Protein AF-A0A6P2NT28-F1 (afdb_monomer_lite)

InterPro domains:
  IPR043764 Domain of unknown function DUF5710 [PF18974] (355-395)

Secondary structure (DSSP, 8-state):
----------HHHHHHHHHHHHHHHHHHHHHHHHHHHHHHHHHHTT--GGGSSGGGTSPPPEEEETTEEEE--HHHHHHHHHHHHHHT----BEE-HHHHHHTT-EE-TT---EEEEEEEEE-TTSPEEEEEEEEEEEEEEGGGEETPPPP-PPPPEEHHHHHHHHHHTTPPTTS-HHHHHHHHHHHHHHHTT----HHHHHHHHHHHHHHHGGGEE---TTTTTHHHHHHHHHHHHTTSHHHHHHHHHHHHH-HHHHHHHHHHHHHHHHHHHHHHHHHHHHHHHHHHHHHHHHHHHHHHHHT------------S-SS----------TTHHHHHHHHHHHHHHHHHHT-SEEE---GGGHHHHHHTT-EEEGGGTEEEE-TTS-GGGGGGG-TTS-----SS-HHHHHHHHHHHHHHTTB--SSPP--BSS-EEE-BTTSSSS---EEEEEETT-STT---EEEEEETTT--EEEEE--S----HHHHHHHHHHHHHHHHHHHHHHHHHHHHHHHHHHHHHHTPEE-TT-HHHHHHT---TT-EEEEHHHHTTSGGGS-TTS--S--TTSEEEEEEEE-TT--EEEEEEEETTS--EEEPTTS--TT-BEEESSS-HHHHHHHHHH-GGGS-SEEEEES-HHHHHHHHHHH---EEE-SSHHHHHHHHHHHHTT--TTSEEEEE----TTHHHHHHHHHHHHH---TT-SSSPEEEEE-SSS-EEEEE-TT---SSSEEE-SSSEEEEEEEE-TTS-EEEEEEEEEESSTTPPPEEEEEE-HHHHHHHHHHHHTB-PPPTT-SSPPBSSEEE----S--TT---SHHHHHHHH-HHHHHHHHHHHHHHHHHHHGGG---PPP------------

Foldseek 3Di:
DDDDDDDDPDPVVVVVVVVVLVVQVVVVVVVLLVVLLVQLVCLLVQNQLLLVLCLLVADFAFEADPNDTGGDAFVQRSVLSSVCVVVVPRARYKDFPVRCVVQVKDFAPPWDWDKDWDWQCDDPVRHGDPHTDIDITTITGPVRIGPDDDDDDDDAQELVLLVLLLVVVVDDPPPLSLVSLLVLQLVQCVVLVHDPDPLLSLLLSSLLSSLQSNRYDQCDPVQHCNSVVSSNVSSVVCSDNVSSVSNSVVCNVCVPSSSVSRVSSVVSNVVSSVSSVVSSVVVVVVVVVVVVVVVVVVVVVVVDDDDDDDDDDDDDDPDPDDDDDDDDDPPVVVVVVVVVVVVVVVQVVQFPAWFLADPVCVVVCVVLPWDADPVLGTITHGPPRDCVSRVVRPLPDDDDDFWDDPVVVQVVVLVVQVVQQWDSPDDDDQPQDKDFTDHPVDPDDDRQKIKYWHQCDDPVRWIWMKIDRNVVRDIDTDTDPDDTDDPSRVNSVSRVVVVVVVVVVVVLVVLLVVQLVLLVVQLVPFAQCCPFLVCVVLVFDCAQKGKDALLSVVVDCQQADPVRDGPGDRHWMWIWRFWAAQVLRGRWIWTATSVRPDTDTRHSTDQARTWHKDPASGNLRLLVCCQVCLVPHDQEEEEEADPSLQRLLCVLAVHMYIHQVHLVNSLRNLLVSQVRHDPSYAYEYAWWFLQCLLVVVLVVCCVQQVQAQPAPPFDWAWADQAPPDIDIGGRHNDDAPQDWDHGNFWIKGKHFDADVPDRHTAKMWIWTDRDPPDHTDIDMGGRSRVVSQVSSQLSQFDDDDPPDPGGGGSHHYHFDHDPDCVVNGTGSSSCCVPPNSVSSVVSVVVVSVVVVVVVVVPPDDDDDDDDDDDDDDDDD

Organism: NCBI:txid2015348

Structure (mmCIF, N/CA/C/O backbone):
data_AF-A0A6P2NT28-F1
#
_entry.id   AF-A0A6P2NT28-F1
#
loop_
_atom_site.group_PDB
_atom_site.id
_atom_site.type_symbol
_atom_site.label_atom_id
_atom_site.label_alt_id
_atom_site.label_comp_id
_atom_site.label_asym_id
_atom_site.label_entity_id
_atom_site.label_seq_id
_atom_site.pdbx_PDB_ins_code
_atom_site.Cartn_x
_atom_site.Cartn_y
_atom_site.Cartn_z
_atom_site.occupancy
_atom_site.B_iso_or_equiv
_atom_site.auth_seq_id
_atom_site.auth_comp_id
_atom_site.auth_asym_id
_atom_site.auth_atom_id
_atom_site.pdbx_PDB_model_num
ATOM 1 N N . MET A 1 1 ? 35.280 -46.758 43.889 1.00 35.34 1 MET A N 1
ATOM 2 C CA . MET A 1 1 ? 34.142 -46.848 44.836 1.00 35.34 1 MET A CA 1
ATOM 3 C C . MET A 1 1 ? 33.483 -45.474 44.852 1.00 35.34 1 MET A C 1
ATOM 5 O O . MET A 1 1 ? 33.636 -44.735 45.812 1.00 35.34 1 MET A O 1
ATOM 9 N N . ASP A 1 2 ? 32.979 -44.946 43.741 1.00 31.22 2 ASP A N 1
ATOM 10 C CA . ASP A 1 2 ? 32.010 -45.500 42.778 1.00 31.22 2 ASP A CA 1
ATOM 11 C C . ASP A 1 2 ? 30.737 -45.979 43.463 1.00 31.22 2 ASP A C 1
ATOM 13 O O . ASP A 1 2 ? 30.714 -47.083 43.996 1.00 31.22 2 ASP A O 1
ATOM 17 N N . GLU A 1 3 ? 29.741 -45.094 43.511 1.00 33.44 3 GLU A N 1
ATOM 18 C CA . GLU A 1 3 ? 28.442 -45.232 42.829 1.00 33.44 3 GLU A CA 1
ATOM 19 C C . GLU A 1 3 ? 27.430 -44.271 43.468 1.00 33.44 3 GLU A C 1
ATOM 21 O O . GLU A 1 3 ? 26.980 -44.514 44.580 1.00 33.44 3 GLU A O 1
ATOM 26 N N . VAL A 1 4 ? 27.023 -43.220 42.745 1.00 29.62 4 VAL A N 1
ATOM 27 C CA . VAL A 1 4 ? 25.621 -42.767 42.716 1.00 29.62 4 VAL A CA 1
ATOM 28 C C . VAL A 1 4 ? 25.342 -42.236 41.309 1.00 29.62 4 VAL A C 1
ATOM 30 O O . VAL A 1 4 ? 25.994 -41.308 40.836 1.00 29.62 4 VAL A O 1
ATOM 33 N N . GLN A 1 5 ? 24.394 -42.886 40.639 1.00 32.94 5 GLN A N 1
ATOM 34 C CA . GLN A 1 5 ? 23.810 -42.505 39.357 1.00 32.94 5 GLN A CA 1
ATOM 35 C C . GLN A 1 5 ? 23.048 -41.177 39.476 1.00 32.94 5 GLN A C 1
ATOM 37 O O . GLN A 1 5 ? 22.153 -41.065 40.310 1.00 32.94 5 GLN A O 1
ATOM 42 N N . GLU A 1 6 ? 23.304 -40.228 38.574 1.00 32.09 6 GLU A N 1
ATOM 43 C CA . GLU A 1 6 ? 22.331 -39.190 38.217 1.00 32.09 6 GLU A CA 1
ATOM 44 C C . GLU A 1 6 ? 21.870 -39.413 36.774 1.00 32.09 6 GLU A C 1
ATOM 46 O O . GLU A 1 6 ? 22.660 -39.533 35.837 1.00 32.09 6 GLU A O 1
ATOM 51 N N . ALA A 1 7 ? 20.556 -39.563 36.636 1.00 30.47 7 ALA A N 1
ATOM 52 C CA . ALA A 1 7 ? 19.865 -39.945 35.421 1.00 30.47 7 ALA A CA 1
ATOM 53 C C . ALA A 1 7 ? 19.900 -38.834 34.361 1.00 30.47 7 ALA A C 1
ATOM 55 O O . ALA A 1 7 ? 19.582 -37.677 34.631 1.00 30.47 7 ALA A O 1
ATOM 56 N N . MET A 1 8 ? 20.200 -39.213 33.118 1.00 31.39 8 MET A N 1
ATOM 57 C CA . MET A 1 8 ? 19.921 -38.382 31.949 1.00 31.39 8 MET A CA 1
ATOM 58 C C . MET A 1 8 ? 18.400 -38.218 31.776 1.00 31.39 8 MET A C 1
ATOM 60 O O . MET A 1 8 ? 17.691 -39.229 31.812 1.00 31.39 8 MET A O 1
ATOM 64 N N . PRO A 1 9 ? 17.869 -37.015 31.479 1.00 34.97 9 PRO A N 1
ATOM 65 C CA . PRO A 1 9 ? 16.537 -36.899 30.911 1.00 34.97 9 PRO A CA 1
ATOM 66 C C . PRO A 1 9 ? 16.593 -37.439 29.477 1.00 34.97 9 PRO A C 1
ATOM 68 O O . PRO A 1 9 ? 17.052 -36.796 28.536 1.00 34.97 9 PRO A O 1
ATOM 71 N N . THR A 1 10 ? 16.170 -38.690 29.356 1.00 34.22 10 THR A N 1
ATOM 72 C CA . THR A 1 10 ? 15.996 -39.489 28.144 1.00 34.22 10 THR A CA 1
ATOM 73 C C . THR A 1 10 ? 15.249 -38.751 27.029 1.00 34.22 10 THR A C 1
ATOM 75 O O . THR A 1 10 ? 14.239 -38.098 27.285 1.00 34.22 10 THR A O 1
ATOM 78 N N . GLN A 1 11 ? 15.656 -38.989 25.773 1.00 37.53 11 GLN A N 1
ATOM 79 C CA . GLN A 1 11 ? 14.915 -38.700 24.525 1.00 37.53 11 GLN A CA 1
ATOM 80 C C . GLN A 1 11 ? 13.416 -39.070 24.584 1.00 37.53 11 GLN A C 1
ATOM 82 O O . GLN A 1 11 ? 12.606 -38.484 23.869 1.00 37.53 11 GLN A O 1
ATOM 87 N N . VAL A 1 12 ? 13.034 -39.974 25.490 1.00 32.75 12 VAL A N 1
ATOM 88 C CA . VAL A 1 12 ? 11.652 -40.317 25.840 1.00 32.75 12 VAL A CA 1
ATOM 89 C C . VAL A 1 12 ? 10.856 -39.102 26.342 1.00 32.75 12 VAL A C 1
ATOM 91 O O . VAL A 1 12 ? 9.709 -38.964 25.959 1.00 32.75 12 VAL A O 1
ATOM 94 N N . ALA A 1 13 ? 11.424 -38.163 27.108 1.00 31.80 13 ALA A N 1
ATOM 95 C CA . ALA A 1 13 ? 10.699 -36.970 27.578 1.00 31.80 13 ALA A CA 1
ATOM 96 C C . ALA A 1 13 ? 10.409 -35.962 26.446 1.00 31.80 13 ALA A C 1
ATOM 98 O O . ALA A 1 13 ? 9.346 -35.337 26.428 1.00 31.80 13 ALA A O 1
ATOM 99 N N . ALA A 1 14 ? 11.315 -35.849 25.467 1.00 37.44 14 ALA A N 1
ATOM 100 C CA . ALA A 1 14 ? 11.133 -35.037 24.260 1.00 37.44 14 ALA A CA 1
ATOM 101 C C . ALA A 1 14 ? 10.142 -35.684 23.269 1.00 37.44 14 ALA A C 1
ATOM 103 O O . ALA A 1 14 ? 9.327 -34.993 22.660 1.00 37.44 14 ALA A O 1
ATOM 104 N N . GLN A 1 15 ? 10.149 -37.017 23.152 1.00 34.56 15 GLN A N 1
ATOM 105 C CA . GLN A 1 15 ? 9.151 -37.766 22.380 1.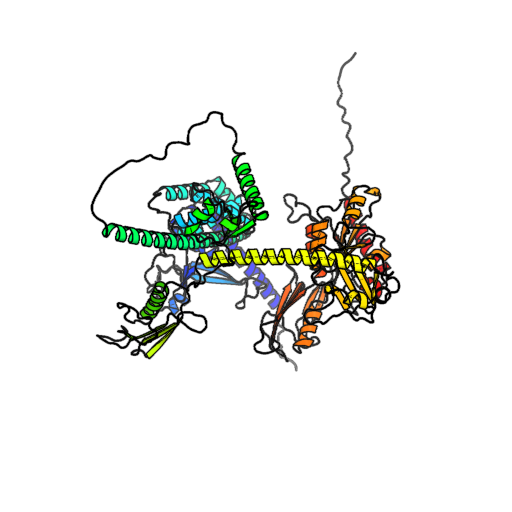00 34.56 15 GLN A CA 1
ATOM 106 C C . GLN A 1 15 ? 7.778 -37.799 23.062 1.00 34.56 15 GLN A C 1
ATOM 108 O O . GLN A 1 15 ? 6.775 -37.669 22.374 1.00 34.56 15 GLN A O 1
ATOM 113 N N . VAL A 1 16 ? 7.705 -37.891 24.393 1.00 33.09 16 VAL A N 1
ATOM 114 C CA . VAL A 1 16 ? 6.451 -37.825 25.167 1.00 33.09 16 VAL A CA 1
ATOM 115 C C . VAL A 1 16 ? 5.831 -36.430 25.076 1.00 33.09 16 VAL A C 1
ATOM 117 O O . VAL A 1 16 ? 4.616 -36.325 24.974 1.00 33.09 16 VAL A O 1
ATOM 120 N N . THR A 1 17 ? 6.628 -35.357 25.016 1.00 47.12 17 THR A N 1
ATOM 121 C CA . THR A 1 17 ? 6.112 -33.997 24.768 1.00 47.12 17 THR A CA 1
ATOM 122 C C . THR A 1 17 ? 5.739 -33.752 23.306 1.00 47.12 17 THR A C 1
ATOM 124 O O . THR A 1 17 ? 4.769 -33.046 23.059 1.00 47.12 17 THR A O 1
ATOM 127 N N . ALA A 1 18 ? 6.437 -34.336 22.327 1.00 44.44 18 ALA A N 1
ATOM 128 C CA . ALA A 1 18 ? 6.034 -34.272 20.918 1.00 44.44 18 ALA A CA 1
ATOM 129 C C . ALA A 1 18 ? 4.758 -35.090 20.642 1.00 44.44 18 ALA A C 1
ATOM 131 O O . ALA A 1 18 ? 3.851 -34.595 19.979 1.00 44.44 18 ALA A O 1
ATOM 132 N N . GLN A 1 19 ? 4.648 -36.291 21.214 1.00 41.31 19 GLN A N 1
ATOM 133 C CA . GLN A 1 19 ? 3.455 -37.131 21.134 1.00 41.31 19 GLN A CA 1
ATOM 134 C C . GLN A 1 19 ? 2.287 -36.486 21.883 1.00 41.31 19 GLN A C 1
ATOM 136 O O . GLN A 1 19 ? 1.227 -36.345 21.299 1.00 41.31 19 GLN A O 1
ATOM 141 N N . ALA A 1 20 ? 2.489 -35.948 23.092 1.00 43.09 20 ALA A N 1
ATOM 142 C CA . ALA A 1 20 ? 1.457 -35.181 23.794 1.00 43.09 20 ALA A CA 1
ATOM 143 C C . ALA A 1 20 ? 1.022 -33.918 23.025 1.00 43.09 20 ALA A C 1
ATOM 145 O O . ALA A 1 20 ? -0.142 -33.536 23.094 1.00 43.09 20 ALA A O 1
ATOM 146 N N . LYS A 1 21 ? 1.919 -33.279 22.255 1.00 42.72 21 LYS A N 1
ATOM 147 C CA . LYS A 1 21 ? 1.586 -32.157 21.354 1.00 42.72 21 LYS A CA 1
ATOM 148 C C . LYS A 1 21 ? 0.769 -32.611 20.141 1.00 42.72 21 LYS A C 1
ATOM 150 O O . LYS A 1 21 ? -0.178 -31.924 19.763 1.00 42.72 21 LYS A O 1
ATOM 155 N N . VAL A 1 22 ? 1.104 -33.757 19.548 1.00 46.47 22 VAL A N 1
ATOM 156 C CA . VAL A 1 22 ? 0.324 -34.380 18.466 1.00 46.47 22 VAL A CA 1
ATOM 157 C C . VAL A 1 22 ? -1.038 -34.841 18.986 1.00 46.47 22 VAL A C 1
ATOM 159 O O . VAL A 1 22 ? -2.043 -34.561 18.344 1.00 46.47 22 VAL A O 1
ATOM 162 N N . ASP A 1 23 ? -1.095 -35.431 20.177 1.00 44.81 23 ASP A N 1
ATOM 163 C CA . ASP A 1 23 ? -2.311 -35.915 20.830 1.00 44.81 23 ASP A CA 1
ATOM 164 C C . ASP A 1 23 ? -3.206 -34.755 21.287 1.00 44.81 23 ASP A C 1
ATOM 166 O O . ASP A 1 23 ? -4.419 -34.824 21.124 1.00 44.81 23 ASP A O 1
ATOM 170 N N . ALA A 1 24 ? -2.644 -33.647 21.785 1.00 46.66 24 ALA A N 1
ATOM 171 C CA . ALA A 1 24 ? -3.395 -32.434 22.117 1.00 46.66 24 ALA A CA 1
ATOM 172 C C . ALA A 1 24 ? -3.928 -31.724 20.861 1.00 46.66 24 ALA A C 1
ATOM 174 O O . ALA A 1 24 ? -5.078 -31.278 20.845 1.00 46.66 24 ALA A O 1
ATOM 175 N N . ARG A 1 25 ? -3.137 -31.673 19.776 1.00 50.47 25 ARG A N 1
ATOM 176 C CA . ARG A 1 25 ? -3.577 -31.168 18.464 1.00 50.47 25 ARG A CA 1
ATOM 177 C C . ARG A 1 25 ? -4.669 -32.061 17.876 1.00 50.47 25 ARG A C 1
ATOM 179 O O . ARG A 1 25 ? -5.683 -31.542 17.414 1.00 50.47 25 ARG A O 1
ATOM 186 N N . ALA A 1 26 ? -4.507 -33.379 17.963 1.00 51.41 26 ALA A N 1
ATOM 187 C CA . ALA A 1 26 ? -5.488 -34.367 17.536 1.00 51.41 26 ALA A CA 1
ATOM 188 C C . ALA A 1 26 ? -6.761 -34.308 18.390 1.00 51.41 26 ALA A C 1
ATOM 190 O O . ALA A 1 26 ? -7.847 -34.353 17.832 1.00 51.41 26 ALA A O 1
ATOM 191 N N . ALA A 1 27 ? -6.671 -34.116 19.709 1.00 51.06 27 ALA A N 1
ATOM 192 C CA . ALA A 1 27 ? -7.822 -33.998 20.606 1.00 51.06 27 ALA A CA 1
ATOM 193 C C . ALA A 1 27 ? -8.572 -32.665 20.437 1.00 51.06 27 ALA A C 1
ATOM 195 O O . ALA A 1 27 ? -9.805 -32.640 20.446 1.00 51.06 27 ALA A O 1
ATOM 196 N N . GLY A 1 28 ? -7.855 -31.551 20.248 1.00 56.25 28 GLY A N 1
ATOM 197 C CA . GLY A 1 28 ? -8.440 -30.239 19.958 1.00 56.25 28 GLY A CA 1
ATOM 198 C C . GLY A 1 28 ? -9.067 -30.160 18.562 1.00 56.25 28 GLY A C 1
ATOM 199 O O . GLY A 1 28 ? -10.102 -29.513 18.383 1.00 56.25 28 GLY A O 1
ATOM 200 N N . TYR A 1 29 ? -8.475 -30.839 17.575 1.00 60.94 29 TYR A N 1
ATOM 201 C CA . TYR A 1 29 ? -9.045 -31.008 16.238 1.00 60.94 29 TYR A CA 1
ATOM 202 C C . TYR A 1 29 ? -10.234 -31.978 16.249 1.00 60.94 29 TYR A C 1
ATOM 204 O O . TYR A 1 29 ? -11.290 -31.630 15.738 1.00 60.94 29 TYR A O 1
ATOM 212 N N . ALA A 1 30 ? -10.134 -33.127 16.924 1.00 59.44 30 ALA A N 1
ATOM 213 C CA . ALA A 1 30 ? -11.220 -34.100 17.058 1.00 59.44 30 ALA A CA 1
ATOM 214 C C . ALA A 1 30 ? -12.442 -33.525 17.786 1.00 59.44 30 ALA A C 1
ATOM 216 O O . ALA A 1 30 ? -13.572 -33.844 17.430 1.00 59.44 30 ALA A O 1
ATOM 217 N N . HIS A 1 31 ? -12.246 -32.647 18.774 1.00 64.62 31 HIS A N 1
ATOM 218 C CA . HIS A 1 31 ? -13.354 -31.967 19.442 1.00 64.62 31 HIS A CA 1
ATOM 219 C C . HIS A 1 31 ? -14.034 -30.934 18.535 1.00 64.62 31 HIS A C 1
ATOM 221 O O . HIS A 1 31 ? -15.258 -30.935 18.437 1.00 64.62 31 HIS A O 1
ATOM 227 N N . ARG A 1 32 ? -13.260 -30.103 17.820 1.00 66.44 32 ARG A N 1
ATOM 228 C CA . ARG A 1 32 ? -13.798 -29.176 16.806 1.00 66.44 32 ARG A CA 1
ATOM 229 C C . ARG A 1 32 ? -14.529 -29.917 15.689 1.00 66.44 32 ARG A C 1
ATOM 231 O O . ARG A 1 32 ? -15.617 -29.510 15.306 1.00 66.44 32 ARG A O 1
ATOM 238 N N . LEU A 1 33 ? -13.979 -31.044 15.251 1.00 67.88 33 LEU A N 1
ATOM 239 C CA . LEU A 1 33 ? -14.594 -31.948 14.289 1.00 67.88 33 LEU A CA 1
ATOM 240 C C . LEU A 1 33 ? -15.909 -32.530 14.820 1.00 67.88 33 LEU A C 1
ATOM 242 O O . LEU A 1 33 ? -16.906 -32.536 14.113 1.00 67.88 33 LEU A O 1
ATOM 246 N N . ALA A 1 34 ? -15.941 -32.993 16.072 1.00 70.69 34 ALA A N 1
ATOM 247 C CA . ALA A 1 34 ? -17.156 -33.516 16.695 1.00 70.69 34 ALA A CA 1
ATOM 248 C C . ALA A 1 34 ? -18.238 -32.437 16.854 1.00 70.69 34 ALA A C 1
ATOM 250 O O . ALA A 1 34 ? -19.422 -32.719 16.693 1.00 70.69 34 ALA A O 1
ATOM 251 N N . ILE A 1 35 ? -17.832 -31.206 17.155 1.00 72.12 35 ILE A N 1
ATOM 252 C CA . ILE A 1 35 ? -18.711 -30.042 17.231 1.00 72.12 35 ILE A CA 1
ATOM 253 C C . ILE A 1 35 ? -19.277 -29.692 15.849 1.00 72.12 35 ILE A C 1
ATOM 255 O O . ILE A 1 35 ? -20.492 -29.572 15.719 1.00 72.12 35 ILE A O 1
ATOM 259 N N . ALA A 1 36 ? -18.426 -29.576 14.826 1.00 75.44 36 ALA A N 1
ATOM 260 C CA . ALA A 1 36 ? -18.841 -29.288 13.454 1.00 75.44 36 ALA A CA 1
ATOM 261 C C . ALA A 1 36 ? -19.793 -30.371 12.926 1.00 75.44 36 ALA A C 1
ATOM 263 O O . ALA A 1 36 ? -20.849 -30.050 12.400 1.00 75.44 36 ALA A O 1
ATOM 264 N N . LYS A 1 37 ? -19.503 -31.651 13.189 1.00 78.88 37 LYS A N 1
ATOM 265 C CA . LYS A 1 37 ? -20.389 -32.774 12.839 1.00 78.88 37 LYS A CA 1
ATOM 266 C C . LYS A 1 37 ? -21.736 -32.726 13.553 1.00 78.88 37 LYS A C 1
ATOM 268 O O . LYS A 1 37 ? -22.765 -32.962 12.936 1.00 78.88 37 LYS A O 1
ATOM 273 N N . ARG A 1 38 ? -21.763 -32.403 14.851 1.00 81.50 38 ARG A N 1
ATOM 274 C CA . ARG A 1 38 ? -23.031 -32.200 15.579 1.00 81.50 38 ARG A CA 1
ATOM 275 C C . ARG A 1 38 ? -23.823 -31.033 15.004 1.00 81.50 38 ARG A C 1
ATOM 277 O O . ARG A 1 38 ? -25.044 -31.090 14.969 1.00 81.50 38 ARG A O 1
ATOM 284 N N . PHE A 1 39 ? -23.134 -29.989 14.559 1.00 81.75 39 PHE A N 1
ATOM 285 C CA . PHE A 1 39 ? -23.763 -28.861 13.891 1.00 81.75 39 PHE A CA 1
ATOM 286 C C . PHE A 1 39 ? -24.317 -29.260 12.515 1.00 81.75 39 PHE A C 1
ATOM 288 O O . PHE A 1 39 ? -25.466 -28.949 12.231 1.00 81.75 39 PHE A O 1
ATOM 295 N N . ALA A 1 40 ? -23.573 -30.034 11.717 1.00 83.94 40 ALA A N 1
ATOM 296 C CA . ALA A 1 40 ? -24.047 -30.603 10.453 1.00 83.94 40 ALA A CA 1
ATOM 297 C C . ALA A 1 40 ? -25.301 -31.468 10.651 1.00 83.94 40 ALA A C 1
ATOM 299 O O . ALA A 1 40 ? -26.292 -31.268 9.963 1.00 83.94 40 ALA A O 1
ATOM 300 N N . GLN A 1 41 ? -25.316 -32.335 11.668 1.00 87.19 41 GLN A N 1
ATOM 301 C CA . GLN A 1 41 ? -26.491 -33.144 12.024 1.00 87.19 41 GLN A CA 1
ATOM 302 C C . GLN A 1 41 ? -27.718 -32.289 12.364 1.00 87.19 41 GLN A C 1
ATOM 304 O O . GLN A 1 41 ? -28.835 -32.646 12.003 1.00 87.19 41 GLN A O 1
ATOM 309 N N . ARG A 1 42 ? -27.521 -31.157 13.051 1.00 87.12 42 ARG A N 1
ATOM 310 C CA . ARG A 1 42 ? -28.599 -30.200 13.350 1.00 87.12 42 ARG A CA 1
ATOM 311 C C . ARG A 1 42 ? -29.089 -29.480 12.089 1.00 87.12 42 ARG A C 1
ATOM 313 O O . ARG A 1 42 ? -30.277 -29.211 11.944 1.00 87.12 42 ARG A O 1
ATOM 320 N N . VAL A 1 43 ? -28.184 -29.187 11.153 1.00 87.44 43 VAL A N 1
ATOM 321 C CA . VAL A 1 43 ? -28.543 -28.634 9.839 1.00 87.44 43 VAL A CA 1
ATOM 322 C C . VAL A 1 43 ? -29.364 -29.642 9.032 1.00 87.44 43 VAL A C 1
ATOM 324 O O . VAL A 1 43 ? -30.409 -29.278 8.505 1.00 87.44 43 VAL A O 1
ATOM 327 N N . GLU A 1 44 ? -28.958 -30.913 8.992 1.00 86.00 44 GLU A N 1
ATOM 328 C CA . GLU A 1 44 ? -29.727 -31.984 8.337 1.00 86.00 44 GLU A CA 1
ATOM 329 C C . GLU A 1 44 ? -31.097 -32.202 8.983 1.00 86.00 44 GLU A C 1
ATOM 331 O O . GLU A 1 44 ? -32.081 -32.453 8.288 1.00 86.00 44 GLU A O 1
ATOM 336 N N . ALA A 1 45 ? -31.170 -32.092 10.311 1.00 86.62 45 ALA A N 1
ATOM 337 C CA . ALA A 1 45 ? -32.416 -32.190 11.063 1.00 86.62 45 ALA A CA 1
ATOM 338 C C . ALA A 1 45 ? -33.308 -30.940 10.932 1.00 86.62 45 ALA A C 1
ATOM 340 O O . ALA A 1 45 ? -34.463 -30.977 11.358 1.00 86.62 45 ALA A O 1
ATOM 341 N N . GLY A 1 46 ? -32.794 -29.847 10.355 1.00 85.75 46 GLY A N 1
ATOM 342 C CA . GLY A 1 46 ? -33.505 -28.577 10.215 1.00 85.75 46 GLY A CA 1
ATOM 343 C C . GLY A 1 46 ? -33.750 -27.843 11.538 1.00 85.75 46 GLY A C 1
ATOM 344 O O . GLY A 1 46 ? -34.636 -26.994 11.606 1.00 85.75 46 GLY A O 1
ATOM 345 N N . ASP A 1 47 ? -33.006 -28.169 12.600 1.00 87.06 47 ASP A N 1
ATOM 346 C CA . ASP A 1 47 ? -33.190 -27.619 13.951 1.00 87.06 47 ASP A CA 1
ATOM 347 C C . ASP A 1 47 ? -31.986 -26.797 14.453 1.00 87.06 47 ASP A C 1
ATOM 349 O O . ASP A 1 47 ? -31.970 -26.334 15.604 1.00 87.06 47 ASP A O 1
ATOM 353 N N . ALA A 1 48 ? -30.988 -26.574 13.592 1.00 87.31 48 ALA A N 1
ATOM 354 C CA . ALA A 1 48 ? -29.891 -25.658 13.871 1.00 87.31 48 ALA A CA 1
ATOM 355 C C . ALA A 1 48 ? -30.423 -24.240 14.119 1.00 87.31 48 ALA A C 1
ATOM 357 O O . ALA A 1 48 ? -31.238 -23.722 13.360 1.00 87.31 48 ALA A O 1
ATOM 358 N N . VAL A 1 49 ? -29.934 -23.586 15.174 1.00 85.00 49 VAL A N 1
ATOM 359 C CA . VAL A 1 49 ? -30.509 -22.339 15.703 1.00 85.00 49 VAL A CA 1
ATOM 360 C C . VAL A 1 49 ? -30.644 -21.227 14.664 1.00 85.00 49 VAL A C 1
ATOM 362 O O . VAL A 1 49 ? -31.615 -20.489 14.687 1.00 85.00 49 VAL A O 1
ATOM 365 N N . PHE A 1 50 ? -29.730 -21.121 13.702 1.00 80.56 50 PHE A N 1
ATOM 366 C CA . PHE A 1 50 ? -29.805 -20.095 12.658 1.00 80.56 50 PHE A CA 1
ATOM 367 C C . PHE A 1 50 ? -30.882 -20.375 11.582 1.00 80.56 50 PHE A C 1
ATOM 369 O O . PHE A 1 50 ? -31.262 -19.470 10.846 1.00 80.56 50 PHE A O 1
ATOM 376 N N . MET A 1 51 ? -31.418 -21.600 11.521 1.00 79.94 51 MET A N 1
ATOM 377 C CA . MET A 1 51 ? -32.461 -22.038 10.580 1.00 79.94 51 MET A CA 1
ATOM 378 C C . MET A 1 51 ? -33.873 -22.003 11.177 1.00 79.94 51 MET A C 1
ATOM 380 O O . MET A 1 51 ? -34.855 -22.070 10.448 1.00 79.94 51 MET A O 1
ATOM 384 N N . THR A 1 52 ? -34.014 -21.889 12.499 1.00 76.50 52 THR A N 1
ATOM 385 C CA . THR A 1 52 ? -35.330 -21.949 13.164 1.00 76.50 52 THR A CA 1
ATOM 386 C C . THR A 1 52 ? -36.067 -20.607 13.183 1.00 76.50 52 THR A C 1
ATOM 388 O O . THR A 1 52 ? -37.199 -20.527 13.658 1.00 76.50 52 THR A O 1
ATOM 391 N N . GLY A 1 53 ? -35.419 -19.524 12.737 1.00 67.44 53 GLY A N 1
ATOM 392 C CA . GLY A 1 53 ? -35.935 -18.152 12.837 1.00 67.44 53 GLY A CA 1
ATOM 393 C C . GLY A 1 53 ? -35.923 -17.573 14.261 1.00 67.44 53 GLY A C 1
ATOM 394 O O . GLY A 1 53 ? -36.111 -16.370 14.433 1.00 67.44 53 GLY A O 1
ATOM 395 N N . GLN A 1 54 ? -35.611 -18.389 15.275 1.00 70.25 54 GLN A N 1
ATOM 396 C CA . GLN A 1 54 ? -35.435 -17.968 16.668 1.00 70.25 54 GLN A CA 1
ATOM 397 C C . GLN A 1 54 ? -34.379 -16.862 16.874 1.00 70.25 54 GLN A C 1
ATOM 399 O O . GLN A 1 54 ? -34.634 -15.986 17.706 1.00 70.25 54 GLN A O 1
ATOM 404 N N . PRO A 1 55 ? -33.250 -16.796 16.129 1.00 66.75 55 PRO A N 1
ATOM 405 C CA . PRO A 1 55 ? -32.236 -15.762 16.329 1.00 66.75 55 PRO A CA 1
ATOM 406 C C . PRO A 1 55 ? -32.777 -14.343 16.192 1.00 66.75 55 PRO A C 1
ATOM 408 O O . PRO A 1 55 ? -32.368 -13.472 16.941 1.00 66.75 55 PRO A O 1
ATOM 411 N N . ALA A 1 56 ? -33.762 -14.098 15.324 1.00 64.88 56 ALA A N 1
ATOM 412 C CA . ALA A 1 56 ? -34.375 -12.771 15.208 1.00 64.88 56 ALA A CA 1
ATOM 413 C C . ALA A 1 56 ? -35.023 -12.286 16.525 1.00 64.88 56 ALA A C 1
ATOM 415 O O . ALA A 1 56 ? -35.195 -11.084 16.754 1.00 64.88 56 ALA A O 1
ATOM 416 N N . THR A 1 57 ? -35.363 -13.225 17.411 1.00 70.38 57 THR A N 1
ATOM 417 C CA . THR A 1 57 ? -36.030 -12.979 18.695 1.00 70.38 57 THR A CA 1
ATOM 418 C C . THR A 1 57 ? -35.140 -13.211 19.918 1.00 70.38 57 THR A C 1
ATOM 420 O O . THR A 1 57 ? -35.469 -12.718 20.995 1.00 70.38 57 THR A O 1
ATOM 423 N N . MET A 1 58 ? -34.013 -13.909 19.764 1.00 79.44 58 MET A N 1
ATOM 424 C CA . MET A 1 58 ? -33.064 -14.207 20.839 1.00 79.44 58 MET A CA 1
ATOM 425 C C . MET A 1 58 ? -31.954 -13.160 20.887 1.00 79.44 58 MET A C 1
ATOM 427 O O . MET A 1 58 ? -31.366 -12.845 19.861 1.00 79.44 58 MET A O 1
ATOM 431 N N . GLU A 1 59 ? -31.613 -12.647 22.069 1.00 82.88 59 GLU A N 1
ATOM 432 C CA . GLU A 1 59 ? -30.447 -11.770 22.197 1.00 82.88 59 GLU A CA 1
ATOM 433 C C . GLU A 1 59 ? -29.139 -12.567 22.088 1.00 82.88 59 GLU A C 1
ATOM 435 O O . GLU A 1 59 ? -29.037 -13.709 22.543 1.00 82.88 59 GLU A O 1
ATOM 440 N N . MET A 1 60 ? -28.118 -11.941 21.501 1.00 86.50 60 MET A N 1
ATOM 441 C CA . MET A 1 60 ? -26.809 -12.555 21.327 1.00 86.50 60 MET A CA 1
ATOM 442 C C . MET A 1 60 ? -26.103 -12.822 22.669 1.00 86.50 60 MET A C 1
ATOM 444 O O . MET A 1 60 ? -26.050 -11.923 23.524 1.00 86.50 60 MET A O 1
ATOM 448 N N . PRO A 1 61 ? -25.503 -14.021 22.848 1.00 90.75 61 PRO A N 1
ATOM 449 C CA . PRO A 1 61 ? -24.781 -14.384 24.054 1.00 90.75 61 PRO A CA 1
ATOM 450 C C . PRO A 1 61 ? -23.664 -13.397 24.368 1.00 90.75 61 PRO A C 1
ATOM 452 O O . PRO A 1 61 ? -22.845 -13.053 23.511 1.00 90.75 61 PRO A O 1
ATOM 455 N N . HIS A 1 62 ? -23.606 -12.957 25.615 1.00 90.19 62 HIS A N 1
ATOM 456 C CA . HIS A 1 62 ? -22.604 -12.008 26.073 1.00 90.19 62 HIS A CA 1
ATOM 457 C C . HIS A 1 62 ? -22.253 -12.252 27.539 1.00 90.19 62 HIS A C 1
ATOM 459 O O . HIS A 1 62 ? -22.957 -12.947 28.269 1.00 90.19 62 HIS A O 1
ATOM 465 N N . THR A 1 63 ? -21.147 -11.672 27.979 1.00 90.69 63 THR A N 1
ATOM 466 C CA . THR A 1 63 ? -20.812 -11.543 29.397 1.00 90.69 63 THR A CA 1
ATOM 467 C C . THR A 1 63 ? -20.838 -10.070 29.799 1.00 90.69 63 THR A C 1
ATOM 469 O O . THR A 1 63 ? -20.941 -9.184 28.947 1.00 90.69 63 THR A O 1
ATOM 472 N N . VAL A 1 64 ? -20.758 -9.797 31.099 1.00 82.75 64 VAL A N 1
ATOM 473 C CA . VAL A 1 64 ? -20.608 -8.439 31.631 1.00 82.75 64 VAL A CA 1
ATOM 474 C C . VAL A 1 64 ? -19.304 -8.376 32.411 1.00 82.75 64 VAL A C 1
ATOM 476 O O . VAL A 1 64 ? -19.066 -9.190 33.303 1.00 82.75 64 VAL A O 1
ATOM 479 N N . SER A 1 65 ? -18.451 -7.417 32.065 1.00 73.81 65 SER A N 1
ATOM 480 C CA . SER A 1 65 ? -17.166 -7.189 32.728 1.00 73.81 65 SER A CA 1
ATOM 481 C C . SER A 1 65 ? -16.991 -5.699 32.982 1.00 73.81 65 SER A C 1
ATOM 483 O O . SER A 1 65 ? -17.157 -4.905 32.063 1.00 73.81 65 SER A O 1
ATOM 485 N N . ALA A 1 66 ? -16.678 -5.318 34.224 1.00 68.44 66 ALA A N 1
ATOM 486 C CA . ALA A 1 66 ? -16.565 -3.917 34.653 1.00 68.44 66 ALA A CA 1
ATOM 487 C C . ALA A 1 66 ? -17.805 -3.047 34.332 1.00 68.44 66 ALA A C 1
ATOM 489 O O . ALA A 1 66 ? -17.685 -1.856 34.076 1.00 68.44 66 ALA A O 1
ATOM 490 N N . GLY A 1 67 ? -19.003 -3.646 34.339 1.00 70.25 67 GLY A N 1
ATOM 491 C CA . GLY A 1 67 ? -20.257 -2.959 34.003 1.00 70.25 67 GLY A CA 1
ATOM 492 C C . GLY A 1 67 ? -20.537 -2.837 32.501 1.00 70.25 67 GLY A C 1
ATOM 493 O O . GLY A 1 67 ? -21.617 -2.396 32.125 1.00 70.25 67 GLY A O 1
ATOM 494 N N . GLU A 1 68 ? -19.620 -3.279 31.640 1.00 70.69 68 GLU A N 1
ATOM 495 C CA . GLU A 1 68 ? -19.783 -3.238 30.188 1.00 70.69 68 GLU A CA 1
ATOM 496 C C . GLU A 1 68 ? -20.215 -4.596 29.625 1.00 70.69 68 GLU A C 1
ATOM 498 O O . GLU A 1 68 ? -19.687 -5.650 30.001 1.00 70.69 68 GLU A O 1
ATOM 503 N N . LYS A 1 69 ? -21.139 -4.566 28.660 1.00 80.94 69 LYS A N 1
ATOM 504 C CA . LYS A 1 69 ? -21.536 -5.732 27.863 1.00 80.94 69 LYS A CA 1
ATOM 505 C C . LYS A 1 69 ? -20.397 -6.134 26.920 1.00 80.94 69 LYS A C 1
ATOM 507 O O . LYS A 1 69 ? -19.937 -5.336 26.108 1.00 80.94 69 LYS A O 1
ATOM 512 N N . ARG A 1 70 ? -19.957 -7.391 27.004 1.00 81.75 70 ARG A N 1
ATOM 513 C CA . ARG A 1 70 ? -18.888 -7.977 26.179 1.00 81.75 70 ARG A CA 1
ATOM 514 C C . ARG A 1 70 ? -19.453 -9.156 25.375 1.00 81.75 70 ARG A C 1
ATOM 516 O O . ARG A 1 70 ? -19.810 -10.164 25.986 1.00 81.75 70 ARG A O 1
ATOM 523 N N . PRO A 1 71 ? -19.577 -9.055 24.039 1.00 84.56 71 PRO A N 1
ATOM 524 C CA . PRO A 1 71 ? -20.173 -10.118 23.233 1.00 84.56 71 PRO A CA 1
ATOM 525 C C . PRO A 1 71 ? -19.307 -11.380 23.253 1.00 84.56 71 PRO A C 1
ATOM 527 O O . PRO A 1 71 ? -18.079 -11.301 23.233 1.00 84.56 71 PRO A O 1
ATOM 530 N N . ILE A 1 72 ? -19.951 -12.548 23.264 1.00 85.94 72 ILE A N 1
ATOM 531 C CA . ILE A 1 72 ? -19.276 -13.821 23.011 1.00 85.94 72 ILE A CA 1
ATOM 532 C C . ILE A 1 72 ? -19.288 -14.041 21.499 1.00 85.94 72 ILE A C 1
ATOM 534 O O . ILE A 1 72 ? -20.341 -13.972 20.867 1.00 85.94 72 ILE A O 1
ATOM 538 N N . THR A 1 73 ? -18.112 -14.279 20.925 1.00 81.56 73 THR A N 1
ATOM 539 C CA . THR A 1 73 ? -17.894 -14.334 19.474 1.00 81.56 73 THR A CA 1
ATOM 540 C C . THR A 1 73 ? -17.454 -15.724 19.010 1.00 81.56 73 THR A C 1
ATOM 542 O O . THR A 1 73 ? -17.328 -16.683 19.784 1.00 81.56 73 THR A O 1
ATOM 545 N N . GLY A 1 74 ? -17.237 -15.835 17.710 1.00 79.69 74 GLY A N 1
ATOM 546 C CA . GLY A 1 74 ? -16.876 -17.021 16.973 1.00 79.69 74 GLY A CA 1
ATOM 547 C C . GLY A 1 74 ? -17.932 -18.109 17.063 1.00 79.69 74 GLY A C 1
ATOM 548 O O . GLY A 1 74 ? -19.127 -17.906 17.285 1.00 79.69 74 GLY A O 1
ATOM 549 N N . PHE A 1 75 ? -17.448 -19.336 16.943 1.00 79.12 75 PHE A N 1
ATOM 550 C CA . PHE A 1 75 ? -18.295 -20.511 17.056 1.00 79.12 75 PHE A CA 1
ATOM 551 C C . PHE A 1 75 ? -18.972 -20.642 18.436 1.00 79.12 75 PHE A C 1
ATOM 553 O O . PHE A 1 75 ? -20.100 -21.129 18.528 1.00 79.12 75 PHE A O 1
ATOM 560 N N . ASN A 1 76 ? -18.329 -20.166 19.511 1.00 85.44 76 ASN A N 1
ATOM 561 C CA . ASN A 1 76 ? -18.896 -20.227 20.864 1.00 85.44 76 ASN A CA 1
ATOM 562 C C . ASN A 1 76 ? -20.247 -19.508 20.953 1.00 85.44 76 ASN A C 1
ATOM 564 O O . ASN A 1 76 ? -21.135 -19.972 21.666 1.00 85.44 76 ASN A O 1
ATOM 568 N N . ARG A 1 77 ? -20.430 -18.429 20.185 1.00 87.44 77 ARG A N 1
ATOM 569 C CA . ARG A 1 77 ? -21.703 -17.712 20.081 1.00 87.44 77 ARG A CA 1
ATOM 570 C C . ARG A 1 77 ? -22.830 -18.614 19.583 1.00 87.44 77 ARG A C 1
ATOM 572 O O . ARG A 1 77 ? -23.868 -18.722 20.227 1.00 87.44 77 ARG A O 1
ATOM 579 N N . TRP A 1 78 ? -22.606 -19.296 18.462 1.00 86.31 78 TRP A N 1
ATOM 580 C CA . TRP A 1 78 ? -23.592 -20.187 17.843 1.00 86.31 78 TRP A CA 1
ATOM 581 C C . TRP A 1 78 ? -23.905 -21.398 18.713 1.00 86.31 78 TRP A C 1
ATOM 583 O O . TRP A 1 78 ? -25.060 -21.801 18.825 1.00 86.31 78 TRP A O 1
ATOM 593 N N . MET A 1 79 ? -22.892 -21.938 19.387 1.00 87.06 79 MET A N 1
ATOM 594 C CA . MET A 1 79 ? -23.084 -23.024 20.339 1.00 87.06 79 MET A CA 1
ATOM 595 C C . MET A 1 79 ? -23.958 -22.596 21.523 1.00 87.06 79 MET A C 1
ATOM 597 O O . MET A 1 79 ? -24.879 -23.320 21.891 1.00 87.06 79 MET A O 1
ATOM 601 N N . LEU A 1 80 ? -23.702 -21.424 22.111 1.00 90.25 80 LEU A N 1
ATOM 602 C CA . LEU A 1 80 ? -24.511 -20.912 23.218 1.00 90.25 80 LEU A CA 1
ATOM 603 C C . LEU A 1 80 ? -25.943 -20.602 22.786 1.00 90.25 80 LEU A C 1
ATOM 605 O O . LEU A 1 80 ? -26.868 -20.963 23.505 1.00 90.25 80 LEU A O 1
ATOM 609 N N . MET A 1 81 ? -26.130 -20.029 21.596 1.00 89.12 81 MET A N 1
ATOM 610 C CA . MET A 1 81 ? -27.454 -19.835 20.998 1.00 89.12 81 MET A CA 1
ATOM 611 C C . MET A 1 81 ? -28.206 -21.163 20.848 1.00 89.12 81 MET A C 1
ATOM 613 O O . MET A 1 81 ? -29.358 -21.265 21.261 1.00 89.12 81 MET A O 1
ATOM 617 N N . GLN A 1 82 ? -27.549 -22.210 20.338 1.00 89.75 82 GLN A N 1
ATOM 618 C CA . GLN A 1 82 ? -28.157 -23.540 20.236 1.00 89.75 82 GLN A CA 1
ATOM 619 C C . GLN A 1 82 ? -28.538 -24.098 21.611 1.00 89.75 82 GLN A C 1
ATOM 621 O O . GLN A 1 82 ? -29.632 -24.628 21.779 1.00 89.75 82 GLN A O 1
ATOM 626 N N . VAL A 1 83 ? -27.666 -23.958 22.614 1.00 90.50 83 VAL A N 1
ATOM 627 C CA . VAL A 1 83 ? -27.952 -24.423 23.980 1.00 90.50 83 VAL A CA 1
ATOM 628 C C . VAL A 1 83 ? -29.118 -23.654 24.596 1.00 90.50 83 VAL A C 1
ATOM 630 O O . VAL A 1 83 ? -29.963 -24.259 25.253 1.00 90.50 83 VAL A O 1
ATOM 633 N N . MET A 1 84 ? -29.187 -22.341 24.381 1.00 91.00 84 MET A N 1
ATOM 634 C CA . MET A 1 84 ? -30.309 -21.521 24.830 1.00 91.00 84 MET A CA 1
ATOM 635 C C . MET A 1 84 ? -31.617 -21.967 24.175 1.00 91.00 84 MET A C 1
ATOM 637 O O . MET A 1 84 ? -32.611 -22.098 24.884 1.00 91.00 84 MET A O 1
ATOM 641 N N . GLN A 1 85 ? -31.609 -22.272 22.872 1.00 89.44 85 GLN A N 1
ATOM 642 C CA . GLN A 1 85 ? -32.768 -22.828 22.168 1.00 89.44 85 GLN A CA 1
ATOM 643 C C . GLN A 1 85 ? -33.180 -24.183 22.761 1.00 89.44 85 GLN A C 1
ATOM 645 O O . GLN A 1 85 ? -34.327 -24.359 23.164 1.00 89.44 85 GLN A O 1
ATOM 650 N N . ASP A 1 86 ? -32.239 -25.124 22.874 1.00 90.44 86 ASP A N 1
ATOM 651 C CA . ASP A 1 86 ? -32.500 -26.483 23.362 1.00 90.44 86 ASP A CA 1
ATOM 652 C C . ASP A 1 86 ? -33.018 -26.495 24.813 1.00 90.44 86 ASP A C 1
ATOM 654 O O . ASP A 1 86 ? -33.802 -27.365 25.196 1.00 90.44 86 ASP A O 1
ATOM 658 N N . ARG A 1 87 ? -32.564 -25.544 25.640 1.00 90.31 87 ARG A N 1
ATOM 659 C CA . ARG A 1 87 ? -32.906 -25.449 27.070 1.00 90.31 87 ARG A CA 1
ATOM 660 C C . ARG A 1 87 ? -33.957 -24.383 27.383 1.00 90.31 87 ARG A C 1
ATOM 662 O O . ARG A 1 87 ? -34.263 -24.183 28.558 1.00 90.31 87 ARG A O 1
ATOM 669 N N . ALA A 1 88 ? -34.493 -23.715 26.360 1.00 87.88 88 ALA A N 1
ATOM 670 C CA . ALA A 1 88 ? -35.435 -22.601 26.473 1.00 87.88 88 ALA A CA 1
ATOM 671 C C . ALA A 1 88 ? -34.970 -21.500 27.451 1.00 87.88 88 ALA A C 1
ATOM 673 O O . ALA A 1 88 ? -35.744 -20.989 28.262 1.00 87.88 88 ALA A O 1
ATOM 674 N N . TRP A 1 89 ? -33.683 -21.149 27.406 1.00 89.31 89 TRP A N 1
ATOM 675 C CA . TRP A 1 89 ? -33.132 -20.058 28.209 1.00 89.31 89 TRP A CA 1
ATOM 676 C C . TRP A 1 89 ? -33.333 -18.718 27.508 1.00 89.31 89 TRP A C 1
ATOM 678 O O . TRP A 1 89 ? -32.906 -18.538 26.370 1.00 89.31 89 TRP A O 1
ATOM 688 N N . SER A 1 90 ? -33.953 -17.770 28.210 1.00 83.62 90 SER A N 1
ATOM 689 C CA . SER A 1 90 ? -34.250 -16.433 27.684 1.00 83.62 90 SER A CA 1
ATOM 690 C C . SER A 1 90 ? -33.192 -15.378 28.016 1.00 83.62 90 SER A C 1
ATOM 692 O O . SER A 1 90 ? -33.155 -14.342 27.364 1.00 83.62 90 SER A O 1
ATOM 694 N N . ASP A 1 91 ? -32.358 -15.602 29.038 1.00 88.88 91 ASP A N 1
ATOM 695 C CA . ASP A 1 91 ? -31.282 -14.676 29.410 1.00 88.88 91 ASP A CA 1
ATOM 696 C C . ASP A 1 91 ? -30.031 -14.992 28.580 1.00 88.88 91 ASP A C 1
ATOM 698 O O . ASP A 1 91 ? -29.578 -16.136 28.557 1.00 88.88 91 ASP A O 1
ATOM 702 N N . ALA A 1 92 ? -29.474 -14.000 27.888 1.00 90.50 92 ALA A N 1
ATOM 703 C CA . ALA A 1 92 ? -28.300 -14.171 27.032 1.00 90.50 92 ALA A CA 1
ATOM 704 C C . ALA A 1 92 ? -26.965 -13.990 27.777 1.00 90.50 92 ALA A C 1
ATOM 706 O O . ALA A 1 92 ? -25.897 -14.059 27.162 1.00 90.50 92 ALA A O 1
ATOM 707 N N . ARG A 1 93 ? -26.993 -13.751 29.094 1.00 92.56 93 ARG A N 1
ATOM 708 C CA . ARG A 1 93 ? -25.788 -13.503 29.890 1.00 92.56 93 ARG A CA 1
ATOM 709 C C . ARG A 1 93 ? -25.160 -14.797 30.388 1.00 92.56 93 ARG A C 1
ATOM 711 O O . ARG A 1 93 ? -25.822 -15.645 30.991 1.00 92.56 93 ARG A O 1
ATOM 718 N N . PHE A 1 94 ? -23.853 -14.910 30.186 1.00 94.31 94 PHE A N 1
ATOM 719 C CA . PHE A 1 94 ? -23.037 -16.036 30.624 1.00 94.31 94 PHE A CA 1
ATOM 720 C C . PHE A 1 94 ? -21.840 -15.555 31.445 1.00 94.31 94 PHE A C 1
ATOM 722 O O . PHE A 1 94 ? -21.172 -14.580 31.088 1.00 94.31 94 PHE A O 1
ATOM 729 N N . PHE A 1 95 ? -21.560 -16.261 32.537 1.00 93.19 95 PHE A N 1
ATOM 730 C CA . PHE A 1 95 ? -20.505 -15.912 33.485 1.00 93.19 95 PHE A CA 1
ATOM 731 C C . PHE A 1 95 ? -19.620 -17.115 33.792 1.00 93.19 95 PHE A C 1
ATOM 733 O O . PHE A 1 95 ? -20.111 -18.239 33.891 1.00 93.19 95 PHE A O 1
ATOM 740 N N . THR A 1 96 ? -18.319 -16.887 33.939 1.00 91.31 96 THR A N 1
ATOM 741 C CA . THR A 1 96 ? -17.384 -17.900 34.439 1.00 91.31 96 THR A CA 1
ATOM 742 C C . THR A 1 96 ? -17.519 -18.053 35.951 1.00 91.31 96 THR A C 1
ATOM 744 O O . THR A 1 96 ? -17.963 -17.134 36.642 1.00 91.31 96 THR A O 1
ATOM 747 N N . ASP A 1 97 ? -17.063 -19.184 36.489 1.00 86.94 97 ASP A N 1
ATOM 748 C CA . ASP A 1 97 ? -17.069 -19.429 37.938 1.00 86.94 97 ASP A CA 1
ATOM 749 C C . ASP A 1 97 ? -16.304 -18.331 38.705 1.00 86.94 97 ASP A C 1
ATOM 751 O O . ASP A 1 97 ? -16.754 -17.861 39.749 1.00 86.94 97 ASP A O 1
ATOM 755 N N . GLN A 1 98 ? -15.214 -17.819 38.121 1.00 86.12 98 GLN A N 1
ATOM 756 C CA . GLN A 1 98 ? -14.437 -16.708 38.674 1.00 86.12 98 GLN A CA 1
ATOM 757 C C . GLN A 1 98 ? -15.228 -15.391 38.721 1.00 86.12 98 GLN A C 1
ATOM 759 O O . GLN A 1 98 ? -15.103 -14.639 39.685 1.00 86.12 98 GLN A O 1
ATOM 764 N N . GLN A 1 99 ? -16.039 -15.087 37.700 1.00 89.00 99 GLN A N 1
ATOM 765 C CA . GLN A 1 99 ? -16.880 -13.882 37.696 1.00 89.00 99 GLN A CA 1
ATOM 766 C C . GLN A 1 99 ? -17.993 -13.975 38.744 1.00 89.00 99 GLN A C 1
ATOM 768 O O . GLN A 1 99 ? -18.305 -12.977 39.395 1.00 89.00 99 GLN A O 1
ATOM 773 N N . ILE A 1 100 ? -18.568 -15.168 38.917 1.00 90.25 100 ILE A N 1
ATOM 774 C CA . ILE A 1 100 ? -19.602 -15.445 39.920 1.00 90.25 100 ILE A CA 1
ATOM 775 C C . ILE A 1 100 ? -19.022 -15.238 41.323 1.00 90.25 100 ILE A C 1
ATOM 777 O O . ILE A 1 100 ? -19.592 -14.489 42.117 1.00 90.25 100 ILE A O 1
ATOM 781 N N . GLU A 1 101 ? -17.858 -15.833 41.594 1.00 88.31 101 GLU A N 1
ATOM 782 C CA . GLU A 1 101 ? -17.162 -15.716 42.876 1.00 88.31 101 GLU A CA 1
ATOM 783 C C . GLU A 1 101 ? -16.743 -14.269 43.173 1.00 88.31 101 GLU A C 1
ATOM 785 O O . GLU A 1 101 ? -17.069 -13.737 44.235 1.00 88.31 101 GLU A O 1
ATOM 790 N N . ALA A 1 102 ? -16.090 -13.598 42.218 1.00 86.38 102 ALA A N 1
ATOM 791 C CA . ALA A 1 102 ? -15.627 -12.218 42.377 1.00 86.38 102 ALA A CA 1
ATOM 792 C C . ALA A 1 102 ? -16.774 -11.223 42.619 1.00 86.38 102 ALA A C 1
ATOM 794 O O . ALA A 1 102 ? -16.582 -10.210 43.292 1.00 86.38 102 ALA A O 1
ATOM 795 N N . SER A 1 103 ? -17.966 -11.516 42.096 1.00 87.19 103 SER A N 1
ATOM 796 C CA . SER A 1 103 ? -19.159 -10.680 42.268 1.00 87.19 103 SER A CA 1
ATOM 797 C C . SER A 1 103 ? -19.947 -11.004 43.544 1.00 87.19 103 SER A C 1
ATOM 799 O O . SER A 1 103 ? -20.939 -10.339 43.839 1.00 87.19 103 SER A O 1
ATOM 801 N N . GLY A 1 104 ? -19.538 -12.028 44.305 1.00 89.81 104 GLY A N 1
ATOM 802 C CA . GLY A 1 104 ? -20.269 -12.517 45.477 1.00 89.81 104 GLY A CA 1
ATOM 803 C C . GLY A 1 104 ? -21.614 -13.173 45.139 1.00 89.81 104 GLY A C 1
ATOM 804 O O . GLY A 1 104 ? -22.480 -13.292 46.011 1.00 89.81 104 GLY A O 1
ATOM 805 N N . TRP A 1 105 ? -21.810 -13.574 43.882 1.00 94.19 105 TRP A N 1
ATOM 806 C CA . TRP A 1 105 ? -23.007 -14.271 43.425 1.00 94.19 105 TRP A CA 1
ATOM 807 C C . TRP A 1 105 ? -22.958 -15.749 43.807 1.00 94.19 105 TRP A C 1
ATOM 809 O O . TRP A 1 105 ? -21.897 -16.308 44.086 1.00 94.19 105 TRP A O 1
ATOM 819 N N . LYS A 1 106 ? -24.123 -16.401 43.837 1.00 91.38 106 LYS A N 1
ATOM 820 C CA . LYS A 1 106 ? -24.234 -17.807 44.239 1.00 91.38 106 LYS A CA 1
ATOM 821 C C . LYS A 1 106 ? -24.747 -18.663 43.098 1.00 91.38 106 LYS A C 1
ATOM 823 O O . LYS A 1 106 ? -25.829 -18.432 42.572 1.00 91.38 106 LYS A O 1
ATOM 828 N N . LEU A 1 107 ? -23.973 -19.680 42.744 1.00 92.81 107 LEU A N 1
ATOM 829 C CA . LEU A 1 107 ? -24.387 -20.696 41.789 1.00 92.81 107 LEU A CA 1
ATOM 830 C C . LEU A 1 107 ? -25.495 -21.572 42.399 1.00 92.81 107 LEU A C 1
ATOM 832 O O . LEU A 1 107 ? -25.354 -22.039 43.530 1.00 92.81 107 LEU A O 1
ATOM 836 N N . ARG A 1 108 ? -26.585 -21.811 41.662 1.00 92.44 108 ARG A N 1
ATOM 837 C CA . ARG A 1 108 ? -27.654 -22.727 42.096 1.00 92.44 108 ARG A CA 1
ATOM 838 C C . ARG A 1 108 ? -27.192 -24.182 42.038 1.00 92.44 108 ARG A C 1
ATOM 840 O O . ARG A 1 108 ? -26.432 -24.561 41.153 1.00 92.44 108 ARG A O 1
ATOM 847 N N . GLU A 1 109 ? -27.712 -25.028 42.927 1.00 85.81 109 GLU A N 1
ATOM 848 C CA . GLU A 1 109 ? -27.334 -26.453 42.997 1.00 85.81 109 GLU A CA 1
ATOM 849 C C . GLU A 1 109 ? -27.630 -27.236 41.706 1.00 85.81 109 GLU A C 1
ATOM 851 O O . GLU A 1 109 ? -26.936 -28.197 41.387 1.00 85.81 109 GLU A O 1
ATOM 856 N N . ASN A 1 110 ? -28.640 -26.819 40.940 1.00 88.62 110 ASN A N 1
ATOM 857 C CA . ASN A 1 110 ? -29.025 -27.428 39.667 1.00 88.62 110 ASN A CA 1
ATOM 858 C C . ASN A 1 110 ? -28.442 -26.707 38.438 1.00 88.62 110 ASN A C 1
ATOM 860 O O . ASN A 1 110 ? -28.948 -26.901 37.328 1.00 88.62 110 ASN A O 1
ATOM 864 N N . ALA A 1 111 ? -27.416 -25.868 38.623 1.00 88.88 111 ALA A N 1
ATOM 865 C CA . ALA A 1 111 ? -26.805 -25.123 37.535 1.00 88.88 111 ALA A CA 1
ATOM 866 C C . ALA A 1 111 ? -26.251 -26.053 36.452 1.00 88.88 111 ALA A C 1
ATOM 868 O O . ALA A 1 111 ? -25.601 -27.061 36.728 1.00 88.88 111 ALA A O 1
ATOM 869 N N . GLN A 1 112 ? -26.493 -25.690 35.194 1.00 89.12 112 GLN A N 1
ATOM 870 C CA . GLN A 1 112 ? -26.047 -26.473 34.046 1.00 89.12 112 GLN A CA 1
ATOM 871 C C . GLN A 1 112 ? -24.937 -25.730 33.289 1.00 89.12 112 GLN A C 1
ATOM 873 O O . GLN A 1 112 ? -25.245 -24.999 32.343 1.00 89.12 112 GLN A O 1
ATOM 878 N N . PRO A 1 113 ? -23.656 -25.897 33.665 1.00 90.25 113 PRO A N 1
ATOM 879 C CA . PRO A 1 113 ? -22.556 -25.232 32.980 1.00 90.25 113 PRO A CA 1
ATOM 880 C C . PRO A 1 113 ? -22.458 -25.678 31.517 1.00 90.25 113 PRO A C 1
ATOM 882 O O . PRO A 1 113 ? -22.782 -26.813 31.153 1.00 90.25 113 PRO A O 1
ATOM 885 N N . VAL A 1 114 ? -21.988 -24.767 30.674 1.00 88.50 114 VAL A N 1
ATOM 886 C CA . VAL A 1 114 ? -21.662 -25.009 29.271 1.00 88.50 114 VAL A CA 1
ATOM 887 C C . VAL A 1 114 ? -20.161 -24.837 29.112 1.00 88.50 114 VAL A C 1
ATOM 889 O O . VAL A 1 114 ? -19.602 -23.819 29.508 1.00 88.50 114 VAL A O 1
ATOM 892 N N . VAL A 1 115 ? -19.492 -25.842 28.555 1.00 83.25 115 VAL A N 1
ATOM 893 C CA . VAL A 1 115 ? -18.047 -25.784 28.324 1.00 83.25 115 VAL A CA 1
ATOM 894 C C . VAL A 1 115 ? -17.794 -25.097 26.990 1.00 83.25 115 VAL A C 1
ATOM 896 O O . VAL A 1 115 ? -18.235 -25.584 25.951 1.00 83.25 115 VAL A O 1
ATOM 899 N N . LEU A 1 116 ? -17.078 -23.979 27.030 1.00 81.94 116 LEU A N 1
ATOM 900 C CA . LEU A 1 116 ? -16.578 -23.277 25.857 1.00 81.94 116 LEU A CA 1
ATOM 901 C C . LEU A 1 116 ? -15.136 -23.676 25.573 1.00 81.94 116 LEU A C 1
ATOM 903 O O . LEU A 1 116 ? -14.404 -24.137 26.454 1.00 81.94 116 LEU A O 1
ATOM 907 N N . GLN A 1 117 ? -14.725 -23.461 24.328 1.00 71.25 117 GLN A N 1
ATOM 908 C CA . GLN A 1 117 ? -13.348 -23.644 23.906 1.00 71.25 117 GLN A CA 1
ATOM 909 C C . GLN A 1 117 ? -12.822 -22.351 23.291 1.00 71.25 117 GLN A C 1
ATOM 911 O O . GLN A 1 117 ? -13.436 -21.783 22.391 1.00 71.25 117 GLN A O 1
ATOM 916 N N . PHE A 1 118 ? -11.655 -21.916 23.744 1.00 66.94 118 PHE A N 1
ATOM 917 C CA . PHE A 1 118 ? -10.907 -20.822 23.150 1.00 66.94 118 PHE A CA 1
ATOM 918 C C . PHE A 1 118 ? -9.592 -21.346 22.595 1.00 66.94 118 PHE A C 1
ATOM 920 O O . PHE A 1 118 ? -8.966 -22.237 23.169 1.00 66.94 118 PHE A O 1
ATOM 927 N N . VAL A 1 119 ? -9.206 -20.822 21.439 1.00 61.47 119 VAL A N 1
ATOM 928 C CA . VAL A 1 119 ? -7.941 -21.157 20.798 1.00 61.47 119 VAL A CA 1
ATOM 929 C C . VAL A 1 119 ? -7.065 -19.922 20.899 1.00 61.47 119 VAL A C 1
ATOM 931 O O . VAL A 1 119 ? -7.249 -18.963 20.155 1.00 61.47 119 VAL A O 1
ATOM 934 N N . ASN A 1 120 ? -6.125 -19.953 21.834 1.00 56.50 120 ASN A N 1
ATOM 935 C CA . ASN A 1 120 ? -5.067 -18.967 21.929 1.00 56.50 120 ASN A CA 1
ATOM 936 C C . ASN A 1 120 ? -4.093 -19.247 20.789 1.00 56.50 120 ASN A C 1
ATOM 938 O O . ASN A 1 120 ? -3.259 -20.142 20.876 1.00 56.50 120 ASN A O 1
ATOM 942 N N . ALA A 1 121 ? -4.221 -18.512 19.690 1.00 44.78 121 ALA A N 1
ATOM 943 C CA . ALA A 1 121 ? -3.190 -18.477 18.657 1.00 44.78 121 ALA A CA 1
ATOM 944 C C . ALA A 1 121 ? -2.025 -17.562 19.056 1.00 44.78 121 ALA A C 1
ATOM 946 O O . ALA A 1 121 ? -1.018 -17.532 18.362 1.00 44.78 121 ALA A O 1
ATOM 947 N N . THR A 1 122 ? -2.162 -16.838 20.166 1.00 41.09 122 THR A N 1
ATOM 948 C CA . THR A 1 122 ? -1.165 -15.928 20.715 1.00 41.09 122 THR A CA 1
ATOM 949 C C . THR A 1 122 ? -1.026 -16.135 22.217 1.00 41.09 122 THR A C 1
ATOM 951 O O . THR A 1 122 ? -2.004 -16.479 22.881 1.00 41.09 122 THR A O 1
ATOM 954 N N . ASP A 1 123 ? 0.164 -15.914 22.765 1.00 50.94 123 ASP A N 1
ATOM 955 C CA . ASP A 1 123 ? 0.350 -15.874 24.215 1.00 50.94 123 ASP A CA 1
ATOM 956 C C . ASP A 1 123 ? -0.193 -14.558 24.813 1.00 50.94 123 ASP A C 1
ATOM 958 O O . ASP A 1 123 ? -0.743 -13.704 24.111 1.00 50.94 123 ASP A O 1
ATOM 962 N N . SER A 1 124 ? -0.038 -14.375 26.128 1.00 37.62 124 SER A N 1
ATOM 963 C CA . SER A 1 124 ? -0.486 -13.176 26.851 1.00 37.62 124 SER A CA 1
ATOM 964 C C . SER A 1 124 ? 0.203 -11.871 26.421 1.00 37.62 124 SER A C 1
ATOM 966 O O . SER A 1 124 ? -0.186 -10.803 26.891 1.00 37.62 124 SER A O 1
ATOM 968 N N . THR A 1 125 ? 1.195 -11.933 25.528 1.00 36.09 125 THR A N 1
ATOM 969 C CA . THR A 1 125 ? 1.898 -10.775 24.955 1.00 36.09 125 THR A CA 1
ATOM 970 C C . THR A 1 125 ? 1.448 -10.448 23.527 1.00 36.09 125 THR A C 1
ATOM 972 O O . THR A 1 125 ? 1.912 -9.466 22.954 1.00 36.09 125 THR A O 1
ATOM 975 N N . GLY A 1 126 ? 0.529 -11.239 22.955 1.00 34.59 126 GLY A N 1
ATOM 976 C CA . GLY A 1 126 ? 0.081 -11.099 21.566 1.00 34.59 126 GLY A CA 1
ATOM 977 C C . GLY A 1 126 ? 1.019 -11.753 20.545 1.00 34.59 126 GLY A C 1
ATOM 978 O O . GLY A 1 126 ? 0.788 -11.634 19.343 1.00 34.59 126 GLY A O 1
ATOM 979 N N . THR A 1 127 ? 2.050 -12.470 21.003 1.00 42.56 127 THR A N 1
ATOM 980 C CA . THR A 1 127 ? 2.987 -13.202 20.143 1.00 42.56 127 THR A CA 1
ATOM 981 C C . THR A 1 127 ? 2.329 -14.474 19.637 1.00 42.56 127 THR A C 1
ATOM 983 O O . THR A 1 127 ? 1.809 -15.247 20.439 1.00 42.56 127 THR A O 1
ATOM 986 N N . ALA A 1 128 ? 2.364 -14.716 18.324 1.00 37.31 128 ALA A N 1
ATOM 987 C CA . ALA A 1 128 ? 1.805 -15.927 17.735 1.00 37.31 128 ALA A CA 1
ATOM 988 C C . ALA A 1 128 ? 2.462 -17.185 18.330 1.00 37.31 128 ALA A C 1
ATOM 990 O O . ALA A 1 128 ? 3.674 -17.387 18.243 1.00 37.31 128 ALA A O 1
ATOM 991 N N . LEU A 1 129 ? 1.648 -18.044 18.934 1.00 43.84 129 LEU A N 1
ATOM 992 C CA . LEU A 1 129 ? 2.077 -19.334 19.439 1.00 43.84 129 LEU A CA 1
ATOM 993 C C . LEU A 1 129 ? 2.362 -20.256 18.254 1.00 43.84 129 LEU A C 1
ATOM 995 O O . LEU A 1 129 ? 1.507 -20.467 17.396 1.00 43.84 129 LEU A O 1
ATOM 999 N N . ALA A 1 130 ? 3.541 -20.882 18.252 1.00 42.50 130 ALA A N 1
ATOM 1000 C CA . ALA A 1 130 ? 3.908 -21.885 17.249 1.00 42.50 130 ALA A CA 1
ATOM 1001 C C . ALA A 1 130 ? 2.911 -23.064 17.189 1.00 42.50 130 ALA A C 1
ATOM 1003 O O . ALA A 1 130 ? 2.794 -23.741 16.170 1.00 42.50 130 ALA A O 1
ATOM 1004 N N . ILE A 1 131 ? 2.188 -23.317 18.287 1.00 47.16 131 ILE A N 1
ATOM 1005 C CA . ILE A 1 131 ? 1.042 -24.226 18.350 1.00 47.16 131 ILE A CA 1
ATOM 1006 C C . ILE A 1 131 ? -0.070 -23.498 19.108 1.00 47.16 131 ILE A C 1
ATOM 1008 O O . ILE A 1 131 ? 0.139 -23.186 20.279 1.00 47.16 131 ILE A O 1
ATOM 1012 N N . PRO A 1 132 ? -1.245 -23.267 18.499 1.00 52.56 132 PRO A N 1
ATOM 1013 C CA . PRO A 1 132 ? -2.346 -22.634 19.202 1.00 52.56 132 PRO A CA 1
ATOM 1014 C C . PRO A 1 132 ? -2.766 -23.449 20.430 1.00 52.56 132 PRO A C 1
ATOM 1016 O O . PRO A 1 132 ? -3.079 -24.640 20.322 1.00 52.56 132 PRO A O 1
ATOM 1019 N N . GLU A 1 133 ? -2.782 -22.814 21.597 1.00 58.44 133 GLU A N 1
ATOM 1020 C CA . GLU A 1 133 ? -3.227 -23.435 22.836 1.00 58.44 133 GLU A CA 1
ATOM 1021 C C . GLU A 1 133 ? -4.751 -23.508 22.869 1.00 58.44 133 GLU A C 1
ATOM 1023 O O . GLU A 1 133 ? -5.456 -22.518 22.679 1.00 58.44 133 GLU A O 1
ATOM 1028 N N . VAL A 1 134 ? -5.277 -24.700 23.135 1.00 63.12 134 VAL A N 1
ATOM 1029 C CA . VAL A 1 134 ? -6.711 -24.906 23.315 1.00 63.12 134 VAL A CA 1
ATOM 1030 C C . VAL A 1 134 ? -7.029 -24.825 24.800 1.00 63.12 134 VAL A C 1
ATOM 1032 O O . VAL A 1 134 ? -6.731 -25.752 25.552 1.00 63.12 134 VAL A O 1
ATOM 1035 N N . GLN A 1 135 ? -7.671 -23.741 25.215 1.00 67.75 135 GLN A N 1
ATOM 1036 C CA . GLN A 1 135 ? -8.180 -23.585 26.571 1.00 67.75 135 GLN A CA 1
ATOM 1037 C C . GLN A 1 135 ? -9.674 -23.885 26.603 1.00 67.75 135 GLN A C 1
ATOM 1039 O O . GLN A 1 135 ? -10.430 -23.503 25.709 1.00 67.75 135 GLN A O 1
ATOM 1044 N N . ARG A 1 136 ? -10.109 -24.599 27.639 1.00 74.81 136 ARG A N 1
ATOM 1045 C CA . ARG A 1 136 ? -11.523 -24.874 27.895 1.00 74.81 136 ARG A CA 1
ATOM 1046 C C . ARG A 1 136 ? -11.909 -24.232 29.207 1.00 74.81 136 ARG A C 1
ATOM 1048 O O . ARG A 1 136 ? -11.162 -24.331 30.175 1.00 74.81 136 ARG A O 1
ATOM 1055 N N . PHE A 1 137 ? -13.078 -23.618 29.235 1.00 78.38 137 PHE A N 1
ATOM 1056 C CA . PHE A 1 137 ? -13.624 -23.031 30.448 1.00 78.38 137 PHE A CA 1
ATOM 1057 C C . PHE A 1 137 ? -15.136 -23.223 30.482 1.00 78.38 137 PHE A C 1
ATOM 1059 O O . PHE A 1 137 ? -15.792 -23.303 29.442 1.00 78.38 137 PHE A O 1
ATOM 1066 N N . SER A 1 138 ? -15.684 -23.345 31.684 1.00 85.75 138 SER A N 1
ATOM 1067 C CA . SER A 1 138 ? -17.121 -23.373 31.928 1.00 85.75 138 SER A CA 1
ATOM 1068 C C . SER A 1 138 ? -17.669 -21.954 31.958 1.00 85.75 138 SER A C 1
ATOM 1070 O O . SER A 1 138 ? -17.084 -21.046 32.551 1.00 85.75 138 SER A O 1
ATOM 1072 N N . VAL A 1 139 ? -18.834 -21.783 31.349 1.00 92.69 139 VAL A N 1
ATOM 1073 C CA . VAL A 1 139 ? -19.706 -20.642 31.603 1.00 92.69 139 VAL A CA 1
ATOM 1074 C C . VAL A 1 139 ? -21.056 -21.132 32.094 1.00 92.69 139 VAL A C 1
ATOM 1076 O O . VAL A 1 139 ? -21.540 -22.192 31.692 1.00 92.69 139 VAL A O 1
ATOM 1079 N N . VAL A 1 140 ? -21.688 -20.344 32.949 1.00 93.81 140 VAL A N 1
ATOM 1080 C CA . VAL A 1 140 ? -23.021 -20.600 33.478 1.00 93.81 140 VAL A CA 1
ATOM 1081 C C . VAL A 1 140 ? -23.936 -19.466 33.041 1.00 93.81 140 VAL A C 1
ATOM 1083 O O . VAL A 1 140 ? -23.574 -18.292 33.109 1.00 93.81 140 VAL A O 1
ATOM 1086 N N . ASN A 1 141 ? -25.126 -19.824 32.566 1.00 95.25 141 ASN A N 1
ATOM 1087 C CA . ASN A 1 141 ? -26.146 -18.850 32.211 1.00 95.25 141 ASN A CA 1
ATOM 1088 C C . ASN A 1 141 ? -26.690 -18.141 33.463 1.00 95.25 141 ASN A C 1
ATOM 1090 O O . ASN A 1 141 ? -26.910 -18.783 34.492 1.00 95.25 141 ASN A O 1
ATOM 1094 N N . ALA A 1 142 ? -26.966 -16.842 33.358 1.00 92.56 142 ALA A N 1
ATOM 1095 C CA . ALA A 1 142 ? -27.492 -16.016 34.446 1.00 92.56 142 ALA A CA 1
ATOM 1096 C C . ALA A 1 142 ? -28.746 -16.590 35.124 1.00 92.56 142 ALA A C 1
ATOM 1098 O O . ALA A 1 142 ? -28.913 -16.424 36.330 1.00 92.56 142 ALA A O 1
ATOM 1099 N N . ALA A 1 143 ? -29.586 -17.340 34.400 1.00 89.88 143 ALA A N 1
ATOM 1100 C CA . ALA A 1 143 ? -30.769 -17.995 34.962 1.00 89.88 143 ALA A CA 1
ATOM 1101 C C . ALA A 1 143 ? -30.457 -19.005 36.090 1.00 89.88 143 ALA A C 1
ATOM 1103 O O . ALA A 1 143 ? -31.355 -19.386 36.844 1.00 89.88 143 ALA A O 1
ATOM 1104 N N . HIS A 1 144 ? -29.200 -19.443 36.216 1.00 93.44 144 HIS A N 1
ATOM 1105 C CA . HIS A 1 144 ? -28.731 -20.401 37.226 1.00 93.44 144 HIS A CA 1
ATOM 1106 C C . HIS A 1 144 ? -27.884 -19.760 38.331 1.00 93.44 144 HIS A C 1
ATOM 1108 O O . HIS A 1 144 ? -27.268 -20.476 39.121 1.00 93.44 144 HIS A O 1
ATOM 1114 N N . ILE A 1 145 ? -27.826 -18.429 38.387 1.00 93.25 145 ILE A N 1
ATOM 1115 C CA . ILE A 1 145 ? -26.972 -17.692 39.316 1.00 93.25 145 ILE A CA 1
ATOM 1116 C C . ILE A 1 145 ? -27.838 -16.719 40.120 1.00 93.25 145 ILE A C 1
ATOM 1118 O O . ILE A 1 145 ? -28.509 -15.848 39.571 1.00 93.25 145 ILE A O 1
ATOM 1122 N N . ASP A 1 146 ? -27.804 -16.847 41.441 1.00 91.75 146 ASP A N 1
ATOM 1123 C CA . ASP A 1 146 ? -28.468 -15.928 42.356 1.00 91.75 146 ASP A CA 1
ATOM 1124 C C . ASP A 1 146 ? -27.578 -14.710 42.638 1.00 91.75 146 ASP A C 1
ATOM 1126 O O . ASP A 1 146 ? -26.389 -14.837 42.940 1.00 91.75 146 ASP A O 1
ATOM 1130 N N . GLY A 1 147 ? -28.173 -13.517 42.578 1.00 88.12 147 GLY A N 1
ATOM 1131 C CA . GLY A 1 147 ? -27.490 -12.242 42.821 1.00 88.12 147 GLY A CA 1
ATOM 1132 C C . GLY A 1 147 ? -27.103 -11.468 41.559 1.00 88.12 147 GLY A C 1
ATOM 1133 O O . GLY A 1 147 ? -26.718 -10.305 41.678 1.00 88.12 147 GLY A O 1
ATOM 1134 N N . VAL A 1 148 ? -27.261 -12.056 40.365 1.00 88.00 148 VAL A N 1
ATOM 1135 C CA . VAL A 1 148 ? -27.076 -11.332 39.097 1.00 88.00 148 VAL A CA 1
ATOM 1136 C C . VAL A 1 148 ? -28.118 -10.208 39.003 1.00 88.00 148 VAL A C 1
ATOM 1138 O O . VAL A 1 148 ? -29.306 -10.469 39.220 1.00 88.00 148 VAL A O 1
ATOM 1141 N N . PRO A 1 149 ? -27.716 -8.966 38.669 1.00 85.69 149 PRO A N 1
ATOM 1142 C CA . PRO A 1 149 ? -28.654 -7.871 38.459 1.00 85.69 149 PRO A CA 1
ATOM 1143 C C . PRO A 1 149 ? -29.745 -8.215 37.430 1.00 85.69 149 PRO A C 1
ATOM 1145 O O . PRO A 1 149 ? -29.493 -9.010 36.511 1.00 85.69 149 PRO A O 1
ATOM 1148 N N . PRO A 1 150 ? -30.944 -7.610 37.538 1.00 80.69 150 PRO A N 1
ATOM 1149 C CA . PRO A 1 150 ? -32.009 -7.790 36.558 1.00 80.69 150 PRO A CA 1
ATOM 1150 C C . PRO A 1 150 ? -31.515 -7.555 35.130 1.00 80.69 150 PRO A C 1
ATOM 1152 O O . PRO A 1 150 ? -30.646 -6.720 34.885 1.00 80.69 150 PRO A O 1
ATOM 1155 N N . PHE A 1 151 ? -32.045 -8.337 34.196 1.00 71.19 151 PHE A N 1
ATOM 1156 C CA . PHE A 1 151 ? -31.739 -8.189 32.782 1.00 71.19 151 PHE A CA 1
ATOM 1157 C C . PHE A 1 151 ? -32.394 -6.913 32.238 1.00 71.19 151 PHE A C 1
ATOM 1159 O O . PHE A 1 151 ? -33.620 -6.793 32.262 1.00 71.19 151 PHE A O 1
ATOM 1166 N N . GLU A 1 152 ? -31.582 -5.979 31.747 1.00 69.31 152 GLU A N 1
ATOM 1167 C CA . GLU A 1 152 ? -32.045 -4.807 31.005 1.00 69.31 152 GLU A CA 1
ATOM 1168 C C . GLU A 1 152 ? -31.847 -5.068 29.503 1.00 69.31 152 GLU A C 1
ATOM 1170 O O . GLU A 1 152 ? -30.705 -5.229 29.066 1.00 69.31 152 GLU A O 1
ATOM 1175 N N . PRO A 1 153 ? -32.928 -5.155 28.702 1.00 64.94 153 PRO A N 1
ATOM 1176 C CA . PRO A 1 153 ? -32.813 -5.414 27.273 1.00 64.94 153 PRO A CA 1
ATOM 1177 C C . PRO A 1 153 ? -32.037 -4.301 26.569 1.00 64.94 153 PRO A C 1
ATOM 1179 O O . PRO A 1 153 ? -32.322 -3.118 26.760 1.00 64.94 153 PRO A O 1
ATOM 1182 N N . THR A 1 154 ? -31.100 -4.674 25.695 1.00 68.50 154 THR A N 1
ATOM 1183 C CA . THR A 1 154 ? -30.403 -3.699 24.847 1.00 68.50 154 THR A CA 1
ATOM 1184 C C . THR A 1 154 ? -31.390 -3.066 23.861 1.00 68.50 154 THR A C 1
ATOM 1186 O O . THR A 1 154 ? -32.179 -3.773 23.230 1.00 68.50 154 THR A O 1
ATOM 1189 N N . GLN A 1 155 ? -31.330 -1.743 23.684 1.00 76.88 155 GLN A N 1
ATOM 1190 C CA . GLN A 1 155 ? -32.118 -1.073 22.650 1.00 76.88 155 GLN A CA 1
ATOM 1191 C C . GLN A 1 155 ? -31.649 -1.523 21.258 1.00 76.88 155 GLN A C 1
ATOM 1193 O O . GLN A 1 155 ? -30.466 -1.407 20.924 1.00 76.88 155 GLN A O 1
ATOM 1198 N N . LYS A 1 156 ? -32.583 -2.048 20.460 1.00 86.56 156 LYS A N 1
ATOM 1199 C CA . LYS A 1 156 ? -32.334 -2.491 19.084 1.00 86.56 156 LYS A CA 1
ATOM 1200 C C . LYS A 1 156 ? -32.206 -1.304 18.122 1.00 86.56 156 LYS A C 1
ATOM 1202 O O . LYS A 1 156 ? -32.715 -0.215 18.387 1.00 86.56 156 LYS A O 1
ATOM 1207 N N . ILE A 1 157 ? -31.527 -1.528 17.001 1.00 89.25 157 ILE A N 1
ATOM 1208 C CA . ILE A 1 157 ? -31.325 -0.545 15.931 1.00 89.25 157 ILE A CA 1
ATOM 1209 C C . ILE A 1 157 ? -32.585 -0.511 15.054 1.00 89.25 157 ILE A C 1
ATOM 1211 O O . ILE A 1 157 ? -32.960 -1.556 14.530 1.00 89.25 157 ILE A O 1
ATOM 1215 N N . PRO A 1 158 ? -33.244 0.638 14.836 1.00 87.81 158 PRO A N 1
ATOM 1216 C CA . PRO A 1 158 ? -34.414 0.716 13.963 1.00 87.81 158 PRO A CA 1
ATOM 1217 C C . PRO A 1 158 ? -34.119 0.198 12.548 1.00 87.81 158 PRO A C 1
ATOM 1219 O O . PRO A 1 158 ? -33.096 0.555 11.965 1.00 87.81 158 PRO A O 1
ATOM 1222 N N . SER A 1 159 ? -35.027 -0.581 11.955 1.00 85.44 159 SER A N 1
ATOM 1223 C CA . SER A 1 159 ? -34.901 -1.059 10.561 1.00 85.44 159 SER A CA 1
ATOM 1224 C C . SER A 1 159 ? -34.681 0.075 9.550 1.00 85.44 159 SER A C 1
ATOM 1226 O O . SER A 1 159 ? -33.840 -0.059 8.668 1.00 85.44 159 SER A O 1
ATOM 1228 N N . LYS A 1 160 ? -35.290 1.249 9.754 1.00 82.38 160 LYS A N 1
ATOM 1229 C CA . LYS A 1 160 ? -35.033 2.460 8.949 1.00 82.38 160 LYS A CA 1
ATOM 1230 C C . LYS A 1 160 ? -33.561 2.906 8.952 1.00 82.38 160 LYS A C 1
ATOM 1232 O O . LYS A 1 160 ? -33.072 3.444 7.964 1.00 82.38 160 LYS A O 1
ATOM 1237 N N . ALA A 1 161 ? -32.838 2.692 10.051 1.00 85.88 161 ALA A N 1
ATOM 1238 C CA . ALA A 1 161 ? -31.408 2.986 10.117 1.00 85.88 161 ALA A CA 1
ATOM 1239 C C . ALA A 1 161 ? -30.582 1.979 9.311 1.00 85.88 161 ALA A C 1
ATOM 1241 O O . ALA A 1 161 ? -29.621 2.362 8.647 1.00 85.88 161 ALA A O 1
ATOM 1242 N N . LEU A 1 162 ? -30.986 0.707 9.316 1.00 86.75 162 LEU A N 1
ATOM 1243 C CA . LEU A 1 162 ? -30.396 -0.302 8.444 1.00 86.75 162 LEU A CA 1
ATOM 1244 C C . LEU A 1 162 ? -30.648 0.029 6.964 1.00 86.75 162 LEU A C 1
ATOM 1246 O O . LEU A 1 162 ? -29.719 -0.032 6.168 1.00 86.75 162 LEU A O 1
ATOM 1250 N N . GLU A 1 163 ? -31.864 0.440 6.606 1.00 83.62 163 GLU A N 1
ATOM 1251 C CA . GLU A 1 163 ? -32.197 0.899 5.252 1.00 83.62 163 GLU A CA 1
ATOM 1252 C C . GLU A 1 163 ? -31.358 2.111 4.836 1.00 83.62 163 GLU A C 1
ATOM 1254 O O . GLU A 1 163 ? -30.798 2.132 3.744 1.00 83.62 163 GLU A O 1
ATOM 1259 N N . ALA A 1 164 ? -31.207 3.103 5.717 1.00 75.69 164 ALA A N 1
ATOM 1260 C CA . ALA A 1 164 ? -30.355 4.260 5.456 1.00 75.69 164 ALA A CA 1
ATOM 1261 C C . ALA A 1 164 ? -28.886 3.855 5.238 1.00 75.69 164 ALA A C 1
ATOM 1263 O O . ALA A 1 164 ? -28.238 4.375 4.328 1.00 75.69 164 ALA A O 1
ATOM 1264 N N . ALA A 1 165 ? -28.377 2.887 6.007 1.00 78.50 165 ALA A N 1
ATOM 1265 C CA . ALA A 1 165 ? -27.044 2.325 5.799 1.00 78.50 165 ALA A CA 1
ATOM 1266 C C . ALA A 1 165 ? -26.926 1.581 4.454 1.00 78.50 165 ALA A C 1
ATOM 1268 O O . ALA A 1 165 ? -25.940 1.763 3.745 1.00 78.50 165 ALA A O 1
ATOM 1269 N N . MET A 1 166 ? -27.942 0.811 4.053 1.00 77.81 166 MET A N 1
ATOM 1270 C CA . MET A 1 166 ? -27.983 0.142 2.744 1.00 77.81 166 MET A CA 1
ATOM 1271 C C . MET A 1 166 ? -28.002 1.144 1.587 1.00 77.81 166 MET A C 1
ATOM 1273 O O . MET A 1 166 ? -27.277 0.977 0.612 1.00 77.81 166 MET A O 1
ATOM 1277 N N . VAL A 1 167 ? -28.776 2.223 1.701 1.00 68.44 167 VAL A N 1
ATOM 1278 C CA . VAL A 1 167 ? -28.791 3.303 0.703 1.00 68.44 167 VAL A CA 1
ATOM 1279 C C . VAL A 1 167 ? -27.432 4.012 0.643 1.00 68.44 167 VAL A C 1
ATOM 1281 O O . VAL A 1 167 ? -26.958 4.367 -0.440 1.00 68.44 167 VAL A O 1
ATOM 1284 N N . ALA A 1 168 ? -26.763 4.196 1.786 1.00 62.16 168 ALA A N 1
ATOM 1285 C CA . ALA A 1 168 ? -25.397 4.716 1.828 1.00 62.16 168 ALA A CA 1
ATOM 1286 C C . ALA A 1 168 ? -24.393 3.766 1.148 1.00 62.16 168 ALA A C 1
ATOM 1288 O O . ALA A 1 168 ? -23.461 4.250 0.506 1.00 62.16 168 ALA A O 1
ATOM 1289 N N . ALA A 1 169 ? -24.637 2.455 1.222 1.00 62.38 169 ALA A N 1
ATOM 1290 C CA . ALA A 1 169 ? -23.907 1.390 0.532 1.00 62.38 169 ALA A CA 1
ATOM 1291 C C . ALA A 1 169 ? -24.396 1.119 -0.912 1.00 62.38 169 ALA A C 1
ATOM 1293 O O . ALA A 1 169 ? -24.113 0.059 -1.462 1.00 62.38 169 ALA A O 1
ATOM 1294 N N . ASP A 1 170 ? -25.110 2.071 -1.527 1.00 62.03 170 ASP A N 1
ATOM 1295 C CA . ASP A 1 170 ? -25.545 2.057 -2.933 1.00 62.03 170 ASP A CA 1
ATOM 1296 C C . ASP A 1 170 ? -26.601 0.989 -3.314 1.00 62.03 170 ASP A C 1
ATOM 1298 O O . ASP A 1 170 ? -26.764 0.670 -4.493 1.00 62.03 170 ASP A O 1
ATOM 1302 N N . PHE A 1 171 ? -27.384 0.477 -2.354 1.00 62.38 171 PHE A N 1
ATOM 1303 C CA . PHE A 1 171 ? -28.544 -0.386 -2.638 1.00 62.38 171 PHE A CA 1
ATOM 1304 C C . PHE A 1 171 ? -29.793 0.425 -3.038 1.00 62.38 171 PHE A C 1
ATOM 1306 O O . PHE A 1 171 ? -30.061 1.495 -2.487 1.00 62.38 171 PHE A O 1
ATOM 1313 N N . GLU A 1 172 ? -30.579 -0.091 -3.995 1.00 61.50 172 GLU A N 1
ATOM 1314 C CA . GLU A 1 172 ? -31.754 0.604 -4.548 1.00 61.50 172 GLU A CA 1
ATOM 1315 C C . GLU A 1 172 ? -32.894 0.770 -3.516 1.00 61.50 172 GLU A C 1
ATOM 1317 O O . GLU A 1 172 ? -33.399 -0.234 -2.991 1.00 61.50 172 GLU A O 1
ATOM 1322 N N . PRO A 1 173 ? -33.370 2.011 -3.268 1.00 51.50 173 PRO A N 1
ATOM 1323 C CA . PRO A 1 173 ? -34.541 2.267 -2.432 1.00 51.50 173 PRO A CA 1
ATOM 1324 C C . PRO A 1 173 ? -35.795 1.563 -2.973 1.00 51.50 173 PRO A C 1
ATOM 1326 O O . PRO A 1 173 ? -36.120 1.686 -4.152 1.00 51.50 173 PRO A O 1
ATOM 1329 N N . GLY A 1 174 ? -36.524 0.855 -2.105 1.00 55.72 174 GLY A N 1
ATOM 1330 C CA . GLY A 1 174 ? -37.736 0.105 -2.469 1.00 55.72 174 GLY A CA 1
ATOM 1331 C C . GLY A 1 174 ? -37.526 -1.399 -2.686 1.00 55.72 174 GLY A C 1
ATOM 1332 O O . GLY A 1 174 ? -38.509 -2.133 -2.796 1.00 55.72 174 GLY A O 1
ATOM 1333 N N . THR A 1 175 ? -36.278 -1.879 -2.682 1.00 65.81 175 THR A N 1
ATOM 1334 C CA . THR A 1 175 ? -35.981 -3.314 -2.537 1.00 65.81 175 THR A CA 1
ATOM 1335 C C . THR A 1 175 ? -36.442 -3.791 -1.158 1.00 65.81 175 THR A C 1
ATOM 1337 O O . THR A 1 175 ? -36.298 -3.068 -0.172 1.00 65.81 175 THR A O 1
ATOM 1340 N N . GLN A 1 176 ? -36.982 -5.010 -1.058 1.00 78.88 176 GLN A N 1
ATOM 1341 C CA . GLN A 1 176 ? -37.335 -5.580 0.243 1.00 78.88 176 GLN A CA 1
ATOM 1342 C C . GLN A 1 176 ? -36.077 -5.639 1.130 1.00 78.88 176 GLN A C 1
ATOM 1344 O O . GLN A 1 176 ? -35.076 -6.237 0.743 1.00 78.88 176 GLN A O 1
ATOM 1349 N N . VAL A 1 177 ? -36.126 -5.028 2.320 1.00 82.19 177 VAL A N 1
ATOM 1350 C CA . VAL A 1 177 ? -34.955 -4.806 3.202 1.00 82.19 177 VAL A CA 1
ATOM 1351 C C . VAL A 1 177 ? -34.172 -6.089 3.486 1.00 82.19 177 VAL A C 1
ATOM 1353 O O . VAL A 1 177 ? -32.945 -6.083 3.533 1.00 82.19 177 VAL A O 1
ATOM 1356 N N . VAL A 1 178 ? -34.877 -7.211 3.641 1.00 86.50 178 VAL A N 1
ATOM 1357 C CA . VAL A 1 178 ? -34.267 -8.522 3.902 1.00 86.50 178 VAL A CA 1
ATOM 1358 C C . VAL A 1 178 ? -33.513 -9.060 2.677 1.00 86.50 178 VAL A C 1
ATOM 1360 O O . VAL A 1 178 ? -32.421 -9.601 2.838 1.00 86.50 178 VAL A O 1
ATOM 1363 N N . ASP A 1 179 ? -34.037 -8.868 1.463 1.00 85.44 179 ASP A N 1
ATOM 1364 C CA . ASP A 1 179 ? -33.357 -9.263 0.220 1.00 85.44 179 ASP A CA 1
ATOM 1365 C C . ASP A 1 179 ? -32.142 -8.359 -0.057 1.00 85.44 179 ASP A C 1
ATOM 1367 O O . ASP A 1 179 ? -31.069 -8.846 -0.419 1.00 85.44 179 ASP A O 1
ATOM 1371 N N . ALA A 1 180 ? -32.276 -7.048 0.180 1.00 85.00 180 ALA A N 1
ATOM 1372 C CA . ALA A 1 180 ? -31.163 -6.103 0.085 1.00 85.00 180 ALA A CA 1
ATOM 1373 C C . ALA A 1 180 ? -30.045 -6.448 1.084 1.00 85.00 180 ALA A C 1
ATOM 1375 O O . ALA A 1 180 ? -28.867 -6.430 0.729 1.00 85.00 180 ALA A O 1
ATOM 1376 N N . LEU A 1 181 ? -30.406 -6.846 2.311 1.00 89.88 181 LEU A N 1
ATOM 1377 C CA . LEU A 1 181 ? -29.450 -7.322 3.311 1.00 89.88 181 LEU A CA 1
ATOM 1378 C C . LEU A 1 181 ? -28.711 -8.578 2.858 1.00 89.88 181 LEU A C 1
ATOM 1380 O O . LEU A 1 181 ? -27.502 -8.661 3.053 1.00 89.88 181 LEU A O 1
ATOM 1384 N N . ALA A 1 182 ? -29.410 -9.538 2.253 1.00 89.69 182 ALA A N 1
ATOM 1385 C CA . ALA A 1 182 ? -28.788 -10.755 1.741 1.00 89.69 182 ALA A CA 1
ATOM 1386 C C . ALA A 1 182 ? -27.741 -10.442 0.660 1.00 89.69 182 ALA A C 1
ATOM 1388 O O . ALA A 1 182 ? -26.603 -10.903 0.743 1.00 89.69 182 ALA A O 1
ATOM 1389 N N . ALA A 1 183 ? -28.089 -9.580 -0.301 1.00 88.88 183 ALA A N 1
ATOM 1390 C CA . ALA A 1 183 ? -27.166 -9.143 -1.347 1.00 88.88 183 ALA A CA 1
ATOM 1391 C C . ALA A 1 183 ? -25.966 -8.361 -0.782 1.00 88.88 183 ALA A C 1
ATOM 1393 O O . ALA A 1 183 ? -24.837 -8.512 -1.255 1.00 88.88 183 ALA A O 1
ATOM 1394 N N . TRP A 1 184 ? -26.194 -7.549 0.252 1.00 90.38 184 TRP A N 1
ATOM 1395 C CA . TRP A 1 184 ? -25.135 -6.800 0.916 1.00 90.38 184 TRP A CA 1
ATOM 1396 C C . TRP A 1 184 ? -24.165 -7.696 1.684 1.00 90.38 184 TRP A C 1
ATOM 1398 O O . TRP A 1 184 ? -22.949 -7.538 1.561 1.00 90.38 184 TRP A O 1
ATOM 1408 N N . VAL A 1 185 ? -24.687 -8.686 2.407 1.00 91.06 185 VAL A N 1
ATOM 1409 C CA . VAL A 1 185 ? -23.881 -9.713 3.071 1.00 91.06 185 VAL A CA 1
ATOM 1410 C C . VAL A 1 185 ? -23.005 -10.459 2.063 1.00 91.06 185 VAL A C 1
ATOM 1412 O O . VAL A 1 185 ? -21.818 -10.640 2.320 1.00 91.06 185 VAL A O 1
ATOM 1415 N N . ASP A 1 186 ? -23.543 -10.821 0.900 1.00 89.62 186 ASP A N 1
ATOM 1416 C CA . ASP A 1 186 ? -22.793 -11.519 -0.151 1.00 89.62 186 ASP A CA 1
ATOM 1417 C C . ASP A 1 186 ? -21.689 -10.667 -0.784 1.00 89.62 186 ASP A C 1
ATOM 1419 O O . ASP A 1 186 ? -20.626 -11.178 -1.141 1.00 89.62 186 ASP A O 1
ATOM 1423 N N . ALA A 1 187 ? -21.928 -9.364 -0.951 1.00 86.38 187 ALA A N 1
ATOM 1424 C CA . ALA A 1 187 ? -20.903 -8.432 -1.411 1.00 86.38 187 ALA A CA 1
ATOM 1425 C C . ALA A 1 187 ? -19.763 -8.328 -0.388 1.00 86.38 187 ALA A C 1
ATOM 1427 O O . ALA A 1 187 ? -18.604 -8.545 -0.729 1.00 86.38 187 ALA A O 1
ATOM 1428 N N . GLN A 1 188 ? -20.097 -8.105 0.885 1.00 83.62 188 GLN A N 1
ATOM 1429 C CA . GLN A 1 188 ? -19.105 -7.992 1.956 1.00 83.62 188 GLN A CA 1
ATOM 1430 C C . GLN A 1 188 ? -18.347 -9.303 2.193 1.00 83.62 188 GLN A C 1
ATOM 1432 O O . GLN A 1 188 ? -17.146 -9.286 2.443 1.00 83.62 188 GLN A O 1
ATOM 1437 N N . TYR A 1 189 ? -19.016 -10.454 2.090 1.00 83.94 189 TYR A N 1
ATOM 1438 C CA . TYR A 1 189 ? -18.363 -11.757 2.202 1.00 83.94 189 TYR A CA 1
ATOM 1439 C C . TYR A 1 189 ? -17.258 -11.928 1.151 1.00 83.94 189 TYR A C 1
ATOM 1441 O O . TYR A 1 189 ? -16.169 -12.395 1.488 1.00 83.94 189 TYR A O 1
ATOM 1449 N N . ARG A 1 190 ? -17.501 -11.489 -0.093 1.00 83.56 190 ARG A N 1
ATOM 1450 C CA . ARG A 1 190 ? -16.487 -11.478 -1.159 1.00 83.56 190 ARG A CA 1
ATOM 1451 C C . ARG A 1 190 ? -15.353 -10.494 -0.864 1.00 83.56 190 ARG A C 1
ATOM 1453 O O . ARG A 1 190 ? -14.194 -10.876 -0.991 1.00 83.56 190 ARG A O 1
ATOM 1460 N N . ASP A 1 191 ? -15.665 -9.289 -0.387 1.00 80.88 191 ASP A N 1
ATOM 1461 C CA . ASP A 1 191 ? -14.657 -8.274 -0.032 1.00 80.88 191 ASP A CA 1
ATOM 1462 C C . ASP A 1 191 ? -13.706 -8.744 1.084 1.00 80.88 191 ASP A C 1
ATOM 1464 O O . ASP A 1 191 ? -12.515 -8.433 1.071 1.00 80.88 191 ASP A O 1
ATOM 1468 N N . PHE A 1 192 ? -14.201 -9.542 2.037 1.00 73.69 192 PHE A N 1
ATOM 1469 C CA . PHE A 1 192 ? -13.387 -10.149 3.098 1.00 73.69 192 PHE A CA 1
ATOM 1470 C C . PHE A 1 192 ? -12.636 -11.425 2.663 1.00 73.69 192 PHE A C 1
ATOM 1472 O O . PHE A 1 192 ? -12.086 -12.129 3.517 1.00 73.69 192 PHE A O 1
ATOM 1479 N N . GLY A 1 193 ? -12.589 -11.728 1.361 1.00 72.69 193 GLY A N 1
ATOM 1480 C CA . GLY A 1 193 ? -11.880 -12.889 0.815 1.00 72.69 193 GLY A CA 1
ATOM 1481 C C . GLY A 1 193 ? -12.586 -14.220 1.086 1.00 72.69 193 GLY A C 1
ATOM 1482 O O . GLY A 1 193 ? -11.928 -15.242 1.284 1.00 72.69 193 GLY A O 1
ATOM 1483 N N . GLY A 1 194 ? -13.920 -14.209 1.162 1.00 76.19 194 GLY A N 1
ATOM 1484 C CA . GLY A 1 194 ? -14.735 -15.417 1.251 1.00 76.19 194 GLY A CA 1
ATOM 1485 C C . GLY A 1 194 ? -14.527 -16.356 0.056 1.00 76.19 194 GLY A C 1
ATOM 1486 O O . GLY A 1 194 ? -14.130 -15.927 -1.025 1.00 76.19 194 GLY A O 1
ATOM 1487 N N . ARG A 1 195 ? -14.786 -17.657 0.243 1.00 77.62 195 ARG A N 1
ATOM 1488 C CA . ARG A 1 195 ? -14.641 -18.648 -0.838 1.00 77.62 195 ARG A CA 1
ATOM 1489 C C . ARG A 1 195 ? -15.780 -18.493 -1.847 1.00 77.62 195 ARG A C 1
ATOM 1491 O O . ARG A 1 195 ? -16.937 -18.426 -1.443 1.00 77.62 195 ARG A O 1
ATOM 1498 N N . ASP A 1 196 ? -15.460 -18.529 -3.138 1.00 71.81 196 ASP A N 1
ATOM 1499 C CA . ASP A 1 196 ? -16.405 -18.291 -4.250 1.00 71.81 196 ASP A CA 1
ATOM 1500 C C . ASP A 1 196 ? -17.288 -19.512 -4.600 1.00 71.81 196 ASP A C 1
ATOM 1502 O O . ASP A 1 196 ? -17.821 -19.667 -5.695 1.00 71.81 196 ASP A O 1
ATOM 1506 N N . GLU A 1 197 ? -17.432 -20.439 -3.656 1.00 81.19 197 GLU A N 1
ATOM 1507 C CA . GLU A 1 197 ? -18.240 -21.642 -3.807 1.00 81.19 197 GLU A CA 1
ATOM 1508 C C . GLU A 1 197 ? -19.657 -21.395 -3.273 1.00 81.19 197 GLU A C 1
ATOM 1510 O O . GLU A 1 197 ? -19.848 -20.989 -2.122 1.00 81.19 197 GLU A O 1
ATOM 1515 N N . SER A 1 198 ? -20.678 -21.724 -4.071 1.00 77.94 198 SER A N 1
ATOM 1516 C CA . SER A 1 198 ? -22.077 -21.377 -3.774 1.00 77.94 198 SER A CA 1
ATOM 1517 C C . SER A 1 198 ? -22.579 -21.880 -2.414 1.00 77.94 198 SER A C 1
ATOM 1519 O O . SER A 1 198 ? -23.409 -21.233 -1.780 1.00 77.94 198 SER A O 1
ATOM 1521 N N . ALA A 1 199 ? -22.092 -23.033 -1.944 1.00 76.31 199 ALA A N 1
ATOM 1522 C CA . ALA A 1 199 ? -22.474 -23.587 -0.646 1.00 76.31 199 ALA A CA 1
ATOM 1523 C C . ALA A 1 199 ? -21.818 -22.841 0.536 1.00 76.31 199 ALA A C 1
ATOM 1525 O O . ALA A 1 199 ? -22.464 -22.662 1.570 1.00 76.31 199 ALA A O 1
ATOM 1526 N N . TYR A 1 200 ? -20.582 -22.351 0.376 1.00 80.31 200 TYR A N 1
ATOM 1527 C CA . TYR A 1 200 ? -19.889 -21.538 1.385 1.00 80.31 200 TYR A CA 1
ATOM 1528 C C . TYR A 1 200 ? -20.511 -20.155 1.509 1.00 80.31 200 TYR A C 1
ATOM 1530 O O . TYR A 1 200 ? -20.784 -19.710 2.622 1.00 80.31 200 TYR A O 1
ATOM 1538 N N . GLN A 1 201 ? -20.798 -19.517 0.375 1.00 83.81 201 GLN A N 1
ATOM 1539 C CA . GLN A 1 201 ? -21.505 -18.242 0.340 1.00 83.81 201 GLN A CA 1
ATOM 1540 C C . GLN A 1 201 ? -22.894 -18.367 0.978 1.00 83.81 201 GLN A C 1
ATOM 1542 O O . GLN A 1 201 ? -23.256 -17.556 1.824 1.00 83.81 201 GLN A O 1
ATOM 1547 N N . ALA A 1 202 ? -23.648 -19.425 0.659 1.00 83.38 202 ALA A N 1
ATOM 1548 C CA . ALA A 1 202 ? -24.981 -19.634 1.222 1.00 83.38 202 ALA A CA 1
ATOM 1549 C C . ALA A 1 202 ? -24.966 -19.878 2.744 1.00 83.38 202 ALA A C 1
ATOM 1551 O O . ALA A 1 202 ? -25.818 -19.351 3.462 1.00 83.38 202 ALA A O 1
ATOM 1552 N N . LEU A 1 203 ? -23.997 -20.648 3.253 1.00 86.12 203 LEU A N 1
ATOM 1553 C CA . LEU A 1 203 ? -23.797 -20.833 4.693 1.00 86.12 203 LEU A CA 1
ATOM 1554 C C . LEU A 1 203 ? -23.368 -19.523 5.373 1.00 86.12 203 LEU A C 1
ATOM 1556 O O . LEU A 1 203 ? -23.900 -19.175 6.428 1.00 86.12 203 LEU A O 1
ATOM 1560 N N . ALA A 1 204 ? -22.421 -18.796 4.780 1.00 86.06 204 ALA A N 1
ATOM 1561 C CA . ALA A 1 204 ? -21.937 -17.532 5.319 1.00 86.06 204 ALA A CA 1
ATOM 1562 C C . ALA A 1 204 ? -23.048 -16.479 5.373 1.00 86.06 204 ALA A C 1
ATOM 1564 O O . ALA A 1 204 ? -23.210 -15.797 6.385 1.00 86.06 204 ALA A O 1
ATOM 1565 N N . GLN A 1 205 ? -23.880 -16.414 4.331 1.00 89.00 205 GLN A N 1
ATOM 1566 C CA . GLN A 1 205 ? -25.053 -15.555 4.299 1.00 89.00 205 GLN A CA 1
ATOM 1567 C C . GLN A 1 205 ? -26.016 -15.886 5.444 1.00 89.00 205 GLN A C 1
ATOM 1569 O O . GLN A 1 205 ? -26.401 -14.989 6.195 1.00 89.00 205 GLN A O 1
ATOM 1574 N N . ALA A 1 206 ? -26.351 -17.168 5.636 1.00 87.75 206 ALA A N 1
ATOM 1575 C CA . ALA A 1 206 ? -27.243 -17.605 6.710 1.00 87.75 206 ALA A CA 1
ATOM 1576 C C . ALA A 1 206 ? -26.702 -17.234 8.103 1.00 87.75 206 ALA A C 1
ATOM 1578 O O . ALA A 1 206 ? -27.450 -16.730 8.944 1.00 87.75 206 ALA A O 1
ATOM 1579 N N . LEU A 1 207 ? -25.399 -17.421 8.341 1.00 88.19 207 LEU A N 1
ATOM 1580 C CA . LEU A 1 207 ? -24.740 -17.072 9.603 1.00 88.19 207 LEU A CA 1
ATOM 1581 C C . LEU A 1 207 ? -24.672 -15.553 9.821 1.00 88.19 207 LEU A C 1
ATOM 1583 O O . LEU A 1 207 ? -25.031 -15.071 10.895 1.00 88.19 207 LEU A O 1
ATOM 1587 N N . ALA A 1 208 ? -24.225 -14.785 8.827 1.00 89.62 208 ALA A N 1
ATOM 1588 C CA . ALA A 1 208 ? -24.078 -13.336 8.941 1.00 89.62 208 ALA A CA 1
ATOM 1589 C C . ALA A 1 208 ? -25.437 -12.649 9.121 1.00 89.62 208 ALA A C 1
ATOM 1591 O O . ALA A 1 208 ? -25.608 -11.866 10.054 1.00 89.62 208 ALA A O 1
ATOM 1592 N N . MET A 1 209 ? -26.435 -12.997 8.306 1.00 89.50 209 MET A N 1
ATOM 1593 C CA . MET A 1 209 ? -27.784 -12.441 8.438 1.00 89.50 209 MET A CA 1
ATOM 1594 C C . MET A 1 209 ? -28.414 -12.807 9.784 1.00 89.50 209 MET A C 1
ATOM 1596 O O . MET A 1 209 ? -28.918 -11.926 10.479 1.00 89.50 209 MET A O 1
ATOM 1600 N N . SER A 1 210 ? -28.300 -14.067 10.216 1.00 86.88 210 SER A N 1
ATOM 1601 C CA . SER A 1 210 ? -28.799 -14.500 11.530 1.00 86.88 210 SER A CA 1
ATOM 1602 C C . SER A 1 210 ? -28.087 -13.820 12.702 1.00 86.88 210 SER A C 1
ATOM 1604 O O . SER A 1 210 ? -28.637 -13.779 13.800 1.00 86.88 210 SER A O 1
ATOM 1606 N N . ALA A 1 211 ? -26.885 -13.274 12.488 1.00 86.94 211 ALA A N 1
ATOM 1607 C CA . ALA A 1 211 ? -26.182 -12.469 13.479 1.00 86.94 211 ALA A CA 1
ATOM 1608 C C . ALA A 1 211 ? -26.597 -10.988 13.474 1.00 86.94 211 ALA A C 1
ATOM 1610 O O . ALA A 1 211 ? -26.489 -10.330 14.505 1.00 86.94 211 ALA A O 1
ATOM 1611 N N . VAL A 1 212 ? -27.086 -10.473 12.342 1.00 88.88 212 VAL A N 1
ATOM 1612 C CA . VAL A 1 212 ? -27.616 -9.106 12.214 1.00 88.88 212 VAL A CA 1
ATOM 1613 C C . VAL A 1 212 ? -29.056 -9.026 12.727 1.00 88.88 212 VAL A C 1
ATOM 1615 O O . VAL A 1 212 ? -29.402 -8.074 13.420 1.00 88.88 212 VAL A O 1
ATOM 1618 N N . PHE A 1 213 ? -29.899 -10.027 12.450 1.00 87.69 213 PHE A N 1
ATOM 1619 C CA . PHE A 1 213 ? -31.328 -10.000 12.793 1.00 87.69 213 PHE A CA 1
ATOM 1620 C C . PHE A 1 213 ? -31.662 -9.627 14.251 1.00 87.69 213 PHE A C 1
ATOM 1622 O O . PHE A 1 213 ? -32.563 -8.803 14.424 1.00 87.69 213 PHE A O 1
ATOM 1629 N N . PRO A 1 214 ? -30.984 -10.165 15.288 1.00 83.75 214 PRO A N 1
ATOM 1630 C CA . PRO A 1 214 ? -31.276 -9.816 16.675 1.00 83.75 214 PRO A CA 1
ATOM 1631 C C . PRO A 1 214 ? -31.039 -8.343 17.013 1.00 83.75 214 PRO A C 1
ATOM 1633 O O . PRO A 1 214 ? -31.730 -7.804 17.880 1.00 83.75 214 PRO A O 1
ATOM 1636 N N . GLU A 1 215 ? -30.075 -7.709 16.340 1.00 87.44 215 GLU A N 1
ATOM 1637 C CA . GLU A 1 215 ? -29.632 -6.334 16.596 1.00 87.44 215 GLU A CA 1
ATOM 1638 C C . GLU A 1 215 ? -30.590 -5.291 16.007 1.00 87.44 215 GLU A C 1
ATOM 1640 O O . GLU A 1 215 ? -30.555 -4.128 16.410 1.00 87.44 215 GLU A O 1
ATOM 1645 N N . ILE A 1 216 ? -31.456 -5.702 15.077 1.00 87.56 216 ILE A N 1
ATOM 1646 C CA . ILE A 1 216 ? -32.371 -4.824 14.348 1.00 87.56 216 ILE A CA 1
ATOM 1647 C C . ILE A 1 216 ? -33.793 -4.934 14.908 1.00 87.56 216 ILE A C 1
ATOM 1649 O O . ILE A 1 216 ? -34.302 -6.020 15.200 1.00 87.56 216 ILE A O 1
ATOM 1653 N N . ASP A 1 217 ? -34.451 -3.788 15.050 1.00 86.94 217 ASP A N 1
ATOM 1654 C CA . ASP A 1 217 ? -35.872 -3.689 15.330 1.00 86.94 217 ASP A CA 1
ATOM 1655 C C . ASP A 1 217 ? -36.673 -3.741 14.025 1.00 86.94 217 ASP A C 1
ATOM 1657 O O . ASP A 1 217 ? -36.762 -2.774 13.259 1.00 86.94 217 ASP A O 1
ATOM 1661 N N . TRP A 1 218 ? -37.256 -4.909 13.777 1.00 80.31 218 TRP A N 1
ATOM 1662 C CA . TRP A 1 218 ? -38.066 -5.189 12.595 1.00 80.31 218 TRP A CA 1
ATOM 1663 C C . TRP A 1 218 ? -39.527 -4.737 12.741 1.00 80.31 218 TRP A C 1
ATOM 1665 O O . TRP A 1 218 ? -40.284 -4.839 11.778 1.00 80.31 218 TRP A O 1
ATOM 1675 N N . ARG A 1 219 ? -39.932 -4.223 13.914 1.00 69.12 219 ARG A N 1
ATOM 1676 C CA . ARG A 1 219 ? -41.320 -3.846 14.238 1.00 69.12 219 ARG A CA 1
ATOM 1677 C C . ARG A 1 219 ? -41.624 -2.372 13.945 1.00 69.12 219 ARG A C 1
ATOM 1679 O O . ARG A 1 219 ? -42.259 -1.697 14.753 1.00 69.12 219 ARG A O 1
ATOM 1686 N N . ASP A 1 220 ? -41.170 -1.863 12.803 1.00 60.28 220 ASP A N 1
ATOM 1687 C CA . ASP A 1 220 ? -41.501 -0.498 12.381 1.00 60.28 220 ASP A CA 1
ATOM 1688 C C . ASP A 1 220 ? -43.025 -0.322 12.194 1.00 60.28 220 ASP A C 1
ATOM 1690 O O . ASP A 1 220 ? -43.708 -1.148 11.579 1.00 60.28 220 ASP A O 1
ATOM 1694 N N . VAL A 1 221 ? -43.557 0.784 12.723 1.00 50.59 221 VAL A N 1
ATOM 1695 C CA . VAL A 1 221 ? -44.989 1.121 12.782 1.00 50.59 221 VAL A CA 1
ATOM 1696 C C . VAL A 1 221 ? -45.578 1.345 11.381 1.00 50.59 221 VAL A C 1
ATOM 1698 O O . VAL A 1 221 ? -46.775 1.139 11.187 1.00 50.59 221 VAL A O 1
ATOM 1701 N N . GLN A 1 222 ? -44.756 1.730 10.393 1.00 50.75 222 GLN A N 1
ATOM 1702 C CA . GLN A 1 222 ? -45.204 1.977 9.014 1.00 50.75 222 GLN A CA 1
ATOM 1703 C C . GLN A 1 222 ? -45.346 0.704 8.162 1.00 50.75 222 GLN A C 1
ATOM 1705 O O . GLN A 1 222 ? -46.204 0.663 7.280 1.00 50.75 222 GLN A O 1
ATOM 1710 N N . HIS A 1 223 ? -44.552 -0.339 8.430 1.00 54.53 223 HIS A N 1
ATOM 1711 C CA . HIS A 1 223 ? -44.440 -1.524 7.563 1.00 54.53 223 HIS A CA 1
ATOM 1712 C C . HIS A 1 223 ? -45.016 -2.819 8.172 1.00 54.53 223 HIS A C 1
ATOM 1714 O O . HIS A 1 223 ? -45.259 -3.787 7.444 1.00 54.53 223 HIS A O 1
ATOM 1720 N N . GLY A 1 224 ? -45.305 -2.844 9.480 1.00 56.53 224 GLY A N 1
ATOM 1721 C CA . GLY A 1 224 ? -46.034 -3.934 10.143 1.00 56.53 224 GLY A CA 1
ATOM 1722 C C . GLY A 1 224 ? -45.436 -5.337 9.924 1.00 56.53 224 GLY A C 1
ATOM 1723 O O . GLY A 1 224 ? -44.225 -5.508 9.812 1.00 56.53 224 GLY A O 1
ATOM 1724 N N . THR A 1 225 ? -46.295 -6.362 9.823 1.00 57.78 225 THR A N 1
ATOM 1725 C CA . THR A 1 225 ? -45.947 -7.797 9.660 1.00 57.78 225 THR A CA 1
ATOM 1726 C C . THR A 1 225 ? -45.161 -8.145 8.379 1.00 57.78 225 THR A C 1
ATOM 1728 O O . THR A 1 225 ? -44.855 -9.314 8.148 1.00 57.78 225 THR A O 1
ATOM 1731 N N . SER A 1 226 ? -44.848 -7.167 7.520 1.00 66.44 226 SER A N 1
ATOM 1732 C CA . SER A 1 226 ? -44.149 -7.366 6.241 1.00 66.44 226 SER A CA 1
ATOM 1733 C C . SER A 1 226 ? -42.701 -7.838 6.428 1.00 66.44 226 SER A C 1
ATOM 1735 O O . SER A 1 226 ? -42.275 -8.795 5.780 1.00 66.44 226 SER A O 1
ATOM 1737 N N . HIS A 1 227 ? -41.958 -7.237 7.364 1.00 72.31 227 HIS A N 1
ATOM 1738 C CA . HIS A 1 227 ? -40.569 -7.621 7.647 1.00 72.31 227 HIS A CA 1
ATOM 1739 C C . HIS A 1 227 ? -40.457 -8.981 8.339 1.00 72.31 227 HIS A C 1
ATOM 1741 O O . HIS A 1 227 ? -39.581 -9.771 7.999 1.00 72.31 227 HIS A O 1
ATOM 1747 N N . GLU A 1 228 ? -41.374 -9.295 9.258 1.00 71.31 228 GLU A N 1
ATOM 1748 C CA . GLU A 1 228 ? -41.432 -10.615 9.897 1.00 71.31 228 GLU A CA 1
ATOM 1749 C C . GLU A 1 228 ? -41.707 -11.718 8.868 1.00 71.31 228 GLU A C 1
ATOM 1751 O O . GLU A 1 228 ? -41.067 -12.769 8.900 1.00 71.31 228 GLU A O 1
ATOM 1756 N N . LYS A 1 229 ? -42.600 -11.457 7.906 1.00 77.44 229 LYS A N 1
ATOM 1757 C CA . LYS A 1 229 ? -42.866 -12.382 6.802 1.00 77.44 229 LYS A CA 1
ATOM 1758 C C . LYS A 1 229 ? -41.651 -12.543 5.885 1.00 77.44 229 LYS A C 1
ATOM 1760 O O . LYS A 1 229 ? -41.307 -13.669 5.547 1.00 77.44 229 LYS A O 1
ATOM 1765 N N . ALA A 1 230 ? -40.976 -11.451 5.525 1.00 80.31 230 ALA A N 1
ATOM 1766 C CA . ALA A 1 230 ? -39.758 -11.484 4.709 1.00 80.31 230 ALA A CA 1
ATOM 1767 C C . ALA A 1 230 ? -38.631 -12.282 5.385 1.00 80.31 230 ALA A C 1
ATOM 1769 O O . ALA A 1 230 ? -37.940 -13.072 4.748 1.00 80.31 230 ALA A O 1
ATOM 1770 N N . LEU A 1 231 ? -38.484 -12.122 6.702 1.00 78.25 231 LEU A N 1
ATOM 1771 C CA . LEU A 1 231 ? -37.526 -12.874 7.503 1.00 78.25 231 LEU A CA 1
ATOM 1772 C C . LEU A 1 231 ? -37.876 -14.368 7.543 1.00 78.25 231 LEU A C 1
ATOM 1774 O O . LEU A 1 231 ? -36.994 -15.203 7.365 1.00 78.25 231 LEU A O 1
ATOM 1778 N N . GLN A 1 232 ? -39.156 -14.717 7.703 1.00 78.94 232 GLN A N 1
ATOM 1779 C CA . GLN A 1 232 ? -39.620 -16.107 7.609 1.00 78.94 232 GLN A CA 1
ATOM 1780 C C . GLN A 1 232 ? -39.383 -16.704 6.216 1.00 78.94 232 GLN A C 1
ATOM 1782 O O . GLN A 1 232 ? -38.930 -17.841 6.110 1.00 78.94 232 GLN A O 1
ATOM 1787 N N . GLU A 1 233 ? -39.652 -15.946 5.151 1.00 83.50 233 GLU A N 1
ATOM 1788 C CA . GLU A 1 233 ? -39.401 -16.359 3.767 1.00 83.50 233 GLU A CA 1
ATOM 1789 C C . GLU A 1 233 ? -37.898 -16.578 3.518 1.00 83.50 233 GLU A C 1
ATOM 1791 O O . GLU A 1 233 ? -37.519 -17.591 2.928 1.00 83.50 233 GLU A O 1
ATOM 1796 N N . GLN A 1 234 ? -37.031 -15.702 4.034 1.00 85.06 234 GLN A N 1
ATOM 1797 C CA . GLN A 1 234 ? -35.577 -15.846 3.931 1.00 85.06 234 GLN A CA 1
ATOM 1798 C C . GLN A 1 234 ? -35.053 -17.056 4.720 1.00 85.06 234 GLN A C 1
ATOM 1800 O O . GLN A 1 234 ? -34.277 -17.849 4.191 1.00 85.06 234 GLN A O 1
ATOM 1805 N N . VAL A 1 235 ? -35.524 -17.263 5.952 1.00 80.81 235 VAL A N 1
ATOM 1806 C CA . VAL A 1 235 ? -35.173 -18.440 6.765 1.00 80.81 235 VAL A CA 1
ATOM 1807 C C . VAL A 1 235 ? -35.652 -19.739 6.100 1.00 80.81 235 VAL A C 1
ATOM 1809 O O . VAL A 1 235 ? -34.939 -20.746 6.102 1.00 80.81 235 VAL A O 1
ATOM 1812 N N . ALA A 1 236 ? -36.823 -19.721 5.454 1.00 81.12 236 ALA A N 1
ATOM 1813 C CA . ALA A 1 236 ? -37.328 -20.861 4.695 1.00 81.12 236 ALA A CA 1
ATOM 1814 C C . ALA A 1 236 ? -36.439 -21.202 3.484 1.00 81.12 236 ALA A C 1
ATOM 1816 O O . ALA A 1 236 ? -36.287 -22.383 3.160 1.00 81.12 236 ALA A O 1
ATOM 1817 N N . ARG A 1 237 ? -35.789 -20.210 2.848 1.00 80.31 237 ARG A N 1
ATOM 1818 C CA . ARG A 1 237 ? -34.810 -20.457 1.769 1.00 80.31 237 ARG A CA 1
ATOM 1819 C C . ARG A 1 237 ? -33.612 -21.265 2.273 1.00 80.31 237 ARG A C 1
ATOM 1821 O O . ARG A 1 237 ? -33.167 -22.159 1.555 1.00 80.31 237 ARG A O 1
ATOM 1828 N N . TRP A 1 238 ? -33.155 -21.027 3.503 1.00 77.12 238 TRP A N 1
ATOM 1829 C CA . TRP A 1 238 ? -32.087 -21.804 4.154 1.00 77.12 238 TRP A CA 1
ATOM 1830 C C . TRP A 1 238 ? -32.564 -23.124 4.767 1.00 77.12 238 TRP A C 1
ATOM 1832 O O . TRP A 1 238 ? -31.759 -23.880 5.281 1.00 77.12 238 TRP A O 1
ATOM 1842 N N . SER A 1 239 ? -33.858 -23.431 4.717 1.00 71.25 239 SER A N 1
ATOM 1843 C CA . SER A 1 239 ? -34.423 -24.650 5.319 1.00 71.25 239 SER A CA 1
ATOM 1844 C C . SER A 1 239 ? -34.951 -25.632 4.271 1.00 71.25 239 SER A C 1
ATOM 1846 O O . SER A 1 239 ? -35.653 -26.590 4.594 1.00 71.25 239 SER A O 1
ATOM 1848 N N . ASN A 1 240 ? -34.643 -25.406 2.989 1.00 83.31 240 ASN A N 1
ATOM 1849 C CA . ASN A 1 240 ? -35.029 -26.328 1.926 1.00 83.31 240 ASN A CA 1
ATOM 1850 C C . ASN A 1 240 ? -34.094 -27.554 1.887 1.00 83.31 240 ASN A C 1
ATOM 1852 O O . ASN A 1 240 ? -32.903 -27.454 2.181 1.00 83.31 240 ASN A O 1
ATOM 1856 N N . ALA A 1 241 ? -34.625 -28.716 1.493 1.00 81.81 241 ALA A N 1
ATOM 1857 C CA . ALA A 1 241 ? -33.905 -29.994 1.559 1.00 81.81 241 ALA A CA 1
ATOM 1858 C C . ALA A 1 241 ? -32.580 -30.011 0.775 1.00 81.81 241 ALA A C 1
ATOM 1860 O O . ALA A 1 241 ? -31.610 -30.622 1.222 1.00 81.81 241 ALA A O 1
ATOM 1861 N N . GLN A 1 242 ? -32.518 -29.315 -0.364 1.00 83.69 242 GLN A N 1
ATOM 1862 C CA . GLN A 1 242 ? -31.304 -29.244 -1.175 1.00 83.69 242 GLN A CA 1
ATOM 1863 C C . GLN A 1 242 ? -30.221 -28.406 -0.490 1.00 83.69 242 GLN A C 1
ATOM 1865 O O . GLN A 1 242 ? -29.058 -28.801 -0.469 1.00 83.69 242 GLN A O 1
ATOM 1870 N N . TRP A 1 243 ? -30.601 -27.268 0.092 1.00 86.56 243 TRP A N 1
ATOM 1871 C CA . TRP A 1 243 ? -29.696 -26.414 0.855 1.00 86.56 243 TRP A CA 1
ATOM 1872 C C . TRP A 1 243 ? -29.138 -27.164 2.066 1.00 86.56 243 TRP A C 1
ATOM 1874 O O . TRP A 1 243 ? -27.922 -27.211 2.240 1.00 86.56 243 TRP A O 1
ATOM 1884 N N . MET A 1 244 ? -30.009 -27.826 2.839 1.00 85.12 244 MET A N 1
ATOM 1885 C CA . MET A 1 244 ? -29.613 -28.583 4.033 1.00 85.12 244 MET A CA 1
ATOM 1886 C C . MET A 1 244 ? -28.618 -29.691 3.687 1.00 85.12 244 MET A C 1
ATOM 1888 O O . MET A 1 244 ? -27.576 -29.800 4.328 1.00 85.12 244 MET A O 1
ATOM 1892 N N . SER A 1 245 ? -28.889 -30.452 2.622 1.00 84.06 245 SER A N 1
ATOM 1893 C CA . SER A 1 245 ? -27.981 -31.499 2.151 1.00 84.06 245 SER A CA 1
ATOM 1894 C C . SER A 1 245 ? -26.632 -30.942 1.687 1.00 84.06 245 SER A C 1
ATOM 1896 O O . SER A 1 245 ? -25.601 -31.538 1.987 1.00 84.06 245 SER A O 1
ATOM 1898 N N . ASN A 1 246 ? -26.618 -29.814 0.970 1.00 84.44 246 ASN A N 1
ATOM 1899 C CA . ASN A 1 246 ? -25.382 -29.213 0.463 1.00 84.44 246 ASN A CA 1
ATOM 1900 C C . ASN A 1 246 ? -24.507 -28.670 1.601 1.00 84.44 246 ASN A C 1
ATOM 1902 O O . ASN A 1 246 ? -23.294 -28.865 1.595 1.00 84.44 246 ASN A O 1
ATOM 1906 N N . VAL A 1 247 ? -25.115 -27.999 2.581 1.00 82.62 247 VAL A N 1
ATOM 1907 C CA . VAL A 1 247 ? -24.391 -27.416 3.717 1.00 82.62 247 VAL A CA 1
ATOM 1908 C C . VAL A 1 247 ? -23.901 -28.496 4.675 1.00 82.62 247 VAL A C 1
ATOM 1910 O O . VAL A 1 247 ? -22.762 -28.423 5.127 1.00 82.62 247 VAL A O 1
ATOM 1913 N N . ALA A 1 248 ? -24.703 -29.526 4.945 1.00 84.00 248 ALA A N 1
ATOM 1914 C CA . ALA A 1 248 ? -24.256 -30.663 5.743 1.00 84.00 248 ALA A CA 1
ATOM 1915 C C . ALA A 1 248 ? -23.067 -31.383 5.091 1.00 84.00 248 ALA A C 1
ATOM 1917 O O . ALA A 1 248 ? -22.047 -31.593 5.746 1.00 84.00 248 ALA A O 1
ATOM 1918 N N . ALA A 1 249 ? -23.149 -31.653 3.782 1.00 84.19 249 ALA A N 1
ATOM 1919 C CA . ALA A 1 249 ? -22.056 -32.257 3.023 1.00 84.19 249 ALA A CA 1
ATOM 1920 C C . ALA A 1 249 ? -20.786 -31.389 3.028 1.00 84.19 249 ALA A C 1
ATOM 1922 O O . ALA A 1 249 ? -19.685 -31.921 3.146 1.00 84.19 249 ALA A O 1
ATOM 1923 N N . LEU A 1 250 ? -20.929 -30.063 2.945 1.00 83.12 250 LEU A N 1
ATOM 1924 C CA . LEU A 1 250 ? -19.815 -29.117 3.038 1.00 83.12 250 LEU A CA 1
ATOM 1925 C C . LEU A 1 250 ? -19.133 -29.172 4.408 1.00 83.12 250 LEU A C 1
ATOM 1927 O O . LEU A 1 250 ? -17.908 -29.254 4.477 1.00 83.12 250 LEU A O 1
ATOM 1931 N N . ILE A 1 251 ? -19.912 -29.159 5.493 1.00 78.50 251 ILE A N 1
ATOM 1932 C CA . ILE A 1 251 ? -19.373 -29.212 6.858 1.00 78.50 251 ILE A CA 1
ATOM 1933 C C . ILE A 1 251 ? -18.693 -30.561 7.122 1.00 78.50 251 ILE A C 1
ATOM 1935 O O . ILE A 1 251 ? -17.664 -30.601 7.795 1.00 78.50 251 ILE A O 1
ATOM 1939 N N . ASP A 1 252 ? -19.235 -31.654 6.582 1.00 79.44 252 ASP A N 1
ATOM 1940 C CA . ASP A 1 252 ? -18.630 -32.983 6.690 1.00 79.44 252 ASP A CA 1
ATOM 1941 C C . ASP A 1 252 ? -17.347 -33.125 5.858 1.00 79.44 252 ASP A C 1
ATOM 1943 O O . ASP A 1 252 ? -16.407 -33.792 6.303 1.00 79.44 252 ASP A O 1
ATOM 1947 N N . ALA A 1 253 ? -17.290 -32.497 4.680 1.00 78.88 253 ALA A N 1
ATOM 1948 C CA . ALA A 1 253 ? -16.138 -32.545 3.782 1.00 78.88 253 ALA A CA 1
ATOM 1949 C C . ALA A 1 253 ? -14.968 -31.671 4.262 1.00 78.88 253 ALA A C 1
ATOM 1951 O O . ALA A 1 253 ? -13.825 -32.132 4.253 1.00 78.88 253 ALA A O 1
ATOM 1952 N N . ASP A 1 254 ? -15.238 -30.440 4.711 1.00 74.81 254 ASP A N 1
ATOM 1953 C CA . ASP A 1 254 ? -14.222 -29.515 5.235 1.00 74.81 254 ASP A CA 1
ATOM 1954 C C . ASP A 1 254 ? -14.697 -28.792 6.519 1.00 74.81 254 ASP A C 1
ATOM 1956 O O . ASP A 1 254 ? -15.074 -27.613 6.518 1.00 74.81 254 ASP A O 1
ATOM 1960 N N . PRO A 1 255 ? -14.621 -29.484 7.670 1.00 71.69 255 PRO A N 1
ATOM 1961 C CA . PRO A 1 255 ? -14.946 -28.927 8.980 1.00 71.69 255 PRO A CA 1
ATOM 1962 C C . PRO A 1 255 ? -14.141 -27.675 9.344 1.00 71.69 255 PRO A C 1
ATOM 1964 O O . PRO A 1 255 ? -14.595 -26.886 10.168 1.00 71.69 255 PRO A O 1
ATOM 1967 N N . SER A 1 256 ? -12.939 -27.492 8.784 1.00 68.38 256 SER A N 1
ATOM 1968 C CA . SER A 1 256 ? -12.102 -26.315 9.049 1.00 68.38 256 SER A CA 1
ATOM 1969 C C . SER A 1 256 ? -12.640 -25.091 8.316 1.00 68.38 256 SER A C 1
ATOM 1971 O O . SER A 1 256 ? -12.780 -24.030 8.925 1.00 68.38 256 SER A O 1
ATOM 1973 N N . ALA A 1 257 ? -13.024 -25.247 7.050 1.00 66.62 257 ALA A N 1
ATOM 1974 C CA . ALA A 1 257 ? -13.601 -24.159 6.271 1.00 66.62 257 ALA A CA 1
ATOM 1975 C C . ALA A 1 257 ? -14.975 -23.711 6.786 1.00 66.62 257 ALA A C 1
ATOM 1977 O O . ALA A 1 257 ? -15.332 -22.542 6.642 1.00 66.62 257 ALA A O 1
ATOM 1978 N N . PHE A 1 258 ? -15.713 -24.584 7.479 1.00 75.38 258 PHE A N 1
ATOM 1979 C CA . PHE A 1 258 ? -16.878 -24.175 8.267 1.00 75.38 258 PHE A CA 1
ATOM 1980 C C . PHE A 1 258 ? -16.520 -23.124 9.338 1.00 75.38 258 PHE A C 1
ATOM 1982 O O . PHE A 1 258 ? -17.209 -22.111 9.466 1.00 75.38 258 PHE A O 1
ATOM 1989 N N . PHE A 1 259 ? -15.429 -23.311 10.092 1.00 76.19 259 PHE A N 1
ATOM 1990 C CA . PHE A 1 259 ? -14.997 -22.326 11.094 1.00 76.19 259 PHE A CA 1
ATOM 1991 C C . PHE A 1 259 ? -14.508 -21.020 10.458 1.00 76.19 259 PHE A C 1
ATOM 1993 O O . PHE A 1 259 ? -14.747 -19.949 11.021 1.00 76.19 259 PHE A O 1
ATOM 2000 N N . ASP A 1 260 ? -13.880 -21.087 9.283 1.00 72.19 260 ASP A N 1
ATOM 2001 C CA . ASP A 1 260 ? -13.517 -19.892 8.516 1.00 72.19 260 ASP A CA 1
ATOM 2002 C C . ASP A 1 260 ? -14.755 -19.135 8.033 1.00 72.19 260 ASP A C 1
ATOM 2004 O O . ASP A 1 260 ? -14.823 -17.915 8.190 1.00 72.19 260 ASP A O 1
ATOM 2008 N N . ALA A 1 261 ? -15.775 -19.843 7.539 1.00 76.69 261 ALA A N 1
ATOM 2009 C CA . ALA A 1 261 ? -17.052 -19.244 7.168 1.00 76.69 261 ALA A CA 1
ATOM 2010 C C . ALA A 1 261 ? -17.718 -18.559 8.370 1.00 76.69 261 ALA A C 1
ATOM 2012 O O . ALA A 1 261 ? -18.162 -17.418 8.246 1.00 76.69 261 ALA A O 1
ATOM 2013 N N . VAL A 1 262 ? -17.717 -19.190 9.552 1.00 80.75 262 VAL A N 1
ATOM 2014 C CA . VAL A 1 262 ? -18.199 -18.571 10.801 1.00 80.75 262 VAL A CA 1
ATOM 2015 C C . VAL A 1 262 ? -17.424 -17.289 11.114 1.00 80.75 262 VAL A C 1
ATOM 2017 O O . VAL A 1 262 ? -18.043 -16.263 11.386 1.00 80.75 262 VAL A O 1
ATOM 2020 N N . ARG A 1 263 ? -16.087 -17.320 11.040 1.00 79.81 263 ARG A N 1
ATOM 2021 C CA . ARG A 1 263 ? -15.226 -16.162 11.328 1.00 79.81 263 ARG A CA 1
ATOM 2022 C C . ARG A 1 263 ? -15.486 -14.996 10.372 1.00 79.81 263 ARG A C 1
ATOM 2024 O O . ARG A 1 263 ? -15.654 -13.869 10.827 1.00 79.81 263 ARG A O 1
ATOM 2031 N N . VAL A 1 264 ? -15.518 -15.249 9.064 1.00 77.81 264 VAL A N 1
ATOM 2032 C CA . VAL A 1 264 ? -15.751 -14.201 8.055 1.00 77.81 264 VAL A CA 1
ATOM 2033 C C . VAL A 1 264 ? -17.164 -13.630 8.192 1.00 77.81 264 VAL A C 1
ATOM 2035 O O . VAL A 1 264 ? -17.336 -12.415 8.176 1.00 77.81 264 VAL A O 1
ATOM 2038 N N . SER A 1 265 ? -18.164 -14.481 8.437 1.00 84.12 265 SER A N 1
ATOM 2039 C CA . SER A 1 265 ? -19.554 -14.049 8.650 1.00 84.12 265 SER A CA 1
ATOM 2040 C C . SER A 1 265 ? -19.711 -13.122 9.856 1.00 84.12 265 SER A C 1
ATOM 2042 O O . SER A 1 265 ? -20.551 -12.225 9.845 1.00 84.12 265 SER A O 1
ATOM 2044 N N . GLU A 1 266 ? -18.905 -13.308 10.906 1.00 83.75 266 GLU A N 1
ATOM 2045 C CA . GLU A 1 266 ? -18.892 -12.386 12.043 1.00 83.75 266 GLU A CA 1
ATOM 2046 C C . GLU A 1 266 ? -18.332 -11.012 11.701 1.00 83.75 266 GLU A C 1
ATOM 2048 O O . GLU A 1 266 ? -18.892 -10.017 12.157 1.00 83.75 266 GLU A O 1
ATOM 2053 N N . LEU A 1 267 ? -17.267 -10.949 10.898 1.00 80.62 267 LEU A N 1
ATOM 2054 C CA . LEU A 1 267 ? -16.703 -9.679 10.437 1.00 80.62 267 LEU A CA 1
ATOM 2055 C C . LEU A 1 267 ? -17.716 -8.921 9.576 1.00 80.62 267 LEU A C 1
ATOM 2057 O O . LEU A 1 267 ? -17.953 -7.737 9.811 1.00 80.62 267 LEU A O 1
ATOM 2061 N N . VAL A 1 268 ? -18.380 -9.627 8.656 1.00 84.75 268 VAL A N 1
ATOM 2062 C CA . VAL A 1 268 ? -19.453 -9.071 7.821 1.00 84.75 268 VAL A CA 1
ATOM 2063 C C . VAL A 1 268 ? -20.595 -8.526 8.684 1.00 84.75 268 VAL A C 1
ATOM 2065 O O . VAL A 1 268 ? -20.981 -7.366 8.542 1.00 84.75 268 VAL A O 1
ATOM 2068 N N . ALA A 1 269 ? -21.108 -9.324 9.626 1.00 87.94 269 ALA A N 1
ATOM 2069 C CA . ALA A 1 269 ? -22.195 -8.896 10.506 1.00 87.94 269 ALA A CA 1
ATOM 2070 C C . ALA A 1 269 ? -21.800 -7.693 11.380 1.00 87.94 269 ALA A C 1
ATOM 2072 O O . ALA A 1 269 ? -22.582 -6.755 11.523 1.00 87.94 269 ALA A O 1
ATOM 2073 N N . ALA A 1 270 ? -20.582 -7.685 11.934 1.00 82.56 270 ALA A N 1
ATOM 2074 C CA . ALA A 1 270 ? -20.078 -6.575 12.739 1.00 82.56 270 ALA A CA 1
ATOM 2075 C C . ALA A 1 270 ? -19.966 -5.276 11.926 1.00 82.56 270 ALA A C 1
ATOM 2077 O O . ALA A 1 270 ? -20.342 -4.209 12.419 1.00 82.56 270 ALA A O 1
ATOM 2078 N N . GLN A 1 271 ? -19.503 -5.366 10.676 1.00 82.12 271 GLN A N 1
ATOM 2079 C CA . GLN A 1 271 ? -19.416 -4.225 9.768 1.00 82.12 271 GLN A CA 1
ATOM 2080 C C . GLN A 1 271 ? -20.807 -3.649 9.466 1.00 82.12 271 GLN A C 1
ATOM 2082 O O . GLN A 1 271 ? -21.017 -2.443 9.606 1.00 82.12 271 GLN A O 1
ATOM 2087 N N . ILE A 1 272 ? -21.777 -4.508 9.143 1.00 87.00 272 ILE A N 1
ATOM 2088 C CA . ILE A 1 272 ? -23.167 -4.113 8.866 1.00 87.00 272 ILE A CA 1
ATOM 2089 C C . ILE A 1 272 ? -23.808 -3.442 10.086 1.00 87.00 272 ILE A C 1
ATOM 2091 O O . ILE A 1 272 ? -24.363 -2.349 9.975 1.00 87.00 272 ILE A O 1
ATOM 2095 N N . VAL A 1 273 ? -23.696 -4.057 11.269 1.00 86.50 273 VAL A N 1
ATOM 2096 C CA . VAL A 1 273 ? -24.248 -3.508 12.520 1.00 86.50 273 VAL A CA 1
ATOM 2097 C C . VAL A 1 273 ? -23.615 -2.157 12.851 1.00 86.50 273 VAL A C 1
ATOM 2099 O O . VAL A 1 273 ? -24.313 -1.238 13.276 1.00 86.50 273 VAL A O 1
ATOM 2102 N N . THR A 1 274 ? -22.309 -2.003 12.623 1.00 81.31 274 THR A N 1
ATOM 2103 C CA . THR A 1 274 ? -21.607 -0.731 12.841 1.00 81.31 274 THR A CA 1
ATOM 2104 C C . THR A 1 274 ? -22.156 0.361 11.929 1.00 81.31 274 THR A C 1
ATOM 2106 O O . THR A 1 274 ? -22.490 1.445 12.405 1.00 81.31 274 THR A O 1
ATOM 2109 N N . GLN A 1 275 ? -22.317 0.075 10.637 1.00 77.06 275 GLN A N 1
ATOM 2110 C CA . GLN A 1 275 ? -22.860 1.043 9.684 1.00 77.06 275 GLN A CA 1
ATOM 2111 C C . GLN A 1 275 ? -24.324 1.396 9.980 1.00 77.06 275 GLN A C 1
ATOM 2113 O O . GLN A 1 275 ? -24.689 2.570 9.936 1.00 77.06 275 GLN A O 1
ATOM 2118 N N . ALA A 1 276 ? -25.141 0.422 10.386 1.00 83.12 276 ALA A N 1
ATOM 2119 C CA . ALA A 1 276 ? -26.517 0.669 10.811 1.00 83.12 276 ALA A CA 1
ATOM 2120 C C . ALA A 1 276 ? -26.593 1.546 12.079 1.00 83.12 276 ALA A C 1
ATOM 2122 O O . ALA A 1 276 ? -27.450 2.423 12.165 1.00 83.12 276 ALA A O 1
ATOM 2123 N N . ARG A 1 277 ? -25.675 1.377 13.045 1.00 85.50 277 ARG A N 1
ATOM 2124 C CA . ARG A 1 277 ? -25.586 2.252 14.235 1.00 85.50 277 ARG A CA 1
ATOM 2125 C C . ARG A 1 277 ? -25.172 3.678 13.880 1.00 85.50 277 ARG A C 1
ATOM 2127 O O . ARG A 1 277 ? -25.714 4.621 14.453 1.00 85.50 277 ARG A O 1
ATOM 2134 N N . VAL A 1 278 ? -24.248 3.847 12.933 1.00 69.50 278 VAL A N 1
ATOM 2135 C CA . VAL A 1 278 ? -23.868 5.176 12.424 1.00 69.50 278 VAL A CA 1
ATOM 2136 C C . VAL A 1 278 ? -25.080 5.856 11.787 1.00 69.50 278 VAL A C 1
ATOM 2138 O O . VAL A 1 278 ? -25.426 6.969 12.176 1.00 69.50 278 VAL A O 1
ATOM 2141 N N . ALA A 1 279 ? -25.791 5.156 10.903 1.00 74.12 279 ALA A N 1
ATOM 2142 C CA . ALA A 1 279 ? -26.997 5.678 10.268 1.00 74.12 279 ALA A CA 1
ATOM 2143 C C . ALA A 1 279 ? -28.123 5.976 11.278 1.00 74.12 279 ALA A C 1
ATOM 2145 O O . ALA A 1 279 ? -28.837 6.967 11.139 1.00 74.12 279 ALA A O 1
ATOM 2146 N N . GLN A 1 280 ? -28.268 5.169 12.336 1.00 83.19 280 GLN A N 1
ATOM 2147 C CA . GLN A 1 280 ? -29.224 5.428 13.418 1.00 83.19 280 GLN A CA 1
ATOM 2148 C C . GLN A 1 280 ? -28.926 6.753 14.117 1.00 83.19 280 GLN A C 1
ATOM 2150 O O . GLN A 1 280 ? -29.848 7.521 14.396 1.00 83.19 280 GLN A O 1
ATOM 2155 N N . GLN A 1 281 ? -27.651 7.020 14.396 1.00 72.12 281 GLN A N 1
ATOM 2156 C CA . GLN A 1 281 ? -27.241 8.269 15.022 1.00 72.12 281 GLN A CA 1
ATOM 2157 C C . GLN A 1 281 ? -27.527 9.464 14.105 1.00 72.12 281 GLN A C 1
ATOM 2159 O O . GLN A 1 281 ? -28.033 10.481 14.571 1.00 72.12 281 GLN A O 1
ATOM 2164 N N . GLU A 1 282 ? -27.274 9.332 12.803 1.00 67.75 282 GLU A N 1
ATOM 2165 C CA . GLU A 1 282 ? -27.573 10.376 11.816 1.00 67.75 282 GLU A CA 1
ATOM 2166 C C . GLU A 1 282 ? -29.076 10.655 11.688 1.00 67.75 282 GLU A C 1
ATOM 2168 O O . GLU A 1 282 ? -29.487 11.816 11.684 1.00 67.75 282 GLU A O 1
ATOM 2173 N N . LEU A 1 283 ? -29.908 9.608 11.642 1.00 70.25 283 LEU A N 1
ATOM 2174 C CA . LEU A 1 283 ? -31.367 9.746 11.603 1.00 70.25 283 LEU A CA 1
ATOM 2175 C C . LEU A 1 283 ? -31.911 10.405 12.868 1.00 70.25 283 LEU A C 1
ATOM 2177 O O . LEU A 1 283 ? -32.773 11.272 12.777 1.00 70.25 283 LEU A O 1
ATOM 2181 N N . ARG A 1 284 ? -31.388 10.034 14.039 1.00 70.94 284 ARG A N 1
ATOM 2182 C CA . ARG A 1 284 ? -31.789 10.642 15.309 1.00 70.94 284 ARG A CA 1
ATOM 2183 C C . ARG A 1 284 ? -31.479 12.137 15.336 1.00 70.94 284 ARG A C 1
ATOM 2185 O O . ARG A 1 284 ? -32.341 12.923 15.709 1.00 70.94 284 ARG A O 1
ATOM 2192 N N . ILE A 1 285 ? -30.283 12.522 14.892 1.00 57.69 285 ILE A N 1
ATOM 2193 C CA . ILE A 1 285 ? -29.890 13.932 14.777 1.00 57.69 285 ILE A CA 1
ATOM 2194 C C . ILE A 1 285 ? -30.828 14.666 13.804 1.00 57.69 285 ILE A C 1
ATOM 2196 O O . ILE A 1 285 ? -31.268 15.777 14.087 1.00 57.69 285 ILE A O 1
ATOM 2200 N N . ALA A 1 286 ? -31.175 14.047 12.671 1.00 55.56 286 ALA A N 1
ATOM 2201 C CA . ALA A 1 286 ? -32.093 14.637 11.699 1.00 55.56 286 ALA A CA 1
ATOM 2202 C C . ALA A 1 286 ? -33.518 14.821 12.257 1.00 55.56 286 ALA A C 1
ATOM 2204 O O . ALA A 1 286 ? -34.126 15.872 12.035 1.00 55.56 286 ALA A O 1
ATOM 2205 N N . ASP A 1 287 ? -34.031 13.840 13.002 1.00 55.75 287 ASP A N 1
ATOM 2206 C CA . ASP A 1 287 ? -35.344 13.916 13.645 1.00 55.75 287 ASP A CA 1
ATOM 2207 C C . ASP A 1 287 ? -35.360 14.995 14.742 1.00 55.75 287 ASP A C 1
ATOM 2209 O O . ASP A 1 287 ? -36.274 15.819 14.758 1.00 55.75 287 ASP A O 1
ATOM 2213 N N . GLU A 1 288 ? -34.325 15.077 15.586 1.00 52.09 288 GLU A N 1
ATOM 2214 C CA . GLU A 1 288 ? -34.178 16.119 16.620 1.00 52.09 288 GLU A CA 1
ATOM 2215 C C . GLU A 1 288 ? -34.151 17.533 16.002 1.00 52.09 288 GLU A C 1
ATOM 2217 O O . GLU A 1 288 ? -34.847 18.435 16.475 1.00 52.09 288 GLU A O 1
ATOM 2222 N N . ILE A 1 289 ? -33.452 17.715 14.874 1.00 48.03 289 ILE A N 1
ATOM 2223 C CA . ILE A 1 289 ? -33.464 18.971 14.103 1.00 48.03 289 ILE A CA 1
ATOM 2224 C C . ILE A 1 289 ? -34.864 19.269 13.536 1.00 48.03 289 ILE A C 1
ATOM 2226 O O . ILE A 1 289 ? -35.294 20.425 13.510 1.00 48.03 289 ILE A O 1
ATOM 2230 N N . SER A 1 290 ? -35.588 18.250 13.064 1.00 46.47 290 SER A N 1
ATOM 2231 C CA . SER A 1 290 ? -36.928 18.420 12.487 1.00 46.47 290 SER A CA 1
ATOM 2232 C C . SER A 1 290 ? -37.983 18.805 13.533 1.00 46.47 290 SER A C 1
ATOM 2234 O O . SER A 1 290 ? -38.807 19.684 13.269 1.00 46.47 290 SER A O 1
ATOM 2236 N N . VAL A 1 291 ? -37.911 18.216 14.733 1.00 49.12 291 VAL A N 1
ATOM 2237 C CA . VAL A 1 291 ? -38.794 18.520 15.868 1.00 49.12 291 VAL A CA 1
ATOM 2238 C C . VAL A 1 291 ? -38.541 19.940 16.363 1.00 49.12 291 VAL A C 1
ATOM 2240 O O . VAL A 1 291 ? -39.490 20.713 16.475 1.00 49.12 291 VAL A O 1
ATOM 2243 N N . ALA A 1 292 ? -37.274 20.336 16.526 1.00 46.12 292 ALA A N 1
ATOM 2244 C CA . ALA A 1 292 ? -36.918 21.701 16.918 1.00 46.12 292 ALA A CA 1
ATOM 2245 C C . ALA A 1 292 ? -37.449 22.758 15.926 1.00 46.12 292 ALA A C 1
ATOM 2247 O O . ALA A 1 292 ? -37.894 23.836 16.323 1.00 46.12 292 ALA A O 1
ATOM 2248 N N . ARG A 1 293 ? -37.469 22.440 14.623 1.00 47.41 293 ARG A N 1
ATOM 2249 C CA . ARG A 1 293 ? -38.064 23.305 13.589 1.00 47.41 293 ARG A CA 1
ATOM 2250 C C . ARG A 1 293 ? -39.595 23.338 13.656 1.00 47.41 293 ARG A C 1
ATOM 2252 O O . ARG A 1 293 ? -40.180 24.407 13.481 1.00 47.41 293 ARG A O 1
ATOM 2259 N N . GLN A 1 294 ? -40.265 22.212 13.911 1.00 42.72 294 GLN A N 1
ATOM 2260 C CA . GLN A 1 294 ? -41.727 22.178 14.074 1.00 42.72 294 GLN A CA 1
ATOM 2261 C C . GLN A 1 294 ? -42.194 22.937 15.320 1.00 42.72 294 GLN A C 1
ATOM 2263 O O . GLN A 1 294 ? -43.184 23.661 15.235 1.00 42.72 294 GLN A O 1
ATOM 2268 N N . GLU A 1 295 ? -41.472 22.842 16.436 1.00 48.22 295 GLU A N 1
ATOM 2269 C CA . GLU A 1 295 ? -41.768 23.595 17.661 1.00 48.22 295 GLU A CA 1
ATOM 2270 C C . GLU A 1 295 ? -41.612 25.108 17.444 1.00 48.22 295 GLU A C 1
ATOM 2272 O O . GLU A 1 295 ? -42.521 25.862 17.786 1.00 48.22 295 GLU A O 1
ATOM 2277 N N . GLN A 1 296 ? -40.565 25.548 16.732 1.00 49.44 296 GLN A N 1
ATOM 2278 C CA . GLN A 1 296 ? -40.431 26.949 16.302 1.00 49.44 296 GLN A CA 1
ATOM 2279 C C . GLN A 1 296 ? -41.570 27.405 15.378 1.00 49.44 296 GLN A C 1
ATOM 2281 O O . GLN A 1 296 ? -42.025 28.545 15.462 1.00 49.44 296 GLN A O 1
ATOM 2286 N N . THR A 1 297 ? -42.051 26.526 14.495 1.00 44.84 297 THR A N 1
ATOM 2287 C CA . THR A 1 297 ? -43.157 26.850 13.577 1.00 44.84 297 THR A CA 1
ATOM 2288 C C . THR A 1 297 ? -44.491 26.959 14.329 1.00 44.84 297 THR A C 1
ATOM 2290 O O . THR A 1 297 ? -45.310 27.819 14.011 1.00 44.84 297 THR A O 1
ATOM 2293 N N . LEU A 1 298 ? -44.709 26.120 15.347 1.00 43.31 298 LEU A N 1
ATOM 2294 C CA . LEU A 1 298 ? -45.899 26.141 16.205 1.00 43.31 298 LEU A CA 1
ATOM 2295 C C . LEU A 1 298 ? -45.900 27.337 17.170 1.00 43.31 298 LEU A C 1
ATOM 2297 O O . LEU A 1 298 ? -46.958 27.931 17.374 1.00 43.31 298 LEU A O 1
ATOM 2301 N N . GLU A 1 299 ? -44.742 27.750 17.695 1.00 45.88 299 GLU A N 1
ATOM 2302 C CA . GLU A 1 299 ? -44.598 29.001 18.459 1.00 45.88 299 GLU A CA 1
ATOM 2303 C C . GLU A 1 299 ? -44.892 30.233 17.588 1.00 45.88 299 GLU A C 1
ATOM 2305 O O . GLU A 1 299 ? -45.653 31.110 17.997 1.00 45.88 299 GLU A O 1
ATOM 2310 N N . GLN A 1 300 ? -44.396 30.260 16.344 1.00 46.28 300 GLN A N 1
ATOM 2311 C CA . GLN A 1 300 ? -44.679 31.340 15.387 1.00 46.28 300 GLN A CA 1
ATOM 2312 C C . GLN A 1 300 ? -46.151 31.381 14.933 1.00 46.28 300 GLN A C 1
ATOM 2314 O O . GLN A 1 300 ? -46.679 32.456 14.647 1.00 46.28 300 GLN A O 1
ATOM 2319 N N . GLN A 1 301 ? -46.835 30.231 14.884 1.00 42.75 301 GLN A N 1
ATOM 2320 C CA . GLN A 1 301 ? -48.269 30.144 14.571 1.00 42.75 301 GLN A CA 1
ATOM 2321 C C . GLN A 1 301 ? -49.170 30.476 15.775 1.00 42.75 301 GLN A C 1
ATOM 2323 O O . GLN A 1 301 ? -50.265 31.005 15.580 1.00 42.75 301 GLN A O 1
ATOM 2328 N N . ALA A 1 302 ? -48.728 30.227 17.013 1.00 41.12 302 ALA A N 1
ATOM 2329 C CA . ALA A 1 302 ? -49.460 30.594 18.230 1.00 41.12 302 ALA A CA 1
ATOM 2330 C C . ALA A 1 302 ? -49.490 32.116 18.483 1.00 41.12 302 ALA A C 1
ATOM 2332 O O . ALA A 1 302 ? -50.425 32.616 19.111 1.00 41.12 302 ALA A O 1
ATOM 2333 N N . GLU A 1 303 ? -48.521 32.866 17.946 1.00 47.16 303 GLU A N 1
ATOM 2334 C CA . GLU A 1 303 ? -48.495 34.336 17.991 1.00 47.16 303 GLU A CA 1
ATOM 2335 C C . GLU A 1 303 ? -49.387 35.016 16.930 1.00 47.16 303 GLU A C 1
ATOM 2337 O O . GLU A 1 303 ? -49.531 36.241 16.950 1.00 47.16 303 GLU A O 1
ATOM 2342 N N . GLN A 1 304 ? -50.024 34.268 16.016 1.00 42.50 304 GLN A N 1
ATOM 2343 C CA . GLN A 1 304 ? -50.748 34.848 14.875 1.00 42.50 304 GLN A CA 1
ATOM 2344 C C . GLN A 1 304 ? -52.157 34.262 14.657 1.00 42.50 304 GLN A C 1
ATOM 2346 O O . GLN A 1 304 ? -52.371 33.371 13.842 1.00 42.50 304 GLN A O 1
ATOM 2351 N N . LEU A 1 305 ? -53.165 34.857 15.304 1.00 28.19 305 LEU A N 1
ATOM 2352 C CA . LEU A 1 305 ? -54.575 34.889 14.861 1.00 28.19 305 LEU A CA 1
ATOM 2353 C C . LEU A 1 305 ? -55.140 36.297 15.174 1.00 28.19 305 LEU A C 1
ATOM 2355 O O . LEU A 1 305 ? -54.785 36.805 16.239 1.00 28.19 305 LEU A O 1
ATOM 2359 N N . PRO A 1 306 ? -56.058 36.930 14.388 1.00 39.72 306 PRO A N 1
ATOM 2360 C CA . PRO A 1 306 ? -56.759 36.498 13.161 1.00 39.72 306 PRO A CA 1
ATOM 2361 C C . PRO A 1 306 ? -56.815 37.540 11.989 1.00 39.72 306 PRO A C 1
ATOM 2363 O O . PRO A 1 306 ? -56.341 38.663 12.116 1.00 39.72 306 PRO A O 1
ATOM 2366 N N . GLN A 1 307 ? -57.554 37.161 10.921 1.00 28.66 307 GLN A N 1
ATOM 2367 C CA . GLN A 1 307 ? -58.018 37.881 9.696 1.00 28.66 307 GLN A CA 1
ATOM 2368 C C . GLN A 1 307 ? -57.055 37.832 8.490 1.00 28.66 307 GLN A C 1
ATOM 2370 O O . GLN A 1 307 ? -55.942 38.316 8.578 1.00 28.66 307 GLN A O 1
ATOM 2375 N N . GLY A 1 308 ? -57.382 37.328 7.296 1.00 26.62 308 GLY A N 1
ATOM 2376 C CA . GLY A 1 308 ? -58.592 36.742 6.713 1.00 26.62 308 GLY A CA 1
ATOM 2377 C C . GLY A 1 308 ? -58.502 36.834 5.174 1.00 26.62 308 GLY A C 1
ATOM 2378 O O . GLY A 1 308 ? -58.251 37.924 4.680 1.00 26.62 308 GLY A O 1
ATOM 2379 N N . GLU A 1 309 ? -58.732 35.703 4.478 1.00 28.98 309 GLU A N 1
ATOM 2380 C CA . GLU A 1 309 ? -59.205 35.527 3.073 1.00 28.98 309 GLU A CA 1
ATOM 2381 C C . GLU A 1 309 ? 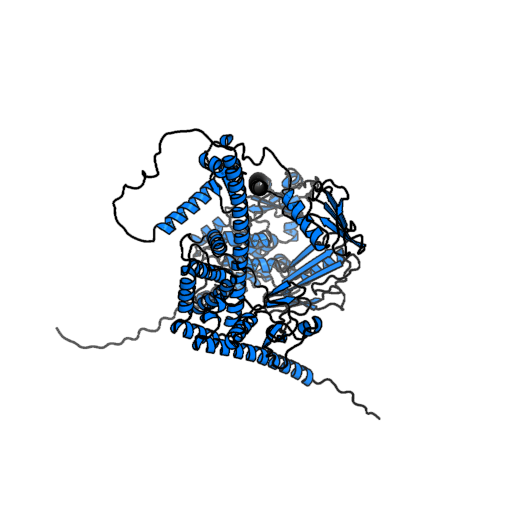-58.364 36.100 1.897 1.00 28.98 309 GLU A C 1
ATOM 2383 O O . GLU A 1 309 ? -57.825 37.188 1.977 1.00 28.98 309 GLU A O 1
ATOM 2388 N N . GLN A 1 310 ? -58.221 35.513 0.697 1.00 27.92 310 GLN A N 1
ATOM 2389 C CA . GLN A 1 310 ? -58.692 34.306 -0.007 1.00 27.92 310 GLN A CA 1
ATOM 2390 C C . GLN A 1 310 ? -57.899 34.227 -1.346 1.00 27.92 310 GLN A C 1
ATOM 2392 O O . GLN A 1 310 ? -57.604 35.271 -1.925 1.00 27.92 310 GLN A O 1
ATOM 2397 N N . GLY A 1 311 ? -57.663 33.028 -1.914 1.00 26.52 311 GLY A N 1
ATOM 2398 C CA . GLY A 1 311 ? -57.442 32.875 -3.372 1.00 26.52 311 GLY A CA 1
ATOM 2399 C C . GLY A 1 311 ? -56.484 31.778 -3.876 1.00 26.52 311 GLY A C 1
ATOM 2400 O O . GLY A 1 311 ? -55.368 32.096 -4.255 1.00 26.52 311 GLY A O 1
ATOM 2401 N N . LYS A 1 312 ? -56.971 30.520 -3.926 1.00 29.00 312 LYS A N 1
ATOM 2402 C CA . LYS A 1 312 ? -56.801 29.443 -4.954 1.00 29.00 312 LYS A CA 1
ATOM 2403 C C . LYS A 1 312 ? -55.518 29.480 -5.830 1.00 29.00 312 LYS A C 1
ATOM 2405 O O . LYS A 1 312 ? -55.334 30.423 -6.579 1.00 29.00 312 LYS A O 1
ATOM 2410 N N . GLY A 1 313 ? -54.630 28.482 -5.903 1.00 27.38 313 GLY A N 1
ATOM 2411 C CA . GLY A 1 313 ? -54.800 27.025 -5.928 1.00 27.38 313 GLY A CA 1
ATOM 2412 C C . GLY A 1 313 ? -54.630 26.487 -7.362 1.00 27.38 313 GLY A C 1
ATOM 2413 O O . GLY A 1 313 ? -55.575 26.601 -8.134 1.00 27.38 313 GLY A O 1
ATOM 2414 N N . VAL A 1 314 ? -53.476 25.888 -7.704 1.00 25.70 314 VAL A N 1
ATOM 2415 C CA . VAL A 1 314 ? -53.326 24.921 -8.818 1.00 25.70 314 VAL A CA 1
ATOM 2416 C C . VAL A 1 314 ? -52.272 23.875 -8.438 1.00 25.70 314 VAL A C 1
ATOM 2418 O O . VAL A 1 314 ? -51.122 24.203 -8.162 1.00 25.70 314 VAL A O 1
ATOM 2421 N N . SER A 1 315 ? -52.708 22.619 -8.409 1.00 29.42 315 SER A N 1
ATOM 2422 C CA . SER A 1 315 ? -51.963 21.405 -8.085 1.00 29.42 315 SER A CA 1
ATOM 2423 C C . SER A 1 315 ? -51.267 20.790 -9.303 1.00 29.42 315 SER A C 1
ATOM 2425 O O . SER A 1 315 ? -51.876 20.630 -10.362 1.00 29.42 315 SER A O 1
ATOM 2427 N N . GLU A 1 316 ? -50.013 20.386 -9.101 1.00 28.47 316 GLU A N 1
ATOM 2428 C CA . GLU A 1 316 ? -49.440 19.063 -9.406 1.00 28.47 316 GLU A CA 1
ATOM 2429 C C . GLU A 1 316 ? -50.290 18.153 -10.323 1.00 28.47 316 GLU A C 1
ATOM 2431 O O . GLU A 1 316 ? -50.952 17.226 -9.872 1.00 28.47 316 GLU A O 1
ATOM 2436 N N . SER A 1 317 ? -50.351 18.456 -11.625 1.00 28.66 317 SER A N 1
ATOM 2437 C CA . SER A 1 317 ? -50.981 17.577 -12.629 1.00 28.66 317 SER A CA 1
ATOM 2438 C C . SER A 1 317 ? -50.715 18.020 -14.071 1.00 28.66 317 SER A C 1
ATOM 2440 O O . SER A 1 317 ? -51.627 18.074 -14.892 1.00 28.66 317 SER A O 1
ATOM 2442 N N . THR A 1 318 ? -49.482 18.370 -14.449 1.00 29.62 318 THR A N 1
ATOM 2443 C CA . THR A 1 318 ? -49.177 18.514 -15.886 1.00 29.62 318 THR A CA 1
ATOM 2444 C C . THR A 1 318 ? -47.700 18.307 -16.191 1.00 29.62 318 THR A C 1
ATOM 2446 O O . THR A 1 318 ? -46.990 19.263 -16.457 1.00 29.62 318 THR A O 1
ATOM 2449 N N . MET A 1 319 ? -47.239 17.054 -16.171 1.00 26.34 319 MET A N 1
ATOM 2450 C CA . MET A 1 319 ? -46.173 16.570 -17.067 1.00 26.34 319 MET A CA 1
ATOM 2451 C C . MET A 1 319 ? -46.068 15.037 -17.021 1.00 26.34 319 MET A C 1
ATOM 2453 O O . MET A 1 319 ? -44.994 14.460 -16.973 1.00 26.34 319 MET A O 1
ATOM 2457 N N . GLU A 1 320 ? -47.211 14.352 -17.065 1.00 30.19 320 GLU A N 1
ATOM 2458 C CA . GLU A 1 320 ? -47.239 12.904 -17.264 1.00 30.19 320 GLU A CA 1
ATOM 2459 C C . GLU A 1 320 ? -48.396 12.558 -18.203 1.00 30.19 320 GLU A C 1
ATOM 2461 O O . GLU A 1 320 ? -49.531 12.340 -17.788 1.00 30.19 320 GLU A O 1
ATOM 2466 N N . LYS A 1 321 ? -48.112 12.659 -19.507 1.00 28.64 321 LYS A N 1
ATOM 2467 C CA . LYS A 1 321 ? -48.768 11.945 -20.616 1.00 28.64 321 LYS A CA 1
ATOM 2468 C C . LYS A 1 321 ? -48.202 12.452 -21.938 1.00 28.64 321 LYS A C 1
ATOM 2470 O O . LYS A 1 321 ? -48.685 13.419 -22.517 1.00 28.64 321 LYS A O 1
ATOM 2475 N N . SER A 1 322 ? -47.188 11.751 -22.433 1.00 26.19 322 SER A N 1
ATOM 2476 C CA . SER A 1 322 ? -46.993 11.496 -23.865 1.00 26.19 322 SER A CA 1
ATOM 2477 C C . SER A 1 322 ? -46.142 10.229 -24.018 1.00 26.19 322 SER A C 1
ATOM 2479 O O . SER A 1 322 ? -44.920 10.287 -24.053 1.00 26.19 322 SER A O 1
ATOM 2481 N N . GLN A 1 323 ? -46.801 9.074 -24.088 1.00 30.22 323 GLN A N 1
ATOM 2482 C CA . GLN A 1 323 ? -46.280 7.852 -24.712 1.00 30.22 323 GLN A CA 1
ATOM 2483 C C . GLN A 1 323 ? -47.337 7.397 -25.734 1.00 30.22 323 GLN A C 1
ATOM 2485 O O . GLN A 1 323 ? -48.527 7.638 -25.505 1.00 30.22 323 GLN A O 1
ATOM 2490 N N . PRO A 1 324 ? -46.937 6.787 -26.867 1.00 34.41 324 PRO A N 1
ATOM 2491 C CA . PRO A 1 324 ? -46.828 5.322 -26.861 1.00 34.41 324 PRO A CA 1
ATOM 2492 C C . PRO A 1 324 ? -45.673 4.751 -27.707 1.00 34.41 324 PRO A C 1
ATOM 2494 O O . PRO A 1 324 ? -45.351 5.279 -28.768 1.00 34.41 324 PRO A O 1
ATOM 2497 N N . GLY A 1 325 ? -45.118 3.605 -27.281 1.00 25.02 325 GLY A N 1
ATOM 2498 C CA . GLY A 1 325 ? -44.271 2.786 -28.160 1.00 25.02 325 GLY A CA 1
ATOM 2499 C C . GLY A 1 325 ? -43.419 1.676 -27.530 1.00 25.02 325 GLY A C 1
ATOM 2500 O O . GLY A 1 325 ? -42.213 1.722 -27.685 1.00 25.02 325 GLY A O 1
ATOM 2501 N N . GLN A 1 326 ? -44.059 0.687 -26.893 1.00 27.98 326 GLN A N 1
ATOM 2502 C CA . GLN A 1 326 ? -43.662 -0.734 -26.760 1.00 27.98 326 GLN A CA 1
ATOM 2503 C C . GLN A 1 326 ? -42.300 -1.173 -26.155 1.00 27.98 326 GLN A C 1
ATOM 2505 O O . GLN A 1 326 ? -41.212 -0.723 -26.477 1.00 27.98 326 GLN A O 1
ATOM 2510 N N . SER A 1 327 ? -42.439 -2.181 -25.292 1.00 35.47 327 SER A N 1
ATOM 2511 C CA . SER A 1 327 ? -41.469 -2.950 -24.505 1.00 35.47 327 SER A CA 1
ATOM 2512 C C . SER A 1 327 ? -40.384 -3.704 -25.286 1.00 35.47 327 SER A C 1
ATOM 2514 O O . SER A 1 327 ? -40.745 -4.411 -26.223 1.00 35.47 327 SER A O 1
ATOM 2516 N N . HIS A 1 328 ? -39.147 -3.732 -24.758 1.00 28.39 328 HIS A N 1
ATOM 2517 C CA . HIS A 1 328 ? -38.268 -4.918 -24.621 1.00 28.39 328 HIS A CA 1
ATOM 2518 C C . HIS A 1 328 ? -37.029 -4.626 -23.728 1.00 28.39 328 HIS A C 1
ATOM 2520 O O . HIS A 1 328 ? -36.346 -3.636 -23.946 1.00 28.39 328 HIS A O 1
ATOM 2526 N N . GLY A 1 329 ? -36.721 -5.532 -22.782 1.00 28.06 329 GLY A N 1
ATOM 2527 C CA . GLY A 1 329 ? -35.351 -5.863 -22.330 1.00 28.06 329 GLY A CA 1
ATOM 2528 C C . GLY A 1 329 ? -34.708 -5.067 -21.176 1.00 28.06 32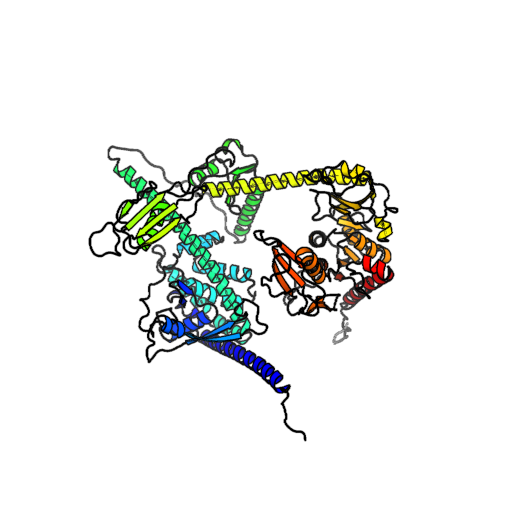9 GLY A C 1
ATOM 2529 O O . GLY A 1 329 ? -34.336 -3.913 -21.332 1.00 28.06 329 GLY A O 1
ATOM 2530 N N . GLY A 1 330 ? -34.450 -5.735 -20.043 1.00 33.28 330 GLY A N 1
ATOM 2531 C CA . GLY A 1 330 ? -33.751 -5.220 -18.849 1.00 33.28 330 GLY A CA 1
ATOM 2532 C C . GLY A 1 330 ? -32.241 -4.946 -18.983 1.00 33.28 330 GLY A C 1
ATOM 2533 O O . GLY A 1 330 ? -31.555 -4.878 -17.972 1.00 33.28 330 GLY A O 1
ATOM 2534 N N . SER A 1 331 ? -31.707 -4.765 -20.193 1.00 34.84 331 SER A N 1
ATOM 2535 C CA . SER A 1 331 ? -30.290 -4.426 -20.430 1.00 34.84 331 SER A CA 1
ATOM 2536 C C . SER A 1 331 ? -30.000 -2.916 -20.423 1.00 34.84 331 SER A C 1
ATOM 2538 O O . SER A 1 331 ? -28.852 -2.499 -20.543 1.00 34.84 331 SER A O 1
ATOM 2540 N N . ASP A 1 332 ? -31.033 -2.082 -20.289 1.00 42.03 332 ASP A N 1
ATOM 2541 C CA . ASP A 1 332 ? -30.973 -0.660 -20.647 1.00 42.03 332 ASP A CA 1
ATOM 2542 C C . ASP A 1 332 ? -30.874 0.294 -19.434 1.00 42.03 332 ASP A C 1
ATOM 2544 O O . ASP A 1 332 ? -30.521 1.465 -19.582 1.00 42.03 332 ASP A O 1
ATOM 2548 N N . ALA A 1 333 ? -31.165 -0.190 -18.219 1.00 38.72 333 ALA A N 1
ATOM 2549 C CA . ALA A 1 333 ? -31.104 0.595 -16.977 1.00 38.72 333 ALA A CA 1
ATOM 2550 C C . ALA A 1 333 ? -29.680 0.660 -16.392 1.00 38.72 333 ALA A C 1
ATOM 2552 O O . ALA A 1 333 ? -29.208 1.731 -16.014 1.00 38.72 333 ALA A O 1
ATOM 2553 N N . GLN A 1 334 ? -28.956 -0.464 -16.415 1.00 38.75 334 GLN A N 1
ATOM 2554 C CA . GLN A 1 334 ? -27.551 -0.546 -16.000 1.00 38.75 334 GLN A CA 1
ATOM 2555 C C . GLN A 1 334 ? -26.639 0.284 -16.918 1.00 38.75 334 GLN A C 1
ATOM 2557 O O . GLN A 1 334 ? -25.769 1.004 -16.434 1.00 38.75 334 GLN A O 1
ATOM 2562 N N . ALA A 1 335 ? -26.896 0.268 -18.232 1.00 36.50 335 ALA A N 1
ATOM 2563 C CA . ALA A 1 335 ? -26.183 1.094 -19.207 1.00 36.50 335 ALA A CA 1
ATOM 2564 C C . ALA A 1 335 ? -26.441 2.600 -19.004 1.00 36.50 335 ALA A C 1
ATOM 2566 O O . ALA A 1 335 ? -25.518 3.406 -19.120 1.00 36.50 335 ALA A O 1
ATOM 2567 N N . ARG A 1 336 ? -27.672 2.989 -18.638 1.00 39.56 336 ARG A N 1
ATOM 2568 C CA . ARG A 1 336 ? -28.027 4.383 -18.318 1.00 39.56 336 ARG A CA 1
ATOM 2569 C C . ARG A 1 336 ? -27.398 4.873 -17.010 1.00 39.56 336 ARG A C 1
ATOM 2571 O O . ARG A 1 336 ? -26.890 5.993 -16.986 1.00 39.56 336 ARG A O 1
ATOM 2578 N N . ASN A 1 337 ? -27.366 4.044 -15.966 1.00 42.97 337 ASN A N 1
ATOM 2579 C CA . ASN A 1 337 ? -26.713 4.383 -14.695 1.00 42.97 337 ASN A CA 1
ATOM 2580 C C . ASN A 1 337 ? -25.184 4.444 -14.831 1.00 42.97 337 ASN A C 1
ATOM 2582 O O . ASN A 1 337 ? -24.573 5.398 -14.356 1.00 42.97 337 ASN A O 1
ATOM 2586 N N . ALA A 1 338 ? -24.569 3.508 -15.561 1.00 44.06 338 ALA A N 1
ATOM 2587 C CA . ALA A 1 338 ? -23.140 3.558 -15.871 1.00 44.06 338 ALA A CA 1
ATOM 2588 C C . ALA A 1 338 ? -22.775 4.807 -16.696 1.00 44.06 338 ALA A C 1
ATOM 2590 O O . ALA A 1 338 ? -21.783 5.474 -16.403 1.00 44.06 338 ALA A O 1
ATOM 2591 N N . ALA A 1 339 ? -23.604 5.176 -17.680 1.00 47.84 339 ALA A N 1
ATOM 2592 C CA . ALA A 1 339 ? -23.409 6.387 -18.476 1.00 47.84 339 ALA A CA 1
ATOM 2593 C C . ALA A 1 339 ? -23.573 7.678 -17.652 1.00 47.84 339 ALA A C 1
ATOM 2595 O O . ALA A 1 339 ? -22.836 8.639 -17.876 1.00 47.84 339 ALA A O 1
ATOM 2596 N N . TYR A 1 340 ? -24.503 7.714 -16.691 1.00 48.31 340 TYR A N 1
ATOM 2597 C CA . TYR A 1 340 ? -24.682 8.854 -15.787 1.00 48.31 340 TYR A CA 1
ATOM 2598 C C . TYR A 1 340 ? -23.503 9.008 -14.818 1.00 48.31 340 TYR A C 1
ATOM 2600 O O . TYR A 1 340 ? -22.959 10.106 -14.710 1.00 48.31 340 TYR A O 1
ATOM 2608 N N . SER A 1 341 ? -23.054 7.921 -14.182 1.00 59.41 341 SER A N 1
ATOM 2609 C CA . SER A 1 341 ? -21.891 7.944 -13.286 1.00 59.41 341 SER A CA 1
ATOM 2610 C C . SER A 1 341 ? -20.609 8.320 -14.029 1.00 59.41 341 SER A C 1
ATOM 2612 O O . SER A 1 341 ? -19.891 9.207 -13.580 1.00 59.41 341 SER A O 1
ATOM 2614 N N . ALA A 1 342 ? -20.364 7.759 -15.219 1.00 62.31 342 ALA A N 1
ATOM 2615 C CA . ALA A 1 342 ? -19.218 8.138 -16.049 1.00 62.31 342 ALA A CA 1
ATOM 2616 C C . ALA A 1 342 ? -19.271 9.614 -16.483 1.00 62.31 342 ALA A C 1
ATOM 2618 O O . ALA A 1 342 ? -18.250 10.303 -16.503 1.00 62.31 342 ALA A O 1
ATOM 2619 N N . ARG A 1 343 ? -20.467 10.131 -16.795 1.00 69.44 343 ARG A N 1
ATOM 2620 C CA . ARG A 1 343 ? -20.667 11.550 -17.113 1.00 69.44 343 ARG A CA 1
ATOM 2621 C C . ARG A 1 343 ? -20.434 12.448 -15.898 1.00 69.44 343 ARG A C 1
ATOM 2623 O O . ARG A 1 343 ? -19.867 13.522 -16.066 1.00 69.44 343 ARG A O 1
ATOM 2630 N N . LEU A 1 344 ? -20.854 12.037 -14.702 1.00 66.38 344 LEU A N 1
ATOM 2631 C CA . LEU A 1 344 ? -20.650 12.793 -13.464 1.00 66.38 344 LEU A CA 1
ATOM 2632 C C . LEU A 1 344 ? -19.170 12.831 -13.059 1.00 66.38 344 LEU A C 1
ATOM 2634 O O . LEU A 1 344 ? -18.675 13.900 -12.715 1.00 66.38 344 LEU A O 1
ATOM 2638 N N . GLU A 1 345 ? -18.462 11.706 -13.178 1.00 73.81 345 GLU A N 1
ATOM 2639 C CA . GLU A 1 345 ? -17.003 11.607 -13.015 1.00 73.81 345 GLU A CA 1
ATOM 2640 C C . GLU A 1 345 ? -16.269 12.530 -13.998 1.00 73.81 345 GLU A C 1
ATOM 2642 O O . GLU A 1 345 ? -15.415 13.319 -13.597 1.00 73.81 345 GLU A O 1
ATOM 2647 N N . ALA A 1 346 ? -16.659 12.521 -15.279 1.00 74.25 346 ALA A N 1
ATOM 2648 C CA . ALA A 1 346 ? -16.089 13.414 -16.288 1.00 74.25 346 ALA A CA 1
ATOM 2649 C C . ALA A 1 346 ? -16.388 14.898 -15.997 1.00 74.25 346 ALA A C 1
ATOM 2651 O O . ALA A 1 346 ? -15.494 15.740 -16.067 1.00 74.25 346 ALA A O 1
ATOM 2652 N N . MET A 1 347 ? -17.628 15.228 -15.617 1.00 78.50 347 MET A N 1
ATOM 2653 C CA . MET A 1 347 ? -18.016 16.588 -15.223 1.00 78.50 347 MET A CA 1
ATOM 2654 C C . MET A 1 347 ? -17.246 17.066 -13.995 1.00 78.50 347 MET A C 1
ATOM 2656 O O . MET A 1 347 ? -16.861 18.233 -13.939 1.00 78.50 347 MET A O 1
ATOM 2660 N N . PHE A 1 348 ? -17.023 16.179 -13.023 1.00 77.75 348 PHE A N 1
ATOM 2661 C CA . PHE A 1 348 ? -16.213 16.489 -11.860 1.00 77.75 348 PHE A CA 1
ATOM 2662 C C . PHE A 1 348 ? -14.760 16.696 -12.275 1.00 77.75 348 PHE A C 1
ATOM 2664 O O . PHE A 1 348 ? -14.197 17.728 -11.937 1.00 77.75 348 PHE A O 1
ATOM 2671 N N . ALA A 1 349 ? -14.155 15.803 -13.059 1.00 76.19 349 ALA A N 1
ATOM 2672 C CA . ALA A 1 349 ? -12.778 15.943 -13.543 1.00 76.19 349 ALA A CA 1
ATOM 2673 C C . ALA A 1 349 ? -12.531 17.262 -14.304 1.00 76.19 349 ALA A C 1
ATOM 2675 O O . ALA A 1 349 ? -11.466 17.861 -14.165 1.00 76.19 349 ALA A O 1
ATOM 2676 N N . GLU A 1 350 ? -13.527 17.741 -15.053 1.00 85.31 350 GLU A N 1
ATOM 2677 C CA . GLU A 1 350 ? -13.469 18.976 -15.847 1.00 85.31 350 GLU A CA 1
ATOM 2678 C C . GLU A 1 350 ? -13.987 20.243 -15.136 1.00 85.31 350 GLU A C 1
ATOM 2680 O O . GLU A 1 350 ? -14.029 21.309 -15.751 1.00 85.31 350 GLU A O 1
ATOM 2685 N N . ARG A 1 351 ? -14.402 20.149 -13.868 1.00 89.81 351 ARG A N 1
ATOM 2686 C CA . ARG A 1 351 ? -15.025 21.239 -13.089 1.00 89.81 351 ARG A CA 1
ATOM 2687 C C . ARG A 1 351 ? -14.235 22.559 -13.087 1.00 89.81 351 ARG A C 1
ATOM 2689 O O . ARG A 1 351 ? -13.007 22.560 -13.098 1.00 89.81 351 ARG A O 1
ATOM 2696 N N . GLU A 1 352 ? -14.948 23.680 -12.943 1.00 86.06 352 GLU A N 1
ATOM 2697 C CA . GLU A 1 352 ? -14.345 25.008 -12.729 1.00 86.06 352 GLU A CA 1
ATOM 2698 C C . GLU A 1 352 ? -13.911 25.231 -11.272 1.00 86.06 352 GLU A C 1
ATOM 2700 O O . GLU A 1 352 ? -12.863 25.823 -11.016 1.00 86.06 352 GLU A O 1
ATOM 2705 N N . ALA A 1 353 ? -14.726 24.800 -10.298 1.00 82.94 353 ALA A N 1
ATOM 2706 C CA . ALA A 1 353 ? -14.464 25.022 -8.873 1.00 82.94 353 ALA A CA 1
ATOM 2707 C C . ALA A 1 353 ? -15.181 24.018 -7.964 1.00 82.94 353 ALA A C 1
ATOM 2709 O O . ALA A 1 353 ? -16.178 23.412 -8.350 1.00 82.94 353 ALA A O 1
ATOM 2710 N N . VAL A 1 354 ? -14.695 23.902 -6.727 1.00 82.75 354 VAL A N 1
ATOM 2711 C CA . VAL A 1 354 ? -15.341 23.189 -5.617 1.00 82.75 354 VAL A CA 1
ATOM 2712 C C . VAL A 1 354 ? -15.863 24.216 -4.608 1.00 82.75 354 VAL A C 1
ATOM 2714 O O . VAL A 1 354 ? -15.188 25.209 -4.333 1.00 82.75 354 VAL A O 1
ATOM 2717 N N . LEU A 1 355 ? -17.057 23.982 -4.070 1.00 79.69 355 LEU A N 1
ATOM 2718 C CA . LEU A 1 355 ? -17.807 24.900 -3.217 1.00 79.69 355 LEU A CA 1
ATOM 2719 C C . LEU A 1 355 ? -17.996 24.330 -1.806 1.00 79.69 355 LEU A C 1
ATOM 2721 O O . LEU A 1 355 ? -18.207 23.128 -1.624 1.00 79.69 355 LEU A O 1
ATOM 2725 N N . ALA A 1 356 ? -17.996 25.216 -0.813 1.00 73.19 356 ALA A N 1
ATOM 2726 C CA . ALA A 1 356 ? -18.370 24.928 0.567 1.00 73.19 356 ALA A CA 1
ATOM 2727 C C . ALA A 1 356 ? -19.816 25.387 0.814 1.00 73.19 356 ALA A C 1
ATOM 2729 O O . ALA A 1 356 ? -20.050 26.436 1.405 1.00 73.19 356 ALA A O 1
ATOM 2730 N N . VAL A 1 357 ? -20.785 24.621 0.310 1.00 68.50 357 VAL A N 1
ATOM 2731 C CA . VAL A 1 357 ? -22.212 24.975 0.392 1.00 68.50 357 VAL A CA 1
ATOM 2732 C C . VAL A 1 357 ? -22.799 24.475 1.719 1.00 68.50 357 VAL A C 1
ATOM 2734 O O . VAL A 1 357 ? -22.785 23.260 1.952 1.00 68.50 357 VAL A O 1
ATOM 2737 N N . PRO A 1 358 ? -23.327 25.361 2.586 1.00 62.25 358 PRO A N 1
ATOM 2738 C CA . PRO A 1 358 ? -24.108 24.960 3.751 1.00 62.25 358 PRO A CA 1
ATOM 2739 C C . PRO A 1 358 ? -25.305 24.107 3.346 1.00 62.25 358 PRO A C 1
ATOM 2741 O O . PRO A 1 358 ? -25.900 24.316 2.289 1.00 62.25 358 PRO A O 1
ATOM 2744 N N . PHE A 1 359 ? -25.707 23.163 4.196 1.00 51.47 359 PHE A N 1
ATOM 2745 C CA . PHE A 1 359 ? -26.809 22.264 3.849 1.00 51.47 359 PHE A CA 1
ATOM 2746 C C . PHE A 1 359 ? -28.117 23.017 3.551 1.00 51.47 359 PHE A C 1
ATOM 2748 O O . PHE A 1 359 ? -28.873 22.611 2.670 1.00 51.47 359 PHE A O 1
ATOM 2755 N N . GLU A 1 360 ? -28.359 24.132 4.242 1.00 52.62 360 GLU A N 1
ATOM 2756 C CA . GLU A 1 360 ? -29.544 24.980 4.061 1.00 52.62 360 GLU A CA 1
ATOM 2757 C C . GLU A 1 360 ? -29.569 25.704 2.705 1.00 52.62 360 GLU A C 1
ATOM 2759 O O . GLU A 1 360 ? -30.637 26.019 2.191 1.00 52.62 360 GLU A O 1
ATOM 2764 N N . GLU A 1 361 ? -28.408 25.903 2.078 1.00 65.75 361 GLU A N 1
ATOM 2765 C CA . GLU A 1 361 ? -28.265 26.636 0.815 1.00 65.75 361 GLU A CA 1
ATOM 2766 C C . GLU A 1 361 ? -28.087 25.714 -0.401 1.00 65.75 361 GLU A C 1
ATOM 2768 O O . GLU A 1 361 ? -27.900 26.175 -1.529 1.00 65.75 361 GLU A O 1
ATOM 2773 N N . LYS A 1 362 ? -28.181 24.394 -0.198 1.00 63.97 362 LYS A N 1
ATOM 2774 C CA . LYS A 1 362 ? -27.944 23.383 -1.236 1.00 63.97 362 LYS A CA 1
ATOM 2775 C C . LYS A 1 362 ? -28.870 23.515 -2.446 1.00 63.97 362 LYS A C 1
ATOM 2777 O O . LYS A 1 362 ? -28.420 23.354 -3.577 1.00 63.97 362 LYS A O 1
ATOM 2782 N N . GLU A 1 363 ? -30.148 23.831 -2.223 1.00 77.81 363 GLU A N 1
ATOM 2783 C CA . GLU A 1 363 ? -31.112 23.983 -3.318 1.00 77.81 363 GLU A CA 1
ATOM 2784 C C . GLU A 1 363 ? -30.798 25.243 -4.127 1.00 77.81 363 GLU A C 1
ATOM 2786 O O . GLU A 1 363 ? -30.815 25.198 -5.350 1.00 77.81 363 GLU A O 1
ATOM 2791 N N . ARG A 1 364 ? -30.355 26.322 -3.469 1.00 86.00 364 ARG A N 1
ATOM 2792 C CA . ARG A 1 364 ? -29.919 27.555 -4.136 1.00 86.00 364 ARG A CA 1
ATOM 2793 C C . ARG A 1 364 ? -28.651 27.340 -4.967 1.00 86.00 364 ARG A C 1
ATOM 2795 O O . ARG A 1 364 ? -28.574 27.790 -6.108 1.00 86.00 364 ARG A O 1
ATOM 2802 N N . ALA A 1 365 ? -27.662 26.618 -4.438 1.00 75.44 365 ALA A N 1
ATOM 2803 C CA . ALA A 1 365 ? -26.462 26.267 -5.200 1.00 75.44 365 ALA A CA 1
ATOM 2804 C C . ALA A 1 365 ? -26.800 25.384 -6.416 1.00 75.44 365 ALA A C 1
ATOM 2806 O O . ALA A 1 365 ? -26.267 25.591 -7.509 1.00 75.44 365 ALA A O 1
ATOM 2807 N N . LYS A 1 366 ? -27.728 24.436 -6.247 1.00 84.44 366 LYS A N 1
ATOM 2808 C CA . LYS A 1 366 ? -28.223 23.557 -7.312 1.00 84.44 366 LYS A CA 1
ATOM 2809 C C . LYS A 1 366 ? -29.009 24.314 -8.384 1.00 84.44 366 LYS A C 1
ATOM 2811 O O . LYS A 1 366 ? -28.787 24.074 -9.568 1.00 84.44 366 LYS A O 1
ATOM 2816 N N . GLU A 1 367 ? -29.872 25.251 -8.000 1.00 86.81 367 GLU A N 1
ATOM 2817 C CA . GLU A 1 367 ? -30.609 26.137 -8.915 1.00 86.81 367 GLU A CA 1
ATOM 2818 C C . GLU A 1 367 ? -29.670 26.986 -9.780 1.00 86.81 367 GLU A C 1
ATOM 2820 O O . GLU A 1 367 ? -29.950 27.235 -10.953 1.00 86.81 367 GLU A O 1
ATOM 2825 N N . LEU A 1 368 ? -28.519 27.384 -9.231 1.00 84.88 368 LEU A N 1
ATOM 2826 C CA . LEU A 1 368 ? -27.474 28.094 -9.970 1.00 84.88 368 LEU A CA 1
ATOM 2827 C C . LEU A 1 368 ? -26.634 27.180 -10.877 1.00 84.88 368 LEU A C 1
ATOM 2829 O O . LEU A 1 368 ? -25.862 27.683 -11.696 1.00 84.88 368 LEU A O 1
ATOM 2833 N N . GLY A 1 369 ? -26.805 25.858 -10.776 1.00 81.06 369 GLY A N 1
ATOM 2834 C CA . GLY A 1 369 ? -26.156 24.856 -11.622 1.00 81.06 369 GLY A CA 1
ATOM 2835 C C . GLY A 1 369 ? -24.972 24.129 -10.981 1.00 81.06 369 GLY A C 1
ATOM 2836 O O . GLY A 1 369 ? -24.265 23.413 -11.691 1.00 81.06 369 GLY A O 1
ATOM 2837 N N . ALA A 1 370 ? -24.734 24.283 -9.672 1.00 81.12 370 ALA A N 1
ATOM 2838 C CA . ALA A 1 370 ? -23.757 23.453 -8.970 1.00 81.12 370 ALA A CA 1
ATOM 2839 C C . ALA A 1 370 ? -24.243 22.001 -8.872 1.00 81.12 370 ALA A C 1
ATOM 2841 O O . ALA A 1 370 ? -25.439 21.718 -8.779 1.00 81.12 370 ALA A O 1
ATOM 2842 N N . VAL A 1 371 ? -23.298 21.068 -8.865 1.00 83.75 371 VAL A N 1
ATOM 2843 C CA . VAL A 1 371 ? -23.560 19.630 -8.830 1.00 83.75 371 VAL A CA 1
ATOM 2844 C C . VAL A 1 371 ? -22.916 19.038 -7.582 1.00 83.75 371 VAL A C 1
ATOM 2846 O O . VAL A 1 371 ? -21.800 19.394 -7.214 1.00 83.75 371 VAL A O 1
ATOM 2849 N N . TRP A 1 372 ? -23.624 18.138 -6.907 1.00 79.31 372 TRP A N 1
ATOM 2850 C CA . TRP A 1 372 ? -23.087 17.412 -5.762 1.00 79.31 372 TRP A CA 1
ATOM 2851 C C . TRP A 1 372 ? -22.237 16.226 -6.222 1.00 79.31 372 TRP A C 1
ATOM 2853 O O . TRP A 1 372 ? -22.686 15.414 -7.032 1.00 79.31 372 TRP A O 1
ATOM 2863 N N . TYR A 1 373 ? -21.028 16.097 -5.679 1.00 74.06 373 TYR A N 1
ATOM 2864 C CA . TYR A 1 373 ? -20.119 14.993 -5.958 1.00 74.06 373 TYR A CA 1
ATOM 2865 C C . TYR A 1 373 ? -19.950 14.099 -4.723 1.00 74.06 373 TYR A C 1
ATOM 2867 O O . TYR A 1 373 ? -19.184 14.397 -3.802 1.00 74.06 373 TYR A O 1
ATOM 2875 N N . LYS A 1 374 ? -20.696 12.986 -4.718 1.00 52.94 374 LYS A N 1
ATOM 2876 C CA . LYS A 1 374 ? -20.807 12.031 -3.601 1.00 52.94 374 LYS A CA 1
ATOM 2877 C C . LYS A 1 374 ? -19.461 11.421 -3.160 1.00 52.94 374 LYS A C 1
ATOM 2879 O O . LYS A 1 374 ? -19.243 11.409 -1.951 1.00 52.94 374 LYS A O 1
ATOM 2884 N N . PRO A 1 375 ? -18.537 10.993 -4.051 1.00 67.69 375 PRO A N 1
ATOM 2885 C CA . PRO A 1 375 ? -17.295 10.330 -3.629 1.00 67.69 375 PRO A CA 1
ATOM 2886 C C . PRO A 1 375 ? -16.400 11.174 -2.716 1.00 67.69 375 PRO A C 1
ATOM 2888 O O . PRO A 1 375 ? -15.644 10.633 -1.917 1.00 67.69 375 PRO A O 1
ATOM 2891 N N . GLN A 1 376 ? -16.475 12.502 -2.832 1.00 54.47 376 GLN A N 1
ATOM 2892 C CA . GLN A 1 376 ? -15.628 13.427 -2.068 1.00 54.47 376 GLN A CA 1
ATOM 2893 C C . GLN A 1 376 ? -16.438 14.364 -1.163 1.00 54.47 376 GLN A C 1
ATOM 2895 O O . GLN A 1 376 ? -15.871 15.177 -0.434 1.00 54.47 376 GLN A O 1
ATOM 2900 N N . LEU A 1 377 ? -17.768 14.214 -1.171 1.00 60.75 377 LEU A N 1
ATOM 2901 C CA . LEU A 1 377 ? -18.721 14.970 -0.360 1.00 60.75 377 LEU A CA 1
ATOM 2902 C C . LEU A 1 377 ? -18.570 16.488 -0.517 1.00 60.75 377 LEU A C 1
ATOM 2904 O O . LEU A 1 377 ? -18.497 17.222 0.474 1.00 60.75 377 LEU A O 1
ATOM 2908 N N . VAL A 1 378 ? -18.527 16.953 -1.766 1.00 66.12 378 VAL A N 1
ATOM 2909 C CA . VAL A 1 378 ? -18.405 18.376 -2.100 1.00 66.12 378 VAL A CA 1
ATOM 2910 C C . VAL A 1 378 ? -19.369 18.789 -3.208 1.00 66.12 378 VAL A C 1
ATOM 2912 O O . VAL A 1 378 ? -19.708 18.000 -4.089 1.00 66.12 378 VAL A O 1
ATOM 2915 N N . TRP A 1 379 ? -19.790 20.052 -3.187 1.00 83.44 379 TRP A N 1
ATOM 2916 C CA . TRP A 1 379 ? -20.454 20.682 -4.328 1.00 83.44 379 TRP A CA 1
ATOM 2917 C C . TRP A 1 379 ? -19.399 21.191 -5.305 1.00 83.44 379 TRP A C 1
ATOM 2919 O O . TRP A 1 379 ? -18.343 21.658 -4.884 1.00 83.44 379 TRP A O 1
ATOM 2929 N N . PHE A 1 380 ? -19.664 21.130 -6.604 1.00 84.31 380 PHE A N 1
ATOM 2930 C CA . PHE A 1 380 ? -18.769 21.669 -7.622 1.00 84.31 380 PHE A CA 1
ATOM 2931 C C . PHE A 1 380 ? -19.522 22.442 -8.694 1.00 84.31 380 PHE A C 1
ATOM 2933 O O . PHE A 1 380 ? -20.711 22.229 -8.921 1.00 84.31 380 PHE A O 1
ATOM 2940 N N . VAL A 1 381 ? -18.804 23.336 -9.364 1.00 89.31 381 VAL A N 1
ATOM 2941 C CA . VAL A 1 381 ? -19.281 24.102 -10.511 1.00 89.31 381 VAL A CA 1
ATOM 2942 C C . VAL A 1 381 ? -18.798 23.400 -11.782 1.00 89.31 381 VAL A C 1
ATOM 2944 O O . VAL A 1 381 ? -17.586 23.347 -12.007 1.00 89.31 381 VAL A O 1
ATOM 2947 N N . PRO A 1 382 ? -19.692 22.828 -12.608 1.00 86.75 382 PRO A N 1
ATOM 2948 C CA . PRO A 1 382 ? -19.325 22.272 -13.907 1.00 86.75 382 PRO A CA 1
ATOM 2949 C C . PRO A 1 382 ? -18.625 23.284 -14.823 1.00 86.75 382 PRO A C 1
ATOM 2951 O O . PRO A 1 382 ? -18.866 24.490 -14.738 1.00 86.75 382 PRO A O 1
ATOM 2954 N N . LYS A 1 383 ? -17.798 22.767 -15.739 1.00 87.44 383 LYS A N 1
ATOM 2955 C CA . LYS A 1 383 ? -17.094 23.546 -16.768 1.00 87.44 383 LYS A CA 1
ATOM 2956 C C . LYS A 1 383 ? -18.023 24.498 -17.523 1.00 87.44 383 LYS A C 1
ATOM 2958 O O . LYS A 1 383 ? -19.091 24.086 -17.977 1.00 87.44 383 LYS A O 1
ATOM 2963 N N . GLY A 1 384 ? -17.595 25.747 -17.710 1.00 81.00 384 GLY A N 1
ATOM 2964 C CA . GLY A 1 384 ? -18.322 26.747 -18.501 1.00 81.00 384 GLY A CA 1
ATOM 2965 C C . GLY A 1 384 ? -19.433 27.514 -17.770 1.00 81.00 384 GLY A C 1
ATOM 2966 O O . GLY A 1 384 ? -20.077 28.359 -18.394 1.00 81.00 384 GLY A O 1
ATOM 2967 N N . LEU A 1 385 ? -19.657 27.273 -16.473 1.00 83.94 385 LEU A N 1
ATOM 2968 C CA . LEU A 1 385 ? -20.518 28.125 -15.647 1.00 83.94 385 LEU A CA 1
ATOM 2969 C C . LEU A 1 385 ? -19.734 29.299 -15.042 1.00 83.94 385 LEU A C 1
ATOM 2971 O O . LEU A 1 385 ? -18.557 29.200 -14.705 1.00 83.94 385 LEU A O 1
ATOM 2975 N N . GLU A 1 386 ? -20.409 30.437 -14.884 1.00 83.69 386 GLU A N 1
ATOM 2976 C CA . GLU A 1 386 ? -19.796 31.665 -14.377 1.00 83.69 386 GLU A CA 1
ATOM 2977 C C . GLU A 1 386 ? -19.536 31.590 -12.861 1.00 83.69 386 GLU A C 1
ATOM 2979 O O . GLU A 1 386 ? -20.461 31.685 -12.051 1.00 83.69 386 GLU A O 1
ATOM 2984 N N . LEU A 1 387 ? -18.260 31.482 -12.473 1.00 83.06 387 LEU A N 1
ATOM 2985 C CA . LEU A 1 387 ? -17.823 31.357 -11.074 1.00 83.06 387 LEU A CA 1
ATOM 2986 C C . LEU A 1 387 ? -18.281 32.504 -10.161 1.00 83.06 387 LEU A C 1
ATOM 2988 O O . LEU A 1 387 ? -18.467 32.296 -8.964 1.00 83.06 387 LEU A O 1
ATOM 2992 N N . ALA A 1 388 ? -18.503 33.703 -10.709 1.00 84.38 388 ALA A N 1
ATOM 2993 C CA . ALA A 1 388 ? -18.951 34.861 -9.937 1.00 84.38 388 ALA A CA 1
ATOM 2994 C C . ALA A 1 388 ? -20.295 34.623 -9.218 1.00 84.38 388 ALA A C 1
ATOM 2996 O O . ALA A 1 388 ? -20.524 35.212 -8.163 1.00 84.38 388 ALA A O 1
ATOM 2997 N N . LYS A 1 389 ? -21.149 33.726 -9.739 1.00 87.00 389 LYS A N 1
ATOM 2998 C CA . LYS A 1 389 ? -22.455 33.373 -9.152 1.00 87.00 389 LYS A CA 1
ATOM 2999 C C . LYS A 1 389 ? -22.360 32.545 -7.871 1.00 87.00 389 LYS A C 1
ATOM 3001 O O . LYS A 1 389 ? -23.327 32.493 -7.127 1.00 87.00 389 LYS A O 1
ATOM 3006 N N . PHE A 1 390 ? -21.212 31.918 -7.615 1.00 85.25 390 PHE A N 1
ATOM 3007 C CA . PHE A 1 390 ? -21.004 31.005 -6.487 1.00 85.25 390 PHE A CA 1
ATOM 3008 C C . PHE A 1 390 ? -20.031 31.567 -5.442 1.00 85.25 390 PHE A C 1
ATOM 3010 O O . PHE A 1 390 ? -19.572 30.833 -4.569 1.00 85.25 390 PHE A O 1
ATOM 3017 N N . LYS A 1 391 ? -19.691 32.863 -5.534 1.00 81.25 391 LYS A N 1
ATOM 3018 C CA . LYS A 1 391 ? -18.657 33.506 -4.708 1.00 81.25 391 LYS A CA 1
ATOM 3019 C C . LYS A 1 391 ? -18.904 33.358 -3.202 1.00 81.25 391 LYS A C 1
ATOM 3021 O O . LYS A 1 391 ? -17.955 33.248 -2.440 1.00 81.25 391 LYS A O 1
ATOM 3026 N N . GLU A 1 392 ? -20.162 33.334 -2.779 1.00 74.38 392 GLU A N 1
ATOM 3027 C CA . GLU A 1 392 ? -20.546 33.192 -1.368 1.00 74.38 392 GLU A CA 1
ATOM 3028 C C . GLU A 1 392 ? -20.240 31.808 -0.769 1.00 74.38 392 GLU A C 1
ATOM 3030 O O . GLU A 1 392 ? -20.085 31.694 0.441 1.00 74.38 392 GLU A O 1
ATOM 3035 N N . TRP A 1 393 ? -20.085 30.774 -1.605 1.00 77.69 393 TRP A N 1
ATOM 3036 C CA . TRP A 1 393 ? -19.670 29.428 -1.187 1.00 77.69 393 TRP A CA 1
ATOM 3037 C C . TRP A 1 393 ? -18.203 29.141 -1.512 1.00 77.69 393 TRP A C 1
ATOM 3039 O O . TRP A 1 393 ? -17.760 27.990 -1.448 1.00 77.69 393 TRP A O 1
ATOM 3049 N N . ASP A 1 394 ? -17.438 30.168 -1.892 1.00 75.31 394 ASP A N 1
ATOM 3050 C CA . ASP A 1 394 ? -16.006 30.044 -2.109 1.00 75.31 394 ASP A CA 1
ATOM 3051 C C . ASP A 1 394 ? -15.306 29.793 -0.763 1.00 75.31 394 ASP A C 1
ATOM 3053 O O . ASP A 1 394 ? -15.395 30.627 0.143 1.00 75.31 394 ASP A O 1
ATOM 3057 N N . PRO A 1 395 ? -14.536 28.699 -0.617 1.00 66.06 395 PRO A N 1
ATOM 3058 C CA . PRO A 1 395 ? -13.811 28.407 0.618 1.00 66.06 395 PRO A CA 1
ATOM 3059 C C . PRO A 1 395 ? -12.812 29.500 1.073 1.00 66.06 395 PRO A C 1
ATOM 3061 O O . PRO A 1 395 ? -12.218 29.370 2.141 1.00 66.06 395 PRO A O 1
ATOM 3064 N N . ARG A 1 396 ? -12.571 30.561 0.283 1.00 64.69 396 ARG A N 1
ATOM 3065 C CA . ARG A 1 396 ? -11.646 31.676 0.582 1.00 64.69 396 ARG A CA 1
ATOM 3066 C C . ARG A 1 396 ? -12.244 32.821 1.422 1.00 64.69 396 ARG A C 1
ATOM 3068 O O . ARG A 1 396 ? -11.478 33.454 2.149 1.00 64.69 396 ARG A O 1
ATOM 3075 N N . ASP A 1 397 ? -13.557 33.067 1.400 1.00 53.53 397 ASP A N 1
ATOM 3076 C CA . ASP A 1 397 ? -14.164 34.333 1.872 1.00 53.53 397 ASP A CA 1
ATOM 3077 C C . ASP A 1 397 ? -15.056 34.186 3.153 1.00 53.53 397 ASP A C 1
ATOM 3079 O O . ASP A 1 397 ? -16.265 34.264 3.038 1.00 53.53 397 ASP A O 1
ATOM 3083 N N . HIS A 1 398 ? -14.474 34.056 4.375 1.00 47.06 398 HIS A N 1
ATOM 3084 C CA . HIS A 1 398 ? -15.090 34.178 5.754 1.00 47.06 398 HIS A CA 1
ATOM 3085 C C . HIS A 1 398 ? -16.343 33.283 6.085 1.00 47.06 398 HIS A C 1
ATOM 3087 O O . HIS A 1 398 ? -17.033 32.835 5.195 1.00 47.06 398 HIS A O 1
ATOM 3093 N N . CYS A 1 399 ? -16.716 32.831 7.302 1.00 41.12 399 CYS A N 1
ATOM 3094 C CA . CYS A 1 399 ? -16.464 33.173 8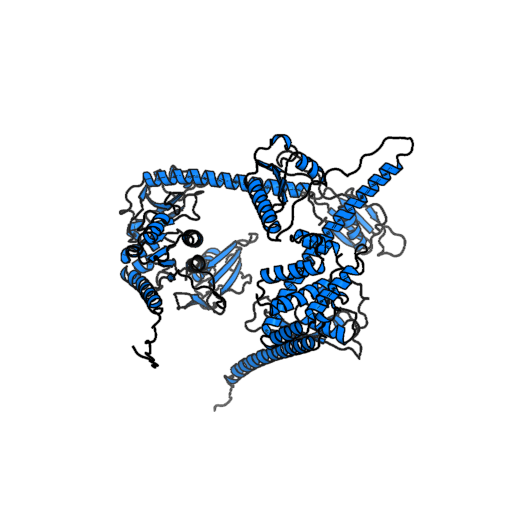.714 1.00 41.12 399 CYS A CA 1
ATOM 3095 C C . CYS A 1 399 ? -16.250 31.894 9.570 1.00 41.12 399 CYS A C 1
ATOM 3097 O O . CYS A 1 399 ? -17.045 30.958 9.505 1.00 41.12 399 CYS A O 1
ATOM 3099 N N . LEU A 1 400 ? -15.227 31.874 10.430 1.00 47.09 400 LEU A N 1
ATOM 3100 C CA . LEU A 1 400 ? -15.126 30.947 11.567 1.00 47.09 400 LEU A CA 1
ATOM 3101 C C . LEU A 1 400 ? -15.918 31.547 12.747 1.00 47.09 400 LEU A C 1
ATOM 3103 O O . LEU A 1 400 ? -15.497 32.554 13.313 1.00 47.09 400 LEU A O 1
ATOM 3107 N N . GLY A 1 401 ? -17.073 30.957 13.077 1.00 42.72 401 GLY A N 1
ATOM 3108 C CA . GLY A 1 401 ? -17.905 31.245 14.259 1.00 42.72 401 GLY A CA 1
ATOM 3109 C C . GLY A 1 401 ? -17.980 30.040 15.214 1.00 42.72 401 GLY A C 1
ATOM 3110 O O . GLY A 1 401 ? -17.636 28.932 14.810 1.00 42.72 401 GLY A O 1
ATOM 3111 N N . LYS A 1 402 ? -18.346 30.290 16.485 1.00 38.25 402 LYS A N 1
ATOM 3112 C CA . LYS A 1 402 ? -17.989 29.492 17.682 1.00 38.25 402 LYS A CA 1
ATOM 3113 C C . LYS A 1 402 ? -18.487 28.031 17.717 1.00 38.25 402 LYS A C 1
ATOM 3115 O O . LYS A 1 402 ? -19.582 27.716 17.273 1.00 38.25 402 LYS A O 1
ATOM 3120 N N . THR A 1 403 ? -17.616 27.219 18.322 1.00 52.09 403 THR A N 1
ATOM 3121 C CA . THR A 1 403 ? -17.687 25.833 18.820 1.00 52.09 403 THR A CA 1
ATOM 3122 C C . THR A 1 403 ? -18.999 25.460 19.523 1.00 52.09 403 THR A C 1
ATOM 3124 O O . THR A 1 403 ? -19.631 26.366 20.049 1.00 52.09 403 THR A O 1
ATOM 3127 N N . ALA A 1 404 ? -19.331 24.152 19.531 1.00 54.00 404 ALA A N 1
ATOM 3128 C CA . ALA A 1 404 ? -20.441 23.428 20.199 1.00 54.00 404 ALA A CA 1
ATOM 3129 C C . ALA A 1 404 ? -21.539 24.273 20.884 1.00 54.00 404 ALA A C 1
ATOM 3131 O O . ALA A 1 404 ? -21.251 25.125 21.724 1.00 54.00 404 ALA A O 1
ATOM 3132 N N . ALA A 1 405 ? -22.814 23.988 20.586 1.00 62.28 405 ALA A N 1
ATOM 3133 C CA . ALA A 1 405 ? -23.939 24.709 21.185 1.00 62.28 405 ALA A CA 1
ATOM 3134 C C . ALA A 1 405 ? -23.841 24.712 22.725 1.00 62.28 405 ALA A C 1
ATOM 3136 O O . ALA A 1 405 ? -23.610 23.676 23.344 1.00 62.28 405 ALA A O 1
ATOM 3137 N N . GLU A 1 406 ? -24.019 25.882 23.352 1.00 66.50 406 GLU A N 1
ATOM 3138 C CA . GLU A 1 406 ? -23.879 26.075 24.808 1.00 66.50 406 GLU A CA 1
ATOM 3139 C C . GLU A 1 406 ? -24.717 25.074 25.624 1.00 66.50 406 GLU A C 1
ATOM 3141 O O . GLU A 1 406 ? -24.282 24.609 26.678 1.00 66.50 406 GLU A O 1
ATOM 3146 N N . SER A 1 407 ? -25.877 24.676 25.099 1.00 71.88 407 SER A N 1
ATOM 3147 C CA . SER A 1 407 ? -26.747 23.655 25.684 1.00 71.88 407 SER A CA 1
ATOM 3148 C C . SER A 1 407 ? -26.084 22.279 25.790 1.00 71.88 407 SER A C 1
ATOM 3150 O O . SER A 1 407 ? -26.182 21.654 26.840 1.00 71.88 407 SER A O 1
ATOM 3152 N N . GLU A 1 408 ? -25.352 21.831 24.765 1.00 72.06 408 GLU A N 1
ATOM 3153 C CA . GLU A 1 408 ? -24.680 20.521 24.758 1.00 72.06 408 GLU A CA 1
ATOM 3154 C C . GLU A 1 408 ? -23.563 20.460 25.806 1.00 72.06 408 GLU A C 1
ATOM 3156 O O . GLU A 1 408 ? -23.408 19.470 26.522 1.00 72.06 408 GLU A O 1
ATOM 3161 N N . VAL A 1 409 ? -22.817 21.558 25.948 1.00 75.56 409 VAL A N 1
ATOM 3162 C CA . VAL A 1 409 ? -21.753 21.701 26.951 1.00 75.56 409 VAL A CA 1
ATOM 3163 C C . VAL A 1 409 ? -22.340 21.690 28.366 1.00 75.56 409 VAL A C 1
ATOM 3165 O O . VAL A 1 409 ? -21.790 21.059 29.270 1.00 75.56 409 VAL A O 1
ATOM 3168 N N . ILE A 1 410 ? -23.473 22.371 28.564 1.00 86.75 410 ILE A N 1
ATOM 3169 C CA . ILE A 1 410 ? -24.179 22.408 29.848 1.00 86.75 410 ILE A CA 1
ATOM 3170 C C . ILE A 1 410 ? -24.786 21.041 30.190 1.00 86.75 410 ILE A C 1
ATOM 3172 O O . ILE A 1 410 ? -24.736 20.651 31.356 1.00 86.75 410 ILE A O 1
ATOM 3176 N N . ASP A 1 411 ? -25.320 20.300 29.220 1.00 85.12 411 ASP A N 1
ATOM 3177 C CA . ASP A 1 411 ? -25.922 18.978 29.439 1.00 85.12 411 ASP A CA 1
ATOM 3178 C C . ASP A 1 411 ? -24.888 17.897 29.777 1.00 85.12 411 ASP A C 1
ATOM 3180 O O . ASP A 1 411 ? -25.111 17.081 30.683 1.00 85.12 411 ASP A O 1
ATOM 3184 N N . ASP A 1 412 ? -23.723 17.925 29.130 1.00 86.88 412 ASP A N 1
ATOM 3185 C CA . ASP A 1 412 ? -22.610 17.044 29.490 1.00 86.88 412 ASP A CA 1
ATOM 3186 C C . ASP A 1 412 ? -22.076 17.373 30.897 1.00 86.88 412 ASP A C 1
ATOM 3188 O O . ASP A 1 412 ? -21.944 16.492 31.755 1.00 86.88 412 ASP A O 1
ATOM 3192 N N . PHE A 1 413 ? -21.906 18.663 31.214 1.00 92.81 413 PHE A N 1
ATOM 3193 C CA . PHE A 1 413 ? -21.502 19.086 32.558 1.00 92.81 413 PHE A CA 1
ATOM 3194 C C . PHE A 1 413 ? -22.539 18.715 33.627 1.00 92.81 413 PHE A C 1
ATOM 3196 O O . PHE A 1 413 ? -22.190 18.281 34.731 1.00 92.81 413 PHE A O 1
ATOM 3203 N N . ARG A 1 414 ? -23.832 18.829 33.300 1.00 93.12 414 ARG A N 1
ATOM 3204 C CA . ARG A 1 414 ? -24.950 18.404 34.154 1.00 93.12 414 ARG A CA 1
ATOM 3205 C C . ARG A 1 414 ? -24.877 16.910 34.454 1.00 93.12 414 ARG A C 1
ATOM 3207 O O . ARG A 1 414 ? -25.109 16.502 35.594 1.00 93.12 414 ARG A O 1
ATOM 3214 N N . SER A 1 415 ? -24.519 16.104 33.460 1.00 91.38 415 SER A N 1
ATOM 3215 C CA . SER A 1 415 ? -24.338 14.658 33.611 1.00 91.38 415 SER A CA 1
ATOM 3216 C C . SER A 1 415 ? -23.174 14.334 34.552 1.00 91.38 415 SER A C 1
ATOM 3218 O O . SER A 1 415 ? -23.337 13.524 35.468 1.00 91.38 415 SER A O 1
ATOM 3220 N N . ALA A 1 416 ? -22.052 15.048 34.431 1.00 92.31 416 ALA A N 1
ATOM 3221 C CA . ALA A 1 416 ? -20.921 14.918 35.350 1.00 92.31 416 ALA A CA 1
ATOM 3222 C C . ALA A 1 416 ? -21.275 15.335 36.794 1.00 92.31 416 ALA A C 1
ATOM 3224 O O . ALA A 1 416 ? -20.893 14.664 37.755 1.00 92.31 416 ALA A O 1
ATOM 3225 N N . MET A 1 417 ? -22.069 16.399 36.976 1.00 94.19 417 MET A N 1
ATOM 3226 C CA . MET A 1 417 ? -22.551 16.813 38.304 1.00 94.19 417 MET A CA 1
ATOM 3227 C C . MET A 1 417 ? -23.466 15.762 38.935 1.00 94.19 417 MET A C 1
ATOM 3229 O O . MET A 1 417 ? -23.345 15.460 40.125 1.00 94.19 417 MET A O 1
ATOM 3233 N N . LYS A 1 418 ? -24.359 15.175 38.134 1.00 92.75 418 LYS A N 1
ATOM 3234 C CA . LYS A 1 418 ? -25.260 14.109 38.577 1.00 92.75 418 LYS A CA 1
ATOM 3235 C C . LYS A 1 418 ? -24.492 12.846 38.974 1.00 92.75 418 LYS A C 1
ATOM 3237 O O . LYS A 1 418 ? -24.850 12.226 39.972 1.00 92.75 418 LYS A O 1
ATOM 3242 N N . ALA A 1 419 ? -23.424 12.499 38.253 1.00 90.75 419 ALA A N 1
ATOM 3243 C CA . ALA A 1 419 ? -22.555 11.369 38.591 1.00 90.75 419 ALA A CA 1
ATOM 3244 C C . ALA A 1 419 ? -21.882 11.531 39.968 1.00 90.75 419 ALA A C 1
ATOM 3246 O O . ALA A 1 419 ? -21.719 10.552 40.689 1.00 90.75 419 ALA A O 1
ATOM 3247 N N . MET A 1 420 ? -21.589 12.769 40.381 1.00 89.19 420 MET A N 1
ATOM 3248 C CA . MET A 1 420 ? -21.109 13.096 41.733 1.00 89.19 420 MET A CA 1
ATOM 3249 C C . MET A 1 420 ? -22.227 13.252 42.778 1.00 89.19 420 MET A C 1
ATOM 3251 O O . MET A 1 420 ? -21.985 13.728 43.887 1.00 89.19 420 MET A O 1
ATOM 3255 N N . ASN A 1 421 ? -23.460 12.861 42.449 1.00 91.06 421 ASN A N 1
ATOM 3256 C CA . ASN A 1 421 ? -24.610 12.903 43.351 1.00 91.06 421 ASN A CA 1
ATOM 3257 C C . ASN A 1 421 ? -24.984 14.329 43.822 1.00 91.06 421 ASN A C 1
ATOM 3259 O O . ASN A 1 421 ? -25.538 14.521 44.913 1.00 91.06 421 ASN A O 1
ATOM 3263 N N . LEU A 1 422 ? -24.680 15.345 43.004 1.00 92.44 422 LEU A N 1
ATOM 3264 C CA . LEU A 1 422 ? -25.096 16.730 43.225 1.00 92.44 422 LEU A CA 1
ATOM 3265 C C . LEU A 1 422 ? -26.487 16.989 42.633 1.00 92.44 422 LEU A C 1
ATOM 3267 O O . LEU A 1 422 ? -26.920 16.354 41.673 1.00 92.44 422 LEU A O 1
ATOM 3271 N N . ASP A 1 423 ? -27.188 17.953 43.221 1.00 91.00 423 ASP A N 1
ATOM 3272 C CA . ASP A 1 423 ? -28.480 18.424 42.740 1.00 91.00 423 ASP A CA 1
ATOM 3273 C C . ASP A 1 423 ? -28.317 19.284 41.483 1.00 91.00 423 ASP A C 1
ATOM 3275 O O . ASP A 1 423 ? -27.612 20.296 41.486 1.00 91.00 423 ASP A O 1
ATOM 3279 N N . VAL A 1 424 ? -28.980 18.847 40.415 1.00 89.94 424 VAL A N 1
ATOM 3280 C CA . VAL A 1 424 ? -28.917 19.415 39.064 1.00 89.94 424 VAL A CA 1
ATOM 3281 C C . VAL A 1 424 ? -30.268 19.961 38.595 1.00 89.94 424 VAL A C 1
ATOM 3283 O O . VAL A 1 424 ? -30.431 20.258 37.415 1.00 89.94 424 VAL A O 1
ATOM 3286 N N . SER A 1 425 ? -31.251 20.088 39.496 1.00 83.31 425 SER A N 1
ATOM 3287 C CA . SER A 1 425 ? -32.604 20.539 39.138 1.00 83.31 425 SER A CA 1
ATOM 3288 C C . SER A 1 425 ? -32.705 22.036 38.823 1.00 83.31 425 SER A C 1
ATOM 3290 O O . SER A 1 425 ? -33.761 22.492 38.397 1.00 83.31 425 SER A O 1
ATOM 3292 N N . GLY A 1 426 ? -31.662 22.817 39.112 1.00 81.69 426 GLY A N 1
ATOM 3293 C CA . GLY A 1 426 ? -31.601 24.250 38.822 1.00 81.69 426 GLY A CA 1
ATOM 3294 C C . GLY A 1 426 ? -30.753 24.570 37.592 1.00 81.69 426 GLY A C 1
ATOM 3295 O O . GLY A 1 426 ? -29.967 23.742 37.131 1.00 81.69 426 GLY A O 1
ATOM 3296 N N . ASP A 1 427 ? -30.871 25.805 37.105 1.00 87.12 427 ASP A N 1
ATOM 3297 C CA . ASP A 1 427 ? -30.057 26.299 35.994 1.00 87.12 427 ASP A CA 1
ATOM 3298 C C . ASP A 1 427 ? -28.565 26.276 36.348 1.00 87.12 427 ASP A C 1
ATOM 3300 O O . ASP A 1 427 ? -28.133 26.804 37.384 1.00 87.12 427 ASP A O 1
ATOM 3304 N N . ILE A 1 428 ? -27.768 25.663 35.471 1.00 90.88 428 ILE A N 1
ATOM 3305 C CA . ILE A 1 428 ? -26.313 25.635 35.599 1.00 90.88 428 ILE A CA 1
ATOM 3306 C C . ILE A 1 428 ? -25.765 26.949 35.056 1.00 90.88 428 ILE A C 1
ATOM 3308 O O . ILE A 1 428 ? -25.959 27.288 33.893 1.00 90.88 428 ILE A O 1
ATOM 3312 N N . LYS A 1 429 ? -25.063 27.693 35.908 1.00 90.75 429 LYS A N 1
ATOM 3313 C CA . LYS A 1 429 ? -24.461 28.975 35.548 1.00 90.75 429 LYS A CA 1
ATOM 3314 C C . LYS A 1 429 ? -23.045 28.755 35.037 1.00 90.75 429 LYS A C 1
ATOM 3316 O O . LYS A 1 429 ? -22.159 28.389 35.807 1.00 90.75 429 LYS A O 1
ATOM 3321 N N . ALA A 1 430 ? -22.837 29.023 33.753 1.00 86.69 430 ALA A N 1
ATOM 3322 C CA . ALA A 1 430 ? -21.547 28.898 33.083 1.00 86.69 430 ALA A CA 1
ATOM 3323 C C . ALA A 1 430 ? -20.751 30.223 33.092 1.00 86.69 430 ALA A C 1
ATOM 3325 O O . ALA A 1 430 ? -20.227 30.673 32.078 1.00 86.69 430 ALA A O 1
ATOM 3326 N N . ASP A 1 431 ? -20.710 30.892 34.250 1.00 85.69 431 ASP A N 1
ATOM 3327 C CA . ASP A 1 431 ? -20.117 32.227 34.431 1.00 85.69 431 ASP A CA 1
ATOM 3328 C C . ASP A 1 431 ? -18.662 32.199 34.938 1.00 85.69 431 ASP A C 1
ATOM 3330 O O . ASP A 1 431 ? -18.125 33.233 35.349 1.00 85.69 431 ASP A O 1
ATOM 3334 N N . GLY A 1 432 ? -18.039 31.015 34.969 1.00 84.81 432 GLY A N 1
ATOM 3335 C CA . GLY A 1 432 ? -16.688 30.814 35.488 1.00 84.81 432 GLY A CA 1
ATOM 3336 C C . GLY A 1 432 ? -16.556 31.065 36.996 1.00 84.81 432 GLY A C 1
ATOM 3337 O O . GLY A 1 432 ? -15.452 31.322 37.478 1.00 84.81 432 GLY A O 1
ATOM 3338 N N . LYS A 1 433 ? -17.651 31.025 37.771 1.00 92.06 433 LYS A N 1
ATOM 3339 C CA . LYS A 1 433 ? -17.634 31.195 39.236 1.00 92.06 433 LYS A CA 1
ATOM 3340 C C . LYS A 1 433 ? -18.143 29.950 39.958 1.00 92.06 433 LYS A C 1
ATOM 3342 O O . LYS A 1 433 ? -18.829 29.107 39.394 1.00 92.06 433 LYS A O 1
ATOM 3347 N N . TRP A 1 434 ? -17.794 29.839 41.240 1.00 92.56 434 TRP A N 1
ATOM 3348 C CA . TRP A 1 434 ? -18.263 28.746 42.091 1.00 92.56 434 TRP A CA 1
ATOM 3349 C C . TRP A 1 434 ? -19.718 28.951 42.527 1.00 92.56 434 TRP A C 1
ATOM 3351 O O . TRP A 1 434 ? -20.036 29.938 43.194 1.00 92.56 434 TRP A O 1
ATOM 3361 N N . HIS A 1 435 ? -20.566 27.962 42.260 1.00 93.69 435 HIS A N 1
ATOM 3362 C CA . HIS A 1 435 ? -21.957 27.895 42.709 1.00 93.69 435 HIS A CA 1
ATOM 3363 C C . HIS A 1 435 ? -22.144 26.721 43.666 1.00 93.69 435 HIS A C 1
ATOM 3365 O O . HIS A 1 435 ? -21.604 25.643 43.441 1.00 93.69 435 HIS A O 1
ATOM 3371 N N . ASN A 1 436 ? -22.895 26.924 44.754 1.00 94.44 436 ASN A N 1
ATOM 3372 C CA . ASN A 1 436 ? -23.194 25.860 45.718 1.00 94.44 436 ASN A CA 1
ATOM 3373 C C . ASN A 1 436 ? -24.545 25.219 45.409 1.00 94.44 436 ASN A C 1
ATOM 3375 O O . ASN A 1 436 ? -25.548 25.921 45.275 1.00 94.44 436 ASN A O 1
ATOM 3379 N N . VAL A 1 437 ? -24.572 23.893 45.418 1.00 93.94 437 VAL A N 1
ATOM 3380 C CA . VAL A 1 437 ? -25.768 23.071 45.231 1.00 93.94 437 VAL A CA 1
ATOM 3381 C C . VAL A 1 437 ? -25.919 22.097 46.392 1.00 93.94 437 VAL A C 1
ATOM 3383 O O . VAL A 1 437 ? -25.029 21.928 47.235 1.00 93.94 437 VAL A O 1
ATOM 3386 N N . ARG A 1 438 ? -27.084 21.471 46.486 1.00 93.06 438 ARG A N 1
ATOM 3387 C CA . ARG A 1 438 ? -27.279 20.372 47.423 1.00 93.06 438 ARG A CA 1
ATOM 3388 C C . ARG A 1 438 ? -26.484 19.154 46.940 1.00 93.06 438 ARG A C 1
ATOM 3390 O O . ARG A 1 438 ? -26.382 18.923 45.744 1.00 93.06 438 ARG A O 1
ATOM 3397 N N . THR A 1 439 ? -25.934 18.377 47.868 1.00 91.00 439 THR A N 1
ATOM 3398 C CA . THR A 1 439 ? -25.454 17.012 47.591 1.00 91.00 439 THR A CA 1
ATOM 3399 C C . THR A 1 439 ? -26.402 16.006 48.237 1.00 91.00 439 THR A C 1
ATOM 3401 O O . THR A 1 439 ? -26.907 16.238 49.346 1.00 91.00 439 THR A O 1
ATOM 3404 N N . PHE A 1 440 ? -26.652 14.892 47.554 1.00 90.62 440 PHE A N 1
ATOM 3405 C CA . PHE A 1 440 ? -27.426 13.768 48.077 1.00 90.62 440 PHE A CA 1
ATOM 3406 C C . PHE A 1 440 ? -26.588 12.798 48.917 1.00 90.62 440 PHE A C 1
ATOM 3408 O O . PHE A 1 440 ? -27.156 11.984 49.644 1.00 90.62 440 PHE A O 1
ATOM 3415 N N . SER A 1 441 ? -25.263 12.956 48.934 1.00 86.00 441 SER A N 1
ATOM 3416 C CA . SER A 1 441 ? -24.358 12.221 49.827 1.00 86.00 441 SER A CA 1
ATOM 3417 C C . SER A 1 441 ? -24.602 12.542 51.309 1.00 86.00 441 SER A C 1
ATOM 3419 O O . SER A 1 441 ? -24.279 11.741 52.185 1.00 86.00 441 SER A O 1
ATOM 3421 N N . LYS A 1 442 ? -25.218 13.696 51.616 1.00 86.69 442 LYS A N 1
ATOM 3422 C CA . LYS A 1 442 ? -25.598 14.120 52.974 1.00 86.69 442 LYS A CA 1
ATOM 3423 C C . LYS A 1 442 ? -27.120 14.099 53.165 1.00 86.69 442 LYS A C 1
ATOM 3425 O O . LYS A 1 442 ? -27.858 14.754 52.429 1.00 86.69 442 LYS A O 1
ATOM 3430 N N . LYS A 1 443 ? -27.600 13.421 54.219 1.00 84.44 443 LYS A N 1
ATOM 3431 C CA . LYS A 1 443 ? -29.031 13.399 54.589 1.00 84.44 443 LYS A CA 1
ATOM 3432 C C . LYS A 1 443 ? -29.538 14.795 54.990 1.00 84.44 443 LYS A C 1
ATOM 3434 O O . LYS A 1 443 ? -28.862 15.527 55.710 1.00 84.44 443 LYS A O 1
ATOM 3439 N N . GLY A 1 444 ? -30.763 15.124 54.571 1.00 81.94 444 GLY A N 1
ATOM 3440 C CA . GLY A 1 444 ? -31.435 16.398 54.864 1.00 81.94 444 GLY A CA 1
ATOM 3441 C C . GLY A 1 444 ? -31.056 17.564 53.928 1.00 81.94 444 GLY A C 1
ATOM 3442 O O . GLY A 1 444 ? -30.227 17.400 53.026 1.00 81.94 444 GLY A O 1
ATOM 3443 N N . PRO A 1 445 ? -31.675 18.749 54.107 1.00 86.12 445 PRO A N 1
ATOM 3444 C CA . PRO A 1 445 ? -31.378 19.941 53.313 1.00 86.12 445 PRO A CA 1
ATOM 3445 C C . PRO A 1 445 ? -29.940 20.407 53.557 1.00 86.12 445 PRO A C 1
ATOM 3447 O O . PRO A 1 445 ? -29.509 20.537 54.703 1.00 86.12 445 PRO A O 1
ATOM 3450 N N . ASN A 1 446 ? -29.181 20.667 52.494 1.00 90.06 446 ASN A N 1
ATOM 3451 C CA . ASN A 1 446 ? -27.796 21.117 52.601 1.00 90.06 446 ASN A CA 1
ATOM 3452 C C . ASN A 1 446 ? -27.358 21.899 51.350 1.00 90.06 446 ASN A C 1
ATOM 3454 O O . ASN A 1 446 ? -28.048 21.891 50.335 1.00 90.06 446 ASN A O 1
ATOM 3458 N N . LYS A 1 447 ? -26.197 22.555 51.438 1.00 90.69 447 LYS A N 1
ATOM 3459 C CA . LYS A 1 447 ? -25.486 23.189 50.313 1.00 90.69 447 LYS A CA 1
ATOM 3460 C C . LYS A 1 447 ? -24.034 22.702 50.244 1.00 90.69 447 LYS A C 1
ATOM 3462 O O . LYS A 1 447 ? -23.107 23.499 50.123 1.00 90.69 447 LYS A O 1
ATOM 3467 N N . ALA A 1 448 ? -23.836 21.406 50.485 1.00 89.38 448 ALA A N 1
ATOM 3468 C CA . ALA A 1 448 ? -22.507 20.816 50.601 1.00 89.38 448 ALA A CA 1
ATOM 3469 C C . ALA A 1 448 ? -21.935 20.333 49.253 1.00 89.38 448 ALA A C 1
ATOM 3471 O O . ALA A 1 448 ? -20.820 19.838 49.242 1.00 89.38 448 ALA A O 1
ATOM 3472 N N . GLY A 1 449 ? -22.629 20.528 48.128 1.00 92.69 449 GLY A N 1
ATOM 3473 C CA . GLY A 1 449 ? -22.061 20.399 46.782 1.00 92.69 449 GLY A CA 1
ATOM 3474 C C . GLY A 1 449 ? -21.662 21.761 46.204 1.00 92.69 449 GLY A C 1
ATOM 3475 O O . GLY A 1 449 ? -22.204 22.795 46.602 1.00 92.69 449 GLY A O 1
ATOM 3476 N N . ALA A 1 450 ? -20.716 21.790 45.268 1.00 94.19 450 ALA A N 1
ATOM 3477 C CA . ALA A 1 450 ? -20.367 22.989 44.513 1.00 94.19 450 ALA A CA 1
ATOM 3478 C C . ALA A 1 450 ? -19.832 22.670 43.112 1.00 94.19 450 ALA A C 1
ATOM 3480 O O . ALA A 1 450 ? -19.238 21.616 42.906 1.00 94.19 450 ALA A O 1
ATOM 3481 N N . TYR A 1 451 ? -19.989 23.602 42.173 1.00 96.19 451 TYR A N 1
ATOM 3482 C CA . TYR A 1 451 ? -19.454 23.495 40.815 1.00 96.19 451 TYR A CA 1
ATOM 3483 C C . TYR A 1 451 ? -18.955 24.845 40.280 1.00 96.19 451 TYR A C 1
ATOM 3485 O O . TYR A 1 451 ? -19.314 25.892 40.816 1.00 96.19 451 TYR A O 1
ATOM 3493 N N . ILE A 1 452 ? -18.154 24.810 39.219 1.00 94.69 452 ILE A N 1
ATOM 3494 C CA . ILE A 1 452 ? -17.739 25.940 38.375 1.00 94.69 452 ILE A CA 1
ATOM 3495 C C . ILE A 1 452 ? -17.691 25.461 36.919 1.00 94.69 452 ILE A C 1
ATOM 3497 O O . ILE A 1 452 ? -17.185 24.369 36.667 1.00 94.69 452 ILE A O 1
ATOM 3501 N N . LEU A 1 453 ? -18.199 26.260 35.980 1.00 92.50 453 LEU A N 1
ATOM 3502 C CA . LEU A 1 453 ? -18.190 25.978 34.539 1.00 92.50 453 LEU A CA 1
ATOM 3503 C C . LEU A 1 453 ? -17.811 27.250 33.766 1.00 92.50 453 LEU A C 1
ATOM 3505 O O . LEU A 1 453 ? -18.377 28.310 34.028 1.00 92.50 453 LEU A O 1
ATOM 3509 N N . ASP A 1 454 ? -16.864 27.140 32.836 1.00 85.69 454 ASP A N 1
ATOM 3510 C CA . ASP A 1 454 ? -16.384 28.205 31.950 1.00 85.69 454 ASP A CA 1
ATOM 3511 C C . ASP A 1 454 ? -16.430 27.728 30.486 1.00 85.69 454 ASP A C 1
ATOM 3513 O O . ASP A 1 454 ? -15.689 26.825 30.083 1.00 85.69 454 ASP A O 1
ATOM 3517 N N . LEU A 1 455 ? -17.308 28.347 29.688 1.00 76.81 455 LEU A N 1
ATOM 3518 C CA . LEU A 1 455 ? -17.506 28.033 28.265 1.00 76.81 455 LEU A CA 1
ATOM 3519 C C . LEU A 1 455 ? -16.389 28.568 27.365 1.00 76.81 455 LEU A C 1
ATOM 3521 O O . LEU A 1 455 ? -16.303 28.187 26.201 1.00 76.81 455 LEU A O 1
ATOM 3525 N N . HIS A 1 456 ? -15.558 29.483 27.863 1.00 64.56 456 HIS A N 1
ATOM 3526 C CA . HIS A 1 456 ? -14.482 30.099 27.088 1.00 64.56 456 HIS A CA 1
ATOM 3527 C C . HIS A 1 456 ? -13.141 29.371 27.245 1.00 64.56 456 HIS A C 1
ATOM 3529 O O . HIS A 1 456 ? -12.250 29.568 26.419 1.00 64.56 456 HIS A O 1
ATOM 3535 N N . GLY A 1 457 ? -13.035 28.461 28.217 1.00 58.84 457 GLY A N 1
ATOM 3536 C CA . GLY A 1 457 ? -12.033 27.401 28.208 1.00 58.84 457 GLY A CA 1
ATOM 3537 C C . GLY A 1 457 ? -10.575 27.820 28.433 1.00 58.84 457 GLY A C 1
ATOM 3538 O O . GLY A 1 457 ? -10.260 28.901 28.923 1.00 58.84 457 GLY A O 1
ATOM 3539 N N . GLY A 1 458 ? -9.652 26.905 28.103 1.00 49.59 458 GLY A N 1
ATOM 3540 C CA . GLY A 1 458 ? -8.198 27.144 28.117 1.00 49.59 458 GLY A CA 1
ATOM 3541 C C . GLY A 1 458 ? -7.683 27.868 26.861 1.00 49.59 458 GLY A C 1
ATOM 3542 O O . GLY A 1 458 ? -8.459 28.391 26.072 1.00 49.59 458 GLY A O 1
ATOM 3543 N N . ARG A 1 459 ? -6.358 27.870 26.622 1.00 40.19 459 ARG A N 1
ATOM 3544 C CA . ARG A 1 459 ? -5.730 28.496 25.424 1.00 40.19 459 ARG A CA 1
ATOM 3545 C C . ARG A 1 459 ? -6.276 27.997 24.074 1.00 40.19 459 ARG A C 1
ATOM 3547 O O . ARG A 1 459 ? -6.033 28.641 23.061 1.00 40.19 459 ARG A O 1
ATOM 3554 N N . ASP A 1 460 ? -6.943 26.851 24.071 1.00 43.53 460 ASP A N 1
ATOM 3555 C CA . ASP A 1 460 ? -7.510 26.132 22.931 1.00 43.53 460 ASP A CA 1
ATOM 3556 C C . ASP A 1 460 ? -9.020 26.366 22.733 1.00 43.53 460 ASP A C 1
ATOM 3558 O O . ASP A 1 460 ? -9.574 25.902 21.743 1.00 43.53 460 ASP A O 1
ATOM 3562 N N . GLY A 1 461 ? -9.688 27.093 23.638 1.00 53.19 461 GLY A N 1
ATOM 3563 C CA . GLY A 1 461 ? -11.125 27.381 23.546 1.00 53.19 461 GLY A CA 1
ATOM 3564 C C . GLY A 1 461 ? -12.048 26.223 23.949 1.00 53.19 461 GLY A C 1
ATOM 3565 O O . GLY A 1 461 ? -13.256 26.324 23.754 1.00 53.19 461 GLY A O 1
ATOM 3566 N N . THR A 1 462 ? -11.503 25.140 24.516 1.00 68.00 462 THR A N 1
ATOM 3567 C CA . THR A 1 462 ? -12.272 23.979 25.000 1.00 68.00 462 THR A CA 1
ATOM 3568 C C . THR A 1 462 ? -12.935 24.293 26.349 1.00 68.00 462 THR A C 1
ATOM 3570 O O . THR A 1 462 ? -12.190 24.609 27.286 1.00 68.00 462 THR A O 1
ATOM 3573 N N . PRO A 1 463 ? -14.275 24.182 26.498 1.00 82.06 463 PRO A N 1
ATOM 3574 C CA . PRO A 1 463 ? -14.970 24.425 27.765 1.00 82.06 463 PRO A CA 1
ATOM 3575 C C . PRO A 1 463 ? -14.436 23.575 28.922 1.00 82.06 463 PRO A C 1
ATOM 3577 O O . PRO A 1 463 ? -14.133 22.390 28.754 1.00 82.06 463 PRO A O 1
ATOM 3580 N N . LYS A 1 464 ? -14.320 24.177 30.111 1.00 88.25 464 LYS A N 1
ATOM 3581 C CA . LYS A 1 464 ? -13.750 23.536 31.311 1.00 88.25 464 LYS A CA 1
ATOM 3582 C C . LYS A 1 464 ? -14.573 23.831 32.551 1.00 88.25 464 LYS A C 1
ATOM 3584 O O . LYS A 1 464 ? -15.199 24.878 32.669 1.00 88.25 464 LYS A O 1
ATOM 3589 N N . GLY A 1 465 ? -14.520 22.921 33.515 1.00 91.38 465 GLY A N 1
ATOM 3590 C CA . GLY A 1 465 ? -15.260 23.035 34.761 1.00 91.38 465 GLY A CA 1
ATOM 3591 C C . GLY A 1 465 ? -14.638 22.240 35.902 1.00 91.38 465 GLY A C 1
ATOM 3592 O O . GLY A 1 465 ? -13.645 21.525 35.756 1.00 91.38 465 GLY A O 1
ATOM 3593 N N . SER A 1 466 ? -15.199 22.387 37.094 1.00 94.19 466 SER A N 1
ATOM 3594 C CA . SER A 1 466 ? -14.853 21.571 38.257 1.00 94.19 466 SER A CA 1
ATOM 3595 C C . SER A 1 466 ? -16.066 21.374 39.149 1.00 94.19 466 SER A C 1
ATOM 3597 O O . SER A 1 466 ? -16.879 22.277 39.319 1.00 94.19 466 SER A O 1
ATOM 3599 N N . ILE A 1 467 ? -16.160 20.194 39.747 1.00 96.94 467 ILE A N 1
ATOM 3600 C CA . ILE A 1 467 ? -17.283 19.737 40.561 1.00 96.94 467 ILE A CA 1
ATOM 3601 C C . ILE A 1 467 ? -16.722 19.243 41.903 1.00 96.94 467 ILE A C 1
ATOM 3603 O O . ILE A 1 467 ? -15.636 18.667 41.961 1.00 96.94 467 ILE A O 1
ATOM 3607 N N . SER A 1 468 ? -17.405 19.521 43.012 1.00 92.94 468 SER A N 1
ATOM 3608 C CA . SER A 1 468 ? -16.996 19.093 44.349 1.00 92.94 468 SER A CA 1
ATOM 3609 C C . SER A 1 468 ? -18.190 18.705 45.205 1.00 92.94 468 SER A C 1
ATOM 3611 O O . SER A 1 468 ? -19.142 19.474 45.341 1.00 92.94 468 SER A O 1
ATOM 3613 N N . ASP A 1 469 ? -18.074 17.567 45.880 1.00 91.94 469 ASP A N 1
ATOM 3614 C CA . ASP A 1 469 ? -18.862 17.251 47.061 1.00 91.94 469 ASP A CA 1
ATOM 3615 C C . ASP A 1 469 ? -18.015 17.553 48.313 1.00 91.94 469 ASP A C 1
ATOM 3617 O O . ASP A 1 469 ? -17.056 16.859 48.644 1.00 91.94 469 ASP A O 1
ATOM 3621 N N . LYS A 1 470 ? -18.356 18.627 49.031 1.00 88.19 470 LYS A N 1
ATOM 3622 C CA . LYS A 1 470 ? -17.657 19.072 50.250 1.00 88.19 470 LYS A CA 1
ATOM 3623 C C . LYS A 1 470 ? -17.966 18.188 51.457 1.00 88.19 470 LYS A C 1
ATOM 3625 O O . LYS A 1 470 ? -17.324 18.351 52.491 1.00 88.19 470 LYS A O 1
ATOM 3630 N N . TYR A 1 471 ? -18.976 17.321 51.372 1.00 84.56 471 TYR A N 1
ATOM 3631 C CA . TYR A 1 471 ? -19.316 16.387 52.438 1.00 84.56 471 TYR A CA 1
ATOM 3632 C C . TYR A 1 471 ? -18.468 15.117 52.361 1.00 84.56 471 TYR A C 1
ATOM 3634 O O . TYR A 1 471 ? -17.947 14.686 53.387 1.00 84.56 471 TYR A O 1
ATOM 3642 N N . THR A 1 472 ? -18.294 14.552 51.164 1.00 83.19 472 THR A N 1
ATOM 3643 C CA . THR A 1 472 ? -17.417 13.386 50.946 1.00 83.19 472 THR A CA 1
ATOM 3644 C C . THR A 1 472 ? -15.949 13.786 50.769 1.00 83.19 472 THR A C 1
ATOM 3646 O O . THR A 1 472 ? -15.059 12.972 50.997 1.00 83.19 472 THR A O 1
ATOM 3649 N N . GLY A 1 473 ? -15.688 15.045 50.399 1.00 82.56 473 GLY A N 1
ATOM 3650 C CA . GLY A 1 473 ? -14.357 15.559 50.067 1.00 82.56 473 GLY A CA 1
ATOM 3651 C C . GLY A 1 473 ? -13.953 15.317 48.608 1.00 82.56 473 GLY A C 1
ATOM 3652 O O . GLY A 1 473 ? -12.856 15.707 48.210 1.00 82.56 473 GLY A O 1
ATOM 3653 N N . GLU A 1 474 ? -14.827 14.702 47.810 1.00 85.12 474 GLU A N 1
ATOM 3654 C CA . GLU A 1 474 ? -14.569 14.341 46.420 1.00 85.12 474 GLU A CA 1
ATOM 3655 C C . GLU A 1 474 ? -14.564 15.571 45.502 1.00 85.12 474 GLU A C 1
ATOM 3657 O O . GLU A 1 474 ? -15.356 16.511 45.658 1.00 85.12 474 GLU A O 1
ATOM 3662 N N . ARG A 1 475 ? -13.643 15.583 44.534 1.00 90.00 475 ARG A N 1
ATOM 3663 C CA . ARG A 1 475 ? -13.497 16.647 43.534 1.00 90.00 475 ARG A CA 1
ATOM 3664 C C . ARG A 1 475 ? -13.249 16.030 42.164 1.00 90.00 475 ARG A C 1
ATOM 3666 O O . ARG A 1 475 ? -12.412 15.143 42.042 1.00 90.00 475 ARG A O 1
ATOM 3673 N N . HIS A 1 476 ? -13.914 16.559 41.147 1.00 91.88 476 HIS A N 1
ATOM 3674 C CA . HIS A 1 476 ? -13.773 16.144 39.758 1.00 91.88 476 HIS A CA 1
ATOM 3675 C C . HIS A 1 476 ? -13.470 17.365 38.888 1.00 91.88 476 HIS A C 1
ATOM 3677 O O . HIS A 1 476 ? -14.208 18.352 38.909 1.00 91.88 476 HIS A O 1
ATOM 3683 N N . ALA A 1 477 ? -12.362 17.319 38.151 1.00 90.25 477 ALA A N 1
ATOM 3684 C CA . ALA A 1 477 ? -12.074 18.289 37.102 1.00 90.25 477 ALA A CA 1
ATOM 3685 C C . ALA A 1 477 ? -12.741 17.811 35.809 1.00 90.25 477 ALA A C 1
ATOM 3687 O O . ALA A 1 477 ? -12.600 16.646 35.455 1.00 90.25 477 ALA A O 1
ATOM 3688 N N . TRP A 1 478 ? -13.447 18.706 35.122 1.00 90.94 478 TRP A N 1
ATOM 3689 C CA . TRP A 1 478 ? -14.244 18.382 33.942 1.00 90.94 478 TRP A CA 1
ATOM 3690 C C . TRP A 1 478 ? -13.785 19.207 32.734 1.00 90.94 478 TRP A C 1
ATOM 3692 O O . TRP A 1 478 ? -13.381 20.366 32.866 1.00 90.94 478 TRP A O 1
ATOM 3702 N N . THR A 1 479 ? -13.805 18.608 31.549 1.00 82.56 479 THR A N 1
ATOM 3703 C CA . THR A 1 479 ? -13.506 19.242 30.255 1.00 82.56 479 THR A CA 1
ATOM 3704 C C . THR A 1 479 ? -14.425 18.612 29.214 1.00 82.56 479 THR A C 1
ATOM 3706 O O . THR A 1 479 ? -14.648 17.408 29.279 1.00 82.56 479 THR A O 1
ATOM 3709 N N . PHE A 1 480 ? -14.957 19.410 28.288 1.00 80.31 480 PHE A N 1
ATOM 3710 C CA . PHE A 1 480 ? -15.887 18.918 27.268 1.00 80.31 480 PHE A CA 1
ATOM 3711 C C . PHE A 1 480 ? -15.173 18.054 26.213 1.00 80.31 480 PHE A C 1
ATOM 3713 O O . PHE A 1 480 ? -14.173 18.492 25.644 1.00 80.31 480 PHE A O 1
ATOM 3720 N N . ASP A 1 481 ? -15.708 16.859 25.942 1.00 60.72 481 ASP A N 1
ATOM 3721 C CA . ASP A 1 481 ? -15.133 15.834 25.043 1.00 60.72 481 ASP A CA 1
ATOM 3722 C C . ASP A 1 481 ? -15.994 15.592 23.773 1.00 60.72 481 ASP A C 1
ATOM 3724 O O . ASP A 1 481 ? -15.860 14.586 23.080 1.00 60.72 481 ASP A O 1
ATOM 3728 N N . GLY A 1 482 ? -16.922 16.512 23.460 1.00 60.00 482 GLY A N 1
ATOM 3729 C CA . GLY A 1 482 ? -17.830 16.430 22.303 1.00 60.00 482 GLY A CA 1
ATOM 3730 C C . GLY A 1 482 ? -17.293 17.058 20.999 1.00 60.00 482 GLY A C 1
ATOM 3731 O O . GLY A 1 482 ? -16.274 17.756 21.001 1.00 60.00 482 GLY A O 1
ATOM 3732 N N . PRO A 1 483 ? -17.965 16.837 19.846 1.00 50.94 483 PRO A N 1
ATOM 3733 C CA . PRO A 1 483 ? -17.499 17.307 18.541 1.00 50.94 483 PRO A CA 1
ATOM 3734 C C . PRO A 1 483 ? -17.526 18.841 18.423 1.00 50.94 483 PRO A C 1
ATOM 3736 O O . PRO A 1 483 ? -18.570 19.477 18.484 1.00 50.94 483 PRO A O 1
ATOM 3739 N N . LEU A 1 484 ? -16.357 19.437 18.177 1.00 51.38 484 LEU A N 1
ATOM 3740 C CA . LEU A 1 484 ? -16.159 20.894 18.158 1.00 51.38 484 LEU A CA 1
ATOM 3741 C C . LEU A 1 484 ? -16.540 21.587 16.824 1.00 51.38 484 LEU A C 1
ATOM 3743 O O . LEU A 1 484 ? -16.579 22.816 16.793 1.00 51.38 484 LEU A O 1
ATOM 3747 N N . LEU A 1 485 ? -16.782 20.841 15.729 1.00 50.97 485 LEU A N 1
ATOM 3748 C CA . LEU A 1 485 ? -16.906 21.376 14.355 1.00 50.97 485 LEU A CA 1
ATOM 3749 C C . LEU A 1 485 ? -18.291 21.166 13.717 1.00 50.97 485 LEU A C 1
ATOM 3751 O O . LEU A 1 485 ? -18.790 20.037 13.687 1.00 50.97 485 LEU A O 1
ATOM 3755 N N . THR A 1 486 ? -18.842 22.214 13.094 1.00 50.44 486 THR A N 1
ATOM 3756 C CA . THR A 1 486 ? -20.133 22.166 12.378 1.00 50.44 486 THR A CA 1
ATOM 3757 C C . THR A 1 486 ? -20.027 21.460 11.006 1.00 50.44 486 THR A C 1
ATOM 3759 O O . THR A 1 486 ? -18.929 21.343 10.442 1.00 50.44 486 THR A O 1
ATOM 3762 N N . PRO A 1 487 ? -21.138 20.968 10.421 1.00 49.12 487 PRO A N 1
ATOM 3763 C CA . PRO A 1 487 ? -21.161 20.383 9.072 1.00 49.12 487 PRO A CA 1
ATOM 3764 C C . PRO A 1 487 ? -20.599 21.303 7.974 1.00 49.12 487 PRO A C 1
ATOM 3766 O O . PRO A 1 487 ? -19.889 20.840 7.080 1.00 49.12 487 PRO A O 1
ATOM 3769 N N . GLU A 1 488 ? -20.838 22.609 8.082 1.00 53.03 488 GLU A N 1
ATOM 3770 C CA . GLU A 1 488 ? -20.350 23.651 7.169 1.00 53.03 488 GLU A CA 1
ATOM 3771 C C . GLU A 1 488 ? -18.822 23.756 7.235 1.00 53.03 488 GLU A C 1
ATOM 3773 O O . GLU A 1 488 ? -18.140 23.862 6.212 1.00 53.03 488 GLU A O 1
ATOM 3778 N N . GLN A 1 489 ? -18.258 23.636 8.441 1.00 55.28 489 GLN A N 1
ATOM 3779 C CA . GLN A 1 489 ? -16.813 23.626 8.657 1.00 55.28 489 GLN A CA 1
ATOM 3780 C C . GLN A 1 489 ? -16.168 22.356 8.081 1.00 55.28 489 GLN A C 1
ATOM 3782 O O . GLN A 1 489 ? -15.109 22.438 7.458 1.00 55.28 489 GLN A O 1
ATOM 3787 N N . LYS A 1 490 ? -16.824 21.191 8.193 1.00 54.00 490 LYS A N 1
ATOM 3788 C CA . LYS A 1 490 ? -16.351 19.939 7.569 1.00 54.00 490 LYS A CA 1
ATOM 3789 C C . LYS A 1 490 ? -16.392 20.003 6.037 1.00 54.00 490 LYS A C 1
ATOM 3791 O O . LYS A 1 490 ? -15.431 19.580 5.393 1.00 54.00 490 LYS A O 1
ATOM 3796 N N . ALA A 1 491 ? -17.461 20.547 5.450 1.00 56.06 491 ALA A N 1
ATOM 3797 C CA . ALA A 1 491 ? -17.583 20.739 4.001 1.00 56.06 491 ALA A CA 1
ATOM 3798 C C . ALA A 1 491 ? -16.497 21.686 3.463 1.00 56.06 491 ALA A C 1
ATOM 3800 O O . ALA A 1 491 ? -15.843 21.383 2.464 1.00 56.06 491 ALA A O 1
ATOM 3801 N N . ARG A 1 492 ? -16.223 22.778 4.185 1.00 64.69 492 ARG A N 1
ATOM 3802 C CA . ARG A 1 492 ? -15.127 23.697 3.868 1.00 64.69 492 ARG A CA 1
ATOM 3803 C C . ARG A 1 492 ? -13.754 23.036 3.972 1.00 64.69 492 ARG A C 1
ATOM 3805 O O . ARG A 1 492 ? -12.958 23.189 3.054 1.00 64.69 492 ARG A O 1
ATOM 3812 N N . MET A 1 493 ? -13.473 22.277 5.034 1.00 54.88 493 MET A N 1
ATOM 3813 C CA . MET A 1 493 ? -12.189 21.575 5.182 1.00 54.88 493 MET A CA 1
ATOM 3814 C C . MET A 1 493 ? -11.936 20.584 4.039 1.00 54.88 493 MET A C 1
ATOM 3816 O O . MET A 1 493 ? -10.813 20.512 3.547 1.00 54.88 493 MET A O 1
ATOM 3820 N N . ARG A 1 494 ? -12.968 19.860 3.578 1.00 62.28 494 ARG A N 1
ATOM 3821 C CA . ARG A 1 494 ? -12.870 18.962 2.412 1.00 62.28 494 ARG A CA 1
ATOM 3822 C C . ARG A 1 494 ? -12.618 19.743 1.124 1.00 62.28 494 ARG A C 1
ATOM 3824 O O . ARG A 1 494 ? -11.669 19.431 0.412 1.00 62.28 494 ARG A O 1
ATOM 3831 N N . ALA A 1 495 ? -13.393 20.797 0.864 1.00 67.00 495 ALA A N 1
ATOM 3832 C CA . ALA A 1 495 ? -13.216 21.643 -0.316 1.00 67.00 495 ALA A CA 1
ATOM 3833 C C . ALA A 1 495 ? -11.834 22.333 -0.349 1.00 67.00 495 ALA A C 1
ATOM 3835 O O . ALA A 1 495 ? -11.179 22.362 -1.391 1.00 67.00 495 ALA A O 1
ATOM 3836 N N . GLU A 1 496 ? -11.343 22.837 0.790 1.00 69.12 496 GLU A N 1
ATOM 3837 C CA . GLU A 1 496 ? -9.996 23.409 0.914 1.00 69.12 496 GLU A CA 1
ATOM 3838 C C . GLU A 1 496 ? -8.898 22.355 0.741 1.00 69.12 496 GLU A C 1
ATOM 3840 O O . GLU A 1 496 ? -7.901 22.631 0.075 1.00 69.12 496 GLU A O 1
ATOM 3845 N N . ALA A 1 497 ? -9.059 21.157 1.315 1.00 61.62 497 ALA A N 1
ATOM 3846 C CA . ALA A 1 497 ? -8.098 20.068 1.163 1.00 61.62 497 ALA A CA 1
ATOM 3847 C C . ALA A 1 497 ? -7.988 19.611 -0.298 1.00 61.62 497 ALA A C 1
ATOM 3849 O O . ALA A 1 497 ? -6.874 19.462 -0.795 1.00 61.62 497 ALA A O 1
ATOM 3850 N N . MET A 1 498 ? -9.115 19.470 -1.004 1.00 69.62 498 MET A N 1
ATOM 3851 C CA . MET A 1 498 ? -9.129 19.121 -2.428 1.00 69.62 498 MET A CA 1
ATOM 3852 C C . MET A 1 498 ? -8.480 20.200 -3.284 1.00 69.62 498 MET A C 1
ATOM 3854 O O . MET A 1 498 ? -7.618 19.892 -4.102 1.00 69.62 498 MET A O 1
ATOM 3858 N N . ARG A 1 499 ? -8.810 21.476 -3.049 1.00 74.81 499 ARG A N 1
ATOM 3859 C CA . ARG A 1 499 ? -8.181 22.567 -3.796 1.00 74.81 499 ARG A CA 1
ATOM 3860 C C . ARG A 1 499 ? -6.678 22.644 -3.529 1.00 74.81 499 ARG A C 1
ATOM 3862 O O . ARG A 1 499 ? -5.911 22.814 -4.466 1.00 74.81 499 ARG A O 1
ATOM 3869 N N . ARG A 1 500 ? -6.239 22.485 -2.274 1.00 70.19 500 ARG A N 1
ATOM 3870 C CA . ARG A 1 500 ? -4.806 22.440 -1.932 1.00 70.19 500 ARG A CA 1
ATOM 3871 C C . ARG A 1 500 ? -4.102 21.255 -2.586 1.00 70.19 500 ARG A C 1
ATOM 3873 O O . ARG A 1 500 ? -2.981 21.429 -3.049 1.00 70.19 500 ARG A O 1
ATOM 3880 N N . ALA A 1 501 ? -4.742 20.087 -2.637 1.00 70.56 501 ALA A N 1
ATOM 3881 C CA . ALA A 1 501 ? -4.210 18.920 -3.331 1.00 70.56 501 ALA A CA 1
ATOM 3882 C C . ALA A 1 501 ? -4.075 19.185 -4.839 1.00 70.56 501 ALA A C 1
ATOM 3884 O O . ALA A 1 501 ? -3.008 18.972 -5.396 1.00 70.56 501 ALA A O 1
ATOM 3885 N N . GLU A 1 502 ? -5.091 19.763 -5.484 1.00 77.25 502 GLU A N 1
ATOM 3886 C CA . GLU A 1 502 ? -5.034 20.132 -6.905 1.00 77.25 502 GLU A CA 1
ATOM 3887 C C . GLU A 1 502 ? -3.986 21.209 -7.208 1.00 77.25 502 GLU A C 1
ATOM 3889 O O . GLU A 1 502 ? -3.268 21.127 -8.204 1.00 77.25 502 GLU A O 1
ATOM 3894 N N . GLU A 1 503 ? -3.904 22.248 -6.375 1.00 76.56 503 GLU A N 1
ATOM 3895 C CA . GLU A 1 503 ? -2.892 23.298 -6.495 1.00 76.56 503 GLU A CA 1
ATOM 3896 C C . GLU A 1 503 ? -1.487 22.703 -6.349 1.00 76.56 503 GLU A C 1
ATOM 3898 O O . GLU A 1 503 ? -0.602 23.040 -7.141 1.00 76.56 503 GLU A O 1
ATOM 3903 N N . ALA A 1 504 ? -1.297 21.787 -5.394 1.00 72.19 504 ALA A N 1
ATOM 3904 C CA . ALA A 1 504 ? -0.051 21.055 -5.205 1.00 72.19 504 ALA A CA 1
ATOM 3905 C C . ALA A 1 504 ? 0.268 20.149 -6.404 1.00 72.19 504 ALA A C 1
ATOM 3907 O O . ALA A 1 504 ? 1.393 20.189 -6.895 1.00 72.19 504 ALA A O 1
ATOM 3908 N N . ASP A 1 505 ? -0.709 19.415 -6.939 1.00 78.62 505 ASP A N 1
ATOM 3909 C CA . ASP A 1 505 ? -0.540 18.542 -8.104 1.00 78.62 505 ASP A CA 1
ATOM 3910 C C . ASP A 1 505 ? -0.189 19.345 -9.363 1.00 78.62 505 ASP A C 1
ATOM 3912 O O . ASP A 1 505 ? 0.764 19.015 -10.070 1.00 78.62 505 ASP A O 1
ATOM 3916 N N . ARG A 1 506 ? -0.892 20.456 -9.630 1.00 83.25 506 ARG A N 1
ATOM 3917 C CA . ARG A 1 506 ? -0.584 21.359 -10.756 1.00 83.25 506 ARG A CA 1
ATOM 3918 C C . ARG A 1 506 ? 0.769 22.043 -10.582 1.00 83.25 506 ARG A C 1
ATOM 3920 O O . ARG A 1 506 ? 1.475 22.275 -11.565 1.00 83.25 506 ARG A O 1
ATOM 3927 N N . ALA A 1 507 ? 1.132 22.425 -9.358 1.00 82.19 507 ALA A N 1
ATOM 3928 C CA . ALA A 1 507 ? 2.457 22.962 -9.068 1.00 82.19 507 ALA A CA 1
ATOM 3929 C C . ALA A 1 507 ? 3.540 21.900 -9.304 1.00 82.19 507 ALA A C 1
ATOM 3931 O O . ALA A 1 507 ? 4.528 22.198 -9.971 1.00 82.19 507 ALA A O 1
ATOM 3932 N N . MET A 1 508 ? 3.317 20.661 -8.856 1.00 84.00 508 MET A N 1
ATOM 3933 C CA . MET A 1 508 ? 4.224 19.535 -9.075 1.00 84.00 508 MET A CA 1
ATOM 3934 C C . MET A 1 508 ? 4.383 19.227 -10.565 1.00 84.00 508 MET A C 1
ATOM 3936 O O . MET A 1 508 ? 5.508 19.108 -11.033 1.00 84.00 508 MET A O 1
ATOM 3940 N N . GLN A 1 509 ? 3.294 19.154 -11.334 1.00 86.94 509 GLN A N 1
ATOM 3941 C CA . GLN A 1 509 ? 3.349 18.905 -12.779 1.00 86.94 509 GLN A CA 1
ATOM 3942 C C . GLN A 1 509 ? 4.114 20.001 -13.527 1.00 86.94 509 GLN A C 1
ATOM 3944 O O . GLN A 1 509 ? 4.943 19.690 -14.380 1.00 86.94 509 GLN A O 1
ATOM 3949 N N . ARG A 1 510 ? 3.886 21.280 -13.191 1.00 87.69 510 ARG A N 1
ATOM 3950 C CA . ARG A 1 510 ? 4.652 22.396 -13.772 1.00 87.69 510 ARG A CA 1
ATOM 3951 C C . ARG A 1 510 ? 6.132 22.315 -13.408 1.00 87.69 510 ARG A C 1
ATOM 3953 O O . ARG A 1 510 ? 6.966 22.436 -14.297 1.00 87.69 510 ARG A O 1
ATOM 3960 N N . ALA A 1 511 ? 6.449 22.060 -12.139 1.00 87.44 511 ALA A N 1
ATOM 3961 C CA . ALA A 1 511 ? 7.827 21.889 -11.683 1.00 87.44 511 ALA A CA 1
ATOM 3962 C C . ALA A 1 511 ? 8.517 20.710 -12.391 1.00 87.44 511 ALA A C 1
ATOM 3964 O O . ALA A 1 511 ? 9.647 20.842 -12.844 1.00 87.44 511 ALA A O 1
ATOM 3965 N N . GLN A 1 512 ? 7.818 19.588 -12.574 1.00 91.81 512 GLN A N 1
ATOM 3966 C CA . GLN A 1 512 ? 8.321 18.437 -13.327 1.00 91.81 512 GLN A CA 1
ATOM 3967 C C . GLN A 1 512 ? 8.484 18.722 -14.824 1.00 91.81 512 GLN A C 1
ATOM 3969 O O . GLN A 1 512 ? 9.354 18.124 -15.453 1.00 91.81 512 GLN A O 1
ATOM 3974 N N . GLY A 1 513 ? 7.649 19.587 -15.406 1.00 92.25 513 GLY A N 1
ATOM 3975 C CA . GLY A 1 513 ? 7.787 20.051 -16.788 1.00 92.25 513 GLY A CA 1
ATOM 3976 C C . GLY A 1 513 ? 9.062 20.870 -16.980 1.00 92.25 513 GLY A C 1
ATOM 3977 O O . GLY A 1 513 ? 9.886 20.519 -17.817 1.00 92.25 513 GLY A O 1
ATOM 3978 N N . VAL A 1 514 ? 9.268 21.878 -16.128 1.00 93.25 514 VAL A N 1
ATOM 3979 C CA . VAL A 1 514 ? 10.493 22.698 -16.113 1.00 93.25 514 VAL A CA 1
ATOM 3980 C C . VAL A 1 514 ? 11.731 21.829 -15.873 1.00 93.25 514 VAL A C 1
ATOM 3982 O O . VAL A 1 514 ? 12.694 21.891 -16.633 1.00 93.25 514 VAL A O 1
ATOM 3985 N N . ALA A 1 515 ? 11.680 20.930 -14.888 1.00 94.69 515 ALA A N 1
ATOM 3986 C CA . ALA A 1 515 ? 12.788 20.023 -14.609 1.00 94.69 515 ALA A CA 1
ATOM 3987 C C . ALA A 1 515 ? 13.099 19.083 -15.790 1.00 94.69 515 ALA A C 1
ATOM 3989 O O . ALA A 1 515 ? 14.256 18.728 -16.002 1.00 94.69 515 ALA A O 1
ATOM 3990 N N . ALA A 1 516 ? 12.096 18.684 -16.582 1.00 97.06 516 ALA A N 1
ATOM 3991 C CA . ALA A 1 516 ? 12.309 17.877 -17.783 1.00 97.06 516 ALA A CA 1
ATOM 3992 C C . ALA A 1 516 ? 13.020 18.665 -18.897 1.00 97.06 516 ALA A C 1
ATOM 3994 O O . ALA A 1 516 ? 13.902 18.112 -19.558 1.00 97.06 516 ALA A O 1
ATOM 3995 N N . GLU A 1 517 ? 12.683 19.946 -19.078 1.00 96.94 517 GLU A N 1
ATOM 3996 C CA . GLU A 1 517 ? 13.379 20.849 -20.006 1.00 96.94 517 GLU A CA 1
ATOM 3997 C C . GLU A 1 517 ? 14.845 21.024 -19.590 1.00 96.94 517 GLU A C 1
ATOM 3999 O O . GLU A 1 517 ? 15.751 20.722 -20.370 1.00 96.94 517 GLU A O 1
ATOM 4004 N N . HIS A 1 518 ? 15.089 21.371 -18.324 1.00 97.88 518 HIS A N 1
ATOM 4005 C CA . HIS A 1 518 ? 16.434 21.475 -17.753 1.00 97.88 518 HIS A CA 1
ATOM 4006 C C . HIS A 1 518 ? 17.226 20.159 -17.871 1.00 97.88 518 HIS A C 1
ATOM 4008 O O . HIS A 1 518 ? 18.399 20.155 -18.241 1.00 97.88 518 HIS A O 1
ATOM 4014 N N . ALA A 1 519 ? 16.594 19.009 -17.613 1.00 98.00 519 ALA A N 1
ATOM 4015 C CA . ALA A 1 519 ? 17.222 17.700 -17.779 1.00 98.00 519 ALA A CA 1
ATOM 4016 C C . ALA A 1 519 ? 17.662 17.450 -19.231 1.00 98.00 519 ALA A C 1
ATOM 4018 O O . ALA A 1 519 ? 18.762 16.940 -19.463 1.00 98.00 519 ALA A O 1
ATOM 4019 N N . ALA A 1 520 ? 16.831 17.811 -20.212 1.00 97.81 520 ALA A N 1
ATOM 4020 C CA . ALA A 1 520 ? 17.173 17.690 -21.624 1.00 97.81 520 ALA A CA 1
ATOM 4021 C C . ALA A 1 520 ? 18.345 18.610 -22.010 1.00 97.81 520 ALA A C 1
ATOM 4023 O O . ALA A 1 520 ? 19.252 18.171 -22.720 1.00 97.81 520 ALA A O 1
ATOM 4024 N N . GLU A 1 521 ? 18.377 19.842 -21.496 1.00 97.88 521 GLU A N 1
ATOM 4025 C CA . GLU A 1 521 ? 19.491 20.777 -21.694 1.00 97.88 521 GLU A CA 1
ATOM 4026 C C . GLU A 1 521 ? 20.805 20.263 -21.100 1.00 97.88 521 GLU A C 1
ATOM 4028 O O . GLU A 1 521 ? 21.842 20.322 -21.764 1.00 97.88 521 GLU A O 1
ATOM 4033 N N . ILE A 1 522 ? 20.773 19.726 -19.875 1.00 98.06 522 ILE A N 1
ATOM 4034 C CA . ILE A 1 522 ? 21.948 19.136 -19.217 1.00 98.06 522 ILE A CA 1
ATOM 4035 C C . ILE A 1 522 ? 22.509 17.996 -20.069 1.00 98.06 522 ILE A C 1
ATOM 4037 O O . ILE A 1 522 ? 23.717 17.921 -20.293 1.00 98.06 522 ILE A O 1
ATOM 4041 N N . VAL A 1 523 ? 21.641 17.112 -20.571 1.00 97.81 523 VAL A N 1
ATOM 4042 C CA . VAL A 1 523 ? 22.064 15.991 -21.420 1.00 97.81 523 VAL A CA 1
ATOM 4043 C C . VAL A 1 523 ? 22.626 16.486 -22.755 1.00 97.81 523 VAL A C 1
ATOM 4045 O O . VAL A 1 523 ? 23.636 15.954 -23.213 1.00 97.81 523 VAL A O 1
ATOM 4048 N N . ALA A 1 524 ? 22.032 17.519 -23.358 1.00 97.19 524 ALA A N 1
ATOM 4049 C CA . ALA A 1 524 ? 22.502 18.107 -24.614 1.00 97.19 524 ALA A CA 1
ATOM 4050 C C . ALA A 1 524 ? 23.877 18.790 -24.491 1.00 97.19 524 ALA A C 1
ATOM 4052 O O . ALA A 1 524 ? 24.660 18.768 -25.439 1.00 97.19 524 ALA A O 1
ATOM 4053 N N . GLN A 1 525 ? 24.193 19.362 -23.326 1.00 96.06 525 GLN A N 1
ATOM 4054 C CA . GLN A 1 525 ? 25.512 19.932 -23.010 1.00 96.06 525 GLN A CA 1
ATOM 4055 C C . GLN A 1 525 ? 26.566 18.869 -22.657 1.00 96.06 525 GLN A C 1
ATOM 4057 O O . GLN A 1 525 ? 27.748 19.182 -22.495 1.00 96.06 525 GLN A O 1
ATOM 4062 N N . GLY A 1 526 ? 26.143 17.616 -22.505 1.00 95.94 526 GLY A N 1
ATOM 4063 C CA . GLY A 1 526 ? 26.975 16.515 -22.059 1.00 95.94 526 GLY A CA 1
ATOM 4064 C C . GLY A 1 526 ? 28.087 16.128 -23.033 1.00 95.94 526 GLY A C 1
ATOM 4065 O O . GLY A 1 526 ? 27.892 16.025 -24.242 1.00 95.94 526 GLY A O 1
ATOM 4066 N N . LEU A 1 527 ? 29.265 15.833 -22.482 1.00 96.19 527 LEU A N 1
ATOM 4067 C CA . LEU A 1 527 ? 30.397 15.260 -23.211 1.00 96.19 527 LEU A CA 1
ATOM 4068 C C . LEU A 1 527 ? 30.410 13.724 -23.094 1.00 96.19 527 LEU A C 1
ATOM 4070 O O . LEU A 1 527 ? 29.842 13.177 -22.146 1.00 96.19 527 LEU A O 1
ATOM 4074 N N . PRO A 1 528 ? 31.093 12.992 -23.995 1.00 95.19 528 PRO A N 1
ATOM 4075 C CA . PRO A 1 528 ? 31.215 11.536 -23.898 1.00 95.19 528 PRO A CA 1
ATOM 4076 C C . PRO A 1 528 ? 31.793 11.071 -22.553 1.00 95.19 528 PRO A C 1
ATOM 4078 O O . PRO A 1 528 ? 32.839 11.553 -22.119 1.00 95.19 528 PRO A O 1
ATOM 4081 N N . ALA A 1 529 ? 31.152 10.092 -21.909 1.00 95.12 529 ALA A N 1
ATOM 4082 C CA . ALA A 1 529 ? 31.473 9.679 -20.539 1.00 95.12 529 ALA A CA 1
ATOM 4083 C C . ALA A 1 529 ? 32.446 8.488 -20.398 1.00 95.12 529 ALA A C 1
ATOM 4085 O O . ALA A 1 529 ? 32.725 8.055 -19.282 1.00 95.12 529 ALA A O 1
ATOM 4086 N N . ALA A 1 530 ? 33.001 7.955 -21.492 1.00 91.12 530 ALA A N 1
ATOM 4087 C CA . ALA A 1 530 ? 33.859 6.757 -21.460 1.00 91.12 530 ALA A CA 1
ATOM 4088 C C . ALA A 1 530 ? 35.105 6.891 -20.553 1.00 91.12 530 ALA A C 1
ATOM 4090 O O . ALA A 1 530 ? 35.641 5.897 -20.066 1.00 91.12 530 ALA A O 1
ATOM 4091 N N . GLY A 1 531 ? 35.578 8.120 -20.318 1.00 90.19 531 GLY A N 1
ATOM 4092 C CA . GLY A 1 531 ? 36.716 8.413 -19.444 1.00 90.19 531 GLY A CA 1
ATOM 4093 C C . GLY A 1 531 ? 36.366 8.697 -17.982 1.00 90.19 531 GLY A C 1
ATOM 4094 O O . GLY A 1 531 ? 37.291 8.845 -17.186 1.00 90.19 531 GLY A O 1
ATOM 4095 N N . HIS A 1 532 ? 35.081 8.780 -17.633 1.00 96.94 532 HIS A N 1
ATOM 4096 C CA . HIS A 1 532 ? 34.638 9.180 -16.301 1.00 96.94 532 HIS A CA 1
ATOM 4097 C C . HIS A 1 532 ? 35.060 8.147 -15.242 1.00 96.94 532 HIS A C 1
ATOM 4099 O O . HIS A 1 532 ? 34.970 6.932 -15.447 1.00 96.94 532 HIS A O 1
ATOM 4105 N N . GLY A 1 533 ? 35.508 8.615 -14.083 1.00 96.00 533 GLY A N 1
ATOM 4106 C CA . GLY A 1 533 ? 36.049 7.820 -12.984 1.00 96.00 533 GLY A CA 1
ATOM 4107 C C . GLY A 1 533 ? 35.070 6.783 -12.457 1.00 96.00 533 GLY A C 1
ATOM 4108 O O . GLY A 1 533 ? 35.478 5.648 -12.225 1.00 96.00 533 GLY A O 1
ATOM 4109 N N . TYR A 1 534 ? 33.774 7.102 -12.384 1.00 96.31 534 TYR A N 1
ATOM 4110 C CA . TYR A 1 534 ? 32.756 6.121 -11.986 1.00 96.31 534 TYR A CA 1
ATOM 4111 C C . TYR A 1 534 ? 32.661 4.955 -12.976 1.00 96.31 534 TYR A C 1
ATOM 4113 O O . TYR A 1 534 ? 32.637 3.799 -12.559 1.00 96.31 534 TYR A O 1
ATOM 4121 N N . VAL A 1 535 ? 32.660 5.251 -14.282 1.00 96.38 535 VAL A N 1
ATOM 4122 C CA . VAL A 1 535 ? 32.593 4.247 -15.356 1.00 96.38 535 VAL A CA 1
ATOM 4123 C C . VAL A 1 535 ? 33.814 3.331 -15.283 1.00 96.38 535 VAL A C 1
ATOM 4125 O O . VAL A 1 535 ? 33.671 2.111 -15.271 1.00 96.38 535 VAL A O 1
ATOM 4128 N N . ARG A 1 536 ? 35.012 3.911 -15.122 1.00 95.81 536 ARG A N 1
ATOM 4129 C CA . ARG A 1 536 ? 36.266 3.158 -14.949 1.00 95.81 536 ARG A CA 1
ATOM 4130 C C . ARG A 1 536 ? 36.268 2.311 -13.681 1.00 95.81 536 ARG A C 1
ATOM 4132 O O . ARG A 1 536 ? 36.624 1.141 -13.734 1.00 95.81 536 ARG A O 1
ATOM 4139 N N . LYS A 1 537 ? 35.859 2.893 -12.551 1.00 95.12 537 LYS A N 1
ATOM 4140 C CA . LYS A 1 537 ? 35.817 2.228 -11.243 1.00 95.12 537 LYS A CA 1
ATOM 4141 C C . LYS A 1 537 ? 34.855 1.044 -11.237 1.00 95.12 537 LYS A C 1
ATOM 4143 O O . LYS A 1 537 ? 35.154 0.034 -10.611 1.00 95.12 537 LYS A O 1
ATOM 4148 N N . LYS A 1 538 ? 33.704 1.179 -11.898 1.00 94.31 538 LYS A N 1
ATOM 4149 C CA . LYS A 1 538 ? 32.703 0.114 -12.016 1.00 94.31 538 LYS A CA 1
ATOM 4150 C C . LYS A 1 538 ? 32.987 -0.860 -13.168 1.00 94.31 538 LYS A C 1
ATOM 4152 O O . LYS A 1 538 ? 32.404 -1.931 -13.190 1.00 94.31 538 LYS A O 1
ATOM 4157 N N . GLY A 1 539 ? 33.892 -0.533 -14.094 1.00 94.12 539 GLY A N 1
ATOM 4158 C CA . GLY A 1 539 ? 34.217 -1.398 -15.236 1.00 94.12 539 GLY A CA 1
ATOM 4159 C C . GLY A 1 539 ? 33.073 -1.536 -16.249 1.00 94.12 539 GLY A C 1
ATOM 4160 O O . GLY A 1 539 ? 32.993 -2.527 -16.971 1.00 94.12 539 GLY A O 1
ATOM 4161 N N . ILE A 1 540 ? 32.175 -0.552 -16.299 1.00 94.50 540 ILE A N 1
ATOM 4162 C CA . ILE A 1 540 ? 30.933 -0.598 -17.081 1.00 94.50 540 ILE A CA 1
ATOM 4163 C C . ILE A 1 540 ? 31.051 0.158 -18.410 1.00 94.50 540 ILE A C 1
ATOM 4165 O O . ILE A 1 540 ? 31.962 0.957 -18.614 1.00 94.50 540 ILE A O 1
ATOM 4169 N N . SER A 1 541 ? 30.114 -0.090 -19.329 1.00 92.00 541 SER A N 1
ATOM 4170 C CA . SER A 1 541 ? 29.965 0.703 -20.556 1.00 92.00 541 SER A CA 1
ATOM 4171 C C . SER A 1 541 ? 29.438 2.109 -20.241 1.00 92.00 541 SER A C 1
ATOM 4173 O O . SER A 1 541 ? 28.652 2.284 -19.311 1.00 92.00 541 SER A O 1
ATOM 4175 N N . ALA A 1 542 ? 29.827 3.098 -21.049 1.00 93.38 542 ALA A N 1
ATOM 4176 C CA . ALA A 1 542 ? 29.274 4.457 -21.014 1.00 93.38 542 ALA A CA 1
ATOM 4177 C C . ALA A 1 542 ? 28.096 4.654 -21.994 1.00 93.38 542 ALA A C 1
ATOM 4179 O O . ALA A 1 542 ? 27.794 5.778 -22.387 1.00 93.38 542 ALA A O 1
ATOM 4180 N N . GLU A 1 543 ? 27.463 3.565 -22.435 1.00 93.38 543 GLU A N 1
ATOM 4181 C CA . GLU A 1 543 ? 26.323 3.591 -23.356 1.00 93.38 543 GLU A CA 1
ATOM 4182 C C . GLU A 1 543 ? 25.189 4.478 -22.825 1.00 93.38 543 GLU A C 1
ATOM 4184 O O . GLU A 1 543 ? 24.718 4.297 -21.707 1.00 93.38 543 GLU A O 1
ATOM 4189 N N . GLY A 1 544 ? 24.756 5.454 -23.626 1.00 91.25 54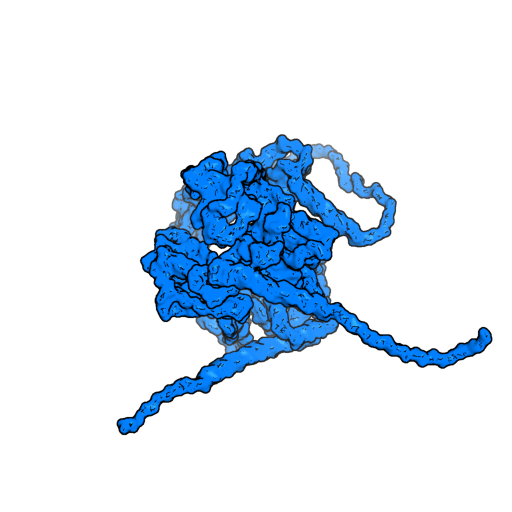4 GLY A N 1
ATOM 4190 C CA . GLY A 1 544 ? 23.681 6.377 -23.247 1.00 91.25 544 GLY A CA 1
ATOM 4191 C C . GLY A 1 544 ? 24.041 7.375 -22.138 1.00 91.25 544 GLY A C 1
ATOM 4192 O O . GLY A 1 544 ? 23.163 8.116 -21.699 1.00 91.25 544 GLY A O 1
ATOM 4193 N N . LEU A 1 545 ? 25.304 7.416 -21.697 1.00 96.25 545 LEU A N 1
ATOM 4194 C CA . LEU A 1 545 ? 25.780 8.306 -20.642 1.00 96.25 545 LEU A CA 1
ATOM 4195 C C . LEU A 1 545 ? 26.532 9.503 -21.208 1.00 96.25 545 LEU A C 1
ATOM 4197 O O . LEU A 1 545 ? 27.309 9.391 -22.161 1.00 96.25 545 LEU A O 1
ATOM 4201 N N . VAL A 1 546 ? 26.387 10.632 -20.528 1.00 97.88 546 VAL A N 1
ATOM 4202 C CA . VAL A 1 546 ? 27.200 11.826 -20.766 1.00 97.88 546 VAL A CA 1
ATOM 4203 C C . VAL A 1 546 ? 27.830 12.295 -19.462 1.00 97.88 546 VAL A C 1
ATOM 4205 O O . VAL A 1 546 ? 27.462 11.830 -18.389 1.00 97.88 546 VAL A O 1
ATOM 4208 N N . GLN A 1 547 ? 28.815 13.178 -19.535 1.00 97.94 547 GLN A N 1
ATOM 4209 C CA . GLN A 1 547 ? 29.388 13.834 -18.365 1.00 97.94 547 GLN A CA 1
ATOM 4210 C C . GLN A 1 547 ? 29.309 15.349 -18.513 1.00 97.94 547 GLN A C 1
ATOM 4212 O O . GLN A 1 547 ? 29.480 15.883 -19.610 1.00 97.94 547 GLN A O 1
ATOM 4217 N N . VAL A 1 548 ? 29.071 16.030 -17.399 1.00 97.62 548 VAL A N 1
ATOM 4218 C CA . VAL A 1 548 ? 29.021 17.494 -17.303 1.00 97.62 548 VAL A CA 1
ATOM 4219 C C . VAL A 1 548 ? 29.799 17.946 -16.072 1.00 97.62 548 VAL A C 1
ATOM 4221 O O . VAL A 1 548 ? 29.973 17.178 -15.124 1.00 97.62 548 VAL A O 1
ATOM 4224 N N . SER A 1 549 ? 30.267 19.192 -16.061 1.00 97.06 549 SER A N 1
ATOM 4225 C CA . SER A 1 549 ? 30.898 19.749 -14.866 1.00 97.06 549 SER A CA 1
ATOM 4226 C C . SER A 1 549 ? 29.857 20.067 -13.792 1.00 97.06 549 SER A C 1
ATOM 4228 O O . SER A 1 549 ? 28.710 20.411 -14.086 1.00 97.06 549 SER A O 1
ATOM 4230 N N . GLY A 1 550 ? 30.262 20.008 -12.527 1.00 96.12 550 GLY A N 1
ATOM 4231 C CA . GLY A 1 550 ? 29.429 20.405 -11.397 1.00 96.12 550 GLY A CA 1
ATOM 4232 C C . GLY A 1 550 ? 29.016 21.870 -11.484 1.00 96.12 550 GLY A C 1
ATOM 4233 O O . GLY A 1 550 ? 27.909 22.210 -11.084 1.00 96.12 550 GLY A O 1
ATOM 4234 N N . LYS A 1 551 ? 29.845 22.720 -12.103 1.00 96.00 551 LYS A N 1
ATOM 4235 C CA . LYS A 1 551 ? 29.488 24.101 -12.441 1.00 96.00 551 LYS A CA 1
ATOM 4236 C C . LYS A 1 551 ? 28.232 24.210 -13.310 1.00 96.00 551 LYS A C 1
ATOM 4238 O O . LYS A 1 551 ? 27.421 25.093 -13.060 1.00 96.00 551 LYS A O 1
ATOM 4243 N N . VAL A 1 552 ? 28.065 23.335 -14.307 1.00 96.19 552 VAL A N 1
ATOM 4244 C CA . VAL A 1 552 ? 26.847 23.307 -15.138 1.00 96.19 552 VAL A CA 1
ATOM 4245 C C . VAL A 1 552 ? 25.647 22.907 -14.284 1.00 96.19 552 VAL A C 1
ATOM 4247 O O . VAL A 1 552 ? 24.640 23.603 -14.295 1.00 96.19 552 VAL A O 1
ATOM 4250 N N . LEU A 1 553 ? 25.770 21.839 -13.488 1.00 96.12 553 LEU A N 1
ATOM 4251 C CA . LEU A 1 553 ? 24.677 21.358 -12.632 1.00 96.12 553 LEU A CA 1
ATOM 4252 C C . LEU A 1 553 ? 24.240 22.386 -11.581 1.00 96.12 553 LEU A C 1
ATOM 4254 O O . LEU A 1 553 ? 23.051 22.524 -11.324 1.00 96.12 553 LEU A O 1
ATOM 4258 N N . LEU A 1 554 ? 25.183 23.125 -10.994 1.00 95.00 554 LEU A N 1
ATOM 4259 C CA . LEU A 1 554 ? 24.900 24.186 -10.022 1.00 95.00 554 LEU A CA 1
ATOM 4260 C C . LEU A 1 554 ? 24.218 25.419 -10.642 1.00 95.00 554 LEU A C 1
ATOM 4262 O O . LEU A 1 554 ? 23.790 26.294 -9.897 1.00 95.00 554 LEU A O 1
ATOM 4266 N N . GLY A 1 555 ? 24.108 25.493 -11.973 1.00 93.81 555 GLY A N 1
ATOM 4267 C CA . GLY A 1 555 ? 23.289 26.489 -12.666 1.00 93.81 555 GLY A CA 1
ATOM 4268 C C . GLY A 1 555 ? 21.784 26.202 -12.623 1.00 93.81 555 GLY A C 1
ATOM 4269 O O . GLY A 1 555 ? 21.008 27.054 -13.042 1.00 93.81 555 GLY A O 1
ATOM 4270 N N . TYR A 1 556 ? 21.382 25.031 -12.118 1.00 94.19 556 TYR A N 1
ATOM 4271 C CA . TYR A 1 556 ? 19.996 24.576 -12.051 1.00 94.19 556 TYR A CA 1
ATOM 4272 C C . TYR A 1 556 ? 19.559 24.392 -10.589 1.00 94.19 556 TYR A C 1
ATOM 4274 O O . TYR A 1 556 ? 20.214 23.684 -9.811 1.00 94.19 556 TYR A O 1
ATOM 4282 N N . ASP A 1 557 ? 18.435 25.008 -10.213 1.00 90.75 557 ASP A N 1
ATOM 4283 C CA . ASP A 1 557 ? 17.913 25.010 -8.838 1.00 90.75 557 ASP A CA 1
ATOM 4284 C C . ASP A 1 557 ? 17.618 23.592 -8.318 1.00 90.75 557 ASP A C 1
ATOM 4286 O O . ASP A 1 557 ? 17.707 23.324 -7.120 1.00 90.75 557 ASP A O 1
ATOM 4290 N N . GLU A 1 558 ? 17.351 22.633 -9.207 1.00 93.88 558 GLU A N 1
ATOM 4291 C CA . GLU A 1 558 ? 17.079 21.236 -8.865 1.00 93.88 558 GLU A CA 1
ATOM 4292 C C . GLU A 1 558 ? 18.279 20.503 -8.236 1.00 93.88 558 GLU A C 1
ATOM 4294 O O . GLU A 1 558 ? 18.112 19.422 -7.656 1.00 93.88 558 GLU A O 1
ATOM 4299 N N . PHE A 1 559 ? 19.485 21.077 -8.307 1.00 92.56 559 PHE A N 1
ATOM 4300 C CA . PHE A 1 559 ? 20.685 20.566 -7.638 1.00 92.56 559 PHE A CA 1
ATOM 4301 C C . PHE A 1 559 ? 21.065 21.354 -6.382 1.00 92.56 559 PHE A C 1
ATOM 4303 O O . PHE A 1 559 ? 22.042 20.996 -5.716 1.00 92.56 559 PHE A O 1
ATOM 4310 N N . VAL A 1 560 ? 20.302 22.380 -6.005 1.00 86.50 560 VAL A N 1
ATOM 4311 C CA . VAL A 1 560 ? 20.549 23.209 -4.822 1.00 86.50 560 VAL A CA 1
ATOM 4312 C C . VAL A 1 560 ? 19.424 23.001 -3.806 1.00 86.50 560 VAL A C 1
ATOM 4314 O O . VAL A 1 560 ? 18.240 22.997 -4.121 1.00 86.50 560 VAL A O 1
ATOM 4317 N N . GLY A 1 561 ? 19.783 22.743 -2.548 1.00 76.50 561 GLY A N 1
ATOM 4318 C CA . GLY A 1 561 ? 18.803 22.578 -1.481 1.00 76.50 561 GLY A CA 1
ATOM 4319 C C . GLY A 1 561 ? 18.163 23.890 -1.045 1.00 76.50 561 GLY A C 1
ATOM 4320 O O . GLY A 1 561 ? 18.773 24.943 -1.160 1.00 76.50 561 GLY A O 1
ATOM 4321 N N . GLU A 1 562 ? 16.974 23.818 -0.442 1.00 70.81 562 GLU A N 1
ATOM 4322 C CA . GLU A 1 562 ? 16.252 24.980 0.121 1.00 70.81 562 GLU A CA 1
ATOM 4323 C C . GLU A 1 562 ? 17.075 25.780 1.147 1.00 70.81 562 GLU A C 1
ATOM 4325 O O . GLU A 1 562 ? 16.880 26.975 1.330 1.00 70.81 562 GLU A O 1
ATOM 4330 N N . ASN A 1 563 ? 18.038 25.130 1.804 1.00 76.00 563 ASN A N 1
ATOM 4331 C CA . ASN A 1 563 ? 18.994 25.755 2.720 1.00 76.00 563 ASN A CA 1
ATOM 4332 C C . ASN A 1 563 ? 20.271 26.269 2.019 1.00 76.00 563 ASN A C 1
ATOM 4334 O O . ASN A 1 563 ? 21.280 26.507 2.684 1.00 76.00 563 ASN A O 1
ATOM 4338 N N . GLY A 1 564 ? 20.264 26.346 0.688 1.00 77.75 564 GLY A N 1
ATOM 4339 C CA . GLY A 1 564 ? 21.401 26.697 -0.161 1.00 77.75 564 GLY A CA 1
ATOM 4340 C C . GLY A 1 564 ? 22.489 25.622 -0.262 1.00 77.75 564 GLY A C 1
ATOM 4341 O O . GLY A 1 564 ? 23.515 25.854 -0.898 1.00 77.75 564 GLY A O 1
ATOM 4342 N N . LYS A 1 565 ? 22.328 24.446 0.365 1.00 83.62 565 LYS A N 1
ATOM 4343 C CA . LYS A 1 565 ? 23.354 23.390 0.338 1.00 83.62 565 LYS A CA 1
ATOM 4344 C C . LYS A 1 565 ? 23.151 22.455 -0.846 1.00 83.62 565 LYS A C 1
ATOM 4346 O O . LYS A 1 565 ? 22.051 21.961 -1.070 1.00 83.62 565 LYS A O 1
ATOM 4351 N N . SER A 1 566 ? 24.241 22.123 -1.531 1.00 88.94 566 SER A N 1
ATOM 4352 C CA . SER A 1 566 ? 24.266 21.107 -2.585 1.00 88.94 566 SER A CA 1
ATOM 4353 C C . SER A 1 566 ? 25.216 19.958 -2.240 1.00 88.94 566 SER A C 1
ATOM 4355 O O . SER A 1 566 ? 26.236 20.149 -1.567 1.00 88.94 566 SER A O 1
ATOM 4357 N N . ALA A 1 567 ? 24.884 18.754 -2.712 1.00 89.62 567 ALA A N 1
ATOM 4358 C CA . ALA A 1 567 ? 25.817 17.627 -2.770 1.00 89.62 567 ALA A CA 1
ATOM 4359 C C . ALA A 1 567 ? 26.763 17.720 -3.983 1.00 89.62 567 ALA A C 1
ATOM 4361 O O . ALA A 1 567 ? 27.786 17.035 -4.016 1.00 89.62 567 ALA A O 1
ATOM 4362 N N . ILE A 1 568 ? 26.436 18.577 -4.954 1.00 95.31 568 ILE A N 1
ATOM 4363 C CA . ILE A 1 568 ? 27.258 18.870 -6.122 1.00 95.31 568 ILE A CA 1
ATOM 4364 C C . ILE A 1 568 ? 28.415 19.796 -5.719 1.00 95.31 568 ILE A C 1
ATOM 4366 O O . ILE A 1 568 ? 28.295 20.644 -4.827 1.00 95.31 568 ILE A O 1
ATOM 4370 N N . ARG A 1 569 ? 29.573 19.582 -6.339 1.00 94.62 569 ARG A N 1
ATOM 4371 C CA . ARG A 1 569 ? 30.815 20.329 -6.137 1.00 94.62 569 ARG A CA 1
ATOM 4372 C C . ARG A 1 569 ? 31.246 20.920 -7.470 1.00 94.62 569 ARG A C 1
ATOM 4374 O O . ARG A 1 569 ? 31.313 20.191 -8.456 1.00 94.62 569 ARG A O 1
ATOM 4381 N N . GLU A 1 570 ? 31.487 22.228 -7.506 1.00 94.12 570 GLU A N 1
ATOM 4382 C CA . GLU A 1 570 ? 31.732 22.976 -8.747 1.00 94.12 570 GLU A CA 1
ATOM 4383 C C . GLU A 1 570 ? 32.943 22.429 -9.518 1.00 94.12 570 GLU A C 1
ATOM 4385 O O . GLU A 1 570 ? 32.912 22.321 -10.742 1.00 94.12 570 GLU A O 1
ATOM 4390 N N . GLU A 1 571 ? 33.982 22.035 -8.784 1.00 93.75 571 GLU A N 1
ATOM 4391 C CA . GLU A 1 571 ? 35.272 21.569 -9.283 1.00 93.75 571 GLU A CA 1
ATOM 4392 C C . GLU A 1 571 ? 35.293 20.108 -9.766 1.00 93.75 571 GLU A C 1
ATOM 4394 O O . GLU A 1 571 ? 36.327 19.636 -10.240 1.00 93.75 571 GLU A O 1
ATOM 4399 N N . GLN A 1 572 ? 34.183 19.377 -9.636 1.00 94.31 572 GLN A N 1
ATOM 4400 C CA . GLN A 1 572 ? 34.084 17.973 -10.046 1.00 94.31 572 GLN A CA 1
ATOM 4401 C C . GLN A 1 572 ? 33.322 17.821 -11.360 1.00 94.31 572 GLN A C 1
ATOM 4403 O O . GLN A 1 572 ? 32.489 18.653 -11.706 1.00 94.31 572 GLN A O 1
ATOM 4408 N N . ASN A 1 573 ? 33.567 16.721 -12.070 1.00 95.12 573 ASN A N 1
ATOM 4409 C CA . ASN A 1 573 ? 32.675 16.264 -13.129 1.00 95.12 573 ASN A CA 1
ATOM 4410 C C . ASN A 1 573 ? 31.695 15.231 -12.577 1.00 95.12 573 ASN A C 1
ATOM 4412 O O . ASN A 1 573 ? 31.975 14.526 -11.603 1.00 95.12 573 ASN A O 1
ATOM 4416 N N . TYR A 1 574 ? 30.533 15.172 -13.212 1.00 97.94 574 TYR A N 1
ATOM 4417 C CA . TYR A 1 574 ? 29.467 14.254 -12.870 1.00 97.94 574 TYR A CA 1
ATOM 4418 C C . TYR A 1 574 ? 29.045 13.482 -14.108 1.00 97.94 574 TYR A C 1
ATOM 4420 O O . TYR A 1 574 ? 28.792 14.051 -15.171 1.00 97.94 574 TYR A O 1
ATOM 4428 N N . LEU A 1 575 ? 28.924 12.175 -13.934 1.00 98.19 575 LEU A N 1
ATOM 4429 C CA . LEU A 1 575 ? 28.284 11.283 -14.877 1.00 98.19 575 LEU A CA 1
ATOM 4430 C C . LEU A 1 575 ? 26.779 11.495 -14.805 1.00 98.19 575 LEU A C 1
ATOM 4432 O O . LEU A 1 575 ? 26.189 11.422 -13.730 1.00 98.19 575 LEU A O 1
ATOM 4436 N N . ILE A 1 576 ? 26.170 11.720 -15.954 1.00 98.25 576 ILE A N 1
ATOM 4437 C CA . ILE A 1 576 ? 24.747 11.963 -16.109 1.00 98.25 576 ILE A CA 1
ATOM 4438 C C . ILE A 1 576 ? 24.122 10.738 -16.753 1.00 98.25 576 ILE A C 1
ATOM 4440 O O . ILE A 1 576 ? 24.471 10.357 -17.874 1.00 98.25 576 ILE A O 1
ATOM 4444 N N . VAL A 1 577 ? 23.179 10.141 -16.030 1.00 97.94 577 VAL A N 1
ATOM 4445 C CA . VAL A 1 577 ? 22.304 9.082 -16.529 1.00 97.94 577 VAL A CA 1
ATOM 4446 C C . VAL A 1 577 ? 20.950 9.717 -16.867 1.00 97.94 577 VAL A C 1
ATOM 4448 O O . VAL A 1 577 ? 20.245 10.150 -15.949 1.00 97.94 577 VAL A O 1
ATOM 4451 N N . PRO A 1 578 ? 20.573 9.818 -18.155 1.00 97.69 578 PRO A N 1
ATOM 4452 C CA . PRO A 1 578 ? 19.269 10.341 -18.547 1.00 97.69 578 PRO A CA 1
ATOM 4453 C C . PRO A 1 578 ? 18.138 9.429 -18.062 1.00 97.69 578 PRO A C 1
ATOM 4455 O O . PRO A 1 578 ? 18.174 8.221 -18.292 1.00 97.69 578 PRO A O 1
ATOM 4458 N N . MET A 1 579 ? 17.113 10.010 -17.441 1.00 98.06 579 MET A N 1
ATOM 4459 C CA . MET A 1 579 ? 15.913 9.301 -16.998 1.00 98.06 579 MET A CA 1
ATOM 4460 C C . MET A 1 579 ? 14.776 9.630 -17.966 1.00 98.06 579 MET A C 1
ATOM 4462 O O . MET A 1 579 ? 14.381 10.792 -18.092 1.00 98.06 579 MET A O 1
ATOM 4466 N N . ARG A 1 580 ? 14.273 8.629 -18.690 1.00 97.88 580 ARG A N 1
ATOM 4467 C CA . ARG A 1 580 ? 13.299 8.799 -19.778 1.00 97.88 580 ARG A CA 1
ATOM 4468 C C . ARG A 1 580 ? 11.977 8.118 -19.456 1.00 97.88 580 ARG A C 1
ATOM 4470 O O . ARG A 1 580 ? 11.979 7.100 -18.785 1.00 97.88 580 ARG A O 1
ATOM 4477 N N . ASN A 1 581 ? 10.856 8.629 -19.949 1.00 97.19 581 ASN A N 1
ATOM 4478 C CA . ASN A 1 581 ? 9.610 7.847 -19.956 1.00 97.19 581 ASN A CA 1
ATOM 4479 C C . ASN A 1 581 ? 9.668 6.718 -21.013 1.00 97.19 581 ASN A C 1
ATOM 4481 O O . ASN A 1 581 ? 10.636 6.634 -21.775 1.00 97.19 581 ASN A O 1
ATOM 4485 N N . ALA A 1 582 ? 8.630 5.877 -21.105 1.00 96.88 582 ALA A N 1
ATOM 4486 C CA . ALA A 1 582 ? 8.610 4.755 -22.052 1.00 96.88 582 ALA A CA 1
ATOM 4487 C C . ALA A 1 582 ? 8.752 5.160 -23.531 1.00 96.88 582 ALA A C 1
ATOM 4489 O O . ALA A 1 582 ? 9.367 4.426 -24.308 1.00 96.88 582 ALA A O 1
ATOM 4490 N N . ALA A 1 583 ? 8.280 6.358 -23.893 1.00 96.44 583 ALA A N 1
ATOM 4491 C CA . ALA A 1 583 ? 8.427 6.933 -25.231 1.00 96.44 583 ALA A CA 1
ATOM 4492 C C . ALA A 1 583 ? 9.863 7.405 -25.540 1.00 96.44 583 ALA A C 1
ATOM 4494 O O . ALA A 1 583 ? 10.190 7.695 -26.689 1.00 96.44 583 ALA A O 1
ATOM 4495 N N . GLY A 1 584 ? 10.744 7.476 -24.536 1.00 96.25 584 GLY A N 1
ATOM 4496 C CA . GLY A 1 584 ? 12.139 7.898 -24.682 1.00 96.25 584 GLY A CA 1
ATOM 4497 C C . GLY A 1 584 ? 12.392 9.388 -24.430 1.00 96.25 584 GLY A C 1
ATOM 4498 O O . GLY A 1 584 ? 13.516 9.850 -24.654 1.00 96.25 584 GLY A O 1
ATOM 4499 N N . VAL A 1 585 ? 11.394 10.133 -23.943 1.00 97.50 585 VAL A N 1
ATOM 4500 C CA . VAL A 1 585 ? 11.498 11.562 -23.606 1.00 97.50 585 VAL A CA 1
ATOM 4501 C C . VAL A 1 585 ? 12.188 11.726 -22.256 1.00 97.50 585 VAL A C 1
ATOM 4503 O O . VAL A 1 585 ? 11.770 11.110 -21.278 1.00 97.50 585 VAL A O 1
ATOM 4506 N N . ILE A 1 586 ? 13.224 12.565 -22.192 1.00 98.12 586 ILE A N 1
ATOM 4507 C CA . ILE A 1 586 ? 13.968 12.864 -20.958 1.00 98.12 586 ILE A CA 1
ATOM 4508 C C . ILE A 1 586 ? 13.058 13.626 -19.989 1.00 98.12 586 ILE A C 1
ATOM 4510 O O . ILE A 1 586 ? 12.455 14.627 -20.362 1.00 98.12 586 ILE A O 1
ATOM 4514 N N . ARG A 1 587 ? 12.951 13.138 -18.750 1.00 97.75 587 ARG A N 1
ATOM 4515 C CA . ARG A 1 587 ? 12.118 13.726 -17.685 1.00 97.75 587 ARG A CA 1
ATOM 4516 C C . ARG A 1 587 ? 12.908 14.151 -16.452 1.00 97.75 587 ARG A C 1
ATOM 4518 O O . ARG A 1 587 ? 12.427 14.977 -15.684 1.00 97.75 587 ARG A O 1
ATOM 4525 N N . ALA A 1 588 ? 14.086 13.570 -16.259 1.00 97.69 588 ALA A N 1
ATOM 4526 C CA . ALA A 1 588 ? 15.003 13.877 -15.172 1.00 97.69 588 ALA A CA 1
ATOM 4527 C C . ALA A 1 588 ? 16.409 13.369 -15.527 1.00 97.69 588 ALA A C 1
ATOM 4529 O O . ALA A 1 588 ? 16.616 12.703 -16.548 1.00 97.69 588 ALA A O 1
ATOM 4530 N N . VAL A 1 589 ? 17.374 13.634 -14.650 1.00 97.75 589 VAL A N 1
ATOM 4531 C CA . VAL A 1 589 ? 18.702 13.016 -14.693 1.00 97.75 589 VAL A CA 1
ATOM 4532 C C . VAL A 1 589 ? 19.117 12.501 -13.316 1.00 97.75 589 VAL A C 1
ATOM 4534 O O . VAL A 1 589 ? 18.728 13.050 -12.280 1.00 97.75 589 VAL A O 1
ATOM 4537 N N . GLN A 1 590 ? 19.964 11.472 -13.307 1.00 97.75 590 GLN A N 1
ATOM 4538 C CA . GLN A 1 590 ? 20.759 11.091 -12.143 1.00 97.75 590 GLN A CA 1
ATOM 4539 C C . GLN A 1 590 ? 22.211 11.536 -12.364 1.00 97.75 590 GLN A C 1
ATOM 4541 O O . GLN A 1 590 ? 22.830 11.148 -13.352 1.00 97.75 590 GLN A O 1
ATOM 4546 N N . ALA A 1 591 ? 22.754 12.325 -11.437 1.00 97.56 591 ALA A N 1
ATOM 4547 C CA . ALA A 1 591 ? 24.140 12.782 -11.442 1.00 97.56 591 ALA A CA 1
ATOM 4548 C C . ALA A 1 591 ? 24.991 11.951 -10.471 1.00 97.56 591 ALA A C 1
ATOM 4550 O O . ALA A 1 591 ? 24.639 11.798 -9.299 1.00 97.56 591 ALA A O 1
ATOM 4551 N N . ILE A 1 592 ? 26.123 11.426 -10.938 1.00 97.31 592 ILE A N 1
ATOM 4552 C CA . ILE A 1 592 ? 27.006 10.543 -10.168 1.00 97.31 592 ILE A CA 1
ATOM 4553 C C . ILE A 1 592 ? 28.423 11.120 -10.151 1.00 97.31 592 ILE A C 1
ATOM 4555 O O . ILE A 1 592 ? 28.998 11.361 -11.209 1.00 97.31 592 ILE A O 1
ATOM 4559 N N . SER A 1 593 ? 28.996 11.328 -8.962 1.00 96.81 593 SER A N 1
ATOM 4560 C CA . SER A 1 593 ? 30.369 11.834 -8.820 1.00 96.81 593 SER A CA 1
ATOM 4561 C C . SER A 1 593 ? 31.409 10.855 -9.366 1.00 96.81 593 SER A C 1
ATOM 4563 O O . SER A 1 593 ? 31.181 9.645 -9.432 1.00 96.81 593 SER A O 1
ATOM 4565 N N . GLU A 1 594 ? 32.598 11.368 -9.683 1.00 95.25 594 GLU A N 1
ATOM 4566 C CA . GLU A 1 594 ? 33.775 10.596 -10.114 1.00 95.25 594 GLU A CA 1
ATOM 4567 C C . GLU A 1 594 ? 34.056 9.358 -9.238 1.00 95.25 594 GLU A C 1
ATOM 4569 O O . GLU A 1 594 ? 34.340 8.271 -9.741 1.00 95.25 594 GLU A O 1
ATOM 4574 N N . ASP A 1 595 ? 33.931 9.483 -7.914 1.00 93.12 595 ASP A N 1
ATOM 4575 C CA . ASP A 1 595 ? 34.170 8.387 -6.969 1.00 93.12 595 ASP A CA 1
ATOM 4576 C C . ASP A 1 595 ? 32.937 7.501 -6.700 1.00 93.12 595 ASP A C 1
ATOM 4578 O O . ASP A 1 595 ? 33.051 6.460 -6.036 1.00 93.12 595 ASP A O 1
ATOM 4582 N N . GLY A 1 596 ? 31.771 7.890 -7.222 1.00 91.62 596 GLY A N 1
ATOM 4583 C CA . GLY A 1 596 ? 30.485 7.224 -7.040 1.00 91.62 596 GLY A CA 1
ATOM 4584 C C . GLY A 1 596 ? 29.848 7.381 -5.663 1.00 91.62 596 GLY A C 1
ATOM 4585 O O . GLY A 1 596 ? 28.847 6.709 -5.408 1.00 91.62 596 GLY A O 1
ATOM 4586 N N . LYS A 1 597 ? 30.411 8.204 -4.765 1.00 90.50 597 LYS A N 1
ATOM 4587 C CA . LYS A 1 597 ? 29.857 8.417 -3.416 1.00 90.50 597 LYS A CA 1
ATOM 4588 C C . LYS A 1 597 ? 28.628 9.317 -3.427 1.00 90.50 597 LYS A C 1
ATOM 4590 O O . LYS A 1 597 ? 27.739 9.130 -2.603 1.00 90.50 597 LYS A O 1
ATOM 4595 N N . VAL A 1 598 ? 28.570 10.278 -4.347 1.00 91.94 598 VAL A N 1
ATOM 4596 C CA . VAL A 1 598 ? 27.388 11.114 -4.557 1.00 91.94 598 VAL A CA 1
ATOM 4597 C C . VAL A 1 598 ? 26.631 10.553 -5.750 1.00 91.94 598 VAL A C 1
ATOM 4599 O O . VAL A 1 598 ? 27.156 10.529 -6.859 1.00 91.94 598 VAL A O 1
ATOM 4602 N N . LYS A 1 599 ? 25.394 10.111 -5.515 1.00 93.25 599 LYS A N 1
ATOM 4603 C CA . LYS A 1 599 ? 24.415 9.757 -6.550 1.00 93.25 599 LYS A CA 1
ATOM 4604 C C . LYS A 1 599 ? 23.175 10.606 -6.306 1.00 93.25 599 LYS A C 1
ATOM 4606 O O . LYS A 1 599 ? 22.347 10.268 -5.467 1.00 93.25 599 LYS A O 1
ATOM 4611 N N . SER A 1 600 ? 23.102 11.753 -6.966 1.00 92.62 600 SER A N 1
ATOM 4612 C CA . SER A 1 600 ? 22.035 12.729 -6.773 1.00 92.62 600 SER A CA 1
ATOM 4613 C C . SER A 1 600 ? 20.988 12.586 -7.864 1.00 92.62 600 SER A C 1
ATOM 4615 O O . SER A 1 600 ? 21.313 12.640 -9.047 1.00 92.62 600 SER A O 1
ATOM 4617 N N . PHE A 1 601 ? 19.726 12.464 -7.469 1.00 93.44 601 PHE A N 1
ATOM 4618 C CA . PHE A 1 601 ? 18.612 12.653 -8.394 1.00 93.44 601 PHE A CA 1
ATOM 4619 C C . PHE A 1 601 ? 18.264 14.139 -8.480 1.00 93.44 601 PHE A C 1
ATOM 4621 O O . PHE A 1 601 ? 18.451 14.877 -7.510 1.00 93.44 601 PHE A O 1
ATOM 4628 N N . MET A 1 602 ? 17.760 14.559 -9.636 1.00 92.44 602 MET A N 1
ATOM 4629 C CA . MET A 1 602 ? 17.256 15.914 -9.852 1.00 92.44 602 MET A CA 1
ATOM 4630 C C . MET A 1 602 ? 16.032 16.179 -8.958 1.00 92.44 602 MET A C 1
ATOM 4632 O O . MET A 1 602 ? 15.033 15.459 -9.032 1.00 92.44 602 MET A O 1
ATOM 4636 N N . ARG A 1 603 ? 16.117 17.173 -8.064 1.00 89.81 603 ARG A N 1
ATOM 4637 C CA . ARG A 1 603 ? 15.052 17.476 -7.092 1.00 89.81 603 ARG A CA 1
ATOM 4638 C C . ARG A 1 603 ? 13.792 17.959 -7.807 1.00 89.81 603 ARG A C 1
ATOM 4640 O O . ARG A 1 603 ? 13.875 18.744 -8.737 1.00 89.81 603 ARG A O 1
ATOM 4647 N N . GLY A 1 604 ? 12.623 17.511 -7.348 1.00 86.88 604 GLY A N 1
ATOM 4648 C CA . GLY A 1 604 ? 11.331 17.944 -7.897 1.00 86.88 604 GLY A CA 1
ATOM 4649 C C . GLY A 1 604 ? 11.002 17.384 -9.287 1.00 86.88 604 GLY A C 1
ATOM 4650 O O . GLY A 1 604 ? 9.871 17.534 -9.740 1.00 86.88 604 GLY A O 1
ATOM 4651 N N . ALA A 1 605 ? 11.945 16.697 -9.938 1.00 93.00 605 ALA A N 1
ATOM 4652 C CA . ALA A 1 605 ? 11.751 16.082 -11.242 1.00 93.00 605 ALA A CA 1
ATOM 4653 C C . ALA A 1 605 ? 10.927 14.784 -11.161 1.00 93.00 605 ALA A C 1
ATOM 4655 O O . ALA A 1 605 ? 10.807 14.150 -10.106 1.00 93.00 605 ALA A O 1
ATOM 4656 N N . GLN A 1 606 ? 10.370 14.352 -12.297 1.00 94.06 606 GLN A N 1
ATOM 4657 C CA . GLN A 1 606 ? 9.643 13.086 -12.362 1.00 94.06 606 GLN A CA 1
ATOM 4658 C C . GLN A 1 606 ? 10.631 11.916 -12.307 1.00 94.06 606 GLN A C 1
ATOM 4660 O O . GLN A 1 606 ? 11.366 11.672 -13.259 1.00 94.06 606 GLN A O 1
ATOM 4665 N N . LYS A 1 607 ? 10.592 11.152 -11.213 1.00 93.50 607 LYS A N 1
ATOM 4666 C CA . LYS A 1 607 ? 11.348 9.901 -11.064 1.00 93.50 607 LYS A CA 1
ATOM 4667 C C . LYS A 1 607 ? 10.507 8.659 -11.374 1.00 93.50 607 LYS A C 1
ATOM 4669 O O . LYS A 1 607 ? 10.958 7.780 -12.102 1.00 93.50 607 LYS A O 1
ATOM 4674 N N . LYS A 1 608 ? 9.282 8.597 -10.840 1.00 94.75 608 LYS A N 1
ATOM 4675 C CA . LYS A 1 608 ? 8.376 7.451 -11.011 1.00 94.75 608 LYS A CA 1
ATOM 4676 C C . LYS A 1 608 ? 8.028 7.239 -12.494 1.00 94.75 608 LYS A C 1
ATOM 4678 O O . LYS A 1 608 ? 7.668 8.201 -13.176 1.00 94.75 608 LYS A O 1
ATOM 4683 N N . GLY A 1 609 ? 8.136 6.000 -12.971 1.00 94.75 609 GLY A N 1
ATOM 4684 C CA . GLY A 1 609 ? 7.898 5.610 -14.367 1.00 94.75 609 GLY A CA 1
ATOM 4685 C C . GLY A 1 609 ? 9.008 6.033 -15.335 1.00 94.75 609 GLY A C 1
ATOM 4686 O O . GLY A 1 609 ? 8.818 5.990 -16.546 1.00 94.75 609 GLY A O 1
ATOM 4687 N N . THR A 1 610 ? 10.163 6.490 -14.837 1.00 97.69 610 THR A N 1
ATOM 4688 C CA . THR A 1 610 ? 11.313 6.794 -15.701 1.00 97.69 610 THR A CA 1
ATOM 4689 C C . THR A 1 610 ? 12.329 5.660 -15.715 1.00 97.69 610 THR A C 1
ATOM 4691 O O . THR A 1 610 ? 12.463 4.921 -14.744 1.00 97.69 610 THR A O 1
ATOM 4694 N N . MET A 1 611 ? 13.055 5.528 -16.820 1.00 98.06 611 MET A N 1
ATOM 4695 C CA . MET A 1 611 ? 13.996 4.448 -17.081 1.00 98.06 611 MET A CA 1
ATOM 4696 C C . MET A 1 611 ? 15.153 4.910 -17.978 1.00 98.06 611 MET A C 1
ATOM 4698 O O . MET A 1 611 ? 15.036 5.901 -18.703 1.00 98.06 611 MET A O 1
ATOM 4702 N N . ALA A 1 612 ? 16.262 4.176 -17.959 1.00 97.62 612 ALA A N 1
ATOM 4703 C CA . ALA A 1 612 ? 17.259 4.219 -19.028 1.00 97.62 612 ALA A CA 1
ATOM 4704 C C . ALA A 1 612 ? 17.236 2.885 -19.779 1.00 97.62 612 ALA A C 1
ATOM 4706 O O . ALA A 1 612 ? 17.321 1.827 -19.161 1.00 97.62 612 ALA A O 1
ATOM 4707 N N . VAL A 1 613 ? 17.108 2.935 -21.105 1.00 97.38 613 VAL A N 1
ATOM 4708 C CA . VAL A 1 613 ? 17.055 1.737 -21.952 1.00 97.38 613 VAL A CA 1
ATOM 4709 C C . VAL A 1 613 ? 18.389 1.575 -22.670 1.00 97.38 613 VAL A C 1
ATOM 4711 O O . VAL A 1 613 ? 18.827 2.476 -23.381 1.00 97.38 613 VAL A O 1
ATOM 4714 N N . LEU A 1 614 ? 19.041 0.436 -22.453 1.00 97.00 614 LEU A N 1
ATOM 4715 C CA . LEU A 1 614 ? 20.282 0.035 -23.112 1.00 97.00 614 LEU A CA 1
ATOM 4716 C C . LEU A 1 614 ? 19.972 -0.992 -24.199 1.00 97.00 614 LEU A C 1
ATOM 4718 O O . LEU A 1 614 ? 19.154 -1.892 -24.001 1.00 97.00 614 LEU A O 1
ATOM 4722 N N . GLY A 1 615 ? 20.641 -0.887 -25.344 1.00 94.31 615 GLY A N 1
ATOM 4723 C CA . GLY A 1 615 ? 20.396 -1.736 -26.510 1.00 94.31 615 GLY A CA 1
ATOM 4724 C C . GLY A 1 615 ? 19.139 -1.400 -27.322 1.00 94.31 615 GLY A C 1
ATOM 4725 O O . GLY A 1 615 ? 18.893 -2.078 -28.315 1.00 94.31 615 GLY A O 1
ATOM 4726 N N . ALA A 1 616 ? 18.369 -0.371 -26.949 1.00 94.75 616 ALA A N 1
ATOM 4727 C CA . ALA A 1 616 ? 17.240 0.142 -27.727 1.00 94.75 616 ALA A CA 1
ATOM 4728 C C . ALA A 1 616 ? 17.006 1.646 -27.457 1.00 94.75 616 ALA A C 1
ATOM 4730 O O . ALA A 1 616 ? 17.386 2.131 -26.391 1.00 94.75 616 ALA A O 1
ATOM 4731 N N . PRO A 1 617 ? 16.372 2.402 -28.378 1.00 94.50 617 PRO A N 1
ATOM 4732 C CA . PRO A 1 617 ? 16.138 3.842 -28.196 1.00 94.50 617 PRO A CA 1
ATOM 4733 C C . PRO A 1 617 ? 15.178 4.195 -27.050 1.00 94.50 617 PRO A C 1
ATOM 4735 O O . PRO A 1 617 ? 15.311 5.249 -26.425 1.00 94.50 617 PRO A O 1
ATOM 4738 N N . SER A 1 618 ? 14.185 3.340 -26.805 1.00 97.00 618 SER A N 1
ATOM 4739 C CA . SER A 1 618 ? 13.162 3.500 -25.771 1.00 97.00 618 SER A CA 1
ATOM 4740 C C . SER A 1 618 ? 12.471 2.162 -25.497 1.00 97.00 618 SER A C 1
ATOM 4742 O O . SER A 1 618 ? 12.669 1.196 -26.241 1.00 97.00 618 SER A O 1
ATOM 4744 N N . LEU A 1 619 ? 11.656 2.105 -24.440 1.00 97.00 619 LEU A N 1
ATOM 4745 C CA . LEU A 1 619 ? 10.848 0.926 -24.128 1.00 97.00 619 LEU A CA 1
ATOM 4746 C C . LEU A 1 619 ? 9.826 0.673 -25.242 1.00 97.00 619 LEU A C 1
ATOM 4748 O O . LEU A 1 619 ? 9.721 -0.446 -25.736 1.00 97.00 619 LEU A O 1
ATOM 4752 N N . ASP A 1 620 ? 9.140 1.725 -25.696 1.00 97.00 620 ASP A N 1
ATOM 4753 C CA . ASP A 1 620 ? 8.151 1.619 -26.771 1.00 97.00 620 ASP A CA 1
ATOM 4754 C C . ASP A 1 620 ? 8.787 1.122 -28.077 1.00 97.00 620 ASP A C 1
ATOM 4756 O O . ASP A 1 620 ? 8.222 0.266 -28.754 1.00 97.00 620 ASP A O 1
ATOM 4760 N N . ALA A 1 621 ? 9.991 1.599 -28.414 1.00 96.50 621 ALA A N 1
ATOM 4761 C CA . ALA A 1 621 ? 10.712 1.149 -29.603 1.00 96.50 621 ALA A CA 1
ATOM 4762 C C . ALA A 1 621 ? 11.154 -0.319 -29.497 1.00 96.50 621 ALA A C 1
ATOM 4764 O O . ALA A 1 621 ? 11.074 -1.051 -30.484 1.00 96.50 621 ALA A O 1
ATOM 4765 N N . LEU A 1 622 ? 11.595 -0.756 -28.311 1.00 96.56 622 LEU A N 1
ATOM 4766 C CA . LEU A 1 622 ? 11.950 -2.152 -28.052 1.00 96.56 622 LEU A CA 1
ATOM 4767 C C . LEU A 1 622 ? 10.739 -3.072 -28.254 1.00 96.56 622 LEU A C 1
ATOM 4769 O O . LEU A 1 622 ? 10.824 -4.036 -29.017 1.00 96.56 622 LEU A O 1
ATOM 4773 N N . CYS A 1 623 ? 9.608 -2.754 -27.617 1.00 96.44 623 CYS A N 1
ATOM 4774 C CA . CYS A 1 623 ? 8.390 -3.554 -27.725 1.00 96.44 623 CYS A CA 1
ATOM 4775 C C . CYS A 1 623 ? 7.835 -3.547 -29.158 1.00 96.44 623 CYS A C 1
ATOM 4777 O O . CYS A 1 623 ? 7.487 -4.604 -29.681 1.00 96.44 623 CYS A O 1
ATOM 4779 N N . ALA A 1 624 ? 7.816 -2.389 -29.829 1.00 95.31 624 ALA A N 1
ATOM 4780 C CA . ALA A 1 624 ? 7.352 -2.282 -31.211 1.00 95.31 624 ALA A CA 1
ATOM 4781 C C . ALA A 1 624 ? 8.215 -3.102 -32.183 1.00 95.31 624 ALA A C 1
ATOM 4783 O O . ALA A 1 624 ? 7.673 -3.786 -33.050 1.00 95.31 624 ALA A O 1
ATOM 4784 N N . HIS A 1 625 ? 9.544 -3.078 -32.031 1.00 94.31 625 HIS A N 1
ATOM 4785 C CA . HIS A 1 625 ? 10.440 -3.880 -32.865 1.00 94.31 625 HIS A CA 1
ATOM 4786 C C . HIS A 1 625 ? 10.223 -5.383 -32.651 1.00 94.31 625 HIS A C 1
ATOM 4788 O O . HIS A 1 625 ? 10.070 -6.121 -33.623 1.00 94.31 625 HIS A O 1
ATOM 4794 N N . ALA A 1 626 ? 10.145 -5.826 -31.393 1.00 94.56 626 ALA A N 1
ATOM 4795 C CA . ALA A 1 626 ? 9.939 -7.234 -31.065 1.00 94.56 626 ALA A CA 1
ATOM 4796 C C . ALA A 1 626 ? 8.559 -7.763 -31.506 1.00 94.56 626 ALA A C 1
ATOM 4798 O O . ALA A 1 626 ? 8.448 -8.921 -31.908 1.00 94.56 626 ALA A O 1
ATOM 4799 N N . ALA A 1 627 ? 7.528 -6.912 -31.499 1.00 93.00 627 ALA A N 1
ATOM 4800 C CA . ALA A 1 627 ? 6.209 -7.240 -32.038 1.00 93.00 627 ALA A CA 1
ATOM 4801 C C . ALA A 1 627 ? 6.195 -7.299 -33.577 1.00 93.00 627 ALA A C 1
ATOM 4803 O O . ALA A 1 627 ? 5.569 -8.181 -34.159 1.00 93.00 627 ALA A O 1
ATOM 4804 N N . ALA A 1 628 ? 6.880 -6.367 -34.248 1.00 94.12 628 ALA A N 1
ATOM 4805 C CA . ALA A 1 628 ? 6.887 -6.274 -35.709 1.00 94.12 628 ALA A CA 1
ATOM 4806 C C . ALA A 1 628 ? 7.806 -7.303 -36.385 1.00 94.12 628 ALA A C 1
ATOM 4808 O O . ALA A 1 628 ? 7.614 -7.631 -37.557 1.00 94.12 628 ALA A O 1
ATOM 4809 N N . SER A 1 629 ? 8.839 -7.786 -35.695 1.00 92.56 629 SER A N 1
ATOM 4810 C CA . SER A 1 629 ? 9.798 -8.751 -36.243 1.00 92.56 629 SER A CA 1
ATOM 4811 C C . SER A 1 629 ? 10.207 -9.799 -35.199 1.00 92.56 629 SER A C 1
ATOM 4813 O O . SER A 1 629 ? 11.362 -9.801 -34.773 1.00 92.56 629 SER A O 1
ATOM 4815 N N . PRO A 1 630 ? 9.295 -10.711 -34.801 1.00 89.12 630 PRO A N 1
ATOM 4816 C CA . PRO A 1 630 ? 9.548 -11.707 -33.754 1.00 89.12 630 PRO A CA 1
ATOM 4817 C C . PRO A 1 630 ? 10.805 -12.556 -33.984 1.00 89.12 630 PRO A C 1
ATOM 4819 O O . PRO A 1 630 ? 11.583 -12.750 -33.058 1.00 89.12 630 PRO A O 1
ATOM 4822 N N . ASP A 1 631 ? 11.067 -12.975 -35.227 1.00 88.06 631 ASP A N 1
ATOM 4823 C CA . ASP A 1 631 ? 12.232 -13.809 -35.574 1.00 88.06 631 ASP A CA 1
ATOM 4824 C C . ASP A 1 631 ? 13.581 -13.073 -35.462 1.00 88.06 631 ASP A C 1
ATOM 4826 O O . ASP A 1 631 ? 14.641 -13.698 -35.445 1.00 88.06 631 ASP A O 1
ATOM 4830 N N . GLN A 1 632 ? 13.555 -11.738 -35.429 1.00 86.56 632 GLN A N 1
ATOM 4831 C CA . GLN A 1 632 ? 14.737 -10.881 -35.276 1.00 86.56 632 GLN A CA 1
ATOM 4832 C C . GLN A 1 632 ? 14.801 -10.234 -33.886 1.00 86.56 632 GLN A C 1
ATOM 4834 O O . GLN A 1 632 ? 15.769 -9.535 -33.577 1.00 86.56 632 GLN A O 1
ATOM 4839 N N . ALA A 1 633 ? 13.782 -10.456 -33.053 1.00 87.19 633 ALA A N 1
ATOM 4840 C CA . ALA A 1 633 ? 13.701 -9.897 -31.721 1.00 87.19 633 ALA A CA 1
ATOM 4841 C C . ALA A 1 633 ? 14.765 -10.521 -30.800 1.00 87.19 633 ALA A C 1
ATOM 4843 O O . ALA A 1 633 ? 15.108 -11.701 -30.933 1.00 87.19 633 ALA A O 1
ATOM 4844 N N . PRO A 1 634 ? 15.287 -9.763 -29.822 1.00 90.38 634 PRO A N 1
ATOM 4845 C CA . PRO A 1 634 ? 16.067 -10.343 -28.738 1.00 90.38 634 PRO A CA 1
ATOM 4846 C C . PRO A 1 634 ? 15.247 -11.397 -27.988 1.00 90.38 634 PRO A C 1
ATOM 4848 O O . PRO A 1 634 ? 14.069 -11.189 -27.725 1.00 90.38 634 PRO A O 1
ATOM 4851 N N . ALA A 1 635 ? 15.886 -12.490 -27.568 1.00 90.06 635 ALA A N 1
ATOM 4852 C CA . ALA A 1 635 ? 15.199 -13.561 -26.839 1.00 90.06 635 ALA A CA 1
ATOM 4853 C C . ALA A 1 635 ? 14.676 -13.125 -25.454 1.00 90.06 635 ALA A C 1
ATOM 4855 O O . ALA A 1 635 ? 13.764 -13.740 -24.908 1.00 90.06 635 ALA A O 1
ATOM 4856 N N . ALA A 1 636 ? 15.277 -12.093 -24.857 1.00 95.38 636 ALA A N 1
ATOM 4857 C CA . ALA A 1 636 ? 14.905 -11.576 -23.547 1.00 95.38 636 ALA A CA 1
ATOM 4858 C C . ALA A 1 636 ? 15.330 -10.112 -23.384 1.00 95.38 636 ALA A C 1
ATOM 4860 O O . ALA A 1 636 ? 16.243 -9.645 -24.071 1.00 95.38 636 ALA A O 1
ATOM 4861 N N . ALA A 1 637 ? 14.713 -9.417 -22.431 1.00 97.19 637 ALA A N 1
ATOM 4862 C CA . ALA A 1 637 ? 15.151 -8.106 -21.963 1.00 97.19 637 ALA A CA 1
ATOM 4863 C C . ALA A 1 637 ? 15.074 -8.020 -20.432 1.00 97.19 637 ALA A C 1
ATOM 4865 O O . ALA A 1 637 ? 14.169 -8.580 -19.810 1.00 97.19 637 ALA A O 1
ATOM 4866 N N . PHE A 1 638 ? 16.042 -7.325 -19.831 1.00 97.94 638 PHE A N 1
ATOM 4867 C CA . PHE A 1 638 ? 16.193 -7.262 -18.377 1.00 97.94 638 PHE A CA 1
ATOM 4868 C C . PHE A 1 638 ? 15.572 -6.006 -17.774 1.00 97.94 638 PHE A C 1
ATOM 4870 O O . PHE A 1 638 ? 15.791 -4.919 -18.292 1.00 97.94 638 PHE A O 1
ATOM 4877 N N . PHE A 1 639 ? 14.921 -6.128 -16.623 1.00 98.19 639 PHE A N 1
ATOM 4878 C CA . PHE A 1 639 ? 14.633 -5.020 -15.714 1.00 98.19 639 PHE A CA 1
ATOM 4879 C C . PHE A 1 639 ? 15.616 -5.078 -14.551 1.00 98.19 639 PHE A C 1
ATOM 4881 O O . PHE A 1 639 ? 15.812 -6.140 -13.961 1.00 98.19 639 PHE A O 1
ATOM 4888 N N . VAL A 1 640 ? 16.245 -3.947 -14.242 1.00 97.44 640 VAL A N 1
ATOM 4889 C CA . VAL A 1 640 ? 17.270 -3.838 -13.193 1.00 97.44 640 VAL A CA 1
ATOM 4890 C C . VAL A 1 640 ? 17.077 -2.561 -12.390 1.00 97.44 640 VAL A C 1
ATOM 4892 O O . VAL A 1 640 ? 16.559 -1.573 -12.908 1.00 97.44 640 VAL A O 1
ATOM 4895 N N . GLU A 1 641 ? 17.561 -2.530 -11.152 1.00 94.00 641 GLU A N 1
ATOM 4896 C CA . GLU A 1 641 ? 17.541 -1.313 -10.338 1.00 94.00 641 GLU A CA 1
ATOM 4897 C C . GLU A 1 641 ? 18.610 -0.312 -10.785 1.00 94.00 641 GLU A C 1
ATOM 4899 O O . GLU A 1 641 ? 18.308 0.795 -11.215 1.00 94.00 641 GLU A O 1
ATOM 4904 N N . GLY A 1 642 ? 19.888 -0.684 -10.714 1.00 93.88 642 GLY A N 1
ATOM 4905 C CA . GLY A 1 642 ? 20.996 0.238 -10.956 1.00 93.88 642 GLY A CA 1
ATOM 4906 C C . GLY A 1 642 ? 21.504 0.264 -12.399 1.00 93.88 642 GLY A C 1
ATOM 4907 O O . GLY A 1 642 ? 21.529 -0.749 -13.096 1.00 93.88 642 GLY A O 1
ATOM 4908 N N . PHE A 1 643 ? 22.038 1.414 -12.834 1.00 95.81 643 PHE A N 1
ATOM 4909 C CA . PHE A 1 643 ? 22.704 1.507 -14.141 1.00 95.81 643 PHE A CA 1
ATOM 4910 C C . PHE A 1 643 ? 23.934 0.593 -14.232 1.00 95.81 643 PHE A C 1
ATOM 4912 O O . PHE A 1 643 ? 24.138 -0.071 -15.243 1.00 95.81 643 PHE A O 1
ATOM 4919 N N . ALA A 1 644 ? 24.753 0.538 -13.173 1.00 95.38 644 ALA A N 1
ATOM 4920 C CA . ALA A 1 644 ? 25.935 -0.325 -13.151 1.00 95.38 644 ALA A CA 1
ATOM 4921 C C . ALA A 1 644 ? 25.540 -1.807 -13.255 1.00 95.38 644 ALA A C 1
ATOM 4923 O O . ALA A 1 644 ? 26.077 -2.510 -14.104 1.00 95.38 644 ALA A O 1
ATOM 4924 N N . THR A 1 645 ? 24.541 -2.234 -12.474 1.00 95.19 645 THR A N 1
ATOM 4925 C CA . THR A 1 645 ? 23.905 -3.557 -12.555 1.00 95.19 645 THR A CA 1
ATOM 4926 C C . THR A 1 645 ? 23.497 -3.885 -13.993 1.00 95.19 645 THR A C 1
ATOM 4928 O O . THR A 1 645 ? 23.897 -4.912 -14.543 1.00 95.19 645 THR A O 1
ATOM 4931 N N . GLY A 1 646 ? 22.775 -2.968 -14.644 1.00 96.00 646 GLY A N 1
ATOM 4932 C CA . GLY A 1 646 ? 22.330 -3.140 -16.023 1.00 96.00 646 GLY A CA 1
ATOM 4933 C C . GLY A 1 646 ? 23.457 -3.237 -17.040 1.00 96.00 646 GLY A C 1
ATOM 4934 O O . GLY A 1 646 ? 23.462 -4.132 -17.882 1.00 96.00 646 GLY A O 1
ATOM 4935 N N . ALA A 1 647 ? 24.451 -2.359 -16.946 1.00 96.25 647 ALA A N 1
ATOM 4936 C CA . ALA A 1 647 ? 25.603 -2.388 -17.836 1.00 96.25 647 ALA A CA 1
ATOM 4937 C C . ALA A 1 647 ? 26.417 -3.688 -17.685 1.00 96.25 647 ALA A C 1
ATOM 4939 O O . ALA A 1 647 ? 26.851 -4.251 -18.692 1.00 96.25 647 ALA A O 1
ATOM 4940 N N . SER A 1 648 ? 26.571 -4.201 -16.459 1.00 96.38 648 SER A N 1
ATOM 4941 C CA . SER A 1 648 ? 27.259 -5.469 -16.179 1.00 96.38 648 SER A CA 1
ATOM 4942 C C . SER A 1 648 ? 26.508 -6.699 -16.696 1.00 96.38 648 SER A C 1
ATOM 4944 O O . SER A 1 648 ? 27.150 -7.686 -17.048 1.00 96.38 648 SER A O 1
ATOM 4946 N N . LEU A 1 649 ? 25.176 -6.643 -16.804 1.00 95.94 649 LEU A N 1
ATOM 4947 C CA . LEU A 1 649 ? 24.370 -7.665 -17.485 1.00 95.94 649 LEU A CA 1
ATOM 4948 C C . LEU A 1 649 ? 24.461 -7.535 -19.010 1.00 95.94 649 LEU A C 1
ATOM 4950 O O . LEU A 1 649 ? 24.633 -8.533 -19.712 1.00 95.94 649 LEU A O 1
ATOM 4954 N N . ARG A 1 650 ? 24.398 -6.306 -19.535 1.00 95.12 650 ARG A N 1
ATOM 4955 C CA . ARG A 1 650 ? 24.406 -6.004 -20.976 1.00 95.12 650 ARG A CA 1
ATOM 4956 C C . ARG A 1 650 ? 25.708 -6.403 -21.665 1.00 95.12 650 ARG A C 1
ATOM 4958 O O . ARG A 1 650 ? 25.666 -6.940 -22.774 1.00 95.12 650 ARG A O 1
ATOM 4965 N N . GLN A 1 651 ? 26.847 -6.101 -21.038 1.00 93.19 651 GLN A N 1
ATOM 4966 C CA . GLN A 1 651 ? 28.188 -6.312 -21.595 1.00 93.19 651 GLN A CA 1
ATOM 4967 C C . GLN A 1 651 ? 28.431 -7.766 -22.050 1.00 93.19 651 GLN A C 1
ATOM 4969 O O . GLN A 1 651 ? 28.804 -7.954 -23.207 1.00 93.19 651 GLN A O 1
ATOM 4974 N N . PRO A 1 652 ? 28.220 -8.797 -21.206 1.00 93.31 652 PRO A N 1
ATOM 4975 C CA . PRO A 1 652 ? 28.454 -10.183 -21.598 1.00 93.31 652 PRO A CA 1
ATOM 4976 C C . PRO A 1 652 ? 27.280 -10.853 -22.329 1.00 93.31 652 PRO A C 1
ATOM 4978 O O . PRO A 1 652 ? 27.482 -11.914 -22.916 1.00 93.31 652 PRO A O 1
ATOM 4981 N N . THR A 1 653 ? 26.056 -10.315 -22.263 1.00 93.50 653 THR A N 1
ATOM 4982 C CA . THR A 1 653 ? 24.866 -10.986 -22.833 1.00 93.50 653 THR A CA 1
ATOM 4983 C C . THR A 1 653 ? 24.453 -10.460 -24.197 1.00 93.50 653 THR A C 1
ATOM 4985 O O . THR A 1 653 ? 23.872 -11.206 -24.976 1.00 93.50 653 THR A O 1
ATOM 4988 N N . GLY A 1 654 ? 24.715 -9.190 -24.508 1.00 93.69 654 GLY A N 1
ATOM 4989 C CA . GLY A 1 654 ? 24.188 -8.603 -25.738 1.00 93.69 654 GLY A CA 1
ATOM 4990 C C . GLY A 1 654 ? 22.738 -8.096 -25.641 1.00 93.69 654 GLY A C 1
ATOM 4991 O O . GLY A 1 654 ? 22.301 -7.388 -26.545 1.00 93.69 654 GLY A O 1
ATOM 4992 N N . LEU A 1 655 ? 21.999 -8.437 -24.579 1.00 95.56 655 LEU A N 1
ATOM 4993 C CA . LEU A 1 655 ? 20.538 -8.297 -24.515 1.00 95.56 655 LEU A CA 1
ATOM 4994 C C . LEU A 1 655 ? 20.083 -6.933 -23.968 1.00 95.56 655 LEU A C 1
ATOM 4996 O O . LEU A 1 655 ? 20.777 -6.379 -23.117 1.00 95.56 655 LEU A O 1
ATOM 5000 N N . PRO A 1 656 ? 18.924 -6.398 -24.397 1.00 97.25 656 PRO A N 1
ATOM 5001 C CA . PRO A 1 656 ? 18.409 -5.119 -23.910 1.00 97.25 656 PRO A CA 1
ATOM 5002 C C . PRO A 1 656 ? 18.214 -5.070 -22.391 1.00 97.25 656 PRO A C 1
ATOM 5004 O O . PRO A 1 656 ? 17.868 -6.071 -21.759 1.00 97.25 656 PRO A O 1
ATOM 5007 N N . VAL A 1 657 ? 18.398 -3.881 -21.813 1.00 98.06 657 VAL A N 1
ATOM 5008 C CA . VAL A 1 657 ? 18.235 -3.645 -20.371 1.00 98.06 657 VAL A CA 1
ATOM 5009 C C . VAL A 1 657 ? 17.437 -2.371 -20.119 1.00 98.06 657 VAL A C 1
ATOM 5011 O O . VAL A 1 657 ? 17.731 -1.327 -20.693 1.00 98.06 657 VAL A O 1
ATOM 5014 N N . ILE A 1 658 ? 16.472 -2.456 -19.214 1.00 98.38 658 ILE A N 1
ATOM 5015 C CA . ILE A 1 658 ? 15.648 -1.379 -18.688 1.00 98.38 658 ILE A CA 1
ATOM 5016 C C . ILE A 1 658 ? 16.112 -1.099 -17.254 1.00 98.38 658 ILE A C 1
ATOM 5018 O O . ILE A 1 658 ? 15.830 -1.849 -16.319 1.00 98.38 658 ILE A O 1
ATOM 5022 N N . VAL A 1 659 ? 16.859 -0.012 -17.082 1.00 98.19 659 VAL A N 1
ATOM 5023 C CA . VAL A 1 659 ? 17.335 0.468 -15.781 1.00 98.19 659 VAL A CA 1
ATOM 5024 C C . VAL A 1 659 ? 16.246 1.308 -15.126 1.00 98.19 659 VAL A C 1
ATOM 5026 O O . VAL A 1 659 ? 15.862 2.343 -15.667 1.00 98.19 659 VAL A O 1
ATOM 5029 N N . CYS A 1 660 ? 15.794 0.885 -13.950 1.00 97.69 660 CYS A N 1
ATOM 5030 C CA . CYS A 1 660 ? 14.665 1.461 -13.222 1.00 97.69 660 CYS A CA 1
ATOM 5031 C C . CYS A 1 660 ? 15.091 2.399 -12.081 1.00 97.69 660 CYS A C 1
ATOM 5033 O O . CYS A 1 660 ? 14.248 2.981 -11.418 1.00 97.69 660 CYS A O 1
ATOM 5035 N N . PHE A 1 661 ? 16.386 2.593 -11.854 1.00 96.00 661 PHE A N 1
ATOM 5036 C CA . PHE A 1 661 ? 17.009 3.447 -10.830 1.00 96.00 661 PHE A CA 1
ATOM 5037 C C . PHE A 1 661 ? 16.872 3.009 -9.361 1.00 96.00 661 PHE A C 1
ATOM 5039 O O . PHE A 1 661 ? 17.778 3.320 -8.585 1.00 96.00 661 PHE A O 1
ATOM 5046 N N . ASP A 1 662 ? 15.797 2.317 -8.977 1.00 93.94 662 ASP A N 1
ATOM 5047 C CA . ASP A 1 662 ? 15.610 1.676 -7.665 1.00 93.94 662 ASP A CA 1
ATOM 5048 C C . ASP A 1 662 ? 14.455 0.660 -7.676 1.00 93.94 662 ASP A C 1
ATOM 5050 O O . ASP A 1 662 ? 13.632 0.656 -8.593 1.00 93.94 662 ASP A O 1
ATOM 5054 N N . ALA A 1 663 ? 14.377 -0.156 -6.623 1.00 89.88 663 ALA A N 1
ATOM 5055 C CA . ALA A 1 663 ? 13.330 -1.147 -6.386 1.00 89.88 663 ALA A CA 1
ATOM 5056 C C . ALA A 1 663 ? 11.886 -0.606 -6.457 1.00 89.88 663 ALA A C 1
ATOM 5058 O O . ALA A 1 663 ? 11.021 -1.232 -7.061 1.00 89.88 663 ALA A O 1
ATOM 5059 N N . GLY A 1 664 ? 11.593 0.565 -5.883 1.00 88.75 664 GLY A N 1
ATOM 5060 C CA . GLY A 1 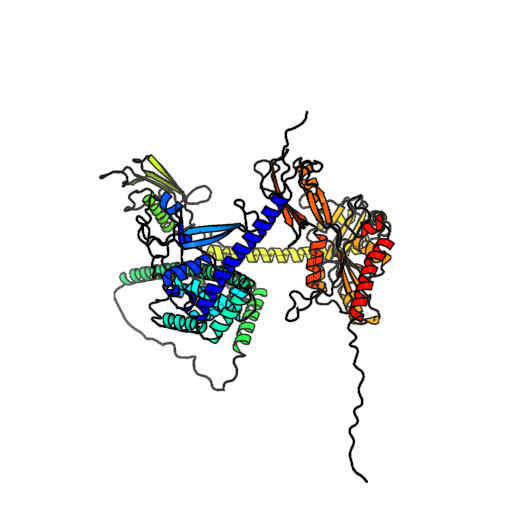664 ? 10.230 1.115 -5.904 1.00 88.75 664 GLY A CA 1
ATOM 5061 C C . GLY A 1 664 ? 9.799 1.568 -7.301 1.00 88.75 664 GLY A C 1
ATOM 5062 O O . GLY A 1 664 ? 8.637 1.444 -7.683 1.00 88.75 664 GLY A O 1
ATOM 5063 N N . ASN A 1 665 ? 10.735 2.083 -8.095 1.00 95.69 665 ASN A N 1
ATOM 5064 C CA . ASN A 1 665 ? 10.476 2.466 -9.475 1.00 95.69 665 ASN A CA 1
ATOM 5065 C C . ASN A 1 665 ? 10.519 1.266 -10.440 1.00 95.69 665 ASN A C 1
ATOM 5067 O O . ASN A 1 665 ? 9.867 1.321 -11.480 1.00 95.69 665 ASN A O 1
ATOM 5071 N N . LEU A 1 666 ? 11.205 0.172 -10.089 1.00 96.25 666 LEU A N 1
ATOM 5072 C CA . LEU A 1 666 ? 11.145 -1.100 -10.820 1.00 96.25 666 LEU A CA 1
ATOM 5073 C C . LEU A 1 666 ? 9.707 -1.623 -10.907 1.00 96.25 666 LEU A C 1
ATOM 5075 O O . LEU A 1 666 ? 9.265 -1.972 -11.998 1.00 96.25 666 LEU A O 1
ATOM 5079 N N . GLU A 1 667 ? 8.955 -1.585 -9.804 1.00 95.19 667 GLU A N 1
ATOM 5080 C CA . GLU A 1 667 ? 7.532 -1.961 -9.773 1.00 95.19 667 GLU A CA 1
ATOM 5081 C C . GLU A 1 667 ? 6.702 -1.112 -10.753 1.00 95.19 667 GLU A C 1
ATOM 5083 O O . GLU A 1 667 ? 5.935 -1.635 -11.561 1.00 95.19 667 GLU A O 1
ATOM 5088 N N . ALA A 1 668 ? 6.900 0.211 -10.730 1.00 95.19 668 ALA A N 1
ATOM 5089 C CA . ALA A 1 668 ? 6.168 1.141 -11.589 1.00 95.19 668 ALA A CA 1
ATOM 5090 C C . ALA A 1 668 ? 6.481 0.942 -13.082 1.00 95.19 668 ALA A C 1
ATOM 5092 O O . ALA A 1 668 ? 5.572 0.962 -13.910 1.00 95.19 668 ALA A O 1
ATOM 5093 N N . VAL A 1 669 ? 7.757 0.746 -13.425 1.00 96.88 669 VAL A N 1
ATOM 5094 C CA . VAL A 1 669 ? 8.201 0.544 -14.811 1.00 96.88 669 VAL A CA 1
ATOM 5095 C C . VAL A 1 669 ? 7.774 -0.832 -15.333 1.00 96.88 669 VAL A C 1
ATOM 5097 O O . VAL A 1 669 ? 7.355 -0.932 -16.484 1.00 96.88 669 VAL A O 1
ATOM 5100 N N . ALA A 1 670 ? 7.819 -1.880 -14.503 1.00 96.19 670 ALA A N 1
ATOM 5101 C CA . ALA A 1 670 ? 7.325 -3.209 -14.862 1.00 96.19 670 ALA A CA 1
ATOM 5102 C C . ALA A 1 670 ? 5.816 -3.193 -15.154 1.00 96.19 670 ALA A C 1
ATOM 5104 O O . ALA A 1 670 ? 5.393 -3.695 -16.194 1.00 96.19 670 ALA A O 1
ATOM 5105 N N . ALA A 1 671 ? 5.021 -2.544 -14.295 1.00 93.88 671 ALA A N 1
ATOM 5106 C CA . ALA A 1 671 ? 3.584 -2.379 -14.506 1.00 93.88 671 ALA A CA 1
ATOM 5107 C C . ALA A 1 671 ? 3.263 -1.606 -15.799 1.00 93.88 671 ALA A C 1
ATOM 5109 O O . ALA A 1 671 ? 2.383 -2.008 -16.560 1.00 93.88 671 ALA A O 1
ATOM 5110 N N . GLU A 1 672 ? 4.001 -0.530 -16.093 1.00 93.88 672 GLU A N 1
ATOM 5111 C CA . GLU A 1 672 ? 3.843 0.218 -17.348 1.00 93.88 672 GLU A CA 1
ATOM 5112 C C . GLU A 1 672 ? 4.224 -0.623 -18.579 1.00 93.88 672 GLU A C 1
ATOM 5114 O O . GLU A 1 672 ? 3.577 -0.539 -19.627 1.00 93.88 672 GLU A O 1
ATOM 5119 N N . ALA A 1 673 ? 5.277 -1.433 -18.470 1.00 95.12 673 ALA A N 1
ATOM 5120 C CA . ALA A 1 673 ? 5.752 -2.279 -19.554 1.00 95.12 673 ALA A CA 1
ATOM 5121 C C . ALA A 1 673 ? 4.788 -3.435 -19.855 1.00 95.12 673 ALA A C 1
ATOM 5123 O O . ALA A 1 673 ? 4.542 -3.727 -21.027 1.00 95.12 673 ALA A O 1
ATOM 5124 N N . ALA A 1 674 ? 4.218 -4.062 -18.823 1.00 92.88 674 ALA A N 1
ATOM 5125 C CA . ALA A 1 674 ? 3.404 -5.269 -18.934 1.00 92.88 674 ALA A CA 1
ATOM 5126 C C . ALA A 1 674 ? 2.259 -5.156 -19.951 1.00 92.88 674 ALA A C 1
ATOM 5128 O O . ALA A 1 674 ? 2.069 -6.073 -20.752 1.00 92.88 674 ALA A O 1
ATOM 5129 N N . GLY A 1 675 ? 1.562 -4.014 -19.988 1.00 87.31 675 GLY A N 1
ATOM 5130 C CA . GLY A 1 675 ? 0.419 -3.785 -20.882 1.00 87.31 675 GLY A CA 1
ATOM 5131 C C . GLY A 1 675 ? 0.752 -3.728 -22.380 1.00 87.31 675 GLY A C 1
ATOM 5132 O O . GLY A 1 675 ? -0.151 -3.802 -23.207 1.00 87.31 675 GLY A O 1
ATOM 5133 N N . LYS A 1 676 ? 2.032 -3.600 -22.746 1.00 90.00 676 LYS A N 1
ATOM 5134 C CA . LYS A 1 676 ? 2.510 -3.501 -24.141 1.00 90.00 676 LYS A CA 1
ATOM 5135 C C . LYS A 1 676 ? 3.640 -4.474 -24.472 1.00 90.00 676 LYS A C 1
ATOM 5137 O O . LYS A 1 676 ? 4.223 -4.404 -25.552 1.00 90.00 676 LYS A O 1
ATOM 5142 N N . TRP A 1 677 ? 3.978 -5.360 -23.538 1.00 94.94 677 TRP A N 1
ATOM 5143 C CA . TRP A 1 677 ? 5.126 -6.242 -23.674 1.00 94.94 677 TRP A CA 1
ATOM 5144 C C . TRP A 1 677 ? 4.815 -7.421 -24.613 1.00 94.94 677 TRP A C 1
ATOM 5146 O O . TRP A 1 677 ? 3.847 -8.146 -24.354 1.00 94.94 677 TRP A O 1
ATOM 5156 N N . PRO A 1 678 ? 5.601 -7.627 -25.688 1.00 93.06 678 PRO A N 1
ATOM 5157 C CA . PRO A 1 678 ? 5.310 -8.628 -26.712 1.00 93.06 678 PRO A CA 1
ATOM 5158 C C . PRO A 1 678 ? 5.651 -10.047 -26.249 1.00 93.06 678 PRO A C 1
ATOM 5160 O O . PRO A 1 678 ? 6.602 -10.248 -25.497 1.00 93.06 678 PRO A O 1
ATOM 5163 N N . ASP A 1 679 ? 4.910 -11.036 -26.749 1.00 89.06 679 ASP A N 1
ATOM 5164 C CA . ASP A 1 679 ? 5.081 -12.446 -26.362 1.00 89.06 679 ASP A CA 1
ATOM 5165 C C . ASP A 1 679 ? 6.409 -13.054 -26.831 1.00 89.06 679 ASP A C 1
ATOM 5167 O O . ASP A 1 679 ? 6.929 -13.966 -26.198 1.00 89.06 679 ASP A O 1
ATOM 5171 N N . SER A 1 680 ? 6.995 -12.520 -27.906 1.00 88.62 680 SER A N 1
ATOM 5172 C CA . SER A 1 680 ? 8.293 -12.947 -28.445 1.00 88.62 680 SER A CA 1
ATOM 5173 C C . SER A 1 680 ? 9.493 -12.549 -27.577 1.00 88.62 680 SER A C 1
ATOM 5175 O O . SER A 1 680 ? 10.609 -12.995 -27.839 1.00 88.62 680 SER A O 1
ATOM 5177 N N . LEU A 1 681 ? 9.292 -11.698 -26.566 1.00 92.81 681 LEU A N 1
ATOM 5178 C CA . LEU A 1 681 ? 10.354 -11.143 -25.735 1.00 92.81 681 LEU A CA 1
ATOM 5179 C C . LEU A 1 681 ? 10.172 -11.597 -24.287 1.00 92.81 681 LEU A C 1
ATOM 5181 O O . LEU A 1 681 ? 9.228 -11.182 -23.623 1.00 92.81 681 LEU A O 1
ATOM 5185 N N . LEU A 1 682 ? 11.100 -12.385 -23.745 1.00 93.88 682 LEU A N 1
ATOM 5186 C CA . LEU A 1 682 ? 11.023 -12.800 -22.343 1.00 93.88 682 LEU A CA 1
ATOM 5187 C C . LEU A 1 682 ? 11.352 -11.621 -21.395 1.00 93.88 682 LEU A C 1
ATOM 5189 O O . LEU A 1 682 ? 12.472 -11.098 -21.458 1.00 93.88 682 LEU A O 1
ATOM 5193 N N . PRO A 1 683 ? 10.442 -11.207 -20.489 1.00 95.75 683 PRO A N 1
ATOM 5194 C CA . PRO A 1 683 ? 10.764 -10.243 -19.443 1.00 95.75 683 PRO A CA 1
ATOM 5195 C C . PRO A 1 683 ? 11.579 -10.917 -18.336 1.00 95.75 683 PRO A C 1
ATOM 5197 O O . PRO A 1 683 ? 11.157 -11.919 -17.757 1.00 95.75 683 PRO A O 1
ATOM 5200 N N . VAL A 1 684 ? 12.749 -10.363 -18.014 1.00 96.31 684 VAL A N 1
ATOM 5201 C CA . VAL A 1 684 ? 13.622 -10.905 -16.966 1.00 96.31 684 VAL A CA 1
ATOM 5202 C C . VAL A 1 684 ? 13.891 -9.859 -15.890 1.00 96.31 684 VAL A C 1
ATOM 5204 O O . VAL A 1 684 ? 14.516 -8.838 -16.150 1.00 96.31 684 VAL A O 1
ATOM 5207 N N . LEU A 1 685 ? 13.462 -10.113 -14.660 1.00 96.31 685 LEU A N 1
ATOM 5208 C CA . LEU A 1 685 ? 13.683 -9.227 -13.519 1.00 96.31 685 LEU A CA 1
ATOM 5209 C C . LEU A 1 685 ? 15.005 -9.594 -12.848 1.00 96.31 685 LEU A C 1
ATOM 5211 O O . LEU A 1 685 ? 15.058 -10.497 -12.016 1.00 96.31 685 LEU A O 1
ATOM 5215 N N . ALA A 1 686 ? 16.087 -8.935 -13.253 1.00 95.44 686 ALA A N 1
ATOM 5216 C CA . ALA A 1 686 ? 17.416 -9.149 -12.696 1.00 95.44 686 ALA A CA 1
ATOM 5217 C C . ALA A 1 686 ? 17.646 -8.172 -11.538 1.00 95.44 686 ALA A C 1
ATOM 5219 O O . ALA A 1 686 ? 18.163 -7.068 -11.714 1.00 95.44 686 ALA A O 1
ATOM 5220 N N . VAL A 1 687 ? 17.206 -8.591 -10.355 1.00 93.62 687 VAL A N 1
ATOM 5221 C CA . VAL A 1 687 ? 17.126 -7.747 -9.159 1.00 93.62 687 VAL A CA 1
ATOM 5222 C C . VAL A 1 687 ? 18.394 -7.807 -8.319 1.00 93.62 687 VAL A C 1
ATOM 5224 O O . VAL A 1 687 ? 19.167 -8.767 -8.408 1.00 93.62 687 VAL A O 1
ATOM 5227 N N . ASP A 1 688 ? 18.604 -6.775 -7.504 1.00 92.88 688 ASP A N 1
ATOM 5228 C CA . ASP A 1 688 ? 19.670 -6.764 -6.510 1.00 92.88 688 ASP A CA 1
ATOM 5229 C C . ASP A 1 688 ? 19.277 -7.668 -5.325 1.00 92.88 688 ASP A C 1
ATOM 5231 O O . ASP A 1 688 ? 18.104 -7.833 -4.984 1.00 92.88 688 ASP A O 1
ATOM 5235 N N . ASN A 1 689 ? 20.274 -8.291 -4.699 1.00 91.00 689 ASN A N 1
ATOM 5236 C CA . ASN A 1 689 ? 20.100 -9.163 -3.546 1.00 91.00 689 ASN A CA 1
ATOM 5237 C C . ASN A 1 689 ? 20.533 -8.437 -2.267 1.00 91.00 689 ASN A C 1
ATOM 5239 O O . ASN A 1 689 ? 21.675 -8.563 -1.813 1.00 91.00 689 ASN A O 1
ATOM 5243 N N . ASP A 1 690 ? 19.606 -7.702 -1.654 1.00 89.19 690 ASP A N 1
ATOM 5244 C CA . ASP A 1 690 ? 19.756 -6.982 -0.381 1.00 89.19 690 ASP A CA 1
ATOM 5245 C C . ASP A 1 690 ? 19.820 -7.942 0.838 1.00 89.19 690 ASP A C 1
ATOM 5247 O O . ASP A 1 690 ? 19.261 -7.699 1.914 1.00 89.19 690 ASP A O 1
ATOM 5251 N N . GLN A 1 691 ? 20.541 -9.056 0.706 1.00 88.19 691 GLN A N 1
ATOM 5252 C CA . GLN A 1 691 ? 20.647 -10.133 1.698 1.00 88.19 691 GLN A CA 1
ATOM 5253 C C . GLN A 1 691 ? 21.303 -9.720 3.025 1.00 88.19 691 GLN A C 1
ATOM 5255 O O . GLN A 1 691 ? 21.264 -10.480 3.987 1.00 88.19 691 GLN A O 1
ATOM 5260 N N . PHE A 1 692 ? 21.923 -8.538 3.108 1.00 91.69 692 PHE A N 1
ATOM 5261 C CA . PHE A 1 692 ? 22.575 -8.023 4.324 1.00 91.69 692 PHE A CA 1
ATOM 5262 C C . PHE A 1 692 ? 21.696 -7.048 5.120 1.00 91.69 692 PHE A C 1
ATOM 5264 O O . PHE A 1 692 ? 22.201 -6.228 5.888 1.00 91.69 692 PHE A O 1
ATOM 5271 N N . HIS A 1 693 ? 20.377 -7.071 4.917 1.00 91.56 693 HIS A N 1
ATOM 5272 C CA . HIS A 1 693 ? 19.443 -6.176 5.603 1.00 91.56 693 HIS A CA 1
ATOM 5273 C C . HIS A 1 693 ? 19.487 -6.316 7.132 1.00 91.56 693 HIS A C 1
ATOM 5275 O O . HIS A 1 693 ? 19.399 -5.303 7.827 1.00 91.56 693 HIS A O 1
ATOM 5281 N N . VAL A 1 694 ? 19.750 -7.519 7.650 1.00 92.06 694 VAL A N 1
ATOM 5282 C CA . VAL A 1 694 ? 19.971 -7.754 9.085 1.00 92.06 694 VAL A CA 1
ATOM 5283 C C . VAL A 1 694 ? 21.226 -7.059 9.587 1.00 92.06 694 VAL A C 1
ATOM 5285 O O . VAL A 1 694 ? 21.171 -6.285 10.539 1.00 92.06 694 VAL A O 1
ATOM 5288 N N . GLU A 1 695 ? 22.357 -7.235 8.912 1.00 92.62 695 GLU A N 1
ATOM 5289 C CA . GLU A 1 695 ? 23.597 -6.561 9.285 1.00 92.62 695 GLU A CA 1
ATOM 5290 C C . GLU A 1 695 ? 23.510 -5.041 9.142 1.00 92.62 695 GLU A C 1
ATOM 5292 O O . GLU A 1 695 ? 24.166 -4.329 9.903 1.00 92.62 695 GLU A O 1
ATOM 5297 N N . ARG A 1 696 ? 22.706 -4.526 8.201 1.00 93.94 696 ARG A N 1
ATOM 5298 C CA . ARG A 1 696 ? 22.423 -3.086 8.100 1.00 93.94 696 ARG A CA 1
ATOM 5299 C C . ARG A 1 696 ? 21.667 -2.584 9.330 1.00 93.94 696 ARG A C 1
ATOM 5301 O O . ARG A 1 696 ? 22.082 -1.574 9.896 1.00 93.94 696 ARG A O 1
ATOM 5308 N N . ALA A 1 697 ? 20.626 -3.294 9.771 1.00 93.44 697 ALA A N 1
ATOM 5309 C CA . ALA A 1 697 ? 19.880 -2.949 10.982 1.00 93.44 697 ALA A CA 1
ATOM 5310 C C . ALA A 1 697 ? 20.786 -2.971 12.228 1.00 93.44 697 ALA A C 1
ATOM 5312 O O . ALA A 1 697 ? 20.817 -2.013 13.002 1.00 93.44 697 ALA A O 1
ATOM 5313 N N . LEU A 1 698 ? 21.603 -4.017 12.374 1.00 91.88 698 LEU A N 1
ATOM 5314 C CA . LEU A 1 698 ? 22.553 -4.151 13.483 1.00 91.88 698 LEU A CA 1
ATOM 5315 C C . LEU A 1 698 ? 23.649 -3.081 13.449 1.00 91.88 698 LEU A C 1
ATOM 5317 O O . LEU A 1 698 ? 23.976 -2.495 14.478 1.00 91.88 698 LEU A O 1
ATOM 5321 N N . GLY A 1 699 ? 24.201 -2.784 12.270 1.00 92.44 699 GLY A N 1
ATOM 5322 C CA . GLY A 1 699 ? 25.178 -1.711 12.092 1.00 92.44 699 GLY A CA 1
ATOM 5323 C C . GLY A 1 699 ? 24.599 -0.341 12.446 1.00 92.44 699 GLY A C 1
ATOM 5324 O O . GLY A 1 699 ? 25.290 0.486 13.039 1.00 92.44 699 GLY A O 1
ATOM 5325 N N . TYR A 1 700 ? 23.317 -0.125 12.149 1.00 91.94 700 TYR A N 1
ATOM 5326 C CA . TYR A 1 700 ? 22.608 1.090 12.526 1.00 91.94 700 TYR A CA 1
ATOM 5327 C C . TYR A 1 700 ? 22.419 1.204 14.048 1.00 91.94 700 TYR A C 1
ATOM 5329 O O . TYR A 1 700 ? 22.744 2.241 14.630 1.00 91.94 700 TYR A O 1
ATOM 5337 N N . LEU A 1 701 ? 21.973 0.133 14.714 1.00 92.19 701 LEU A N 1
ATOM 5338 C CA . LEU A 1 701 ? 21.863 0.083 16.178 1.00 92.19 701 LEU A CA 1
ATOM 5339 C C . LEU A 1 701 ? 23.223 0.269 16.870 1.00 92.19 701 LEU A C 1
ATOM 5341 O O . LEU A 1 701 ? 23.310 0.946 17.897 1.00 92.19 701 LEU A O 1
ATOM 5345 N N . ALA A 1 702 ? 24.292 -0.281 16.296 1.00 92.12 702 ALA A N 1
ATOM 5346 C CA . ALA A 1 702 ? 25.649 -0.107 16.798 1.00 92.12 702 ALA A CA 1
ATOM 5347 C C . ALA A 1 702 ? 26.112 1.354 16.722 1.00 92.12 702 ALA A C 1
ATOM 5349 O O . ALA A 1 702 ? 26.577 1.901 17.722 1.00 92.12 702 ALA A O 1
ATOM 5350 N N . ASP A 1 703 ? 25.938 2.002 15.567 1.00 92.88 703 ASP A N 1
ATOM 5351 C CA . ASP A 1 703 ? 26.327 3.402 15.355 1.00 92.88 703 ASP A CA 1
ATOM 5352 C C . ASP A 1 703 ? 25.516 4.366 16.235 1.00 92.88 703 ASP A C 1
ATOM 5354 O O . ASP A 1 703 ? 26.073 5.265 16.873 1.00 92.88 703 ASP A O 1
ATOM 5358 N N . LYS A 1 704 ? 24.191 4.174 16.300 1.00 91.88 704 LYS A N 1
ATOM 5359 C CA . LYS A 1 704 ? 23.284 5.120 16.965 1.00 91.88 704 LYS A CA 1
ATOM 5360 C C . LYS A 1 704 ? 23.109 4.876 18.454 1.00 91.88 704 LYS A C 1
ATOM 5362 O O . LYS A 1 704 ? 23.095 5.840 19.218 1.00 91.88 704 LYS A O 1
ATOM 5367 N N . LEU A 1 705 ? 22.987 3.619 18.870 1.00 90.81 705 LEU A N 1
ATOM 5368 C CA . LEU A 1 705 ? 22.604 3.260 20.238 1.00 90.81 705 LEU A CA 1
ATOM 5369 C C . LEU A 1 705 ? 23.709 2.520 21.007 1.00 90.81 705 LEU A C 1
ATOM 5371 O O . LEU A 1 705 ? 23.591 2.313 22.216 1.00 90.81 705 LEU A O 1
ATOM 5375 N N . GLY A 1 706 ? 24.806 2.152 20.336 1.00 89.69 706 GLY A N 1
ATOM 5376 C CA . GLY A 1 706 ? 25.925 1.430 20.944 1.00 89.69 706 GLY A CA 1
ATOM 5377 C C . GLY A 1 706 ? 25.640 -0.048 21.216 1.00 89.69 706 GLY A C 1
ATOM 5378 O O . GLY A 1 706 ? 26.310 -0.643 22.056 1.00 89.69 706 GLY A O 1
ATOM 5379 N N . VAL A 1 707 ? 24.652 -0.642 20.541 1.00 89.25 707 VAL A N 1
ATOM 5380 C CA . VAL A 1 707 ? 24.363 -2.082 20.642 1.00 89.25 707 VAL A CA 1
ATOM 5381 C C . VAL A 1 707 ? 25.470 -2.862 19.934 1.00 89.25 707 VAL A C 1
ATOM 5383 O O . VAL A 1 707 ? 25.755 -2.602 18.769 1.00 89.25 707 VAL A O 1
ATOM 5386 N N . ASN A 1 708 ? 26.121 -3.806 20.615 1.00 85.06 708 ASN A N 1
ATOM 5387 C CA . ASN A 1 708 ? 27.248 -4.538 20.038 1.00 85.06 708 ASN A CA 1
ATOM 5388 C C . ASN A 1 708 ? 26.763 -5.628 19.061 1.00 85.06 708 ASN A C 1
ATOM 5390 O O . ASN A 1 708 ? 26.188 -6.623 19.503 1.00 85.06 708 ASN A O 1
ATOM 5394 N N . PRO A 1 709 ? 27.052 -5.522 17.752 1.00 85.38 709 PRO A N 1
ATOM 5395 C CA . PRO A 1 709 ? 26.573 -6.486 16.766 1.00 85.38 709 PRO A CA 1
ATOM 5396 C C . PRO A 1 709 ? 27.418 -7.773 16.723 1.00 85.38 709 PRO A C 1
ATOM 5398 O O . PRO A 1 709 ? 27.031 -8.733 16.072 1.00 85.38 709 PRO A O 1
ATOM 5401 N N . ASN A 1 710 ? 28.573 -7.810 17.403 1.00 81.19 710 ASN A N 1
ATOM 5402 C CA . ASN A 1 710 ? 29.546 -8.911 17.329 1.00 81.19 710 ASN A CA 1
ATOM 5403 C C . ASN A 1 710 ? 29.548 -9.816 18.571 1.00 81.19 710 ASN A C 1
ATOM 5405 O O . ASN A 1 710 ? 30.441 -10.647 18.741 1.00 81.19 710 ASN A O 1
ATOM 5409 N N . SER A 1 711 ? 28.594 -9.627 19.479 1.00 76.00 711 SER A N 1
ATOM 5410 C CA . SER A 1 711 ? 28.454 -10.480 20.656 1.00 76.00 711 SER A CA 1
ATOM 5411 C C . SER A 1 711 ? 28.048 -11.902 20.260 1.00 76.00 711 SER A C 1
ATOM 5413 O O . SER A 1 711 ? 27.295 -12.113 19.311 1.00 76.00 711 SER A O 1
ATOM 5415 N N . GLN A 1 712 ? 28.524 -12.896 21.011 1.00 65.38 712 GLN A N 1
ATOM 5416 C CA . GLN A 1 712 ? 28.096 -14.291 20.845 1.00 65.38 712 GLN A CA 1
ATOM 5417 C C . GLN A 1 712 ? 26.868 -14.646 21.697 1.00 65.38 712 GLN A C 1
ATOM 5419 O O . GLN A 1 712 ? 26.524 -15.815 21.823 1.00 65.38 712 GLN A O 1
ATOM 5424 N N . ARG A 1 713 ? 26.232 -13.649 22.326 1.00 56.09 713 ARG A N 1
ATOM 5425 C CA . ARG A 1 713 ? 25.090 -13.847 23.231 1.00 56.09 713 ARG A CA 1
ATOM 5426 C C . ARG A 1 713 ? 23.729 -13.784 22.533 1.00 56.09 713 ARG A C 1
ATOM 5428 O O . ARG A 1 713 ? 22.741 -14.194 23.132 1.00 56.09 713 ARG A O 1
ATOM 5435 N N . GLY A 1 714 ? 23.680 -13.262 21.310 1.00 60.50 714 GLY A N 1
ATOM 5436 C CA . GLY A 1 714 ? 22.444 -13.035 20.564 1.00 60.50 714 GLY A CA 1
ATOM 5437 C C . GLY A 1 714 ? 21.848 -14.285 19.955 1.00 60.50 714 GLY A C 1
ATOM 5438 O O . GLY A 1 714 ? 22.542 -15.268 19.691 1.00 60.50 714 GLY A O 1
ATOM 5439 N N . SER A 1 715 ? 20.548 -14.219 19.678 1.00 73.25 715 SER A N 1
ATOM 5440 C CA . SER A 1 715 ? 19.879 -15.223 18.863 1.00 73.25 715 SER A CA 1
ATOM 5441 C C . SER A 1 715 ? 20.402 -15.194 17.424 1.00 73.25 715 SER A C 1
ATOM 5443 O O . SER A 1 715 ? 20.865 -14.171 16.911 1.00 73.25 715 SER A O 1
ATOM 5445 N N . MET A 1 716 ? 20.338 -16.356 16.777 1.00 79.12 716 MET A N 1
ATOM 5446 C CA . MET A 1 716 ? 20.656 -16.504 15.363 1.00 79.12 716 MET A CA 1
ATOM 5447 C C . MET A 1 716 ? 19.364 -16.409 14.555 1.00 79.12 716 MET A C 1
ATOM 5449 O O . MET A 1 716 ? 18.363 -17.038 14.903 1.00 79.12 716 MET A O 1
ATOM 5453 N N . VAL A 1 717 ? 19.397 -15.654 13.464 1.00 85.31 717 VAL A N 1
ATOM 5454 C CA . VAL A 1 717 ? 18.291 -15.548 12.512 1.00 85.31 717 VAL A CA 1
ATOM 5455 C C . VAL A 1 717 ? 18.720 -16.058 11.150 1.00 85.31 717 VAL A C 1
ATOM 5457 O O . VAL A 1 717 ? 19.877 -15.915 10.765 1.00 85.31 717 VAL A O 1
ATOM 5460 N N . GLU A 1 718 ? 17.796 -16.678 10.434 1.00 86.38 718 GLU A N 1
ATOM 5461 C CA . GLU A 1 718 ? 18.035 -17.178 9.088 1.00 86.38 718 GLU A CA 1
ATOM 5462 C C . GLU A 1 718 ? 17.654 -16.109 8.064 1.00 86.38 718 GLU A C 1
ATOM 5464 O O . GLU A 1 718 ? 16.648 -15.424 8.229 1.00 86.38 718 GLU A O 1
ATOM 5469 N N . VAL A 1 719 ? 18.473 -15.940 7.030 1.00 85.62 719 VAL A N 1
ATOM 5470 C CA . VAL A 1 719 ? 18.291 -14.926 5.988 1.00 85.62 719 VAL A CA 1
ATOM 5471 C C . VAL A 1 719 ? 18.531 -15.556 4.626 1.00 85.62 719 VAL A C 1
ATOM 5473 O O . VAL A 1 719 ? 19.527 -16.260 4.440 1.00 85.62 719 VAL A O 1
ATOM 5476 N N . LEU A 1 720 ? 17.662 -15.262 3.662 1.00 81.31 720 LEU A N 1
ATOM 5477 C CA . LEU A 1 720 ? 17.829 -15.703 2.282 1.00 81.31 720 LEU A CA 1
ATOM 5478 C C . LEU A 1 720 ? 19.098 -15.083 1.664 1.00 81.31 720 LEU A C 1
ATOM 5480 O O . LEU A 1 720 ? 19.289 -13.866 1.691 1.00 81.31 720 LEU A O 1
ATOM 5484 N N . SER A 1 721 ? 19.977 -15.925 1.120 1.00 72.69 721 SER A N 1
ATOM 5485 C CA . SER A 1 721 ? 21.283 -15.554 0.551 1.00 72.69 721 SER A CA 1
ATOM 5486 C C . SER A 1 721 ? 21.372 -15.779 -0.965 1.00 72.69 721 SER A C 1
ATOM 5488 O O . SER A 1 721 ? 22.202 -15.160 -1.630 1.00 72.69 721 SER A O 1
ATOM 5490 N N . GLY A 1 722 ? 20.489 -16.603 -1.534 1.00 67.00 722 GLY A N 1
ATOM 5491 C CA . GLY A 1 722 ? 20.397 -16.894 -2.969 1.00 67.00 722 GLY A CA 1
ATOM 5492 C C . GLY A 1 722 ? 19.045 -17.512 -3.331 1.00 67.00 722 GLY A C 1
ATOM 5493 O O . GLY A 1 722 ? 18.125 -17.497 -2.518 1.00 67.00 722 GLY A O 1
ATOM 5494 N N . LYS A 1 723 ? 18.901 -18.087 -4.535 1.00 61.09 723 LYS A N 1
ATOM 5495 C CA . LYS A 1 723 ? 17.605 -18.613 -5.015 1.00 61.09 723 LYS A CA 1
ATOM 5496 C C . LYS A 1 723 ? 17.071 -19.788 -4.180 1.00 61.09 723 LYS A C 1
ATOM 5498 O O . LYS A 1 723 ? 15.873 -20.062 -4.193 1.00 61.09 723 LYS A O 1
ATOM 5503 N N . SER A 1 724 ? 17.951 -20.513 -3.489 1.00 60.03 724 SER A N 1
ATOM 5504 C CA . SER A 1 724 ? 17.595 -21.669 -2.647 1.00 60.03 724 SER A CA 1
ATOM 5505 C C . SER A 1 724 ? 18.593 -21.891 -1.504 1.00 60.03 724 SER A C 1
ATOM 5507 O O . SER A 1 724 ? 18.808 -23.023 -1.074 1.00 60.03 724 SER A O 1
ATOM 5509 N N . SER A 1 725 ? 19.275 -20.832 -1.067 1.00 70.94 725 SER A N 1
ATOM 5510 C CA . SER A 1 725 ? 20.281 -20.904 -0.011 1.00 70.94 725 SER A CA 1
ATOM 5511 C C . SER A 1 725 ? 20.022 -19.851 1.053 1.00 70.94 725 SER A C 1
ATOM 5513 O O . SER A 1 725 ? 19.772 -18.683 0.748 1.00 70.94 725 SER A O 1
ATOM 5515 N N . SER A 1 726 ? 20.138 -20.274 2.304 1.00 82.25 726 SER A N 1
ATOM 5516 C CA . SER A 1 726 ? 19.892 -19.453 3.485 1.00 82.25 726 SER A CA 1
ATOM 5517 C C . SER A 1 726 ? 21.159 -19.419 4.334 1.00 82.25 726 SER A C 1
ATOM 5519 O O . SER A 1 726 ? 21.990 -20.333 4.296 1.00 82.25 726 SER A O 1
ATOM 5521 N N . ARG A 1 727 ? 21.353 -18.332 5.076 1.00 85.62 727 ARG A N 1
ATOM 5522 C CA . ARG A 1 727 ? 22.511 -18.142 5.954 1.00 85.62 727 ARG A CA 1
ATOM 5523 C C . ARG A 1 727 ? 22.067 -17.678 7.329 1.00 85.62 727 ARG A C 1
ATOM 5525 O O . ARG A 1 727 ? 21.125 -16.903 7.459 1.00 85.62 727 ARG A O 1
ATOM 5532 N N . MET A 1 728 ? 22.795 -18.112 8.351 1.00 84.69 728 MET A N 1
ATOM 5533 C CA . MET A 1 728 ? 22.544 -17.688 9.724 1.00 84.69 728 MET A CA 1
ATOM 5534 C C . MET A 1 728 ? 23.299 -16.392 10.034 1.00 84.69 728 MET A C 1
ATOM 5536 O O . MET A 1 728 ? 24.500 -16.286 9.780 1.00 84.69 728 MET A O 1
ATOM 5540 N N . VAL A 1 729 ? 22.604 -15.427 10.629 1.00 85.12 729 VAL A N 1
ATOM 5541 C CA . VAL A 1 729 ? 23.135 -14.134 11.076 1.00 85.12 729 VAL A CA 1
ATOM 5542 C C . VAL A 1 729 ? 22.947 -14.019 12.584 1.00 85.12 729 VAL A C 1
ATOM 5544 O O . VAL A 1 729 ? 21.851 -14.240 13.091 1.00 85.12 729 VAL A O 1
ATOM 5547 N N . SER A 1 730 ? 24.016 -13.687 13.309 1.00 86.44 730 SER A N 1
ATOM 5548 C CA . SER A 1 730 ? 23.930 -13.387 14.744 1.00 86.44 730 SER A CA 1
ATOM 5549 C C . SER A 1 730 ? 23.377 -11.981 14.953 1.00 86.44 730 SER A C 1
ATOM 5551 O O . SER A 1 730 ? 23.844 -11.044 14.305 1.00 86.44 730 SER A O 1
ATOM 5553 N N . LEU A 1 731 ? 22.438 -11.822 15.889 1.00 86.94 731 LEU A N 1
ATOM 5554 C CA . LEU A 1 731 ? 21.936 -10.508 16.301 1.00 86.94 731 LEU A CA 1
ATOM 5555 C C . LEU A 1 731 ? 22.857 -9.767 17.286 1.00 86.94 731 LEU A C 1
ATOM 5557 O O . LEU A 1 731 ? 22.590 -8.618 17.640 1.00 86.94 731 LEU A O 1
ATOM 5561 N N . GLY A 1 732 ? 23.959 -10.375 17.726 1.00 86.69 732 GLY A N 1
ATOM 5562 C CA . GLY A 1 732 ? 24.847 -9.739 18.697 1.00 86.69 732 GLY A CA 1
ATOM 5563 C C . GLY A 1 732 ? 24.149 -9.510 20.041 1.00 86.69 732 GLY A C 1
ATOM 5564 O O . GLY A 1 732 ? 23.582 -10.429 20.606 1.00 86.69 732 GLY A O 1
ATOM 5565 N N . ASP A 1 733 ? 24.208 -8.300 20.586 1.00 85.19 733 ASP A N 1
ATOM 5566 C CA . ASP A 1 733 ? 23.471 -7.935 21.807 1.00 85.19 733 ASP A CA 1
ATOM 5567 C C . ASP A 1 733 ? 22.049 -7.415 21.509 1.00 85.19 733 ASP A C 1
ATOM 5569 O O . ASP A 1 733 ? 21.335 -7.011 22.428 1.00 85.19 733 ASP A O 1
ATOM 5573 N N . ALA A 1 734 ? 21.631 -7.383 20.239 1.00 87.81 734 ALA A N 1
ATOM 5574 C CA . ALA A 1 734 ? 20.299 -6.925 19.870 1.00 87.81 734 ALA A CA 1
ATOM 5575 C C . ALA A 1 734 ? 19.239 -8.004 20.144 1.00 87.81 734 ALA A C 1
ATOM 5577 O O . ALA A 1 734 ? 19.445 -9.184 19.852 1.00 87.81 734 ALA A O 1
ATOM 5578 N N . VAL A 1 735 ? 18.080 -7.587 20.659 1.00 88.00 735 VAL A N 1
ATOM 5579 C CA . VAL A 1 735 ? 16.937 -8.463 20.959 1.00 88.00 735 VAL A CA 1
ATOM 5580 C C . VAL A 1 735 ? 15.763 -8.102 20.053 1.00 88.00 735 VAL A C 1
ATOM 5582 O O . VAL A 1 735 ? 15.428 -6.929 19.913 1.00 88.00 735 VAL A O 1
ATOM 5585 N N . ALA A 1 736 ? 15.171 -9.110 19.407 1.00 86.56 736 ALA A N 1
ATOM 5586 C CA . ALA A 1 736 ? 14.167 -8.950 18.353 1.00 86.56 736 ALA A CA 1
ATOM 5587 C C . ALA A 1 736 ? 12.806 -9.561 18.734 1.00 86.56 736 ALA A C 1
ATOM 5589 O O . ALA A 1 736 ? 12.284 -10.432 18.038 1.00 86.56 736 ALA A O 1
ATOM 5590 N N . ASP A 1 737 ? 12.270 -9.158 19.881 1.00 85.75 737 ASP A N 1
ATOM 5591 C CA . ASP A 1 737 ? 11.035 -9.684 20.481 1.00 85.75 737 ASP A CA 1
ATOM 5592 C C . ASP A 1 737 ? 9.841 -8.719 20.362 1.00 85.75 737 ASP A C 1
ATOM 5594 O O . ASP A 1 737 ? 8.781 -8.969 20.931 1.00 85.75 737 ASP A O 1
ATOM 5598 N N . GLY A 1 738 ? 9.999 -7.605 19.640 1.00 87.25 738 GLY A N 1
ATOM 5599 C CA . GLY A 1 738 ? 8.972 -6.569 19.524 1.00 87.25 738 GLY A CA 1
ATOM 5600 C C . GLY A 1 738 ? 8.751 -5.753 20.804 1.00 87.25 738 GLY A C 1
ATOM 5601 O O . GLY A 1 738 ? 7.782 -4.996 20.878 1.00 87.25 738 GLY A O 1
ATOM 5602 N N . GLN A 1 739 ? 9.629 -5.875 21.805 1.00 88.75 739 GLN A N 1
ATOM 5603 C CA . GLN A 1 739 ? 9.574 -5.106 23.047 1.00 88.75 739 GLN A CA 1
ATOM 5604 C C . GLN A 1 739 ? 10.649 -4.015 23.091 1.00 88.75 739 GLN A C 1
ATOM 5606 O O . GLN A 1 739 ? 11.613 -4.015 22.328 1.00 88.75 739 GLN A O 1
ATOM 5611 N N . TRP A 1 740 ? 10.474 -3.045 23.993 1.00 88.50 740 TRP A N 1
ATOM 5612 C CA . TRP A 1 740 ? 11.443 -1.969 24.200 1.00 88.50 740 TRP A CA 1
ATOM 5613 C C . TRP A 1 740 ? 12.615 -2.429 25.074 1.00 88.50 740 TRP A C 1
ATOM 5615 O O . TRP A 1 740 ? 12.430 -2.772 26.239 1.00 88.50 740 TRP A O 1
ATOM 5625 N N . HIS A 1 741 ? 13.828 -2.315 24.542 1.00 86.94 741 HIS A N 1
ATOM 5626 C CA . HIS A 1 741 ? 15.094 -2.628 25.197 1.00 86.94 741 HIS A CA 1
ATOM 5627 C C . HIS A 1 741 ? 15.941 -1.375 25.398 1.00 86.94 741 HIS A C 1
ATOM 5629 O O . HIS A 1 741 ? 16.062 -0.516 24.517 1.00 86.94 741 HIS A O 1
ATOM 5635 N N . GLN A 1 742 ? 16.557 -1.279 26.575 1.00 91.31 742 GLN A N 1
ATOM 5636 C CA . GLN A 1 742 ? 17.483 -0.202 26.906 1.00 91.31 742 GLN A CA 1
ATOM 5637 C C . GLN A 1 742 ? 18.856 -0.479 26.281 1.00 91.31 742 GLN A C 1
ATOM 5639 O O . GLN A 1 742 ? 19.429 -1.549 26.477 1.00 91.31 742 GLN A O 1
ATOM 5644 N N . ALA A 1 743 ? 19.404 0.503 25.565 1.00 88.62 743 ALA A N 1
ATOM 5645 C CA . ALA A 1 743 ? 20.758 0.468 25.024 1.00 88.62 743 ALA A CA 1
ATOM 5646 C C . ALA A 1 743 ? 21.666 1.469 25.758 1.00 88.62 743 ALA A C 1
ATOM 5648 O O . ALA A 1 743 ? 21.220 2.236 26.618 1.00 88.62 743 ALA A O 1
ATOM 5649 N N . ALA A 1 744 ? 22.958 1.471 25.413 1.00 85.94 744 ALA A N 1
ATOM 5650 C CA . ALA A 1 744 ? 23.937 2.385 26.003 1.00 85.94 744 ALA A CA 1
ATOM 5651 C C . ALA A 1 744 ? 23.597 3.859 25.729 1.00 85.94 744 ALA A C 1
ATOM 5653 O O . ALA A 1 744 ? 23.862 4.727 26.559 1.00 85.94 744 ALA A O 1
ATOM 5654 N N . LYS A 1 745 ? 23.006 4.140 24.565 1.00 87.69 745 LYS A N 1
ATOM 5655 C CA . LYS A 1 745 ? 22.473 5.453 24.204 1.00 87.69 745 LYS A CA 1
ATOM 5656 C C . LYS A 1 745 ? 21.029 5.248 23.776 1.00 87.69 745 LYS A C 1
ATOM 5658 O O . LYS A 1 745 ? 20.808 4.672 22.724 1.00 87.69 745 LYS A O 1
ATOM 5663 N N . GLY A 1 746 ? 20.063 5.672 24.585 1.00 89.69 746 GLY A N 1
ATOM 5664 C CA . GLY A 1 746 ? 18.642 5.555 24.249 1.00 89.69 746 GLY A CA 1
ATOM 5665 C C . GLY A 1 746 ? 18.070 4.135 24.344 1.00 89.69 746 GLY A C 1
ATOM 5666 O O . GLY A 1 746 ? 18.620 3.261 25.013 1.00 89.69 746 GLY A O 1
ATOM 5667 N N . ARG A 1 747 ? 16.929 3.912 23.691 1.00 90.81 747 ARG A N 1
ATOM 5668 C CA . ARG A 1 747 ? 16.189 2.638 23.700 1.00 90.81 747 ARG A CA 1
ATOM 5669 C C . ARG A 1 747 ? 15.681 2.282 22.309 1.00 90.81 747 ARG A C 1
ATOM 5671 O O . ARG A 1 747 ? 15.452 3.174 21.491 1.00 90.81 747 ARG A O 1
ATOM 5678 N N . TYR A 1 748 ? 15.473 0.996 22.062 1.00 92.38 748 TYR A N 1
ATOM 5679 C CA . TYR A 1 748 ? 14.963 0.486 20.791 1.00 92.38 748 TYR A CA 1
ATOM 5680 C C . TYR A 1 748 ? 13.914 -0.600 20.998 1.00 92.38 748 TYR A C 1
ATOM 5682 O O . TYR A 1 748 ? 13.904 -1.257 22.028 1.00 92.38 748 TYR A O 1
ATOM 5690 N N . CYS A 1 749 ? 13.053 -0.796 20.014 1.00 93.75 749 CYS A N 1
ATOM 5691 C CA . CYS A 1 749 ? 12.197 -1.955 19.853 1.00 93.75 749 CYS A CA 1
ATOM 5692 C C . CYS A 1 749 ? 12.482 -2.533 18.469 1.00 93.75 749 CYS A C 1
ATOM 5694 O O . CYS A 1 749 ? 12.498 -1.794 17.484 1.00 93.75 749 CYS A O 1
ATOM 5696 N N . MET A 1 750 ? 12.777 -3.829 18.400 1.00 90.44 750 MET A N 1
ATOM 5697 C CA . MET A 1 750 ? 13.106 -4.505 17.148 1.00 90.44 750 MET A CA 1
ATOM 5698 C C . MET A 1 750 ? 12.171 -5.689 16.937 1.00 90.44 750 MET A C 1
ATOM 5700 O O . MET A 1 750 ? 12.019 -6.530 17.821 1.00 90.44 750 MET A O 1
ATOM 5704 N N . SER A 1 751 ? 11.564 -5.766 15.758 1.00 93.38 751 SER A N 1
ATOM 5705 C CA . SER A 1 751 ? 10.703 -6.873 15.350 1.00 93.38 751 SER A CA 1
ATOM 5706 C C . SER A 1 751 ? 11.180 -7.468 14.030 1.00 93.38 751 SER A C 1
ATOM 5708 O O . SER A 1 751 ? 11.719 -6.773 13.164 1.00 93.38 751 SER A O 1
ATOM 5710 N N . LEU A 1 752 ? 11.006 -8.782 13.904 1.00 90.69 752 LEU A N 1
ATOM 5711 C CA . LEU A 1 752 ? 11.336 -9.542 12.705 1.00 90.69 752 LEU A CA 1
ATOM 5712 C C . LEU A 1 752 ? 10.045 -9.955 12.018 1.00 90.69 752 LEU A C 1
ATOM 5714 O O . LEU A 1 752 ? 9.130 -10.465 12.663 1.00 90.69 752 LEU A O 1
ATOM 5718 N N . GLU A 1 753 ? 10.021 -9.816 10.707 1.00 91.62 753 GLU A N 1
ATOM 5719 C CA . GLU A 1 753 ? 9.003 -10.409 9.863 1.00 91.62 753 GLU A CA 1
ATOM 5720 C C . GLU A 1 753 ? 9.630 -11.559 9.081 1.00 91.62 753 GLU A C 1
ATOM 5722 O O . GLU A 1 753 ? 10.750 -11.435 8.574 1.00 91.62 753 GLU A O 1
ATOM 5727 N N . ARG A 1 754 ? 8.928 -12.688 8.998 1.00 87.50 754 ARG A N 1
ATOM 5728 C CA . ARG A 1 754 ? 9.422 -13.899 8.336 1.00 87.50 754 ARG A CA 1
ATOM 5729 C C . ARG A 1 754 ? 8.605 -14.215 7.095 1.00 87.50 754 ARG A C 1
ATOM 5731 O O . ARG A 1 754 ? 7.463 -13.773 6.976 1.00 87.50 754 ARG A O 1
ATOM 5738 N N . GLU A 1 755 ? 9.203 -14.962 6.179 1.00 80.81 755 GLU A N 1
ATOM 5739 C CA . GLU A 1 755 ? 8.472 -15.533 5.051 1.00 80.81 755 GLU A CA 1
ATOM 5740 C C . GLU A 1 755 ? 7.378 -16.501 5.548 1.00 80.81 755 GLU A C 1
ATOM 5742 O O . GLU A 1 755 ? 7.592 -17.198 6.548 1.00 80.81 755 GLU A O 1
ATOM 5747 N N . PRO A 1 756 ? 6.203 -16.557 4.888 1.00 74.75 756 PRO A N 1
ATOM 5748 C CA . PRO A 1 756 ? 5.160 -17.523 5.223 1.00 74.75 756 PRO A CA 1
ATOM 5749 C C . PRO A 1 756 ? 5.720 -18.950 5.236 1.00 74.75 756 PRO A C 1
ATOM 5751 O O . PRO A 1 756 ? 6.461 -19.337 4.336 1.00 74.75 756 PRO A O 1
ATOM 5754 N N . ASP A 1 757 ? 5.392 -19.715 6.278 1.00 76.06 757 ASP A N 1
ATOM 5755 C CA . ASP A 1 757 ? 5.837 -21.103 6.469 1.00 76.06 757 ASP A CA 1
ATOM 5756 C C . ASP A 1 757 ? 7.370 -21.323 6.496 1.00 76.06 757 ASP A C 1
ATOM 5758 O O . ASP A 1 757 ? 7.838 -22.456 6.374 1.00 76.06 757 ASP A O 1
ATOM 5762 N N . SER A 1 758 ? 8.166 -20.267 6.714 1.00 78.31 758 SER A N 1
ATOM 5763 C CA . SER A 1 758 ? 9.634 -20.321 6.758 1.00 78.31 758 SER A CA 1
ATOM 5764 C C . SER A 1 758 ? 10.210 -19.601 7.985 1.00 78.31 758 SER A C 1
ATOM 5766 O O . SER A 1 758 ? 9.596 -18.725 8.599 1.00 78.31 758 SER A O 1
ATOM 5768 N N . THR A 1 759 ? 11.424 -19.988 8.381 1.00 80.75 759 THR A N 1
ATOM 5769 C CA . THR A 1 759 ? 12.207 -19.302 9.419 1.00 80.75 759 THR A CA 1
ATOM 5770 C C . THR A 1 759 ? 13.014 -18.127 8.876 1.00 80.75 759 THR A C 1
ATOM 5772 O O . THR A 1 759 ? 13.598 -17.381 9.664 1.00 80.75 759 THR A O 1
ATOM 5775 N N . GLU A 1 760 ? 13.025 -17.907 7.568 1.00 84.38 760 GLU A N 1
ATOM 5776 C CA . GLU A 1 760 ? 13.780 -16.831 6.934 1.00 84.38 760 GLU A CA 1
ATOM 5777 C C . GLU A 1 760 ? 13.186 -15.461 7.254 1.00 84.38 760 GLU A C 1
ATOM 5779 O O . GLU A 1 760 ? 11.991 -15.219 7.090 1.00 84.38 760 GLU A O 1
ATOM 5784 N N . VAL A 1 761 ? 14.035 -14.546 7.714 1.00 86.44 761 VAL A N 1
ATOM 5785 C CA . VAL A 1 761 ? 13.680 -13.147 7.944 1.00 86.44 761 VAL A CA 1
ATOM 5786 C C . VAL A 1 761 ? 13.586 -12.436 6.598 1.00 86.44 761 VAL A C 1
ATOM 5788 O O . VAL A 1 761 ? 14.558 -12.409 5.841 1.00 86.44 761 VAL A O 1
ATOM 5791 N N . ARG A 1 762 ? 12.419 -11.843 6.322 1.00 86.12 762 ARG A N 1
ATOM 5792 C CA . ARG A 1 762 ? 12.173 -11.024 5.125 1.00 86.12 762 ARG A CA 1
ATOM 5793 C C . ARG A 1 762 ? 12.391 -9.536 5.387 1.00 86.12 762 ARG A C 1
ATOM 5795 O O . ARG A 1 762 ? 12.941 -8.827 4.545 1.00 86.12 762 ARG A O 1
ATOM 5802 N N . SER A 1 763 ? 12.004 -9.071 6.576 1.00 90.75 763 SER A N 1
ATOM 5803 C CA . SER A 1 763 ? 12.129 -7.672 6.972 1.00 90.75 763 SER A CA 1
ATOM 5804 C C . SER A 1 763 ? 12.411 -7.533 8.470 1.00 90.75 763 SER A C 1
ATOM 5806 O O . SER A 1 763 ? 12.077 -8.397 9.284 1.00 90.75 763 SER A O 1
ATOM 5808 N N . ILE A 1 764 ? 13.069 -6.436 8.837 1.00 92.81 764 ILE A N 1
ATOM 5809 C CA . ILE A 1 764 ? 13.352 -6.051 10.218 1.00 92.81 764 ILE A CA 1
ATOM 5810 C C . ILE A 1 764 ? 12.879 -4.628 10.417 1.00 92.81 764 ILE A C 1
ATOM 5812 O O . ILE A 1 764 ? 13.318 -3.719 9.710 1.00 92.81 764 ILE A O 1
ATOM 5816 N N . THR A 1 765 ? 12.034 -4.432 11.420 1.00 94.62 765 THR A N 1
ATOM 5817 C CA . THR A 1 765 ? 11.609 -3.103 11.850 1.00 94.62 765 THR A CA 1
ATOM 5818 C C . THR A 1 765 ? 12.325 -2.732 13.139 1.00 94.62 765 THR A C 1
ATOM 5820 O O . THR A 1 765 ? 12.383 -3.524 14.076 1.00 94.62 765 THR A O 1
ATOM 5823 N N . VAL A 1 766 ? 12.873 -1.521 13.183 1.00 91.69 766 VAL A N 1
ATOM 5824 C CA . VAL A 1 766 ? 13.514 -0.929 14.357 1.00 91.69 766 VAL A CA 1
ATOM 5825 C C . VAL A 1 766 ? 12.827 0.393 14.668 1.00 91.69 766 VAL A C 1
ATOM 5827 O O . VAL A 1 766 ? 12.934 1.351 13.903 1.00 91.69 766 VAL A O 1
ATOM 5830 N N . ASP A 1 767 ? 12.156 0.454 15.810 1.00 91.31 767 ASP A N 1
ATOM 5831 C CA . ASP A 1 767 ? 11.700 1.692 16.429 1.00 91.31 767 ASP A CA 1
ATOM 5832 C C . ASP A 1 767 ? 12.742 2.135 17.456 1.00 91.31 767 ASP A C 1
ATOM 5834 O O . ASP A 1 767 ? 13.132 1.349 18.313 1.00 91.31 767 ASP A O 1
ATOM 5838 N N . MET A 1 768 ? 13.213 3.382 17.415 1.00 87.38 768 MET A N 1
ATOM 5839 C CA . MET A 1 768 ? 14.209 3.841 18.389 1.00 87.38 768 MET A CA 1
ATOM 5840 C C . MET A 1 768 ? 14.028 5.270 18.874 1.00 87.38 768 MET A C 1
ATOM 5842 O O . MET A 1 768 ? 13.528 6.141 18.168 1.00 87.38 768 MET A O 1
ATOM 5846 N N . VAL A 1 769 ? 14.505 5.509 20.093 1.00 87.12 769 VAL A N 1
ATOM 5847 C CA . VAL A 1 769 ? 14.555 6.816 20.747 1.00 87.12 769 VAL A CA 1
ATOM 5848 C C . VAL A 1 769 ? 15.987 7.026 21.230 1.00 87.12 769 VAL A C 1
ATOM 5850 O O . VAL A 1 769 ? 16.412 6.370 22.179 1.00 87.12 769 VAL A O 1
ATOM 5853 N N . ALA A 1 770 ? 16.736 7.907 20.561 1.00 80.19 770 ALA A N 1
ATOM 5854 C CA . ALA A 1 770 ? 18.129 8.203 20.913 1.00 80.19 770 ALA A CA 1
ATOM 5855 C C . ALA A 1 770 ? 18.237 9.103 22.154 1.00 80.19 770 ALA A C 1
ATOM 5857 O O . ALA A 1 770 ? 19.125 8.906 22.982 1.00 80.19 770 ALA A O 1
ATOM 5858 N N . GLU A 1 771 ? 17.314 10.059 22.292 1.00 77.88 771 GLU A N 1
ATOM 5859 C CA . GLU A 1 771 ? 17.250 11.016 23.400 1.00 77.88 771 GLU A CA 1
ATOM 5860 C C . GLU A 1 771 ? 15.852 11.030 24.025 1.00 77.88 771 GLU A C 1
ATOM 5862 O O . GLU A 1 771 ? 14.833 10.931 23.336 1.00 77.88 771 GLU A O 1
ATOM 5867 N N . GLU A 1 772 ? 15.801 11.166 25.347 1.00 62.91 772 GLU A N 1
ATOM 5868 C CA . GLU A 1 772 ? 14.555 11.161 26.109 1.00 62.91 772 GLU A CA 1
ATOM 5869 C C . GLU A 1 772 ? 13.655 12.348 25.712 1.00 62.91 772 GLU A C 1
ATOM 5871 O O . GLU A 1 772 ? 14.098 13.492 25.651 1.00 62.91 772 GLU A O 1
ATOM 5876 N N . GLY A 1 773 ? 12.387 12.067 25.390 1.00 63.31 773 GLY A N 1
ATOM 5877 C CA . GLY A 1 773 ? 11.421 13.062 24.901 1.00 63.31 773 GLY A CA 1
ATOM 5878 C C . GLY A 1 773 ? 11.297 13.173 23.374 1.00 63.31 773 GLY A C 1
ATOM 5879 O O . GLY A 1 773 ? 10.369 13.828 22.895 1.00 63.31 773 GLY A O 1
ATOM 5880 N N . GLN A 1 774 ? 12.156 12.508 22.590 1.00 73.56 774 GLN A N 1
ATOM 5881 C CA . GLN A 1 774 ? 11.984 12.418 21.134 1.00 73.56 774 GLN A CA 1
ATOM 5882 C C . GLN A 1 774 ? 10.898 11.401 20.749 1.00 73.56 774 GLN A C 1
ATOM 5884 O O . GLN A 1 774 ? 10.709 10.375 21.409 1.00 73.56 774 GLN A O 1
ATOM 5889 N N . ARG A 1 775 ? 10.191 11.666 19.641 1.00 72.19 775 ARG A N 1
ATOM 5890 C CA . ARG A 1 775 ? 9.303 10.666 19.031 1.00 72.19 775 ARG A CA 1
ATOM 5891 C C . ARG A 1 775 ? 10.139 9.498 18.488 1.00 72.19 775 ARG A C 1
ATOM 5893 O O . ARG A 1 775 ? 11.193 9.763 17.909 1.00 72.19 775 ARG A O 1
ATOM 5900 N N . PRO A 1 776 ? 9.675 8.242 18.625 1.00 76.62 776 PRO A N 1
ATOM 5901 C CA . PRO A 1 776 ? 10.351 7.094 18.035 1.00 76.62 776 PRO A CA 1
ATOM 5902 C C . PRO A 1 776 ? 10.572 7.258 16.530 1.00 76.62 776 PRO A C 1
ATOM 5904 O O . PRO A 1 776 ? 9.631 7.555 15.791 1.00 76.62 776 PRO A O 1
ATOM 5907 N N . ALA A 1 777 ? 11.805 7.047 16.078 1.00 84.06 777 ALA A N 1
ATOM 5908 C CA . ALA A 1 777 ? 12.129 6.916 14.665 1.00 84.06 777 ALA A CA 1
ATOM 5909 C C . ALA A 1 777 ? 11.955 5.450 14.254 1.00 84.06 777 ALA A C 1
ATOM 5911 O O . ALA A 1 777 ? 12.631 4.583 14.810 1.00 84.06 777 ALA A O 1
ATOM 5912 N N . ARG A 1 778 ? 11.062 5.192 13.292 1.00 90.69 778 ARG A N 1
ATOM 5913 C CA . ARG A 1 778 ? 10.834 3.865 12.709 1.00 90.69 778 ARG A CA 1
ATOM 5914 C C . ARG A 1 778 ? 11.677 3.676 11.457 1.00 90.69 778 ARG A C 1
ATOM 5916 O O . ARG A 1 778 ? 11.636 4.507 10.551 1.00 90.69 778 ARG A O 1
ATOM 5923 N N . LEU A 1 779 ? 12.393 2.562 11.389 1.00 89.94 779 LEU A N 1
ATOM 5924 C CA . LEU A 1 779 ? 13.199 2.153 10.243 1.00 89.94 779 LEU A CA 1
ATOM 5925 C C . LEU A 1 779 ? 12.859 0.717 9.869 1.00 89.94 779 LEU A C 1
ATOM 5927 O O . LEU A 1 779 ? 12.718 -0.128 10.748 1.00 89.94 779 LEU A O 1
ATOM 5931 N N . VAL A 1 780 ? 12.763 0.447 8.571 1.00 92.19 780 VAL A N 1
ATOM 5932 C CA . VAL A 1 780 ? 12.503 -0.891 8.035 1.00 92.19 780 VAL A CA 1
ATOM 5933 C C . VAL A 1 780 ? 13.659 -1.278 7.120 1.00 92.19 780 VAL A C 1
ATOM 5935 O O . VAL A 1 780 ? 14.039 -0.513 6.233 1.00 92.19 780 VAL A O 1
ATOM 5938 N N . PHE A 1 781 ? 14.229 -2.457 7.352 1.00 92.56 781 PHE A N 1
ATOM 5939 C CA . PHE A 1 781 ? 15.307 -3.042 6.564 1.00 92.56 781 PHE A CA 1
ATOM 5940 C C . PHE A 1 781 ? 14.817 -4.370 5.988 1.00 92.56 781 PHE A C 1
ATOM 5942 O O . PHE A 1 781 ? 14.528 -5.289 6.747 1.00 92.56 781 PHE A O 1
ATOM 5949 N N . SER A 1 782 ? 14.757 -4.497 4.666 1.00 92.62 782 SER A N 1
ATOM 5950 C CA . SER A 1 782 ? 14.324 -5.726 3.989 1.00 92.62 782 SER A CA 1
ATOM 5951 C C . SER A 1 782 ? 15.240 -6.088 2.823 1.00 92.62 782 SER A C 1
ATOM 5953 O O . SER A 1 782 ? 16.148 -5.317 2.469 1.00 92.62 782 SER A O 1
ATOM 5955 N N . ASN A 1 783 ? 15.007 -7.262 2.224 1.00 89.94 783 ASN A N 1
ATOM 5956 C CA . ASN A 1 783 ? 15.573 -7.609 0.921 1.00 89.94 783 ASN A CA 1
ATOM 5957 C C . ASN A 1 783 ? 14.786 -6.908 -0.205 1.00 89.94 783 ASN A C 1
ATOM 5959 O O . ASN A 1 783 ? 14.070 -7.545 -0.980 1.00 89.94 783 ASN A O 1
ATOM 5963 N N . ARG A 1 784 ? 14.865 -5.573 -0.235 1.00 90.56 784 ARG A N 1
ATOM 5964 C CA . ARG A 1 784 ? 13.955 -4.728 -1.014 1.00 90.56 784 ARG A CA 1
ATOM 5965 C C . ARG A 1 784 ? 14.019 -5.008 -2.516 1.00 90.56 784 ARG A C 1
ATOM 5967 O O . ARG A 1 784 ? 12.968 -4.987 -3.156 1.00 90.56 784 ARG A O 1
ATOM 5974 N N . GLY A 1 785 ? 15.198 -5.306 -3.062 1.00 89.81 785 GLY A N 1
ATOM 5975 C CA . GLY A 1 785 ? 15.320 -5.679 -4.472 1.00 89.81 785 GLY A CA 1
ATOM 5976 C C . GLY A 1 785 ? 14.575 -6.962 -4.842 1.00 89.81 785 GLY A C 1
ATOM 5977 O O . GLY A 1 785 ? 13.827 -6.985 -5.821 1.00 89.81 785 GLY A O 1
ATOM 5978 N N . VAL A 1 786 ? 14.673 -8.009 -4.016 1.00 90.00 786 VAL A N 1
ATOM 5979 C CA . VAL A 1 786 ? 13.922 -9.261 -4.223 1.00 90.00 786 VAL A CA 1
ATOM 5980 C C . VAL A 1 786 ? 12.415 -9.053 -4.054 1.00 90.00 786 VAL A C 1
ATOM 5982 O O . VAL A 1 786 ? 11.639 -9.578 -4.851 1.00 90.00 786 VAL A O 1
ATOM 5985 N N . GLU A 1 787 ? 11.989 -8.265 -3.065 1.00 90.31 787 GLU A N 1
ATOM 5986 C CA . GLU A 1 787 ? 10.571 -7.928 -2.860 1.00 90.31 787 GLU A CA 1
ATOM 5987 C C . GLU A 1 787 ? 9.977 -7.202 -4.072 1.00 90.31 787 GLU A C 1
ATOM 5989 O O . GLU A 1 787 ? 8.938 -7.613 -4.588 1.00 90.31 787 GLU A O 1
ATOM 5994 N N . ALA A 1 788 ? 10.656 -6.165 -4.571 1.00 91.12 788 ALA A N 1
ATOM 5995 C CA . ALA A 1 788 ? 10.223 -5.445 -5.765 1.00 91.12 788 ALA A CA 1
ATOM 5996 C C . ALA A 1 788 ? 10.218 -6.342 -7.009 1.00 91.12 788 ALA A C 1
ATOM 5998 O O . ALA A 1 788 ? 9.326 -6.230 -7.848 1.00 91.12 788 ALA A O 1
ATOM 5999 N N . GLY A 1 789 ? 11.175 -7.270 -7.109 1.00 91.94 789 GLY A N 1
ATOM 6000 C CA . GLY A 1 789 ? 11.183 -8.310 -8.134 1.00 91.94 789 GLY A CA 1
ATOM 6001 C C . GLY A 1 789 ? 9.927 -9.173 -8.113 1.00 91.94 789 GLY A C 1
ATOM 6002 O O . GLY A 1 789 ? 9.334 -9.391 -9.164 1.00 91.94 789 GLY A O 1
ATOM 6003 N N . ARG A 1 790 ? 9.477 -9.623 -6.935 1.00 90.44 790 ARG A N 1
ATOM 6004 C CA . ARG A 1 790 ? 8.236 -10.409 -6.806 1.00 90.44 790 ARG A CA 1
ATOM 6005 C C . ARG A 1 790 ? 7.003 -9.608 -7.225 1.00 90.44 790 ARG A C 1
ATOM 6007 O O . ARG A 1 790 ? 6.238 -10.094 -8.048 1.00 90.44 790 ARG A O 1
ATOM 6014 N N . VAL A 1 791 ? 6.872 -8.362 -6.768 1.00 91.19 791 VAL A N 1
ATOM 6015 C CA . VAL A 1 791 ? 5.765 -7.476 -7.184 1.00 91.19 791 VAL A CA 1
ATOM 6016 C C . VAL A 1 791 ? 5.779 -7.248 -8.701 1.00 91.19 791 VAL A C 1
ATOM 6018 O O . VAL A 1 791 ? 4.749 -7.284 -9.368 1.00 91.19 791 VAL A O 1
ATOM 6021 N N . ALA A 1 792 ? 6.957 -7.059 -9.293 1.00 92.81 792 ALA A N 1
ATOM 6022 C CA . ALA A 1 792 ? 7.068 -6.924 -10.737 1.00 92.81 792 ALA A CA 1
ATOM 6023 C C . ALA A 1 792 ? 6.800 -8.239 -11.493 1.00 92.81 792 ALA A C 1
ATOM 6025 O O . ALA A 1 792 ? 6.365 -8.169 -12.640 1.00 92.81 792 ALA A O 1
ATOM 6026 N N . LEU A 1 793 ? 7.005 -9.427 -10.901 1.00 91.88 793 LEU A N 1
ATOM 6027 C CA . LEU A 1 793 ? 6.579 -10.694 -11.517 1.00 91.88 793 LEU A CA 1
ATOM 6028 C C . LEU A 1 793 ? 5.057 -10.742 -11.665 1.00 91.88 793 LEU A C 1
ATOM 6030 O O . LEU A 1 793 ? 4.574 -11.170 -12.716 1.00 91.88 793 LEU A O 1
ATOM 6034 N N . GLU A 1 794 ? 4.324 -10.289 -10.647 1.00 90.00 794 GLU A N 1
ATOM 6035 C CA . GLU A 1 794 ? 2.856 -10.233 -10.651 1.00 90.00 794 GLU A CA 1
ATOM 6036 C C . GLU A 1 794 ? 2.333 -9.327 -11.769 1.00 90.00 794 GLU A C 1
ATOM 6038 O O . GLU A 1 794 ? 1.363 -9.674 -12.439 1.00 90.00 794 GLU A O 1
ATOM 6043 N N . ALA A 1 795 ? 3.025 -8.220 -12.064 1.00 90.25 795 ALA A N 1
ATOM 6044 C CA . ALA A 1 795 ? 2.667 -7.344 -13.181 1.00 90.25 795 ALA A CA 1
ATOM 6045 C C . ALA A 1 795 ? 2.665 -8.067 -14.545 1.00 90.25 795 ALA A C 1
ATOM 6047 O O . ALA A 1 795 ? 1.949 -7.656 -15.454 1.00 90.25 795 ALA A O 1
ATOM 6048 N N . PHE A 1 796 ? 3.440 -9.148 -14.694 1.00 90.38 796 PHE A N 1
ATOM 6049 C CA . PHE A 1 796 ? 3.491 -9.985 -15.898 1.00 90.38 796 PHE A CA 1
ATOM 6050 C C . PHE A 1 796 ? 2.709 -11.310 -15.764 1.00 90.38 796 PHE A C 1
ATOM 6052 O O . PHE A 1 796 ? 2.870 -12.193 -16.612 1.00 90.38 796 PHE A O 1
ATOM 6059 N N . ALA A 1 797 ? 1.884 -11.486 -14.729 1.00 85.25 797 ALA A N 1
ATOM 6060 C CA . ALA A 1 797 ? 1.028 -12.663 -14.575 1.00 85.25 797 ALA A CA 1
ATOM 6061 C C . ALA A 1 797 ? -0.208 -12.612 -15.496 1.00 85.25 797 ALA A C 1
ATOM 6063 O O . ALA A 1 797 ? -0.748 -11.544 -15.786 1.00 85.25 797 ALA A O 1
ATOM 6064 N N . GLY A 1 798 ? -0.635 -13.780 -15.992 1.00 67.56 798 GLY A N 1
ATOM 6065 C CA . GLY A 1 798 ? -1.869 -13.934 -16.772 1.00 67.56 798 GLY A CA 1
ATOM 6066 C C . GLY A 1 798 ? -3.126 -14.027 -15.895 1.00 67.56 798 GLY A C 1
ATOM 6067 O O . GLY A 1 798 ? -3.057 -13.913 -14.675 1.00 67.56 798 GLY A O 1
ATOM 6068 N N . GLN A 1 799 ? -4.287 -14.276 -16.508 1.00 53.88 799 GLN A N 1
ATOM 6069 C CA . GLN A 1 799 ? -5.489 -14.669 -15.760 1.00 53.88 799 GLN A CA 1
ATOM 6070 C C . GLN A 1 799 ? -5.368 -16.138 -15.329 1.00 53.88 799 GLN A C 1
ATOM 6072 O O . GLN A 1 799 ? -5.007 -16.984 -16.147 1.00 53.88 799 GLN A O 1
ATOM 6077 N N . ALA A 1 800 ? -5.649 -16.436 -14.057 1.00 52.62 800 ALA A N 1
ATOM 6078 C CA . ALA A 1 800 ? -5.625 -17.804 -13.539 1.00 52.62 800 ALA A CA 1
ATOM 6079 C C . ALA A 1 800 ? -6.723 -18.645 -14.208 1.00 52.62 800 ALA A C 1
ATOM 6081 O O . ALA A 1 800 ? -7.843 -18.166 -14.396 1.00 52.62 800 ALA A O 1
ATOM 6082 N N . GLN A 1 801 ? -6.406 -19.885 -14.590 1.00 48.59 801 GLN A N 1
ATOM 6083 C CA . GLN A 1 801 ? -7.419 -20.830 -15.065 1.00 48.59 801 GLN A CA 1
ATOM 6084 C C . GLN A 1 801 ? -8.241 -21.361 -13.881 1.00 48.59 801 GLN A C 1
ATOM 6086 O O . GLN A 1 801 ? -7.749 -21.416 -12.753 1.00 48.59 801 GLN A O 1
ATOM 6091 N N . GLU A 1 802 ? -9.495 -21.763 -14.127 1.00 38.16 802 GLU A N 1
ATOM 6092 C CA . GLU A 1 802 ? -10.354 -22.372 -13.100 1.00 38.16 802 GLU A CA 1
ATOM 6093 C C . GLU A 1 802 ? -9.633 -23.544 -12.410 1.00 38.16 802 GLU A C 1
ATOM 6095 O O . GLU A 1 802 ? -9.318 -24.555 -13.039 1.00 38.16 802 GLU A O 1
ATOM 6100 N N . GLY A 1 803 ? -9.379 -23.399 -11.105 1.00 46.03 803 GLY A N 1
ATOM 6101 C CA . GLY A 1 803 ? -8.718 -24.406 -10.268 1.00 46.03 803 GLY A CA 1
ATOM 6102 C C . GLY A 1 803 ? -7.242 -24.141 -9.938 1.00 46.03 803 GLY A C 1
ATOM 6103 O O . GLY A 1 803 ? -6.692 -24.856 -9.101 1.00 46.03 803 GLY A O 1
ATOM 6104 N N . GLU A 1 804 ? -6.604 -23.121 -10.521 1.00 49.28 804 GLU A N 1
ATOM 6105 C CA . GLU A 1 804 ? -5.250 -22.682 -10.144 1.00 49.28 804 GLU A CA 1
ATOM 6106 C C . GLU A 1 804 ? -5.306 -21.500 -9.157 1.00 49.28 804 GLU A C 1
ATOM 6108 O O . GLU A 1 804 ? -6.059 -20.551 -9.358 1.00 49.28 804 GLU A O 1
ATOM 6113 N N . GLN A 1 805 ? -4.509 -21.548 -8.078 1.00 45.56 805 GLN A N 1
ATOM 6114 C CA . GLN A 1 805 ? -4.450 -20.468 -7.073 1.00 45.56 805 GLN A CA 1
ATOM 6115 C C . GLN A 1 805 ? -3.768 -19.194 -7.604 1.00 45.56 805 GLN A C 1
ATOM 6117 O O . GLN A 1 805 ? -4.141 -18.101 -7.190 1.00 45.56 805 GLN A O 1
ATOM 6122 N N . GLU A 1 806 ? -2.810 -19.320 -8.531 1.00 51.84 806 GLU A N 1
ATOM 6123 C CA . GLU A 1 806 ? -2.099 -18.204 -9.170 1.00 51.84 806 GLU A CA 1
ATOM 6124 C C . GLU A 1 806 ? -1.721 -18.564 -10.615 1.00 51.84 806 GLU A C 1
ATOM 6126 O O . GLU A 1 806 ? -1.276 -19.682 -10.886 1.00 51.84 806 GLU A O 1
ATOM 6131 N N . ALA A 1 807 ? -1.851 -17.611 -11.545 1.00 58.97 807 ALA A N 1
ATOM 6132 C CA . ALA A 1 807 ? -1.372 -17.789 -12.912 1.00 58.97 807 ALA A CA 1
ATOM 6133 C C . ALA A 1 807 ? 0.164 -17.704 -12.957 1.00 58.97 807 ALA A C 1
ATOM 6135 O O . ALA A 1 807 ? 0.739 -16.761 -12.401 1.00 58.97 807 ALA A O 1
ATOM 6136 N N . PRO A 1 808 ? 0.863 -18.611 -13.662 1.00 70.75 808 PRO A N 1
ATOM 6137 C CA . PRO A 1 808 ? 2.308 -18.512 -13.803 1.00 70.75 808 PRO A CA 1
ATOM 6138 C C . PRO A 1 808 ? 2.687 -17.225 -14.549 1.00 70.75 808 PRO A C 1
ATOM 6140 O O . PRO A 1 808 ? 2.224 -16.972 -15.662 1.00 70.75 808 PRO A O 1
ATOM 6143 N N . SER A 1 809 ? 3.558 -16.412 -13.943 1.00 80.19 809 SER A N 1
ATOM 6144 C CA . SER A 1 809 ? 4.114 -15.229 -14.607 1.00 80.19 809 SER A CA 1
ATOM 6145 C C . SER A 1 809 ? 4.917 -15.629 -15.843 1.00 80.19 809 SER A C 1
ATOM 6147 O O . SER A 1 809 ? 5.727 -16.560 -15.794 1.00 80.19 809 SER A O 1
ATOM 6149 N N . ARG A 1 810 ? 4.731 -14.898 -16.951 1.00 87.50 810 ARG A N 1
ATOM 6150 C CA . ARG A 1 810 ? 5.607 -15.036 -18.129 1.00 87.50 810 ARG A CA 1
ATOM 6151 C C . ARG A 1 810 ? 6.981 -14.403 -17.905 1.00 87.50 810 ARG A C 1
ATOM 6153 O O . ARG A 1 810 ? 7.897 -14.655 -18.683 1.00 87.50 810 ARG A O 1
ATOM 6160 N N . ALA A 1 811 ? 7.131 -13.578 -16.866 1.00 92.00 811 ALA A N 1
ATOM 6161 C CA . ALA A 1 811 ? 8.418 -13.033 -16.469 1.00 92.00 811 ALA A CA 1
ATOM 6162 C C . ALA A 1 811 ? 9.216 -14.033 -15.627 1.00 92.00 811 ALA A C 1
ATOM 6164 O O . ALA A 1 811 ? 8.670 -14.899 -14.944 1.00 92.00 811 ALA A O 1
ATOM 6165 N N . VAL A 1 812 ? 10.539 -13.881 -15.639 1.00 92.31 812 VAL A N 1
ATOM 6166 C CA . VAL A 1 812 ? 11.443 -14.684 -14.811 1.00 92.31 812 VAL A CA 1
ATOM 6167 C C . VAL A 1 812 ? 12.283 -13.777 -13.931 1.00 92.31 812 VAL A C 1
ATOM 6169 O O . VAL A 1 812 ? 12.866 -12.814 -14.413 1.00 92.31 812 VAL A O 1
ATOM 6172 N N . MET A 1 813 ? 12.401 -14.104 -12.646 1.00 92.00 813 MET A N 1
ATOM 6173 C CA . MET A 1 813 ? 13.266 -13.371 -11.725 1.00 92.00 813 MET A CA 1
ATOM 6174 C C . MET A 1 813 ? 14.644 -14.031 -11.612 1.00 92.00 813 MET A C 1
ATOM 6176 O O . MET A 1 813 ? 14.762 -15.252 -11.457 1.00 92.00 813 MET A O 1
ATOM 6180 N N . LEU A 1 814 ? 15.684 -13.201 -11.669 1.00 92.25 814 LEU A N 1
ATOM 6181 C CA . LEU A 1 814 ? 17.080 -13.554 -11.454 1.00 92.25 814 LEU A CA 1
ATOM 6182 C C . LEU A 1 814 ? 17.634 -12.771 -10.269 1.00 92.25 814 LEU A C 1
ATOM 6184 O O . LEU A 1 814 ? 17.503 -11.553 -10.203 1.00 92.25 814 LEU A O 1
ATOM 6188 N N . VAL A 1 815 ? 18.321 -13.483 -9.383 1.00 92.25 815 VAL A N 1
ATOM 6189 C CA . VAL A 1 815 ? 19.007 -12.929 -8.214 1.00 92.25 815 VAL A CA 1
ATOM 6190 C C . VAL A 1 815 ? 20.476 -13.352 -8.316 1.00 92.25 815 VAL A C 1
ATOM 6192 O O . VAL A 1 815 ? 20.716 -14.532 -8.590 1.00 92.25 815 VAL A O 1
ATOM 6195 N N . PRO A 1 816 ? 21.458 -12.445 -8.156 1.00 92.00 816 PRO A N 1
ATOM 6196 C CA . PRO A 1 816 ? 22.865 -12.791 -8.308 1.00 92.00 816 PRO A CA 1
ATOM 6197 C C . PRO A 1 816 ? 23.317 -13.724 -7.182 1.00 92.00 816 PRO A C 1
ATOM 6199 O O . PRO A 1 816 ? 23.065 -13.474 -5.999 1.00 92.00 816 PRO A O 1
ATOM 6202 N N . GLU A 1 817 ? 24.023 -14.789 -7.557 1.00 91.12 817 GLU A N 1
ATOM 6203 C CA . GLU A 1 817 ? 24.632 -15.729 -6.615 1.00 91.12 817 GLU A CA 1
ATOM 6204 C C . GLU A 1 817 ? 26.151 -15.551 -6.582 1.00 91.12 817 GLU A C 1
ATOM 6206 O O . GLU A 1 817 ? 26.796 -15.439 -7.625 1.00 91.12 817 GLU A O 1
ATOM 6211 N N . PHE A 1 818 ? 26.737 -15.559 -5.386 1.00 90.31 818 PHE A N 1
ATOM 6212 C CA . PHE A 1 818 ? 28.161 -15.293 -5.182 1.00 90.31 818 PHE A CA 1
ATOM 6213 C C . PHE A 1 818 ? 28.864 -16.508 -4.577 1.00 90.31 818 PHE A C 1
ATOM 6215 O O . PHE A 1 818 ? 28.373 -17.115 -3.626 1.00 90.31 818 PHE A O 1
ATOM 6222 N N . LYS A 1 819 ? 30.068 -16.825 -5.062 1.00 89.88 819 LYS A N 1
ATOM 6223 C CA . LYS A 1 819 ? 30.949 -17.838 -4.456 1.00 89.88 819 LYS A CA 1
ATOM 6224 C C . LYS A 1 819 ? 31.461 -17.417 -3.080 1.00 89.88 819 LYS A C 1
ATOM 6226 O O . LYS A 1 819 ? 31.785 -18.270 -2.259 1.00 89.88 819 LYS A O 1
ATOM 6231 N N . SER A 1 820 ? 31.592 -16.112 -2.849 1.00 87.81 820 SER A N 1
ATOM 6232 C CA . SER A 1 820 ? 32.055 -15.533 -1.591 1.00 87.81 820 SER A CA 1
ATOM 6233 C C . SER A 1 820 ? 31.211 -14.321 -1.236 1.00 87.81 820 SER A C 1
ATOM 6235 O O . SER A 1 820 ? 31.018 -13.432 -2.058 1.00 87.81 820 SER A O 1
ATOM 6237 N N . LEU A 1 821 ? 30.767 -14.262 0.018 1.00 87.94 821 LEU A N 1
ATOM 6238 C CA . LEU A 1 821 ? 30.066 -13.105 0.582 1.00 87.94 821 LEU A CA 1
ATOM 6239 C C . LEU A 1 821 ? 31.034 -12.080 1.206 1.00 87.94 821 LEU A C 1
ATOM 6241 O O . LEU A 1 821 ? 30.610 -11.092 1.812 1.00 87.94 821 LEU A O 1
ATOM 6245 N N . GLY A 1 822 ? 32.347 -12.303 1.075 1.00 85.44 822 GLY A N 1
ATOM 6246 C CA . GLY A 1 822 ? 33.366 -11.345 1.491 1.00 85.44 822 GLY A CA 1
ATOM 6247 C C . GLY A 1 822 ? 33.211 -10.024 0.736 1.00 85.44 822 GLY A C 1
ATOM 6248 O O . GLY A 1 822 ? 33.094 -10.013 -0.482 1.00 85.44 822 GLY A O 1
ATOM 6249 N N . GLY A 1 823 ? 33.193 -8.904 1.463 1.00 84.94 823 GLY A N 1
ATOM 6250 C CA . GLY A 1 823 ? 32.930 -7.582 0.879 1.00 84.94 823 GLY A CA 1
ATOM 6251 C C . GLY A 1 823 ? 31.447 -7.207 0.775 1.00 84.94 823 GLY A C 1
ATOM 6252 O O . GLY A 1 823 ? 31.163 -6.083 0.380 1.00 84.94 823 GLY A O 1
ATOM 6253 N N . ARG A 1 824 ? 30.532 -8.092 1.208 1.00 90.31 824 ARG A N 1
ATOM 6254 C CA . ARG A 1 824 ? 29.069 -7.894 1.220 1.00 90.31 824 ARG A CA 1
ATOM 6255 C C . ARG A 1 824 ? 28.479 -7.543 -0.159 1.00 90.31 824 ARG A C 1
ATOM 6257 O O . ARG A 1 824 ? 27.839 -6.501 -0.283 1.00 90.31 824 ARG A O 1
ATOM 6264 N N . PRO A 1 825 ? 28.700 -8.384 -1.183 1.00 92.25 825 PRO A N 1
ATOM 6265 C CA . PRO A 1 825 ? 28.234 -8.100 -2.534 1.00 92.25 825 PRO A CA 1
ATOM 6266 C C . PRO A 1 825 ? 26.715 -8.274 -2.653 1.00 92.25 825 PRO A C 1
ATOM 6268 O O . PRO A 1 825 ? 26.154 -9.237 -2.124 1.00 92.25 825 PRO A O 1
ATOM 6271 N N . THR A 1 826 ? 26.046 -7.358 -3.347 1.00 91.81 826 THR A N 1
ATOM 6272 C CA . THR A 1 826 ? 24.574 -7.365 -3.455 1.00 91.81 826 THR A CA 1
ATOM 6273 C C . THR A 1 826 ? 24.077 -7.383 -4.889 1.00 91.81 826 THR A C 1
ATOM 6275 O O . THR A 1 826 ? 23.002 -7.914 -5.143 1.00 91.81 826 THR A O 1
ATOM 6278 N N . ASP A 1 827 ? 24.840 -6.833 -5.834 1.00 93.94 827 ASP A N 1
ATOM 6279 C CA . ASP A 1 827 ? 24.359 -6.584 -7.194 1.00 93.94 827 ASP A CA 1
ATOM 6280 C C . ASP A 1 827 ? 25.140 -7.357 -8.279 1.00 93.94 827 ASP A C 1
ATOM 6282 O O . ASP A 1 827 ? 26.198 -7.955 -8.054 1.00 93.94 827 ASP A O 1
ATOM 6286 N N . TRP A 1 828 ? 24.606 -7.360 -9.503 1.00 95.62 828 TRP A N 1
ATOM 6287 C CA . TRP A 1 828 ? 25.237 -8.017 -10.657 1.00 95.62 828 TRP A CA 1
ATOM 6288 C C . TRP A 1 828 ? 26.579 -7.391 -11.058 1.00 95.62 828 TRP A C 1
ATOM 6290 O O . TRP A 1 828 ? 27.422 -8.058 -11.665 1.00 95.62 828 TRP A O 1
ATOM 6300 N N . ASN A 1 829 ? 26.797 -6.120 -10.722 1.00 96.44 829 ASN A N 1
ATOM 6301 C CA . ASN A 1 829 ? 28.069 -5.454 -10.954 1.00 96.44 829 ASN A CA 1
ATOM 6302 C C . ASN A 1 829 ? 29.139 -5.953 -9.965 1.00 96.44 829 ASN A C 1
ATOM 6304 O O . ASN A 1 829 ? 30.292 -6.125 -10.358 1.00 96.44 829 ASN A O 1
ATOM 6308 N N . ASP A 1 830 ? 28.782 -6.215 -8.709 1.00 95.81 830 ASP A N 1
ATOM 6309 C CA . ASP A 1 830 ? 29.668 -6.841 -7.729 1.00 95.81 830 ASP A CA 1
ATOM 6310 C C . ASP A 1 830 ? 30.039 -8.260 -8.171 1.00 95.81 830 ASP A C 1
ATOM 6312 O O . ASP A 1 830 ? 31.202 -8.649 -8.062 1.00 95.81 830 ASP A O 1
ATOM 6316 N N . LEU A 1 831 ? 29.092 -9.004 -8.759 1.00 95.06 831 LEU A N 1
ATOM 6317 C CA . LEU A 1 831 ? 29.357 -10.338 -9.309 1.00 95.06 831 LEU A CA 1
ATOM 6318 C C . LEU A 1 831 ? 30.350 -10.257 -10.474 1.00 95.06 831 LEU A C 1
ATOM 6320 O O . LEU A 1 831 ? 31.324 -11.010 -10.518 1.00 95.06 831 LEU A O 1
ATOM 6324 N N . ALA A 1 832 ? 30.144 -9.310 -11.394 1.00 95.56 832 ALA A N 1
ATOM 6325 C CA . ALA A 1 832 ? 31.060 -9.071 -12.505 1.00 95.56 832 ALA A CA 1
ATOM 6326 C C . ALA A 1 832 ? 32.462 -8.661 -12.023 1.00 95.56 832 ALA A C 1
ATOM 6328 O O . ALA A 1 832 ? 33.457 -9.111 -12.589 1.00 95.56 832 ALA A O 1
ATOM 6329 N N . ALA A 1 833 ? 32.551 -7.835 -10.979 1.00 94.75 833 ALA A N 1
ATOM 6330 C CA . ALA A 1 833 ? 33.821 -7.381 -10.423 1.00 94.75 833 ALA A CA 1
ATOM 6331 C C . ALA A 1 833 ? 34.566 -8.492 -9.664 1.00 94.75 833 ALA A C 1
ATOM 6333 O O . ALA A 1 833 ? 35.784 -8.610 -9.796 1.00 94.75 833 ALA A O 1
ATOM 6334 N N . ALA A 1 834 ? 33.851 -9.304 -8.881 1.00 94.25 834 ALA A N 1
ATOM 6335 C CA . ALA A 1 834 ? 34.439 -10.351 -8.049 1.00 94.25 834 ALA A CA 1
ATOM 6336 C C . ALA A 1 834 ? 34.773 -11.628 -8.836 1.00 94.25 834 ALA A C 1
ATOM 6338 O O . ALA A 1 834 ? 35.788 -12.271 -8.569 1.00 94.25 834 ALA A O 1
ATOM 6339 N N . GLU A 1 835 ? 33.929 -12.007 -9.800 1.00 95.19 835 GLU A N 1
ATOM 6340 C CA . GLU A 1 835 ? 34.011 -13.303 -10.490 1.00 95.19 835 GLU A CA 1
ATOM 6341 C C . GLU A 1 835 ? 34.155 -13.203 -12.014 1.00 95.19 835 GLU A C 1
ATOM 6343 O O . GLU A 1 835 ? 34.339 -14.217 -12.693 1.00 95.19 835 GLU A O 1
ATOM 6348 N N . GLY A 1 836 ? 34.115 -11.987 -12.554 1.00 94.44 836 GLY A N 1
ATOM 6349 C CA . GLY A 1 836 ? 34.279 -11.700 -13.973 1.00 94.44 836 GLY A CA 1
ATOM 6350 C C . GLY A 1 836 ? 32.968 -11.740 -14.778 1.00 94.44 836 GLY A C 1
ATOM 6351 O O . GLY A 1 836 ? 31.999 -12.398 -14.388 1.00 94.44 836 GLY A O 1
ATOM 6352 N N . PRO A 1 837 ? 32.935 -11.115 -15.975 1.00 92.88 837 PRO A N 1
ATOM 6353 C CA . PRO A 1 837 ? 31.739 -11.064 -16.829 1.00 92.88 837 PRO A CA 1
ATOM 6354 C C . PRO A 1 837 ? 31.197 -12.438 -17.254 1.00 92.88 837 PRO A C 1
ATOM 6356 O O . PRO A 1 837 ? 30.010 -12.586 -17.535 1.00 92.88 837 PRO A O 1
ATOM 6359 N N . GLN A 1 838 ? 32.052 -13.466 -17.284 1.00 93.62 838 GLN A N 1
ATOM 6360 C CA . GLN A 1 838 ? 31.640 -14.827 -17.636 1.00 93.62 838 GLN A CA 1
ATOM 6361 C C . GLN A 1 838 ? 30.794 -15.497 -16.547 1.00 93.62 838 GLN A C 1
ATOM 6363 O O . GLN A 1 838 ? 29.955 -16.339 -16.864 1.00 93.62 838 GLN A O 1
ATOM 6368 N N . ALA A 1 839 ? 30.968 -15.119 -15.276 1.00 94.44 839 ALA A N 1
ATOM 6369 C CA . ALA A 1 839 ? 30.107 -15.600 -14.197 1.00 94.44 839 ALA A CA 1
ATOM 6370 C C . ALA A 1 839 ? 28.674 -15.074 -14.370 1.00 94.44 839 ALA A C 1
ATOM 6372 O O . ALA A 1 839 ? 27.725 -15.855 -14.295 1.00 94.44 839 ALA A O 1
ATOM 6373 N N . VAL A 1 840 ? 28.539 -13.787 -14.714 1.00 94.81 840 VAL A N 1
ATOM 6374 C CA . VAL A 1 840 ? 27.255 -13.159 -15.063 1.00 94.81 840 VAL A CA 1
ATOM 6375 C C . VAL A 1 840 ? 26.620 -13.864 -16.262 1.00 94.81 840 VAL A C 1
ATOM 6377 O O . VAL A 1 840 ? 25.485 -14.327 -16.167 1.00 94.81 840 VAL A O 1
ATOM 6380 N N . HIS A 1 841 ? 27.367 -14.028 -17.363 1.00 94.06 841 HIS A N 1
ATOM 6381 C CA . HIS A 1 841 ? 26.885 -14.729 -18.560 1.00 94.06 841 HIS A CA 1
ATOM 6382 C C . HIS A 1 841 ? 26.351 -16.128 -18.234 1.00 94.06 841 HIS A C 1
ATOM 6384 O O . HIS A 1 841 ? 25.262 -16.504 -18.662 1.00 94.06 841 HIS A O 1
ATOM 6390 N N . LYS A 1 842 ? 27.107 -16.898 -17.442 1.00 93.44 842 LYS A N 1
ATOM 6391 C CA . LYS A 1 842 ? 26.750 -18.265 -17.061 1.00 93.44 842 LYS A CA 1
ATOM 6392 C C . LYS A 1 842 ? 25.445 -18.321 -16.265 1.00 93.44 842 LYS A C 1
ATOM 6394 O O . LYS A 1 842 ? 24.613 -19.175 -16.561 1.00 93.44 842 LYS A O 1
ATOM 6399 N N . GLN A 1 843 ? 25.265 -17.446 -15.272 1.00 92.31 843 GLN A N 1
ATOM 6400 C CA . GLN A 1 843 ? 24.042 -17.423 -14.459 1.00 92.31 843 GLN A CA 1
ATOM 6401 C C . GLN A 1 843 ? 22.817 -17.025 -15.288 1.00 92.31 843 GLN A C 1
ATOM 6403 O O . GLN A 1 843 ? 21.773 -17.663 -15.182 1.00 92.31 843 GLN A O 1
ATOM 6408 N N . VAL A 1 844 ? 22.964 -16.038 -16.176 1.00 91.31 844 VAL A N 1
ATOM 6409 C CA . VAL A 1 844 ? 21.897 -15.619 -17.093 1.00 91.31 844 VAL A CA 1
ATOM 6410 C C . VAL A 1 844 ? 21.503 -16.753 -18.045 1.00 91.31 844 VAL A C 1
ATOM 6412 O O . VAL A 1 844 ? 20.330 -17.119 -18.133 1.00 91.31 844 VAL A O 1
ATOM 6415 N N . MET A 1 845 ? 22.478 -17.351 -18.738 1.00 87.88 845 MET A N 1
ATOM 6416 C CA . MET A 1 845 ? 22.209 -18.382 -19.746 1.00 87.88 845 MET A CA 1
ATOM 6417 C C . MET A 1 845 ? 21.641 -19.672 -19.153 1.00 87.88 845 MET A C 1
ATOM 6419 O O . MET A 1 845 ? 20.848 -20.341 -19.812 1.00 87.88 845 MET A O 1
ATOM 6423 N N . ALA A 1 846 ? 21.990 -20.009 -17.907 1.00 85.88 846 ALA A N 1
ATOM 6424 C CA . ALA A 1 846 ? 21.403 -21.154 -17.212 1.00 85.88 846 ALA A CA 1
ATOM 6425 C C . ALA A 1 846 ? 19.874 -21.043 -17.092 1.00 85.88 846 ALA A C 1
ATOM 6427 O O . ALA A 1 846 ? 19.173 -22.052 -17.129 1.00 85.88 846 ALA A O 1
ATOM 6428 N N . VAL A 1 847 ? 19.348 -19.822 -16.977 1.00 77.19 847 VAL A N 1
ATOM 6429 C CA . VAL A 1 847 ? 17.907 -19.591 -16.874 1.00 77.19 847 VAL A CA 1
ATOM 6430 C C . VAL A 1 847 ? 17.261 -19.465 -18.246 1.00 77.19 847 VAL A C 1
ATOM 6432 O O . VAL A 1 847 ? 16.263 -20.138 -18.489 1.00 77.19 847 VAL A O 1
ATOM 6435 N N . LEU A 1 848 ? 17.867 -18.714 -19.171 1.00 81.00 848 LEU A N 1
ATOM 6436 C CA . LEU A 1 848 ? 17.352 -18.596 -20.542 1.00 81.00 848 LEU A CA 1
ATOM 6437 C C . LEU A 1 848 ? 17.284 -19.958 -21.263 1.00 81.00 848 LEU A C 1
ATOM 6439 O O . LEU A 1 848 ? 16.315 -20.235 -21.968 1.00 81.00 848 LEU A O 1
ATOM 6443 N N . GLY A 1 849 ? 18.265 -20.842 -21.040 1.00 66.44 849 GLY A N 1
ATOM 6444 C CA . GLY A 1 849 ? 18.285 -22.191 -21.617 1.00 66.44 849 GLY A CA 1
ATOM 6445 C C . GLY A 1 849 ? 17.224 -23.141 -21.044 1.00 66.44 849 GLY A C 1
ATOM 6446 O O . GLY A 1 849 ? 16.706 -23.990 -21.769 1.00 66.44 849 GLY A O 1
ATOM 6447 N N . ASN A 1 850 ? 16.851 -22.984 -19.770 1.00 57.88 850 ASN A N 1
ATOM 6448 C CA . ASN A 1 850 ? 15.782 -23.774 -19.146 1.00 57.88 850 ASN A CA 1
ATOM 6449 C C . ASN A 1 850 ? 14.383 -23.305 -19.580 1.00 57.88 850 ASN A C 1
ATOM 6451 O O . ASN A 1 850 ? 13.473 -24.128 -19.685 1.00 57.88 850 ASN A O 1
ATOM 6455 N N . SER A 1 851 ? 14.210 -22.011 -19.869 1.00 51.38 851 SER A N 1
ATOM 6456 C CA . SER A 1 851 ? 12.952 -21.461 -20.389 1.00 51.38 851 SER A CA 1
ATOM 6457 C C . SER A 1 851 ? 12.610 -22.022 -21.774 1.00 51.38 851 SER A C 1
ATOM 6459 O O . SER A 1 851 ? 11.478 -22.448 -21.988 1.00 51.38 851 SER A O 1
ATOM 6461 N N . GLN A 1 852 ? 13.596 -22.158 -22.673 1.00 43.28 852 GLN A N 1
ATOM 6462 C CA . GLN A 1 852 ? 13.371 -22.759 -23.999 1.00 43.28 852 GLN A CA 1
ATOM 6463 C C . GLN A 1 852 ? 13.023 -24.259 -23.947 1.00 43.28 852 GLN A C 1
ATOM 6465 O O . GLN A 1 852 ? 12.306 -24.760 -24.807 1.00 43.28 852 GLN A O 1
ATOM 6470 N N . GLN A 1 853 ? 13.466 -25.000 -22.923 1.00 36.25 853 GLN A N 1
ATOM 6471 C CA . GLN A 1 853 ? 13.077 -26.410 -22.756 1.00 36.25 853 GLN A CA 1
ATOM 6472 C C . GLN A 1 853 ? 11.634 -26.597 -22.258 1.00 36.25 853 GLN A C 1
ATOM 6474 O O . GLN A 1 853 ? 11.063 -27.672 -22.463 1.00 36.25 853 GLN A O 1
ATOM 6479 N N . ARG A 1 854 ? 11.031 -25.582 -21.618 1.00 33.06 854 ARG A N 1
ATOM 6480 C CA . ARG A 1 854 ? 9.616 -25.619 -21.209 1.00 33.06 854 ARG A CA 1
ATOM 6481 C C . ARG A 1 854 ? 8.668 -25.483 -22.404 1.00 33.06 854 ARG A C 1
ATOM 6483 O O . ARG A 1 854 ? 7.671 -26.199 -22.431 1.00 33.06 854 ARG A O 1
ATOM 6490 N N . GLU A 1 855 ? 9.004 -24.676 -23.412 1.00 33.47 855 GLU A N 1
ATOM 6491 C CA . GLU A 1 855 ? 8.182 -24.528 -24.630 1.00 33.47 855 GLU A CA 1
ATOM 6492 C C . GLU A 1 855 ? 8.152 -25.796 -25.500 1.00 33.47 855 GLU A C 1
ATOM 6494 O O . GLU A 1 855 ? 7.122 -26.127 -26.083 1.00 33.47 855 GLU A O 1
ATOM 6499 N N . VAL A 1 856 ? 9.232 -26.585 -25.532 1.00 32.62 856 VAL A N 1
ATOM 6500 C CA . VAL A 1 856 ? 9.314 -27.793 -26.384 1.00 32.62 856 VAL A CA 1
ATOM 6501 C C . VAL A 1 856 ? 8.448 -28.962 -25.867 1.00 32.62 856 VAL A C 1
ATOM 6503 O O . VAL A 1 856 ? 8.193 -29.914 -26.603 1.00 32.62 856 VAL A O 1
ATOM 6506 N N . ARG A 1 857 ? 7.934 -28.922 -24.626 1.00 28.28 857 ARG A N 1
ATOM 6507 C CA . ARG A 1 857 ? 7.117 -30.020 -24.059 1.00 28.28 857 ARG A CA 1
ATOM 6508 C C . ARG A 1 857 ? 5.625 -29.988 -24.425 1.00 28.28 857 ARG A C 1
ATOM 6510 O O . ARG A 1 857 ? 4.926 -30.932 -24.067 1.00 28.28 857 ARG A O 1
ATOM 6517 N N . HIS A 1 858 ? 5.150 -28.990 -25.175 1.00 33.59 858 HIS A N 1
ATOM 6518 C CA . HIS A 1 858 ? 3.745 -28.882 -25.607 1.00 33.59 858 HIS A CA 1
ATOM 6519 C C . HIS A 1 858 ? 3.491 -29.190 -27.094 1.00 33.59 858 HIS A C 1
ATOM 6521 O O . HIS A 1 858 ? 2.445 -28.834 -27.632 1.00 33.59 858 HIS A O 1
ATOM 6527 N N . THR A 1 859 ? 4.379 -29.919 -27.774 1.00 28.89 859 THR A N 1
ATOM 6528 C CA . THR A 1 859 ? 4.036 -30.499 -29.082 1.00 28.89 859 THR A CA 1
ATOM 6529 C C . THR A 1 859 ? 3.259 -31.798 -28.869 1.00 28.89 859 THR A C 1
ATOM 6531 O O . THR A 1 859 ? 3.832 -32.855 -28.607 1.00 28.89 859 THR A O 1
ATOM 6534 N N . VAL A 1 860 ? 1.930 -31.705 -28.952 1.00 31.39 860 VAL A N 1
ATOM 6535 C CA . VAL A 1 860 ? 0.996 -32.840 -28.946 1.00 31.39 860 VAL A CA 1
ATOM 6536 C C . VAL A 1 860 ? 1.463 -33.891 -29.960 1.00 31.39 860 VAL A C 1
ATOM 6538 O O . VAL A 1 860 ? 1.444 -33.656 -31.167 1.00 31.39 860 VAL A O 1
ATOM 6541 N N . GLN A 1 861 ? 1.872 -35.066 -29.477 1.00 30.16 861 GLN A N 1
ATOM 6542 C CA . GLN A 1 861 ? 2.007 -36.248 -30.324 1.00 30.16 861 GLN A CA 1
ATOM 6543 C C . GLN A 1 861 ? 0.606 -36.672 -30.775 1.00 30.16 861 GLN A C 1
ATOM 6545 O O . GLN A 1 861 ? -0.209 -37.113 -29.967 1.00 30.16 861 GLN A O 1
ATOM 6550 N N . TRP A 1 862 ? 0.315 -36.532 -32.067 1.00 29.08 862 TRP A N 1
ATOM 6551 C CA . TRP A 1 862 ? -0.854 -37.167 -32.670 1.00 29.08 862 TRP A CA 1
ATOM 6552 C C . TRP A 1 862 ? -0.697 -38.697 -32.647 1.00 29.08 862 TRP A C 1
ATOM 6554 O O . TRP A 1 862 ? 0.370 -39.198 -33.016 1.00 29.08 862 TRP A O 1
ATOM 6564 N N . PRO A 1 863 ? -1.734 -39.461 -32.256 1.00 34.50 863 PRO A N 1
ATOM 6565 C CA . PRO A 1 863 ? -1.715 -40.911 -32.386 1.00 34.50 863 PRO A CA 1
ATOM 6566 C C . PRO A 1 863 ? -1.831 -41.321 -33.868 1.00 34.50 863 PRO A C 1
ATOM 6568 O O . PRO A 1 863 ? -2.406 -40.583 -34.673 1.00 34.50 863 PRO A O 1
ATOM 6571 N N . PRO A 1 864 ? -1.295 -42.491 -34.259 1.00 35.06 864 PRO A N 1
ATOM 6572 C CA . PRO A 1 864 ? -1.330 -42.936 -35.644 1.00 35.06 864 PRO A CA 1
ATOM 6573 C C . PRO A 1 864 ? -2.769 -43.265 -36.062 1.00 35.06 864 PRO A C 1
ATOM 6575 O O . PRO A 1 864 ? -3.480 -43.984 -35.361 1.00 35.06 864 PRO A O 1
ATOM 6578 N N . LEU A 1 865 ? -3.181 -42.749 -37.222 1.00 31.88 865 LEU A N 1
ATOM 6579 C CA . LEU A 1 865 ? -4.432 -43.105 -37.893 1.00 31.88 865 LEU A CA 1
ATOM 6580 C C . LEU A 1 865 ? -4.468 -44.617 -38.157 1.00 31.88 865 LEU A C 1
ATOM 6582 O O . LEU A 1 865 ? -3.689 -45.139 -38.955 1.00 31.88 865 LEU A O 1
ATOM 6586 N N . SER A 1 866 ? -5.378 -45.316 -37.482 1.00 34.06 866 SER A N 1
ATOM 6587 C CA . SER A 1 866 ? -5.733 -46.699 -37.775 1.00 34.06 866 SER A CA 1
ATOM 6588 C C . SER A 1 866 ? -6.752 -46.742 -38.915 1.00 34.06 866 SER A C 1
ATOM 6590 O O . SER A 1 866 ? -7.910 -46.354 -38.776 1.00 34.06 866 SER A O 1
ATOM 6592 N N . ASP A 1 867 ? -6.299 -47.249 -40.059 1.00 37.19 867 ASP A N 1
ATOM 6593 C CA . ASP A 1 867 ? -7.143 -47.680 -41.168 1.00 37.19 867 ASP A CA 1
ATOM 6594 C C . ASP A 1 867 ? -8.065 -48.823 -40.712 1.00 37.19 867 ASP A C 1
ATOM 6596 O O . ASP A 1 867 ? -7.626 -49.961 -40.531 1.00 37.19 867 ASP A O 1
ATOM 6600 N N . HIS A 1 868 ? -9.367 -48.555 -40.600 1.00 33.88 868 HIS A N 1
ATOM 6601 C CA . HIS A 1 868 ? -10.385 -49.602 -40.610 1.00 33.88 868 HIS A CA 1
ATOM 6602 C C . HIS A 1 868 ? -11.307 -49.442 -41.816 1.00 33.88 868 HIS A C 1
ATOM 6604 O O . HIS A 1 868 ? -12.337 -48.773 -41.793 1.00 33.88 868 HIS A O 1
ATOM 6610 N N . ARG A 1 869 ? -10.919 -50.153 -42.880 1.00 35.34 869 ARG A N 1
ATOM 6611 C CA . ARG A 1 869 ? -11.810 -50.610 -43.945 1.00 35.34 869 ARG A CA 1
ATOM 6612 C C . ARG A 1 869 ? -12.938 -51.450 -43.344 1.00 35.34 869 ARG A C 1
ATOM 6614 O O . ARG A 1 869 ? -12.674 -52.485 -42.737 1.00 35.34 869 ARG A O 1
ATOM 6621 N N . THR A 1 870 ? -14.180 -51.091 -43.640 1.00 34.31 870 THR A N 1
ATOM 6622 C CA . THR A 1 870 ? -15.263 -52.068 -43.801 1.00 34.31 870 THR A CA 1
ATOM 6623 C C . THR A 1 870 ? -15.882 -51.844 -45.173 1.00 34.31 870 THR A C 1
ATOM 6625 O O . THR A 1 870 ? -16.274 -50.738 -45.530 1.00 34.31 870 THR A O 1
ATOM 6628 N N . GLY A 1 871 ? -15.834 -52.889 -45.996 1.00 33.28 871 GLY A N 1
ATOM 6629 C CA . GLY A 1 871 ? -16.392 -52.900 -47.339 1.00 33.28 871 GLY A CA 1
ATOM 6630 C C . GLY A 1 871 ? -17.771 -53.550 -47.377 1.00 33.28 871 GLY A C 1
ATOM 6631 O O . GLY A 1 871 ? -18.084 -54.396 -46.542 1.00 33.28 871 GLY A O 1
ATOM 6632 N N . SER A 1 872 ? -18.559 -53.154 -48.375 1.00 32.44 872 SER A N 1
ATOM 6633 C CA . SER A 1 872 ? -19.476 -53.953 -49.222 1.00 32.44 872 SER A CA 1
ATOM 6634 C C . SER A 1 872 ? -20.517 -52.985 -49.804 1.00 32.44 872 SER A C 1
ATOM 6636 O O . SER A 1 872 ? -21.285 -52.384 -49.069 1.00 32.44 872 SER A O 1
ATOM 6638 N N . GLY A 1 873 ? -20.406 -52.589 -51.074 1.00 30.94 873 GLY A N 1
ATOM 6639 C CA . GLY A 1 873 ? -20.989 -53.240 -52.265 1.00 30.94 873 GLY A CA 1
ATOM 6640 C C . GLY A 1 873 ? -21.836 -52.161 -52.984 1.00 30.94 873 GLY A C 1
ATOM 6641 O O . GLY A 1 873 ? -22.306 -51.253 -52.313 1.00 30.94 873 GLY A O 1
ATOM 6642 N N . VAL A 1 874 ? -22.059 -52.084 -54.298 1.00 33.72 874 VAL A N 1
ATOM 6643 C CA . VAL A 1 874 ? -22.067 -53.045 -55.410 1.00 33.72 874 VAL A CA 1
ATOM 6644 C C . VAL A 1 874 ? -21.961 -52.259 -56.744 1.00 33.72 874 VAL A C 1
ATOM 6646 O O . VAL A 1 874 ? -22.453 -51.140 -56.839 1.00 33.72 874 VAL A O 1
ATOM 6649 N N . GLU A 1 875 ? -21.304 -52.887 -57.727 1.00 41.44 875 GLU A N 1
ATOM 6650 C CA . GLU A 1 875 ? -21.359 -52.784 -59.209 1.00 41.44 875 GLU A CA 1
ATOM 6651 C C . GLU A 1 875 ? -22.247 -51.710 -59.889 1.00 41.44 875 GLU A C 1
ATOM 6653 O O . GLU A 1 875 ? -23.470 -51.732 -59.764 1.00 41.44 875 GLU A O 1
ATOM 6658 N N . ARG A 1 876 ? -21.682 -50.895 -60.793 1.00 37.06 876 ARG A N 1
ATOM 6659 C CA . ARG A 1 876 ? -21.431 -51.170 -62.226 1.00 37.06 876 ARG A CA 1
ATOM 6660 C C . ARG A 1 876 ? -20.556 -50.086 -62.846 1.00 37.06 876 ARG A C 1
ATOM 6662 O O . ARG A 1 876 ? -20.673 -48.926 -62.398 1.00 37.06 876 ARG A O 1
#

Sequence (876 aa):
MDEVQEAMPTQVAAQVTAQAKVDARAAGYAHRLAIAKRFAQRVEAGDAVFMTGQPATMEMPHTVSAGEKRPITGFNRWMLMQVMQDRAWSDARFFTDQQIEASGWKLRENAQPVVLQFVNATDSTGTALAIPEVQRFSVVNAAHIDGVPPFEPTQKIPSKALEAAMVAADFEPGTQVVDALAAWVDAQYRDFGGRDESAYQALAQALAMSAVFPEIDWRDVQHGTSHEKALQEQVARWSNAQWMSNVAALIDADPSAFFDAVRVSELVAAQIVTQARVAQQELRIADEISVARQEQTLEQQAEQLPQGEQGKGVSESTMEKSQPGQSHGGSDAQARNAAYSARLEAMFAEREAVLAVPFEEKERAKELGAVWYKPQLVWFVPKGLELAKFKEWDPRDHCLGKTAAESEVIDDFRSAMKAMNLDVSGDIKADGKWHNVRTFSKKGPNKAGAYILDLHGGRDGTPKGSISDKYTGERHAWTFDGPLLTPEQKARMRAEAMRRAEEADRAMQRAQGVAAEHAAEIVAQGLPAAGHGYVRKKGISAEGLVQVSGKVLLGYDEFVGENGKSAIREEQNYLIVPMRNAAGVIRAVQAISEDGKVKSFMRGAQKKGTMAVLGAPSLDALCAHAAASPDQAPAAAFFVEGFATGASLRQPTGLPVIVCFDAGNLEAVAAEAAGKWPDSLLPVLAVDNDQFHVERALGYLADKLGVNPNSQRGSMVEVLSGKSSSRMVSLGDAVADGQWHQAAKGRYCMSLEREPDSTEVRSITVDMVAEEGQRPARLVFSNRGVEAGRVALEAFAGQAQEGEQEAPSRAVMLVPEFKSLGGRPTDWNDLAAAEGPQAVHKQVMAVLGNSQQREVRHTVQWPPLSDHRTGSGVER

pLDDT: mean 77.29, std 19.82, range [25.02, 98.38]

Radius of gyration: 36.81 Å; chains: 1; bounding box: 96×92×117 Å